Protein AF-0000000084434479 (afdb_homodimer)

Sequence (850 aa):
MAESISFVKGELVVPTHPIIPYIEGEGIGKEITEVAHRVFDAAVAKEYGATRKISWVEVLAGEKAFEKKGTCLPAETIEAFDKYHIGMKGPLGTPVGEGIRSLNVVLRRELDLFVCQRPVRWFTGVGSPIRHPEWVDMVVFRENTEDIYSGIEWAEGTPEVAKFADFLQKEMGVTMVRFPETSAYGVKPVSVEGSERLVRAAVRYAIDHHLPSVTLVHKGNIMKYTEGGFKKWGYALAEREFPEAVFTMTQYDAIKTKSGKEAAETALREATDSGKVVIKDCICDSFLQNTILRPLDYSVIATTNLNGDYVSDQLAALVGGIGISPGANINYTTGHAIFEATHGTAPDIAGQGKANPSSLILSGAMMFDYMGWSEVSARIVNALEMVFQANMATRDLARQMVGAKSLSTADFGDAIIRKINGEGEMAESISFVKGELVVPTHPIIPYIEGEGIGKEITEVAHRVFDAAVAKEYGATRKISWVEVLAGEKAFEKKGTCLPAETIEAFDKYHIGMKGPLGTPVGEGIRSLNVVLRRELDLFVCQRPVRWFTGVGSPIRHPEWVDMVVFRENTEDIYSGIEWAEGTPEVAKFADFLQKEMGVTMVRFPETSAYGVKPVSVEGSERLVRAAVRYAIDHHLPSVTLVHKGNIMKYTEGGFKKWGYALAEREFPEAVFTMTQYDAIKTKSGKEAAETALREATDSGKVVIKDCICDSFLQNTILRPLDYSVIATTNLNGDYVSDQLAALVGGIGISPGANINYTTGHAIFEATHGTAPDIAGQGKANPSSLILSGAMMFDYMGWSEVSARIVNALEMVFQANMATRDLARQMVGAKSLSTADFGDAIIRKINGEGE

Foldseek 3Di:
DEDAWAADPLAIDADQEYEAEEEQEFFQSVLLVVLLQVLLQLLCCLVPNPRHDYHYDYDAAAPRCCVVPVHRHDPVNLVVLVGRQEYAYEFYDDDPPDDDDDPVLVSCQSVVLQWKKWWFAAQPQFFFPADCRRLATAIETEGRHFFLSVVAKDAFPDPVLVVVLCCCCPVVVDDPPPCSNGDIDTDGDADLVSLLQSLVVLQVVCQVVLHAAEEEEFQCVVVVCHRVVSLVSSQVNCCVPPVPQAAEVVNLVVCCVVPNNVRSVVVSVVCRVVSHYYYYYDYLVVVLVCCRVPVNVHYYYYYYNVSSLVVSQSSQNRNQGQLQMWIKRADSRRSHIYTYRSDHSPNVCGPVQQRRSNRSSLSVLVSCVSNVNNSSSVLLSVLLSVCSVVQEGGPSRNVSGVPHHHGGSNVSSVSSSCVSNVHDD/DEDAWAADPLAIDADQEYEAEEEQEFFQSVLLVVLLQVLLQLLCCLVPNPRHDYHYDYDAAAPRCCVVPVHRHDPVNLVVLVGRQEYAYEFYDDDPPDDDDDPVLVSCQSVVLQWKKWWFAAQPQFFFPADCRRLATAIETEGRHFFLSVVAKDAFPDPVLVVVLCCCCPVVVDDPDPCSNGDIDTDGDADLVSLLQSLVVLQVVCQVVLHAAEEEEFQCVVVVCHRVVSLVSSQVNCCVPPVPQAAEVVNLVVCCVVPNNVRSVVVSVVCRVVSHYYYYYDYLVVVLVCCRVPVNVHYYYYYYNVSSLVNSQSSQNRNQGQLQMWIKRHDSRRSHIYTYRSDHSPNVCGPVQQRRSNRSSLSVLVSCVSNVNNSSSVLLSVLLSVCSVVQEGGPSRNVSGVPHHHDGSNVSSVSSSCVSNVHDD

Secondary structure (DSSP, 8-state):
--B--EEETTEEE--SSBEEEEE--STTHHHHHHHHHHHHHHHHHHHHTTS---EEEE---HHHHHHHHSSSS-HHHHHHHHHHSEEEE------SSSSSPPHHHHHHHHTT--EEEEEEEPPTT---SBS-GGG-EEEEEEE-S-SGGG-EEE-TTSHHHHHHHHIIIIIS-----S-GGGEEEEEEEEEHHHHHHHHHHHHHHHHHTT-SEEEEEE-TTTSTTTHHHHHHHHHHHHHHH-TTTEEEHHHHHHHHHHH-HHHHHHHHHHHHHTTPEEEEEEEHHHHHHHHHH-GGG-SEEEE-HHHHHHHHHHHHHHTT-GGG---EEE-TTT--EEEE-SS---GGGTTTT----HHHHHHHHHHHHHTT-HHHHHHHHHHHHHHHHTTEEEHHHHTTSTTPEEE-HHHHHHHHHHHHTT---/--B--EEETTEEE--SSBEEEEE--STTHHHHHHHHHHHHHHHHHHHHTTS---EEEE---HHHHHHHHSSSS-HHHHHHHHHHSEEEE------SSSSSPPHHHHHHHHTT--EEEEEEEPPTT---SBS-GGG-EEEEEEE-S-SGGG-EEE-TTSHHHHHHHHIIIIIT-----S-GGGEEEEEEEEEHHHHHHHHHHHHHHHHHTT-SEEEEEE-TTTSTTTHHHHHHHHHHHHHHH-TTTEEEHHHHHHHHHHH-HHHHHHHHHHHHHTTPEEEEEEEHHHHHHHHHH-GGG-SEEEE-HHHHHHHHHHHHHHTT-GGG---EEE-TTT--EEEE-SS---GGGTTTT----HHHHHHHHHHHHHTT-HHHHHHHHHHHHHHHHTTEEEHHHHTTSTTPEEE-HHHHHHHHHHHHTT---

InterPro domains:
  IPR004439 Isocitrate dehydrogenase NADP-dependent, dimeric, prokaryotic [PTHR43504] (2-421)
  IPR004439 Isocitrate dehydrogenase NADP-dependent, dimeric, prokaryotic [TIGR00183] (3-420)
  IPR019818 Isocitrate/isopropylmalate dehydrogenase, conserved site [PS00470] (305-324)
  IPR024084 Isopropylmalate dehydrogenase-like domain [PF00180] (20-416)
  IPR024084 Isopropylmalate dehydrogenase-like domain [SM01329] (19-416)

Radius of gyration: 27.56 Å; Cα contacts (8 Å, |Δi|>4): 1995; chains: 2; bounding box: 74×87×73 Å

Nearest PDB structures (foldseek):
  1hqs-assembly1_B  TM=9.922E-01  e=7.259E-63  Bacillus subtilis
  2d4v-assembly1_A  TM=9.752E-01  e=4.628E-63  Acidithiobacillus thiooxidans
  1iso-assembly1_A-2  TM=9.478E-01  e=5.084E-55  Escherichia coli
  1xkd-assembly1_B  TM=9.606E-01  e=3.948E-49  Aeropyrum pernix K1
  3blx-assembly5_I  TM=8.894E-01  e=7.655E-28  Saccharomyces cerevisiae

Organism: Leishmania panamensis (NCBI:txid5679)

Solvent-accessible surface area (backbone atoms only — not comparable to full-atom values): 41161 Å² total; per-residue (Å²): 122,75,33,62,31,44,63,54,98,86,36,79,46,66,52,54,25,27,34,32,41,28,30,50,43,34,51,35,12,53,62,31,45,54,38,31,49,53,40,49,52,49,31,38,35,68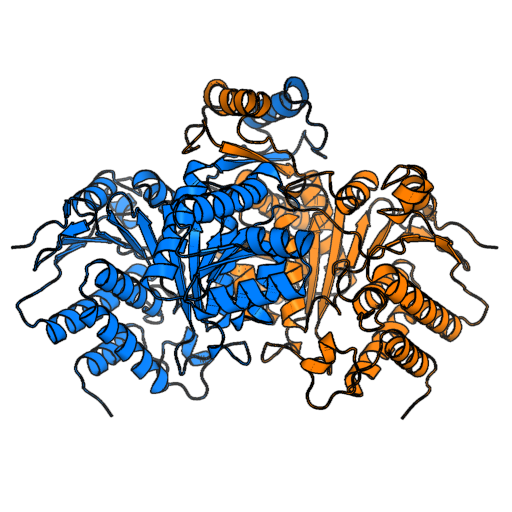,74,43,44,86,71,34,49,81,35,79,38,83,39,52,43,44,69,67,15,27,76,74,72,74,34,44,65,44,68,66,36,57,50,46,47,63,62,22,26,39,32,37,34,36,16,65,73,64,55,62,47,46,83,69,78,44,62,69,58,49,53,27,51,76,64,47,19,39,31,33,42,34,54,35,55,44,52,63,58,56,25,49,47,32,74,61,29,80,47,37,52,35,36,35,34,16,30,49,55,43,28,55,61,61,44,49,61,33,42,51,89,39,71,67,29,51,54,50,49,47,44,38,38,74,72,66,64,52,75,71,65,84,50,69,87,43,26,7,39,31,40,24,41,36,27,52,66,64,35,34,58,41,39,50,52,46,50,50,48,27,61,76,66,72,39,64,30,38,34,38,40,26,52,14,59,54,31,31,40,31,35,17,35,42,50,52,44,31,54,52,42,47,53,70,76,32,59,89,50,43,44,43,50,66,56,35,50,52,37,24,75,74,64,30,62,67,51,19,51,49,50,52,50,51,36,49,74,70,67,24,26,34,38,44,70,40,47,42,40,57,43,54,19,36,54,63,74,47,28,73,82,48,38,31,35,33,30,48,29,58,59,27,52,37,50,52,35,32,52,19,28,42,34,48,27,48,51,67,20,29,23,32,30,31,15,83,85,68,58,32,31,40,23,22,33,66,47,71,22,58,65,91,48,39,87,66,45,50,52,64,38,46,7,42,38,47,8,47,27,50,47,29,40,74,65,67,40,45,70,39,19,50,45,50,55,52,16,47,38,50,38,22,59,68,37,39,34,28,48,82,49,18,76,55,23,92,88,35,44,65,32,40,32,65,54,44,36,49,51,29,40,32,40,55,72,68,49,79,134,121,74,34,62,31,44,63,56,99,85,35,78,46,67,51,56,24,27,36,32,42,28,31,48,42,34,52,35,11,54,63,32,44,55,38,31,50,52,40,50,51,48,33,38,37,67,76,44,45,85,70,34,47,80,38,78,39,82,41,52,44,44,69,66,15,28,75,74,69,74,34,44,65,44,67,65,35,57,49,46,47,64,60,22,25,40,31,37,33,36,16,65,74,63,55,63,48,46,82,70,79,44,61,68,57,50,54,26,51,76,64,47,19,39,30,34,41,34,55,37,56,43,52,64,59,55,24,47,46,33,72,61,29,80,47,37,51,36,37,35,33,15,31,49,54,46,28,54,61,60,44,49,60,33,43,52,90,40,72,66,30,53,54,50,49,46,44,38,39,74,73,67,64,53,78,74,66,85,51,68,89,44,25,6,40,33,39,25,42,36,29,53,65,66,36,36,57,43,39,51,51,48,52,51,48,27,62,75,66,72,41,66,29,38,34,37,40,27,52,15,58,53,31,30,40,30,36,16,36,42,48,53,43,32,53,52,42,47,53,70,76,33,60,88,50,43,43,42,50,67,56,34,50,53,35,24,75,74,63,30,62,68,51,18,52,50,51,52,50,51,37,50,72,71,66,23,28,35,38,44,68,40,49,41,39,57,43,55,18,36,54,63,73,46,29,72,80,48,37,31,36,32,30,47,26,58,59,29,52,36,49,52,37,31,52,18,28,42,32,47,26,47,51,66,20,28,24,32,30,31,16,84,84,68,57,32,31,40,21,21,33,65,47,72,20,56,65,90,48,38,87,67,44,50,54,64,37,45,6,41,38,47,7,47,26,51,47,30,41,74,66,66,40,45,70,40,18,50,43,49,55,52,16,47,37,50,37,24,59,66,38,38,33,28,48,83,50,18,76,55,22,91,87,35,43,66,30,40,32,65,54,45,36,49,52,30,41,32,41,54,72,69,50,82,134

pLDDT: mean 95.84, std 5.58, range [48.59, 98.94]

Structure (mmCIF, N/CA/C/O backbone):
data_AF-0000000084434479-model_v1
#
loop_
_entity.id
_entity.type
_entity.pdbx_description
1 polymer 'Isocitrate dehydrogenase'
#
loop_
_atom_site.group_PDB
_atom_site.id
_atom_site.type_symbol
_atom_site.label_atom_id
_atom_site.label_alt_id
_atom_site.label_comp_id
_atom_site.label_asym_id
_atom_site.label_entity_id
_atom_site.label_seq_id
_atom_site.pdbx_PDB_ins_code
_atom_site.Cartn_x
_atom_site.Cartn_y
_atom_site.Cartn_z
_atom_site.occupancy
_atom_site.B_iso_or_equiv
_atom_site.auth_seq_id
_atom_site.auth_comp_id
_atom_site.auth_asym_id
_atom_site.auth_atom_id
_atom_site.pdbx_PDB_model_num
ATOM 1 N N . MET A 1 1 ? -9.109 42.312 19.453 1 84.25 1 MET A N 1
ATOM 2 C CA . MET A 1 1 ? -9.828 42.094 18.188 1 84.25 1 MET A CA 1
ATOM 3 C C . MET A 1 1 ? -9.203 40.969 17.375 1 84.25 1 MET A C 1
ATOM 5 O O . MET A 1 1 ? -7.988 40.75 17.422 1 84.25 1 MET A O 1
ATOM 9 N N . ALA A 1 2 ? -10.062 40.188 16.766 1 88.81 2 ALA A N 1
ATOM 10 C CA . ALA A 1 2 ? -9.562 39.094 15.922 1 88.81 2 ALA A CA 1
ATOM 11 C C . ALA A 1 2 ? -8.672 39.625 14.805 1 88.81 2 ALA A C 1
ATOM 13 O O . ALA A 1 2 ? -8.961 40.688 14.227 1 88.81 2 ALA A O 1
ATOM 14 N N . GLU A 1 3 ? -7.547 38.969 14.617 1 92.19 3 GLU A N 1
ATOM 15 C CA . GLU A 1 3 ? -6.555 39.375 13.633 1 92.19 3 GLU A CA 1
ATOM 16 C C . GLU A 1 3 ? -6.086 38.219 12.773 1 92.19 3 GLU A C 1
ATOM 18 O O . GLU A 1 3 ? -6.129 37.062 13.211 1 92.19 3 GLU A O 1
ATOM 23 N N . SER A 1 4 ? -5.645 38.562 11.594 1 95.12 4 SER A N 1
ATOM 24 C CA . SER A 1 4 ? -5.145 37.562 10.672 1 95.12 4 SER A CA 1
ATOM 25 C C . SER A 1 4 ? -3.73 37.125 11.047 1 95.12 4 SER A C 1
ATOM 27 O O . SER A 1 4 ? -2.949 37.906 11.57 1 95.12 4 SER A O 1
ATOM 29 N N . ILE A 1 5 ? -3.469 35.844 10.828 1 96 5 ILE A N 1
ATOM 30 C CA . ILE A 1 5 ? -2.1 35.375 10.906 1 96 5 ILE A CA 1
ATOM 31 C C . ILE A 1 5 ? -1.305 35.844 9.695 1 96 5 ILE A C 1
ATOM 33 O O . ILE A 1 5 ? -1.835 35.906 8.578 1 96 5 ILE A O 1
ATOM 37 N N . SER A 1 6 ? -0.059 36.188 9.914 1 95.06 6 SER A N 1
ATOM 38 C CA . SER A 1 6 ? 0.789 36.625 8.805 1 95.06 6 SER A CA 1
ATOM 39 C C . SER A 1 6 ? 2.07 35.781 8.742 1 95.06 6 SER A C 1
ATOM 41 O O . SER A 1 6 ? 2.387 35.062 9.688 1 95.06 6 SER A O 1
ATOM 43 N N . PHE A 1 7 ? 2.605 35.75 7.629 1 94.31 7 PHE A N 1
ATOM 44 C CA . PHE A 1 7 ? 3.871 35.062 7.387 1 94.31 7 PHE A CA 1
ATOM 45 C C . PHE A 1 7 ? 4.945 36.031 6.949 1 94.31 7 PHE A C 1
ATOM 47 O O . PHE A 1 7 ? 4.898 36.562 5.832 1 94.31 7 PHE A O 1
ATOM 54 N N . VAL A 1 8 ? 5.922 36.312 7.848 1 91.44 8 VAL A N 1
ATOM 55 C CA . VAL A 1 8 ? 6.938 37.344 7.629 1 91.44 8 VAL A CA 1
ATOM 56 C C . VAL A 1 8 ? 8.328 36.75 7.77 1 91.44 8 VAL A C 1
ATOM 58 O O . VAL A 1 8 ? 8.648 36.125 8.797 1 91.44 8 VAL A O 1
ATOM 61 N N . LYS A 1 9 ? 9.273 37 6.914 1 88.75 9 LYS A N 1
ATOM 62 C CA . LYS A 1 9 ? 10.664 36.562 6.91 1 88.75 9 LYS A CA 1
ATOM 63 C C . LYS A 1 9 ? 10.766 35.062 7.238 1 88.75 9 LYS A C 1
ATOM 65 O O . LYS A 1 9 ? 11.547 34.688 8.109 1 88.75 9 LYS A O 1
ATOM 70 N N . GLY A 1 10 ? 9.734 34.281 6.703 1 87.62 10 GLY A N 1
ATOM 71 C CA . GLY A 1 10 ? 9.828 32.812 6.801 1 87.62 10 GLY A CA 1
ATOM 72 C C . GLY A 1 10 ? 9.25 32.281 8.086 1 87.62 10 GLY A C 1
ATOM 73 O O . GLY A 1 10 ? 9.438 31.094 8.406 1 87.62 10 GLY A O 1
ATOM 74 N N . GLU A 1 11 ? 8.594 33.156 8.75 1 92.75 11 GLU A N 1
ATOM 75 C CA . GLU A 1 11 ? 8.023 32.719 10.023 1 92.75 11 GLU A CA 1
ATOM 76 C C . GLU A 1 11 ? 6.582 33.188 10.172 1 92.75 11 GLU A C 1
ATOM 78 O O . GLU A 1 11 ? 6.219 34.25 9.688 1 92.75 11 GLU A O 1
ATOM 83 N N . LEU A 1 12 ? 5.84 32.375 10.914 1 95.56 12 LEU A N 1
ATOM 84 C CA . LEU A 1 12 ? 4.457 32.75 11.211 1 95.56 12 LEU A CA 1
ATOM 85 C C . LEU A 1 12 ? 4.391 33.75 12.352 1 95.56 12 LEU A C 1
ATOM 87 O O . LEU A 1 12 ? 5.125 33.656 13.336 1 95.56 12 LEU A O 1
ATOM 91 N N . VAL A 1 13 ? 3.635 34.781 12.141 1 97 13 VAL A N 1
ATOM 92 C CA . VAL A 1 13 ? 3.287 35.719 13.195 1 97 13 VAL A CA 1
ATOM 93 C C . VAL A 1 13 ? 1.828 35.531 13.609 1 97 13 VAL A C 1
ATOM 95 O O . VAL A 1 13 ? 0.914 35.938 12.891 1 97 13 VAL A O 1
ATOM 98 N N . VAL A 1 14 ? 1.672 34.969 14.781 1 97.38 14 VAL A N 1
ATOM 99 C CA . VAL A 1 14 ? 0.342 34.594 15.25 1 97.38 14 VAL A CA 1
ATOM 100 C C . VAL A 1 14 ? -0.127 35.594 16.312 1 97.38 14 VAL A C 1
ATOM 102 O O . VAL A 1 14 ? 0.499 35.719 17.375 1 97.38 14 VAL A O 1
ATOM 105 N N . PRO A 1 15 ? -1.185 36.25 16.078 1 97.38 15 PRO A N 1
ATOM 106 C CA . PRO A 1 15 ? -1.702 37.188 17.094 1 97.38 15 PRO A CA 1
ATOM 107 C C . PRO A 1 15 ? -2.348 36.469 18.266 1 97.38 15 PRO A C 1
ATOM 109 O O . PRO A 1 15 ? -2.475 35.25 18.266 1 97.38 15 PRO A O 1
ATOM 112 N N . THR A 1 16 ? -2.705 37.219 19.266 1 96.69 16 THR A N 1
ATOM 113 C CA . THR A 1 16 ? -3.297 36.656 20.469 1 96.69 16 THR A CA 1
ATOM 114 C C . THR A 1 16 ? -4.703 36.156 20.188 1 96.69 16 THR A C 1
ATOM 116 O O . THR A 1 16 ? -5.184 35.25 20.875 1 96.69 16 THR A O 1
ATOM 119 N N . HIS A 1 17 ? -5.336 36.688 19.203 1 97.56 17 HIS A N 1
ATOM 120 C CA . HIS A 1 17 ? -6.672 36.281 18.797 1 97.56 17 HIS A CA 1
ATOM 121 C C . HIS A 1 17 ? -6.73 36 17.297 1 97.56 17 HIS A C 1
ATOM 123 O O . HIS A 1 17 ? -7.445 36.688 16.562 1 97.56 17 HIS A O 1
ATOM 129 N N . PRO A 1 18 ? -6.109 34.906 16.875 1 98.25 18 PRO A N 1
ATOM 130 C CA . PRO A 1 18 ? -6.055 34.625 15.43 1 98.25 18 PRO A CA 1
ATOM 131 C C . PRO A 1 18 ? -7.406 34.188 14.859 1 98.25 18 PRO A C 1
ATOM 133 O O . PRO A 1 18 ? -8.18 33.531 15.539 1 98.25 18 PRO A O 1
ATOM 136 N N . ILE A 1 19 ? -7.668 34.594 13.625 1 98.44 19 ILE A N 1
ATOM 137 C CA . ILE A 1 19 ? -8.812 34.125 12.844 1 98.44 19 ILE A CA 1
ATOM 138 C C . ILE A 1 19 ? -8.445 32.812 12.156 1 98.44 19 ILE A C 1
ATOM 140 O O . ILE A 1 19 ? -7.469 32.75 11.406 1 98.44 19 ILE A O 1
ATOM 144 N N . ILE A 1 20 ? -9.188 31.812 12.398 1 98.62 20 ILE A N 1
ATOM 145 C CA . ILE A 1 20 ? -8.945 30.5 11.797 1 98.62 20 ILE A CA 1
ATOM 146 C C . ILE A 1 20 ? -10.164 30.078 10.984 1 98.62 20 ILE A C 1
ATOM 148 O O . ILE A 1 20 ? -11.18 29.656 11.547 1 98.62 20 ILE A O 1
ATOM 152 N N . PRO A 1 21 ? -10.07 30.141 9.664 1 98.62 21 PRO A N 1
ATOM 153 C CA . PRO A 1 21 ? -11.156 29.578 8.852 1 98.62 21 PRO A CA 1
ATOM 154 C C . PRO A 1 21 ? -11.266 28.062 8.984 1 98.62 21 PRO A C 1
ATOM 156 O O . PRO A 1 21 ? -10.266 27.375 9.195 1 98.62 21 PRO A O 1
ATOM 159 N N . TYR A 1 22 ? -12.469 27.547 8.906 1 98.44 22 TYR A N 1
ATOM 160 C CA . TYR A 1 22 ? -12.656 26.109 8.953 1 98.44 22 TYR A CA 1
ATOM 161 C C . TYR A 1 22 ? -13.797 25.688 8.039 1 98.44 22 TYR A C 1
ATOM 163 O O . TYR A 1 22 ? -14.742 26.453 7.805 1 98.44 22 TYR A O 1
ATOM 171 N N . ILE A 1 23 ? -13.641 24.516 7.469 1 97.88 23 ILE A N 1
ATOM 172 C CA . ILE A 1 23 ? -14.711 23.797 6.77 1 97.88 23 ILE A CA 1
ATOM 173 C C . ILE A 1 23 ? -15.305 22.734 7.688 1 97.88 23 ILE A C 1
ATOM 175 O O . ILE A 1 23 ? -14.586 21.859 8.164 1 97.88 23 ILE A O 1
ATOM 179 N N . GLU A 1 24 ? -16.531 22.844 7.875 1 97 24 GLU A N 1
ATOM 180 C CA . GLU A 1 24 ? -17.219 21.938 8.781 1 97 24 GLU A CA 1
ATOM 181 C C . GLU A 1 24 ? -17.109 20.484 8.289 1 97 24 GLU A C 1
ATOM 183 O O . GLU A 1 24 ? -16.922 19.562 9.094 1 97 24 GLU A O 1
ATOM 188 N N . GLY A 1 25 ? -17.141 20.312 6.957 1 95.31 25 GLY A N 1
ATOM 189 C CA . GLY A 1 25 ? -17.109 19 6.355 1 95.31 25 GLY A CA 1
ATOM 190 C C . GLY A 1 25 ? -18.484 18.406 6.102 1 95.31 25 GLY A C 1
ATOM 191 O O . GLY A 1 25 ? -19.5 19.062 6.348 1 95.31 25 GLY A O 1
ATOM 192 N N . GLU A 1 26 ? -18.516 17.25 5.598 1 95.44 26 GLU A N 1
ATOM 193 C CA . GLU A 1 26 ? -19.734 16.516 5.25 1 95.44 26 GLU A CA 1
ATOM 194 C C . GLU A 1 26 ? -19.922 15.297 6.148 1 95.44 26 GLU A C 1
ATOM 196 O O . GLU A 1 26 ? -19 14.883 6.844 1 95.44 26 GLU A O 1
ATOM 201 N N . GLY A 1 27 ? -21.156 14.758 6.156 1 95.44 27 GLY A N 1
ATOM 202 C CA . GLY A 1 27 ? -21.406 13.594 6.984 1 95.44 27 GLY A CA 1
ATOM 203 C C . GLY A 1 27 ? -21.203 13.852 8.469 1 95.44 27 GLY A C 1
ATOM 204 O O . GLY A 1 27 ? -21.828 14.742 9.039 1 95.44 27 GLY A O 1
ATOM 205 N N . ILE A 1 28 ? -20.203 13.148 9.008 1 96.5 28 ILE A N 1
ATOM 206 C CA . ILE A 1 28 ? -19.953 13.266 10.438 1 96.5 28 ILE A CA 1
ATOM 207 C C . ILE A 1 28 ? -19.203 14.57 10.727 1 96.5 28 ILE A C 1
ATOM 209 O O . ILE A 1 28 ? -18.938 14.898 11.883 1 96.5 28 ILE A O 1
ATOM 213 N N . GLY A 1 29 ? -18.859 15.32 9.688 1 96.75 29 GLY A N 1
ATOM 214 C CA . GLY A 1 29 ? -18.078 16.531 9.836 1 96.75 29 GLY A CA 1
ATOM 215 C C . GLY A 1 29 ? -18.672 17.5 10.844 1 96.75 29 GLY A C 1
ATOM 216 O O . GLY A 1 29 ? -17.938 18.078 11.664 1 96.75 29 GLY A O 1
ATOM 217 N N . LYS A 1 30 ? -19.953 17.688 10.797 1 95.75 30 LYS A N 1
ATOM 218 C CA . LYS A 1 30 ? -20.641 18.641 11.672 1 95.75 30 LYS A CA 1
ATOM 219 C C . LYS A 1 30 ? -20.422 18.281 13.141 1 95.75 30 LYS A C 1
ATOM 221 O O . LYS A 1 30 ? -19.984 19.125 13.93 1 95.75 30 LYS A O 1
ATOM 226 N N . GLU A 1 31 ? -20.625 17.078 13.5 1 97.06 31 GLU A N 1
ATOM 227 C CA . GLU A 1 31 ? -20.578 16.703 14.906 1 97.06 31 GLU A CA 1
ATOM 228 C C . GLU A 1 31 ? -19.141 16.688 15.414 1 97.06 31 GLU A C 1
ATOM 230 O O . GLU A 1 31 ? -18.859 17.109 16.547 1 97.06 31 GLU A O 1
ATOM 235 N N . ILE A 1 32 ? -18.203 16.25 14.586 1 97.75 32 ILE A N 1
ATOM 236 C CA . ILE A 1 32 ? -16.844 16.125 15.102 1 97.75 32 ILE A CA 1
ATOM 237 C C . ILE A 1 32 ? -16.188 17.5 15.164 1 97.75 32 ILE A C 1
ATOM 239 O O . ILE A 1 32 ? -15.359 17.766 16.031 1 97.75 32 ILE A O 1
ATOM 243 N N . THR A 1 33 ? -16.547 18.391 14.25 1 98.25 33 THR A N 1
ATOM 244 C CA . THR A 1 33 ? -16.016 19.75 14.281 1 98.25 33 THR A CA 1
ATOM 245 C C . THR A 1 33 ? -16.5 20.5 15.516 1 98.25 33 THR A C 1
ATOM 247 O O . THR A 1 33 ? -15.719 21.219 16.156 1 98.25 33 THR A O 1
ATOM 250 N N . GLU A 1 34 ? -17.766 20.359 15.805 1 97.94 34 GLU A N 1
ATOM 251 C CA . GLU A 1 34 ? -18.312 20.984 17 1 97.94 34 GLU A CA 1
ATOM 252 C C . GLU A 1 34 ? -17.562 20.531 18.25 1 97.94 34 GLU A C 1
ATOM 254 O O . GLU A 1 34 ? -17.141 21.359 19.062 1 97.94 34 GLU A O 1
ATOM 259 N N . VAL A 1 35 ? -17.406 19.25 18.375 1 98.44 35 VAL A N 1
ATOM 260 C CA . VAL A 1 35 ? -16.719 18.688 19.531 1 98.44 35 VAL A CA 1
ATOM 261 C C . VAL A 1 35 ? -15.266 19.156 19.562 1 98.44 35 VAL A C 1
ATOM 263 O O . VAL A 1 35 ? -14.75 19.516 20.625 1 98.44 35 VAL A O 1
ATOM 266 N N . ALA A 1 36 ? -14.617 19.156 18.438 1 98.69 36 ALA A N 1
ATOM 267 C CA . ALA A 1 36 ? -13.219 19.562 18.359 1 98.69 36 ALA A CA 1
ATOM 268 C C . ALA A 1 36 ? -13.047 21.016 18.812 1 98.69 36 ALA A C 1
ATOM 270 O O . ALA A 1 36 ? -12.133 21.328 19.578 1 98.69 36 ALA A O 1
ATOM 271 N N . HIS A 1 37 ? -13.953 21.906 18.375 1 98.56 37 HIS A N 1
ATOM 272 C CA . HIS A 1 37 ? -13.883 23.312 18.766 1 98.56 37 HIS A CA 1
ATOM 273 C C . HIS A 1 37 ? -14 23.484 20.266 1 98.56 37 HIS A C 1
ATOM 275 O O . HIS A 1 37 ? -13.273 24.266 20.875 1 98.56 37 HIS A O 1
ATOM 281 N N . ARG A 1 38 ? -14.914 22.703 20.828 1 98.69 38 ARG A N 1
ATOM 282 C CA . ARG A 1 38 ? -15.078 22.781 22.281 1 98.69 38 ARG A CA 1
ATOM 283 C C . ARG A 1 38 ? -13.805 22.359 23 1 98.69 38 ARG A C 1
ATOM 285 O O . ARG A 1 38 ? -13.406 22.984 23.984 1 98.69 38 ARG A O 1
ATOM 292 N N . VAL A 1 39 ? -13.203 21.297 22.516 1 98.81 39 VAL A N 1
ATOM 293 C CA . VAL A 1 39 ? -11.969 20.797 23.094 1 98.81 39 VAL A CA 1
ATOM 294 C C . VAL A 1 39 ? -10.859 21.828 22.953 1 98.81 39 VAL A C 1
ATOM 296 O O . VAL A 1 39 ? -10.125 22.109 23.906 1 98.81 39 VAL A O 1
ATOM 299 N N . PHE A 1 40 ? -10.742 22.469 21.75 1 98.81 40 PHE A N 1
ATOM 300 C CA . PHE A 1 40 ? -9.711 23.469 21.484 1 98.81 40 PHE A CA 1
ATOM 301 C C . PHE A 1 40 ? -9.891 24.672 22.391 1 98.81 40 PHE A C 1
ATOM 303 O O . PHE A 1 40 ? -8.922 25.141 23 1 98.81 40 PHE A O 1
ATOM 310 N N . ASP A 1 41 ? -11.117 25.125 22.453 1 98.5 41 ASP A N 1
ATOM 311 C CA . ASP A 1 41 ? -11.406 26.328 23.25 1 98.5 41 ASP A CA 1
ATOM 312 C C . ASP A 1 41 ? -11.125 26.078 24.734 1 98.5 41 ASP A C 1
ATOM 314 O O . ASP A 1 41 ? -10.594 26.938 25.422 1 98.5 41 ASP A O 1
ATOM 318 N N . ALA A 1 42 ? -11.469 24.891 25.172 1 98.5 42 ALA A N 1
ATOM 319 C CA . ALA A 1 42 ? -11.195 24.531 26.562 1 98.5 42 ALA A CA 1
ATOM 320 C C . ALA A 1 42 ? -9.695 24.516 26.844 1 98.5 42 ALA A C 1
ATOM 322 O O . ALA A 1 42 ? -9.242 25.016 27.875 1 98.5 42 ALA A O 1
ATOM 323 N N . ALA A 1 43 ? -8.922 23.922 25.969 1 98.75 43 ALA A N 1
ATOM 324 C CA . ALA A 1 43 ? -7.477 23.828 26.141 1 98.75 43 ALA A CA 1
ATOM 325 C C . ALA A 1 43 ? -6.82 25.203 26.125 1 98.75 43 ALA A C 1
ATOM 327 O O . ALA A 1 43 ? -5.926 25.484 26.922 1 98.75 43 ALA A O 1
ATOM 328 N N . VAL A 1 44 ? -7.25 26.078 25.172 1 98.62 44 VAL A N 1
ATOM 329 C CA . VAL A 1 44 ? -6.715 27.438 25.062 1 98.62 44 VAL A CA 1
ATOM 330 C C . VAL A 1 44 ? -7.031 28.219 26.328 1 98.62 44 VAL A C 1
ATOM 332 O O . VAL A 1 44 ? -6.16 28.906 26.875 1 98.62 44 VAL A O 1
ATOM 335 N N . ALA A 1 45 ? -8.281 28.094 26.766 1 98.25 45 ALA A N 1
ATOM 336 C CA . ALA A 1 45 ? -8.695 28.797 27.984 1 98.25 45 ALA A CA 1
ATOM 337 C C . ALA A 1 45 ? -7.898 28.312 29.188 1 98.25 45 ALA A C 1
ATOM 339 O O . ALA A 1 45 ? -7.535 29.125 30.062 1 98.25 45 ALA A O 1
ATOM 340 N N . LYS A 1 46 ? -7.676 27.062 29.219 1 98 46 LYS A N 1
ATOM 341 C CA . LYS A 1 46 ? -6.945 26.5 30.344 1 98 46 LYS A CA 1
ATOM 342 C C . LYS A 1 46 ? -5.508 27 30.375 1 98 46 LYS A C 1
ATOM 344 O O . LYS A 1 46 ? -4.98 27.312 31.453 1 98 46 LYS A O 1
ATOM 349 N N . GLU A 1 47 ? -4.832 27.094 29.281 1 97.88 47 GLU A N 1
ATOM 350 C CA . GLU A 1 47 ? -3.42 27.453 29.203 1 97.88 47 GLU A CA 1
ATOM 351 C C . GLU A 1 47 ? -3.229 28.953 29.297 1 97.88 47 GLU A C 1
ATOM 353 O O . GLU A 1 47 ? -2.256 29.438 29.891 1 97.88 47 GLU A O 1
ATOM 358 N N . TYR A 1 48 ? -4.238 29.734 28.688 1 97.38 48 TYR A N 1
ATOM 359 C CA . TYR A 1 48 ? -3.939 31.141 28.5 1 97.38 48 TYR A CA 1
ATOM 360 C C . TYR A 1 48 ? -4.988 32.031 29.188 1 97.38 48 TYR A C 1
ATOM 362 O O . TYR A 1 48 ? -4.859 33.25 29.203 1 97.38 48 TYR A O 1
ATOM 370 N N . GLY A 1 49 ? -5.961 31.406 29.734 1 95.88 49 GLY A N 1
ATOM 371 C CA . GLY A 1 49 ? -7.047 32.219 30.281 1 95.88 49 GLY A CA 1
ATOM 372 C C . GLY A 1 49 ? -7.762 33.031 29.234 1 95.88 49 GLY A C 1
ATOM 373 O O . GLY A 1 49 ? -8.188 32.531 28.203 1 95.88 49 GLY A O 1
ATOM 374 N N . ALA A 1 50 ? -7.797 34.344 29.531 1 94.12 50 ALA A N 1
ATOM 375 C CA . ALA A 1 50 ? -8.484 35.25 28.609 1 94.12 50 ALA A CA 1
ATOM 376 C C . ALA A 1 50 ? -7.484 35.969 27.703 1 94.12 50 ALA A C 1
ATOM 378 O O . ALA A 1 50 ? -7.879 36.719 26.812 1 94.12 50 ALA A O 1
ATOM 379 N N . THR A 1 51 ? -6.242 35.688 27.828 1 96.5 51 THR A N 1
ATOM 380 C CA . THR A 1 51 ? -5.203 36.406 27.109 1 96.5 51 THR A CA 1
ATOM 381 C C . THR A 1 51 ? -5.152 36 25.641 1 96.5 51 THR A C 1
ATOM 383 O O . THR A 1 51 ? -4.758 36.781 24.781 1 96.5 51 THR A O 1
ATOM 386 N N . ARG A 1 52 ? -5.508 34.688 25.375 1 97.06 52 ARG A N 1
ATOM 387 C CA . ARG A 1 52 ? -5.547 34.219 24 1 97.06 52 ARG A CA 1
ATOM 388 C C . ARG A 1 52 ? -6.863 33.5 23.703 1 97.06 52 ARG A C 1
ATOM 390 O O . ARG A 1 52 ? -7.453 32.875 24.594 1 97.06 52 ARG A O 1
ATOM 397 N N . LYS A 1 53 ? -7.254 33.656 22.484 1 97.25 53 LYS A N 1
ATOM 398 C CA . LYS A 1 53 ? -8.492 33.031 22.031 1 97.25 53 LYS A CA 1
ATOM 399 C C . LYS A 1 53 ? -8.492 32.812 20.516 1 97.25 53 LYS A C 1
ATOM 401 O O . LYS A 1 53 ? -7.918 33.625 19.781 1 97.25 53 LYS A O 1
ATOM 406 N N . ILE A 1 54 ? -9.148 31.75 20.094 1 98 54 ILE A N 1
ATOM 407 C CA . ILE A 1 54 ? -9.281 31.516 18.672 1 98 54 ILE A CA 1
ATOM 408 C C . ILE A 1 54 ? -10.586 32.125 18.156 1 98 54 ILE A C 1
ATOM 410 O O . ILE A 1 54 ? -11.633 32 18.797 1 98 54 ILE A O 1
ATOM 414 N N . SER A 1 55 ? -10.508 32.812 17.062 1 98.19 55 SER A N 1
ATOM 415 C CA . SER A 1 55 ? -11.695 33.25 16.344 1 98.19 55 SER A CA 1
ATOM 416 C C . SER A 1 55 ? -11.977 32.375 15.133 1 98.19 55 SER A C 1
ATOM 418 O O . SER A 1 55 ? -11.367 32.562 14.078 1 98.19 55 SER A O 1
ATOM 420 N N . TRP A 1 56 ? -12.992 31.531 15.258 1 98.12 56 TRP A N 1
ATOM 421 C CA . TRP A 1 56 ? -13.336 30.594 14.195 1 98.12 56 TRP A CA 1
ATOM 422 C C . TRP A 1 56 ? -14.219 31.25 13.148 1 98.12 56 TRP A C 1
ATOM 424 O O . TRP A 1 56 ? -15.188 31.938 13.484 1 98.12 56 TRP A O 1
ATOM 434 N N . VAL A 1 57 ? -13.891 31.047 11.875 1 98 57 VAL A N 1
ATOM 435 C CA . VAL A 1 57 ? -14.711 31.547 10.773 1 98 57 VAL A CA 1
ATOM 436 C C . VAL A 1 57 ? -15.055 30.406 9.828 1 98 57 VAL A C 1
ATOM 438 O O . VAL A 1 57 ? -14.156 29.828 9.211 1 98 57 VAL A O 1
ATOM 441 N N . GLU A 1 58 ? -16.297 30.109 9.703 1 98 58 GLU A N 1
ATOM 442 C CA . GLU A 1 58 ? -16.688 29.047 8.789 1 98 58 GLU A CA 1
ATOM 443 C C . GLU A 1 58 ? -16.578 29.484 7.336 1 98 58 GLU A C 1
ATOM 445 O O . GLU A 1 58 ? -17 30.578 6.977 1 98 58 GLU A O 1
ATOM 450 N N . VAL A 1 59 ? -15.961 28.719 6.551 1 97.81 59 VAL A N 1
ATOM 451 C CA . VAL A 1 59 ? -15.961 28.859 5.098 1 97.81 59 VAL A CA 1
ATOM 452 C C . VAL A 1 59 ? -16.594 27.641 4.453 1 97.81 59 VAL A C 1
ATOM 454 O O . VAL A 1 59 ? -16.5 26.531 4.98 1 97.81 59 VAL A O 1
ATOM 457 N N . LEU A 1 60 ? -17.25 27.844 3.311 1 96.38 60 LEU A N 1
ATOM 458 C CA . LEU A 1 60 ? -18.141 26.828 2.762 1 96.38 60 LEU A CA 1
ATOM 459 C C . LEU A 1 60 ? -17.406 25.969 1.733 1 96.38 60 LEU A C 1
ATOM 461 O O . LEU A 1 60 ? -16.594 26.484 0.963 1 96.38 60 LEU A O 1
ATOM 465 N N . ALA A 1 61 ? -17.672 24.734 1.777 1 95.81 61 ALA A N 1
ATOM 466 C CA . ALA A 1 61 ? -17.25 23.766 0.772 1 95.81 61 ALA A CA 1
ATOM 467 C C . ALA A 1 61 ? -18.156 22.547 0.763 1 95.81 61 ALA A C 1
ATOM 469 O O . ALA A 1 61 ? -18.906 22.312 1.721 1 95.81 61 ALA A O 1
ATOM 470 N N . GLY A 1 62 ? -18.125 21.812 -0.314 1 93.19 62 GLY A N 1
ATOM 471 C CA . GLY A 1 62 ? -18.906 20.594 -0.414 1 93.19 62 GLY A CA 1
ATOM 472 C C . GLY A 1 62 ? -20.391 20.844 -0.632 1 93.19 62 GLY A C 1
ATOM 473 O O . GLY A 1 62 ? -20.766 21.781 -1.34 1 93.19 62 GLY A O 1
ATOM 474 N N . GLU A 1 63 ? -21.188 19.984 -0.072 1 91.44 63 GLU A N 1
ATOM 475 C CA . GLU A 1 63 ? -22.625 20.031 -0.27 1 91.44 63 GLU A CA 1
ATOM 476 C C . GLU A 1 63 ? -23.234 21.312 0.287 1 91.44 63 GLU A C 1
ATOM 478 O O . GLU A 1 63 ? -24.094 21.922 -0.34 1 91.44 63 GLU A O 1
ATOM 483 N N . LYS A 1 64 ? -22.734 21.703 1.437 1 93 64 LYS A N 1
ATOM 484 C CA . LYS A 1 64 ? -23.203 22.922 2.07 1 93 64 LYS A CA 1
ATOM 485 C C . LYS A 1 64 ? -22.953 24.141 1.173 1 93 64 LYS A C 1
ATOM 487 O O . LYS A 1 64 ? -23.828 25.016 1.047 1 93 64 LYS A O 1
ATOM 492 N N . ALA A 1 65 ? -21.797 24.234 0.591 1 94.94 65 ALA A N 1
ATOM 493 C CA . ALA A 1 65 ? -21.469 25.328 -0.333 1 94.94 65 ALA A CA 1
ATOM 494 C C . ALA A 1 65 ? -22.344 25.266 -1.579 1 94.94 65 ALA A C 1
ATOM 496 O O . ALA A 1 65 ? -22.828 26.312 -2.047 1 94.94 65 ALA A O 1
ATOM 497 N N . PHE A 1 66 ? -22.516 24.094 -2.084 1 93.62 66 PHE A N 1
ATOM 498 C CA . PHE A 1 66 ? -23.344 23.938 -3.283 1 93.62 66 PHE A CA 1
ATOM 499 C C . PHE A 1 66 ? -24.766 24.438 -3.033 1 93.62 66 PHE A C 1
ATOM 501 O O . PHE A 1 66 ? -25.344 25.125 -3.875 1 93.62 66 PHE A O 1
ATOM 508 N N . GLU A 1 67 ? -25.328 24.031 -1.98 1 94.88 67 GLU A N 1
ATOM 509 C CA . GLU A 1 67 ? -26.703 24.422 -1.629 1 94.88 67 GLU A CA 1
ATOM 510 C C . GLU A 1 67 ? -26.828 25.938 -1.497 1 94.88 67 GLU A C 1
ATOM 512 O O . GLU A 1 67 ? -27.828 26.516 -1.917 1 94.88 67 GLU A O 1
ATOM 517 N N . LYS A 1 68 ? -25.828 26.531 -0.946 1 96.12 68 LYS A N 1
ATOM 518 C CA . LYS A 1 68 ? -25.922 27.953 -0.601 1 96.12 68 LYS A CA 1
ATOM 519 C C . LYS A 1 68 ? -25.422 28.828 -1.744 1 96.12 68 LYS A C 1
ATOM 521 O O . LYS A 1 68 ? -25.891 29.953 -1.932 1 96.12 68 LYS A O 1
ATOM 526 N N . LYS A 1 69 ? -24.406 28.344 -2.5 1 95.81 69 LYS A N 1
ATOM 527 C CA . LYS A 1 69 ? -23.703 29.234 -3.428 1 95.81 69 LYS A CA 1
ATOM 528 C C . LYS A 1 69 ? -23.719 28.672 -4.844 1 95.81 69 LYS A C 1
ATOM 530 O O . LYS A 1 69 ? -23.266 29.328 -5.785 1 95.81 69 LYS A O 1
ATOM 535 N N . GLY A 1 70 ? -24.172 27.438 -5.07 1 93 70 GLY A N 1
ATOM 536 C CA . GLY A 1 70 ? -24.25 26.828 -6.391 1 93 70 GLY A CA 1
ATOM 537 C C . GLY A 1 70 ? -22.938 26.219 -6.844 1 93 70 GLY A C 1
ATOM 538 O O . GLY A 1 70 ? -22.812 25.766 -7.984 1 93 70 GLY A O 1
ATOM 539 N N . THR A 1 71 ? -21.938 26.297 -5.953 1 93.62 71 THR A N 1
ATOM 540 C CA . THR A 1 71 ? -20.656 25.641 -6.223 1 93.62 71 THR A CA 1
ATOM 541 C C . THR A 1 71 ? -20.141 24.953 -4.973 1 93.62 71 THR A C 1
ATOM 543 O O . THR A 1 71 ? -20.359 25.422 -3.854 1 93.62 71 THR A O 1
ATOM 546 N N . CYS A 1 72 ? -19.438 23.828 -5.199 1 92.81 72 CYS A N 1
ATOM 547 C CA . CYS A 1 72 ? -18.953 23.047 -4.078 1 92.81 72 CYS A CA 1
ATOM 548 C C . CYS A 1 72 ? -17.719 23.688 -3.438 1 92.81 72 CYS A C 1
ATOM 550 O O . CYS A 1 72 ? -17.359 23.359 -2.307 1 92.81 72 CYS A O 1
ATOM 552 N N . LEU A 1 73 ? -17.078 24.625 -4.152 1 94.38 73 LEU A N 1
ATOM 553 C CA . LEU A 1 73 ? -15.906 25.312 -3.627 1 94.38 73 LEU A CA 1
ATOM 554 C C . LEU A 1 73 ? -15.883 26.766 -4.082 1 94.38 73 LEU A C 1
ATOM 556 O O . LEU A 1 73 ? -15.172 27.109 -5.031 1 94.38 73 LEU A O 1
ATOM 560 N N . PRO A 1 74 ? -16.594 27.594 -3.373 1 95.38 74 PRO A N 1
ATOM 561 C CA . PRO A 1 74 ? -16.594 29.016 -3.717 1 95.38 74 PRO A CA 1
ATOM 562 C C . PRO A 1 74 ? -15.211 29.641 -3.678 1 95.38 74 PRO A C 1
ATOM 564 O O . PRO A 1 74 ? -14.391 29.297 -2.822 1 95.38 74 PRO A O 1
ATOM 567 N N . ALA A 1 75 ? -14.961 30.594 -4.531 1 95.19 75 ALA A N 1
ATOM 568 C CA . ALA A 1 75 ? -13.688 31.297 -4.582 1 95.19 75 ALA A CA 1
ATOM 569 C C . ALA A 1 75 ? -13.359 31.938 -3.232 1 95.19 75 ALA A C 1
ATOM 571 O O . ALA A 1 75 ? -12.188 32 -2.844 1 95.19 75 ALA A O 1
ATOM 572 N N . GLU A 1 76 ? -14.383 32.375 -2.582 1 96.38 76 GLU A N 1
ATOM 573 C CA . GLU A 1 76 ? -14.195 33.031 -1.299 1 96.38 76 GLU A CA 1
ATOM 574 C C . GLU A 1 76 ? -13.57 32.094 -0.273 1 96.38 76 GLU A C 1
ATOM 576 O O . GLU A 1 76 ? -12.898 32.562 0.658 1 96.38 76 GLU A O 1
ATOM 581 N N . THR A 1 77 ? -13.859 30.797 -0.426 1 96.94 77 THR A N 1
ATOM 582 C CA . THR A 1 77 ? -13.258 29.828 0.479 1 96.94 77 THR A CA 1
ATOM 583 C C . THR A 1 77 ? -11.742 29.797 0.302 1 96.94 77 THR A C 1
ATOM 585 O O . THR A 1 77 ? -10.992 29.859 1.281 1 96.94 77 THR A O 1
ATOM 588 N N . ILE A 1 78 ? -11.281 29.734 -0.926 1 95.88 78 ILE A N 1
ATOM 589 C CA . ILE A 1 78 ? -9.852 29.734 -1.22 1 95.88 78 ILE A CA 1
ATOM 590 C C . ILE A 1 78 ? -9.227 31.047 -0.76 1 95.88 78 ILE A C 1
ATOM 592 O O . ILE A 1 78 ? -8.141 31.062 -0.178 1 95.88 78 ILE A O 1
ATOM 596 N N . GLU A 1 79 ? -9.922 32.125 -0.995 1 96.94 79 GLU A N 1
ATOM 597 C CA . GLU A 1 79 ? -9.445 33.438 -0.592 1 96.94 79 GLU A CA 1
ATOM 598 C C . GLU A 1 79 ? -9.289 33.531 0.923 1 96.94 79 GLU A C 1
ATOM 600 O O . GLU A 1 79 ? -8.352 34.156 1.421 1 96.94 79 GLU A O 1
ATOM 605 N N . ALA A 1 80 ? -10.219 32.938 1.583 1 97.56 80 ALA A N 1
ATOM 606 C CA . ALA A 1 80 ? -10.156 32.969 3.043 1 97.56 80 ALA A CA 1
ATOM 607 C C . ALA A 1 80 ? -8.93 32.219 3.553 1 97.56 80 ALA A C 1
ATOM 609 O O . ALA A 1 80 ? -8.211 32.719 4.422 1 97.56 80 ALA A O 1
ATOM 610 N N . PHE A 1 81 ? -8.711 31.047 3.018 1 97.06 81 PHE A N 1
ATOM 611 C CA . PHE A 1 81 ? -7.547 30.266 3.441 1 97.06 81 PHE A CA 1
ATOM 612 C C . PHE A 1 81 ? -6.254 30.984 3.07 1 97.06 81 PHE A C 1
ATOM 614 O O . PHE A 1 81 ? -5.258 30.891 3.795 1 97.06 81 PHE A O 1
ATOM 621 N N . ASP A 1 82 ? -6.273 31.625 1.938 1 96.12 82 ASP A N 1
ATOM 622 C CA . ASP A 1 82 ? -5.098 32.406 1.528 1 96.12 82 ASP A CA 1
ATOM 623 C C . ASP A 1 82 ? -4.848 33.562 2.471 1 96.12 82 ASP A C 1
ATOM 625 O O . ASP A 1 82 ? -3.713 33.812 2.885 1 96.12 82 ASP A O 1
ATOM 629 N N . LYS A 1 83 ? -5.902 34.281 2.828 1 96.12 83 LYS A N 1
ATOM 630 C CA . LYS A 1 83 ? -5.828 35.5 3.648 1 96.12 83 LYS A CA 1
ATOM 631 C C . LYS A 1 83 ? -5.41 35.156 5.078 1 96.12 83 LYS A C 1
ATOM 633 O O . LYS A 1 83 ? -4.578 35.844 5.664 1 96.12 83 LYS A O 1
ATOM 638 N N . TYR A 1 84 ? -5.918 34.094 5.602 1 97.12 84 TYR A N 1
ATOM 639 C CA . TYR A 1 84 ? -5.75 33.844 7.027 1 97.12 84 TYR A CA 1
ATOM 640 C C . TYR A 1 84 ? -4.648 32.812 7.277 1 97.12 84 TYR A C 1
ATOM 642 O O . TYR A 1 84 ? -4.285 32.531 8.422 1 97.12 84 TYR A O 1
ATOM 650 N N . HIS A 1 85 ? -4.066 32.094 6.289 1 96.31 85 HIS A N 1
ATOM 651 C CA . HIS A 1 85 ? -2.867 31.281 6.242 1 96.31 85 HIS A CA 1
ATOM 652 C C . HIS A 1 85 ? -3.129 29.891 6.84 1 96.31 85 HIS A C 1
ATOM 654 O O . HIS A 1 85 ? -2.73 28.875 6.266 1 96.31 85 HIS A O 1
ATOM 660 N N . ILE A 1 86 ? -3.799 29.891 8.031 1 98.06 86 ILE A N 1
ATOM 661 C CA . ILE A 1 86 ? -3.955 28.625 8.75 1 98.06 86 ILE A CA 1
ATOM 662 C C . ILE A 1 86 ? -5.438 28.297 8.898 1 98.06 86 ILE A C 1
ATOM 664 O O . ILE A 1 86 ? -6.234 29.156 9.281 1 98.06 86 ILE A O 1
ATOM 668 N N . GLY A 1 87 ? -5.801 27.078 8.562 1 98.19 87 GLY A N 1
ATOM 669 C CA . GLY A 1 87 ? -7.195 26.688 8.688 1 98.19 87 GLY A CA 1
ATOM 670 C C . GLY A 1 87 ? -7.371 25.219 9.047 1 98.19 87 GLY A C 1
ATOM 671 O O . GLY A 1 87 ? -6.391 24.5 9.227 1 98.19 87 GLY A O 1
ATOM 672 N N . MET A 1 88 ? -8.617 24.828 9.242 1 98.25 88 MET A N 1
ATOM 673 C CA . MET A 1 88 ? -9 23.438 9.547 1 98.25 88 MET A CA 1
ATOM 674 C C . MET A 1 88 ? -10.086 22.953 8.594 1 98.25 88 MET A C 1
ATOM 676 O O . MET A 1 88 ? -10.844 23.766 8.055 1 98.25 88 MET A O 1
ATOM 680 N N . LYS A 1 89 ? -10.062 21.656 8.414 1 97 89 LYS A N 1
ATOM 681 C CA . LYS A 1 89 ? -11.062 21.125 7.492 1 97 89 LYS A CA 1
ATOM 682 C C . LYS A 1 89 ? -11.586 19.781 7.973 1 97 89 LYS A C 1
ATOM 684 O O . LYS A 1 89 ? -10.797 18.859 8.258 1 97 89 LYS A O 1
ATOM 689 N N . GLY A 1 90 ? -12.969 19.672 8.117 1 96.31 90 GLY A N 1
ATOM 690 C CA . GLY A 1 90 ? -13.602 18.359 8.273 1 96.31 90 GLY A CA 1
ATOM 691 C C . GLY A 1 90 ? -13.609 17.547 6.996 1 96.31 90 GLY A C 1
ATOM 692 O O . GLY A 1 90 ? -13.133 18 5.961 1 96.31 90 GLY A O 1
ATOM 693 N N . PRO A 1 91 ? -14.102 16.359 7.074 1 95.19 91 PRO A N 1
ATOM 694 C CA . PRO A 1 91 ? -14.039 15.461 5.914 1 95.19 91 PRO A CA 1
ATOM 695 C C . PRO A 1 91 ? -14.93 15.922 4.766 1 95.19 91 PRO A C 1
ATOM 697 O O . PRO A 1 91 ? -16.047 16.391 4.996 1 95.19 91 PRO A O 1
ATOM 700 N N . LEU A 1 92 ? -14.43 15.875 3.613 1 91.88 92 LEU A N 1
ATOM 701 C CA . LEU A 1 92 ? -15.18 16.109 2.385 1 91.88 92 LEU A CA 1
ATOM 702 C C . LEU A 1 92 ? -15.203 14.852 1.517 1 91.88 92 LEU A C 1
ATOM 704 O O . LEU A 1 92 ? -14.188 14.164 1.383 1 91.88 92 LEU A O 1
ATOM 708 N N . GLY A 1 93 ? -16.312 14.453 0.981 1 81.88 93 GLY A N 1
ATOM 709 C CA . GLY A 1 93 ? -16.453 13.25 0.178 1 81.88 93 GLY A CA 1
ATOM 710 C C . GLY A 1 93 ? -15.898 13.391 -1.226 1 81.88 93 GLY A C 1
ATOM 711 O O . GLY A 1 93 ? -15.711 14.516 -1.711 1 81.88 93 GLY A O 1
ATOM 712 N N . THR A 1 94 ? -15.516 12.297 -1.828 1 74.5 94 THR A N 1
ATOM 713 C CA . THR A 1 94 ? -15.102 12.234 -3.223 1 74.5 94 THR A CA 1
ATOM 714 C C . THR A 1 94 ? -15.812 11.094 -3.949 1 74.5 94 THR A C 1
ATOM 716 O O . THR A 1 94 ? -15.734 9.938 -3.531 1 74.5 94 THR A O 1
ATOM 719 N N . PRO A 1 95 ? -16.547 11.422 -5.02 1 72.5 95 PRO A N 1
ATOM 720 C CA . PRO A 1 95 ? -17.203 10.344 -5.75 1 72.5 95 PRO A CA 1
ATOM 721 C C . PRO A 1 95 ? -16.219 9.438 -6.48 1 72.5 95 PRO A C 1
ATOM 723 O O . PRO A 1 95 ? -15.156 9.891 -6.91 1 72.5 95 PRO A O 1
ATOM 726 N N . VAL A 1 96 ? -16.594 8.203 -6.66 1 71 96 VAL A N 1
ATOM 727 C CA . VAL A 1 96 ? -15.75 7.227 -7.336 1 71 96 VAL A CA 1
ATOM 728 C C . VAL A 1 96 ? -16.109 7.16 -8.82 1 71 96 VAL A C 1
ATOM 730 O O . VAL A 1 96 ? -17.297 7.066 -9.172 1 71 96 VAL A O 1
ATOM 733 N N . GLY A 1 97 ? -15.156 7.113 -9.648 1 64.44 97 GLY A N 1
ATOM 734 C CA . GLY A 1 97 ? -15.266 6.781 -11.062 1 64.44 97 GLY A CA 1
ATOM 735 C C . GLY A 1 97 ? -15.992 7.848 -11.867 1 64.44 97 GLY A C 1
ATOM 736 O O . GLY A 1 97 ? -16.109 7.742 -13.086 1 64.44 97 GLY A O 1
ATOM 737 N N . GLU A 1 98 ? -16.672 8.688 -11.219 1 64.69 98 GLU A N 1
ATOM 738 C CA . GLU A 1 98 ? -17.406 9.695 -11.961 1 64.69 98 GLU A CA 1
ATOM 739 C C . GLU A 1 98 ? -17.328 11.055 -11.273 1 64.69 98 GLU A C 1
ATOM 741 O O . GLU A 1 98 ? -16.922 11.148 -10.117 1 64.69 98 GLU A O 1
ATOM 746 N N . GLY A 1 99 ? -17.5 11.945 -12.078 1 63.34 99 GLY A N 1
ATOM 747 C CA . GLY A 1 99 ? -17.812 13.234 -11.484 1 63.34 99 GLY A CA 1
ATOM 748 C C . GLY A 1 99 ? -16.609 14.164 -11.414 1 63.34 99 GLY A C 1
ATOM 749 O O . GLY A 1 99 ? -15.68 14.055 -12.227 1 63.34 99 GLY A O 1
ATOM 750 N N . ILE A 1 100 ? -16.703 15.109 -10.555 1 66.12 100 ILE A N 1
ATOM 751 C CA . ILE A 1 100 ? -15.805 16.25 -10.406 1 66.12 100 ILE A CA 1
ATOM 752 C C . ILE A 1 100 ? -14.57 15.844 -9.602 1 66.12 100 ILE A C 1
ATOM 754 O O . ILE A 1 100 ? -14.625 14.898 -8.805 1 66.12 100 ILE A O 1
ATOM 758 N N . ARG A 1 101 ? -13.578 16.594 -9.953 1 75.5 101 ARG A N 1
ATOM 759 C CA . ARG A 1 101 ? -12.312 16.438 -9.242 1 75.5 101 ARG A CA 1
ATOM 760 C C . ARG A 1 101 ? -12.5 16.656 -7.742 1 75.5 101 ARG A C 1
ATOM 762 O O . ARG A 1 101 ? -13.281 17.5 -7.324 1 75.5 101 ARG A O 1
ATOM 769 N N . SER A 1 102 ? -11.781 15.914 -7.004 1 84.5 102 SER A N 1
ATOM 770 C CA . SER A 1 102 ? -11.805 15.984 -5.547 1 84.5 102 SER A CA 1
ATOM 771 C C . SER A 1 102 ? -11.562 17.406 -5.062 1 84.5 102 SER A C 1
ATOM 773 O O . SER A 1 102 ? -10.609 18.062 -5.488 1 84.5 102 SER A O 1
ATOM 775 N N . LEU A 1 103 ? -12.453 17.891 -4.176 1 87.62 103 LEU A N 1
ATOM 776 C CA . LEU A 1 103 ? -12.305 19.203 -3.584 1 87.62 103 LEU A CA 1
ATOM 777 C C . LEU A 1 103 ? -11.016 19.297 -2.781 1 87.62 103 LEU A C 1
ATOM 779 O O . LEU A 1 103 ? -10.375 20.359 -2.756 1 87.62 103 LEU A O 1
ATOM 783 N N . ASN A 1 104 ? -10.664 18.141 -2.133 1 90.06 104 ASN A N 1
ATOM 784 C CA . ASN A 1 104 ? -9.414 18.078 -1.382 1 90.06 104 ASN A CA 1
ATOM 785 C C . ASN A 1 104 ? -8.211 18.359 -2.279 1 90.06 104 ASN A C 1
ATOM 787 O O . ASN A 1 104 ? -7.316 19.125 -1.909 1 90.06 104 ASN A O 1
ATOM 791 N N . VAL A 1 105 ? -8.266 17.781 -3.438 1 89.12 105 VAL A N 1
ATOM 792 C CA . VAL A 1 105 ? -7.16 17.922 -4.379 1 89.12 105 VAL A CA 1
ATOM 793 C C . VAL A 1 105 ? -7.07 19.375 -4.859 1 89.12 105 VAL A C 1
ATOM 795 O O . VAL A 1 105 ? -5.977 19.922 -4.973 1 89.12 105 VAL A O 1
ATOM 798 N N . VAL A 1 106 ? -8.219 20.031 -5.078 1 88.88 106 VAL A N 1
ATOM 799 C CA . VAL A 1 106 ? -8.258 21.391 -5.582 1 88.88 106 VAL A CA 1
ATOM 800 C C . VAL A 1 106 ? -7.691 22.359 -4.531 1 88.88 106 VAL A C 1
ATOM 802 O O . VAL A 1 106 ? -6.891 23.234 -4.848 1 88.88 106 VAL A O 1
ATOM 805 N N . LEU A 1 107 ? -8.062 22.156 -3.307 1 92.5 107 LEU A N 1
ATOM 806 C CA . LEU A 1 107 ? -7.574 23 -2.223 1 92.5 107 LEU A CA 1
ATOM 807 C C . LEU A 1 107 ? -6.059 22.891 -2.082 1 92.5 107 LEU A C 1
ATOM 809 O O . LEU A 1 107 ? -5.363 23.891 -1.941 1 92.5 107 LEU A O 1
ATOM 813 N N . ARG A 1 108 ? -5.57 21.688 -2.1 1 94.31 108 ARG A N 1
ATOM 814 C CA . ARG A 1 108 ? -4.145 21.422 -1.954 1 94.31 108 ARG A CA 1
ATOM 815 C C . ARG A 1 108 ? -3.355 22.031 -3.109 1 94.31 108 ARG A C 1
ATOM 817 O O . ARG A 1 108 ? -2.27 22.578 -2.906 1 94.31 108 ARG A O 1
ATOM 824 N N . ARG A 1 109 ? -3.896 21.953 -4.273 1 92.31 109 ARG A N 1
ATOM 825 C CA . ARG A 1 109 ? -3.225 22.469 -5.457 1 92.31 109 ARG A CA 1
ATOM 826 C C . ARG A 1 109 ? -3.24 24 -5.469 1 92.31 109 ARG A C 1
ATOM 828 O O . ARG A 1 109 ? -2.217 24.625 -5.727 1 92.31 109 ARG A O 1
ATOM 835 N N . GLU A 1 110 ? -4.402 24.578 -5.199 1 92.94 110 GLU A N 1
ATOM 836 C CA . GLU A 1 110 ? -4.559 26.031 -5.281 1 92.94 110 GLU A CA 1
ATOM 837 C C . GLU A 1 110 ? -3.709 26.734 -4.227 1 92.94 110 GLU A C 1
ATOM 839 O O . GLU A 1 110 ? -3.166 27.812 -4.48 1 92.94 110 GLU A O 1
ATOM 844 N N . LEU A 1 111 ? -3.58 26.125 -3.098 1 95.81 111 LEU A N 1
ATOM 845 C CA . LEU A 1 111 ? -2.803 26.734 -2.021 1 95.81 111 LEU A CA 1
ATOM 846 C C . LEU A 1 111 ? -1.387 26.172 -1.992 1 95.81 111 LEU A C 1
ATOM 848 O O . LEU A 1 111 ? -0.582 26.547 -1.137 1 95.81 111 LEU A O 1
ATOM 852 N N . ASP A 1 112 ? -1.093 25.25 -2.877 1 97.12 112 ASP A N 1
ATOM 853 C CA . ASP A 1 112 ? 0.197 24.578 -3.02 1 97.12 112 ASP A CA 1
ATOM 854 C C . ASP A 1 112 ? 0.654 23.969 -1.69 1 97.12 112 ASP A C 1
ATOM 856 O O . ASP A 1 112 ? 1.771 24.234 -1.238 1 97.12 112 ASP A O 1
ATOM 860 N N . LEU A 1 113 ? -0.292 23.344 -1.091 1 98.38 113 LEU A N 1
ATOM 861 C CA . LEU A 1 113 ? 0.021 22.625 0.137 1 98.38 113 LEU A CA 1
ATOM 862 C C . LEU A 1 113 ? 0.764 21.328 -0.169 1 98.38 113 LEU A C 1
ATOM 864 O O . LEU A 1 113 ? 0.209 20.234 -0.015 1 98.38 113 LEU A O 1
ATOM 868 N N . PHE A 1 114 ? 2.084 21.391 -0.442 1 98.5 114 PHE A N 1
ATOM 869 C CA . PHE A 1 114 ? 2.83 20.328 -1.118 1 98.5 114 PHE A CA 1
ATOM 870 C C . PHE A 1 114 ? 3.219 19.234 -0.138 1 98.5 114 PHE A C 1
ATOM 872 O O . PHE A 1 114 ? 3.619 18.141 -0.55 1 98.5 114 PHE A O 1
ATOM 879 N N . VAL A 1 115 ? 3.021 19.484 1.174 1 98.75 115 VAL A N 1
ATOM 880 C CA . VAL A 1 115 ? 3.332 18.469 2.174 1 98.75 115 VAL A CA 1
ATOM 881 C C . VAL A 1 115 ? 2.045 18 2.85 1 98.75 115 VAL A C 1
ATOM 883 O O . VAL A 1 115 ? 1.288 18.812 3.389 1 98.75 115 VAL A O 1
ATOM 886 N N . CYS A 1 116 ? 1.749 16.797 2.76 1 98.56 116 CYS A N 1
ATOM 887 C CA . CYS A 1 116 ? 0.802 16.172 3.676 1 98.56 116 CYS A CA 1
ATOM 888 C C . CYS A 1 116 ? 1.53 15.453 4.809 1 98.56 116 CYS A C 1
ATOM 890 O O . CYS A 1 116 ? 2.17 14.422 4.59 1 98.56 116 CYS A O 1
ATOM 892 N N . GLN A 1 117 ? 1.507 16.031 5.949 1 98.69 117 GLN A N 1
ATOM 893 C CA . GLN A 1 117 ? 2.193 15.484 7.117 1 98.69 117 GLN A CA 1
ATOM 894 C C . GLN A 1 117 ? 1.256 14.617 7.949 1 98.69 117 GLN A C 1
ATOM 896 O O . GLN A 1 117 ? 0.188 15.07 8.367 1 98.69 117 GLN A O 1
ATOM 901 N N . ARG A 1 118 ? 1.646 13.352 8.141 1 98.31 118 ARG A N 1
ATOM 902 C CA . ARG A 1 118 ? 0.837 12.398 8.898 1 98.31 118 ARG A CA 1
ATOM 903 C C . ARG A 1 118 ? 1.667 11.711 9.977 1 98.31 118 ARG A C 1
ATOM 905 O O . ARG A 1 118 ? 2.273 10.664 9.727 1 98.31 118 ARG A O 1
ATOM 912 N N . PRO A 1 119 ? 1.658 12.273 11.188 1 98 119 PRO A N 1
ATOM 913 C CA . PRO A 1 119 ? 2.262 11.523 12.297 1 98 119 PRO A CA 1
ATOM 914 C C . PRO A 1 119 ? 1.415 10.328 12.727 1 98 119 PRO A C 1
ATOM 916 O O . PRO A 1 119 ? 0.191 10.445 12.836 1 98 119 PRO A O 1
ATOM 919 N N . VAL A 1 120 ? 2.031 9.195 12.891 1 97.75 120 VAL A N 1
ATOM 920 C CA . VAL A 1 120 ? 1.333 7.984 13.312 1 97.75 120 VAL A CA 1
ATOM 921 C C . VAL A 1 120 ? 2.051 7.359 14.508 1 97.75 120 VAL A C 1
ATOM 923 O O . VAL A 1 120 ? 3.234 7.023 14.422 1 97.75 120 VAL A O 1
ATOM 926 N N . ARG A 1 121 ? 1.363 7.234 15.523 1 97.12 121 ARG A N 1
ATOM 927 C CA . ARG A 1 121 ? 1.863 6.535 16.703 1 97.12 121 ARG A CA 1
ATOM 928 C C . ARG A 1 121 ? 0.721 5.91 17.5 1 97.12 121 ARG A C 1
ATOM 930 O O . ARG A 1 121 ? -0.433 6.324 17.375 1 97.12 121 ARG A O 1
ATOM 937 N N . TRP A 1 122 ? 1.068 4.934 18.297 1 96.94 122 TRP A N 1
ATOM 938 C CA . TRP A 1 122 ? 0.091 4.273 19.156 1 96.94 122 TRP A CA 1
ATOM 939 C C . TRP A 1 122 ? -0.145 5.078 20.438 1 96.94 122 TRP A C 1
ATOM 941 O O . TRP A 1 122 ? 0.802 5.59 21.031 1 96.94 122 TRP A O 1
ATOM 951 N N . PHE A 1 123 ? -1.396 5.309 20.766 1 96.69 123 PHE A N 1
ATOM 952 C CA . PHE A 1 123 ? -1.754 5.863 22.078 1 96.69 123 PHE A CA 1
ATOM 953 C C . PHE A 1 123 ? -1.99 4.75 23.094 1 96.69 123 PHE A C 1
ATOM 955 O O . PHE A 1 123 ? -2.76 3.822 22.828 1 96.69 123 PHE A O 1
ATOM 962 N N . THR A 1 124 ? -1.366 4.91 24.188 1 94.94 124 THR A N 1
ATOM 963 C CA . THR A 1 124 ? -1.485 3.881 25.219 1 94.94 124 THR A CA 1
ATOM 964 C C . THR A 1 124 ? -2.949 3.646 25.578 1 94.94 124 THR A C 1
ATOM 966 O O . THR A 1 124 ? -3.691 4.598 25.844 1 94.94 124 THR A O 1
ATOM 969 N N . GLY A 1 125 ? -3.338 2.396 25.516 1 93.31 125 GLY A N 1
ATOM 970 C CA . GLY A 1 125 ? -4.703 2.045 25.891 1 93.31 125 GLY A CA 1
ATOM 971 C C . GLY A 1 125 ? -5.578 1.734 24.688 1 93.31 125 GLY A C 1
ATOM 972 O O . GLY A 1 125 ? -6.625 1.097 24.828 1 93.31 125 GLY A O 1
ATOM 973 N N . VAL A 1 126 ? -5.203 2.209 23.562 1 95.62 126 VAL A N 1
ATOM 974 C CA . VAL A 1 126 ? -5.992 1.959 22.359 1 95.62 126 VAL A CA 1
ATOM 975 C C . VAL A 1 126 ? -5.734 0.539 21.859 1 95.62 126 VAL A C 1
ATOM 977 O O . VAL A 1 126 ? -4.602 0.053 21.906 1 95.62 126 VAL A O 1
ATOM 980 N N . GLY A 1 127 ? -6.809 -0.139 21.5 1 94.44 127 GLY A N 1
ATOM 981 C CA . GLY A 1 127 ? -6.66 -1.462 20.906 1 94.44 127 GLY A CA 1
ATOM 982 C C . GLY A 1 127 ? -5.969 -1.441 19.562 1 94.44 127 GLY A C 1
ATOM 983 O O . GLY A 1 127 ? -6.086 -0.472 18.812 1 94.44 127 GLY A O 1
ATOM 984 N N . SER A 1 128 ? -5.176 -2.514 19.266 1 94.62 128 SER A N 1
ATOM 985 C CA . SER A 1 128 ? -4.457 -2.637 18 1 94.62 128 SER A CA 1
ATOM 986 C C . SER A 1 128 ? -4.453 -4.078 17.5 1 94.62 128 SER A C 1
ATOM 988 O O . SER A 1 128 ? -4.48 -5.016 18.297 1 94.62 128 SER A O 1
ATOM 990 N N . PRO A 1 129 ? -4.434 -4.219 16.141 1 94.25 129 PRO A N 1
ATOM 991 C CA . PRO A 1 129 ? -4.402 -5.57 15.594 1 94.25 129 PRO A CA 1
ATOM 992 C C . PRO A 1 129 ? -3.02 -6.215 15.672 1 94.25 129 PRO A C 1
ATOM 994 O O . PRO A 1 129 ? -2.883 -7.422 15.469 1 94.25 129 PRO A O 1
ATOM 997 N N . ILE A 1 130 ? -1.995 -5.453 15.891 1 95.25 130 ILE A N 1
ATOM 998 C CA . ILE A 1 130 ? -0.656 -6.031 15.898 1 95.25 130 ILE A CA 1
ATOM 999 C C . ILE A 1 130 ? -0.18 -6.223 17.344 1 95.25 130 ILE A C 1
ATOM 1001 O O . ILE A 1 130 ? -0.72 -5.613 18.266 1 95.25 130 ILE A O 1
ATOM 1005 N N . ARG A 1 131 ? 0.834 -7.016 17.531 1 94.44 131 ARG A N 1
ATOM 1006 C CA . ARG A 1 131 ? 1.307 -7.438 18.844 1 94.44 131 ARG A CA 1
ATOM 1007 C C . ARG A 1 131 ? 2.021 -6.297 19.562 1 94.44 131 ARG A C 1
ATOM 1009 O O . ARG A 1 131 ? 1.914 -6.156 20.781 1 94.44 131 ARG A O 1
ATOM 1016 N N . HIS A 1 132 ? 2.791 -5.48 18.766 1 95.69 132 HIS A N 1
ATOM 1017 C CA . HIS A 1 132 ? 3.6 -4.422 19.359 1 95.69 132 HIS A CA 1
ATOM 1018 C C . HIS A 1 132 ? 3.324 -3.08 18.703 1 95.69 132 HIS A C 1
ATOM 1020 O O . HIS A 1 132 ? 4.211 -2.5 18.062 1 95.69 132 HIS A O 1
ATOM 1026 N N . PRO A 1 133 ? 2.131 -2.551 18.938 1 96.69 133 PRO A N 1
ATOM 1027 C CA . PRO A 1 133 ? 1.806 -1.269 18.312 1 96.69 133 PRO A CA 1
ATOM 1028 C C . PRO A 1 133 ? 2.682 -0.124 18.812 1 96.69 133 PRO A C 1
ATOM 1030 O O . PRO A 1 133 ? 2.834 0.891 18.141 1 96.69 133 PRO A O 1
ATOM 1033 N N . GLU A 1 134 ? 3.309 -0.262 20.016 1 97.06 134 GLU A N 1
ATOM 1034 C CA . GLU A 1 134 ? 4.16 0.768 20.609 1 97.06 134 GLU A CA 1
ATOM 1035 C C . GLU A 1 134 ? 5.43 0.973 19.781 1 97.06 134 GLU A C 1
ATOM 1037 O O . GLU A 1 134 ? 6.129 1.973 19.953 1 97.06 134 GLU A O 1
ATOM 1042 N N . TRP A 1 135 ? 5.719 -0.017 18.891 1 97.75 135 TRP A N 1
ATOM 1043 C CA . TRP A 1 135 ? 6.91 0.103 18.047 1 97.75 135 TRP A CA 1
ATOM 1044 C C . TRP A 1 135 ? 6.645 1.003 16.844 1 97.75 135 TRP A C 1
ATOM 1046 O O . TRP A 1 135 ? 7.582 1.438 16.172 1 97.75 135 TRP A O 1
ATOM 1056 N N . VAL A 1 136 ? 5.395 1.319 16.625 1 97.88 136 VAL A N 1
ATOM 1057 C CA . VAL A 1 136 ? 5.027 2.135 15.469 1 97.88 136 VAL A CA 1
ATOM 1058 C C . VAL A 1 136 ? 5.023 3.611 15.859 1 97.88 136 VAL A C 1
ATOM 1060 O O . VAL A 1 136 ? 4.148 4.062 16.594 1 97.88 136 VAL A O 1
ATOM 1063 N N . ASP A 1 137 ? 5.988 4.34 15.469 1 97.94 137 ASP A N 1
ATOM 1064 C CA . ASP A 1 137 ? 6.133 5.777 15.68 1 97.94 137 ASP A CA 1
ATOM 1065 C C . ASP A 1 137 ? 6.836 6.434 14.5 1 97.94 137 ASP A C 1
ATOM 1067 O O . ASP A 1 137 ? 8.07 6.48 14.445 1 97.94 137 ASP A O 1
ATOM 1071 N N . MET A 1 138 ? 6.02 6.926 13.523 1 98.62 138 MET A N 1
ATOM 1072 C CA . MET A 1 138 ? 6.547 7.473 12.273 1 98.62 138 MET A CA 1
ATOM 1073 C C . MET A 1 138 ? 5.82 8.758 11.891 1 98.62 138 MET A C 1
ATOM 1075 O O . MET A 1 138 ? 4.672 8.969 12.289 1 98.62 138 MET A O 1
ATOM 1079 N N . VAL A 1 139 ? 6.453 9.609 11.203 1 98.75 139 VAL A N 1
ATOM 1080 C CA . VAL A 1 139 ? 5.844 10.789 10.602 1 98.75 139 VAL A CA 1
ATOM 1081 C C . VAL A 1 139 ? 5.992 10.727 9.086 1 98.75 139 VAL A C 1
ATOM 1083 O O . VAL A 1 139 ? 7.109 10.719 8.562 1 98.75 139 VAL A O 1
ATOM 1086 N N . VAL A 1 140 ? 4.914 10.711 8.391 1 98.81 140 VAL A N 1
ATOM 1087 C CA . VAL A 1 140 ? 4.926 10.594 6.934 1 98.81 140 VAL A CA 1
ATOM 1088 C C . VAL A 1 140 ? 4.848 11.977 6.297 1 98.81 140 VAL A C 1
ATOM 1090 O O . VAL A 1 140 ? 3.969 12.773 6.641 1 98.81 140 VAL A O 1
ATOM 1093 N N . PHE A 1 141 ? 5.805 12.273 5.48 1 98.94 141 PHE A N 1
ATOM 1094 C CA . PHE A 1 141 ? 5.758 13.406 4.559 1 98.94 141 PHE A CA 1
ATOM 1095 C C . PHE A 1 141 ? 5.371 12.945 3.16 1 98.94 141 PHE A C 1
ATOM 1097 O O . PHE A 1 141 ? 6.215 12.461 2.404 1 98.94 141 PHE A O 1
ATOM 1104 N N . ARG A 1 142 ? 4.152 13.125 2.834 1 98.69 142 ARG A N 1
ATOM 1105 C CA . ARG A 1 142 ? 3.572 12.758 1.548 1 98.69 142 ARG A CA 1
ATOM 1106 C C . ARG A 1 142 ? 3.549 13.945 0.595 1 98.69 142 ARG A C 1
ATOM 1108 O O . ARG A 1 142 ? 3.037 15.016 0.938 1 98.69 142 ARG A O 1
ATOM 1115 N N . GLU A 1 143 ? 4.18 13.711 -0.611 1 98.62 143 GLU A N 1
ATOM 1116 C CA . GLU A 1 143 ? 4.035 14.719 -1.659 1 98.62 143 GLU A CA 1
ATOM 1117 C C . GLU A 1 143 ? 2.576 14.891 -2.07 1 98.62 143 GLU A C 1
ATOM 1119 O O . GLU A 1 143 ? 1.851 13.906 -2.217 1 98.62 143 GLU A O 1
ATOM 1124 N N . ASN A 1 144 ? 2.152 16.062 -2.301 1 97.12 144 ASN A N 1
ATOM 1125 C CA . ASN A 1 144 ? 0.709 16.281 -2.246 1 97.12 144 ASN A CA 1
ATOM 1126 C C . ASN A 1 144 ? 0.19 16.938 -3.518 1 97.12 144 ASN A C 1
ATOM 1128 O O . ASN A 1 144 ? -0.993 17.281 -3.611 1 97.12 144 ASN A O 1
ATOM 1132 N N . THR A 1 145 ? 1.076 17.156 -4.543 1 96.56 145 THR A N 1
ATOM 1133 C CA . THR A 1 145 ? 0.619 18.016 -5.633 1 96.56 145 THR A CA 1
ATOM 1134 C C . THR A 1 145 ? 0.908 17.359 -6.984 1 96.56 145 THR A C 1
ATOM 1136 O O . THR A 1 145 ? 0.424 17.828 -8.016 1 96.56 145 THR A O 1
ATOM 1139 N N . GLU A 1 146 ? 1.704 16.328 -7.023 1 97.38 146 GLU A N 1
ATOM 1140 C CA . GLU A 1 146 ? 2.1 15.695 -8.273 1 97.38 146 GLU A CA 1
ATOM 1141 C C . GLU A 1 146 ? 1.746 14.211 -8.281 1 97.38 146 GLU A C 1
ATOM 1143 O O . GLU A 1 146 ? 0.729 13.805 -7.711 1 97.38 146 GLU A O 1
ATOM 1148 N N . ASP A 1 147 ? 2.451 13.445 -9.078 1 97.88 147 ASP A N 1
ATOM 1149 C CA . ASP A 1 147 ? 2.283 12 -9.156 1 97.88 147 ASP A CA 1
ATOM 1150 C C . ASP A 1 147 ? 1.006 11.633 -9.914 1 97.88 147 ASP A C 1
ATOM 1152 O O . ASP A 1 147 ? 0.337 12.508 -10.469 1 97.88 147 ASP A O 1
ATOM 1156 N N . ILE A 1 148 ? 0.709 10.414 -10.039 1 97.25 148 ILE A N 1
ATOM 1157 C CA . ILE A 1 148 ? -0.468 9.914 -10.742 1 97.25 148 ILE A CA 1
ATOM 1158 C C . ILE A 1 148 ? -1.733 10.406 -10.039 1 97.25 148 ILE A C 1
ATOM 1160 O O . ILE A 1 148 ? -2.818 10.391 -10.633 1 97.25 148 ILE A O 1
ATOM 1164 N N . TYR A 1 149 ? -1.58 10.938 -8.891 1 92.81 149 TYR A N 1
ATOM 1165 C CA . TYR A 1 149 ? -2.668 11.477 -8.078 1 92.81 149 TYR A CA 1
ATOM 1166 C C . TYR A 1 149 ? -3.191 12.781 -8.672 1 92.81 149 TYR A C 1
ATOM 1168 O O . TYR A 1 149 ? -4.273 13.25 -8.305 1 92.81 149 TYR A O 1
ATOM 1176 N N . SER A 1 150 ? -2.443 13.383 -9.625 1 92.25 150 SER A N 1
ATOM 1177 C CA . SER A 1 150 ? -2.844 14.625 -10.289 1 92.25 150 SER A CA 1
ATOM 1178 C C . SER A 1 150 ? -4.078 14.406 -11.156 1 92.25 150 SER A C 1
ATOM 1180 O O . SER A 1 150 ? -4.742 15.367 -11.547 1 92.25 150 SER A O 1
ATOM 1182 N N . GLY A 1 151 ? -4.32 13.141 -11.547 1 91.5 151 GLY A N 1
ATOM 1183 C CA . GLY A 1 151 ? -5.551 12.805 -12.25 1 91.5 151 GLY A CA 1
ATOM 1184 C C . GLY A 1 151 ? -5.52 13.18 -13.719 1 91.5 151 GLY A C 1
ATOM 1185 O O . GLY A 1 151 ? -6.566 13.375 -14.336 1 91.5 151 GLY A O 1
ATOM 1186 N N . ILE A 1 152 ? -4.348 13.352 -14.289 1 96.31 152 ILE A N 1
ATOM 1187 C CA . ILE A 1 152 ? -4.223 13.562 -15.727 1 96.31 152 ILE A CA 1
ATOM 1188 C C . ILE A 1 152 ? -4.484 12.258 -16.469 1 96.31 152 ILE A C 1
ATOM 1190 O O . ILE A 1 152 ? -3.609 11.391 -16.547 1 96.31 152 ILE A O 1
ATOM 1194 N N . GLU A 1 153 ? -5.68 12.148 -17.031 1 97.31 153 GLU A N 1
ATOM 1195 C CA . GLU A 1 153 ? -6.035 10.875 -17.656 1 97.31 153 GLU A CA 1
ATOM 1196 C C . GLU A 1 153 ? -7.109 11.07 -18.719 1 97.31 153 GLU A C 1
ATOM 1198 O O . GLU A 1 153 ? -7.781 12.102 -18.766 1 97.31 153 GLU A O 1
ATOM 1203 N N . TRP A 1 154 ? -7.281 10.18 -19.578 1 98.06 154 TRP A N 1
ATOM 1204 C CA . TRP A 1 154 ? -8.273 10.18 -20.656 1 98.06 154 TRP A CA 1
ATOM 1205 C C . TRP A 1 154 ? -9.016 8.844 -20.703 1 98.06 154 TRP A C 1
ATOM 1207 O O . TRP A 1 154 ? -8.398 7.781 -20.594 1 98.06 154 TRP A O 1
ATOM 1217 N N . ALA A 1 155 ? -10.281 8.906 -20.844 1 97.62 155 ALA A N 1
ATOM 1218 C CA . ALA A 1 155 ? -11.164 7.746 -20.797 1 97.62 155 ALA A CA 1
ATOM 1219 C C . ALA A 1 155 ? -11.078 6.941 -22.094 1 97.62 155 ALA A C 1
ATOM 1221 O O . ALA A 1 155 ? -10.961 7.512 -23.188 1 97.62 155 ALA A O 1
ATOM 1222 N N . GLU A 1 156 ? -11.164 5.656 -21.922 1 97.56 156 GLU A N 1
ATOM 1223 C CA . GLU A 1 156 ? -11.242 4.77 -23.078 1 97.56 156 GLU A CA 1
ATOM 1224 C C . GLU A 1 156 ? -12.406 5.156 -23.984 1 97.56 156 GLU A C 1
ATOM 1226 O O . GLU A 1 156 ? -13.492 5.5 -23.516 1 97.56 156 GLU A O 1
ATOM 1231 N N . GLY A 1 157 ? -12.203 5.098 -25.312 1 96.88 157 GLY A N 1
ATOM 1232 C CA . GLY A 1 157 ? -13.273 5.285 -26.297 1 96.88 157 GLY A CA 1
ATOM 1233 C C . GLY A 1 157 ? -13.469 6.734 -26.688 1 96.88 157 GLY A C 1
ATOM 1234 O O . GLY A 1 157 ? -14.328 7.047 -27.516 1 96.88 157 GLY A O 1
ATOM 1235 N N . THR A 1 158 ? -12.711 7.711 -26.188 1 97.5 158 THR A N 1
ATOM 1236 C CA . THR A 1 158 ? -12.852 9.125 -26.516 1 97.5 158 THR A CA 1
ATOM 1237 C C . THR A 1 158 ? -11.852 9.531 -27.609 1 97.5 158 THR A C 1
ATOM 1239 O O . THR A 1 158 ? -10.852 8.844 -27.812 1 97.5 158 THR A O 1
ATOM 1242 N N . PRO A 1 159 ? -12.109 10.602 -28.281 1 97.62 159 PRO A N 1
ATOM 1243 C CA . PRO A 1 159 ? -11.133 11.094 -29.25 1 97.62 159 PRO A CA 1
ATOM 1244 C C . PRO A 1 159 ? -9.805 11.492 -28.625 1 97.62 159 PRO A C 1
ATOM 1246 O O . PRO A 1 159 ? -8.75 11.344 -29.234 1 97.62 159 PRO A O 1
ATOM 1249 N N . GLU A 1 160 ? -9.883 11.977 -27.422 1 97.81 160 GLU A N 1
ATOM 1250 C CA . GLU A 1 160 ? -8.672 12.414 -26.734 1 97.81 160 GLU A CA 1
ATOM 1251 C C . GLU A 1 160 ? -7.73 11.242 -26.469 1 97.81 160 GLU A C 1
ATOM 1253 O O . GLU A 1 160 ? -6.516 11.359 -26.656 1 97.81 160 GLU A O 1
ATOM 1258 N N . VAL A 1 161 ? -8.281 10.109 -26.078 1 98.06 161 VAL A N 1
ATOM 1259 C CA . VAL A 1 161 ? -7.445 8.945 -25.797 1 98.06 161 VAL A CA 1
ATOM 1260 C C . VAL A 1 161 ? -6.82 8.43 -27.094 1 98.06 161 VAL A C 1
ATOM 1262 O O . VAL A 1 161 ? -5.715 7.883 -27.078 1 98.06 161 VAL A O 1
ATOM 1265 N N . ALA A 1 162 ? -7.594 8.43 -28.125 1 97.88 162 ALA A N 1
ATOM 1266 C CA . ALA A 1 162 ? -7.074 7.996 -29.422 1 97.88 162 ALA A CA 1
ATOM 1267 C C . ALA A 1 162 ? -5.895 8.859 -29.859 1 97.88 162 ALA A C 1
ATOM 1269 O O . ALA A 1 162 ? -4.895 8.352 -30.359 1 97.88 162 ALA A O 1
ATOM 1270 N N . LYS A 1 163 ? -6.062 10.227 -29.719 1 98.06 163 LYS A N 1
ATOM 1271 C CA . LYS A 1 163 ? -4.988 11.164 -30.047 1 98.06 163 LYS A CA 1
ATOM 1272 C C . LYS A 1 163 ? -3.742 10.883 -29.203 1 98.06 163 LYS A C 1
ATOM 1274 O O . LYS A 1 163 ? -2.623 10.891 -29.719 1 98.06 163 LYS A O 1
ATOM 1279 N N . PHE A 1 164 ? -3.969 10.648 -27.969 1 98.5 164 PHE A N 1
ATOM 1280 C CA . PHE A 1 164 ? -2.871 10.367 -27.062 1 98.5 164 PHE A CA 1
ATOM 1281 C C . PHE A 1 164 ? -2.164 9.07 -27.438 1 98.5 164 PHE A C 1
ATOM 1283 O O . PHE A 1 164 ? -0.933 9.023 -27.484 1 98.5 164 PHE A O 1
ATOM 1290 N N . ALA A 1 165 ? -2.938 8.008 -27.656 1 98.12 165 ALA A N 1
ATOM 1291 C CA . ALA A 1 165 ? -2.387 6.707 -28.031 1 98.12 165 ALA A CA 1
ATOM 1292 C C . ALA A 1 165 ? -1.587 6.812 -29.328 1 98.12 165 ALA A C 1
ATOM 1294 O O . ALA A 1 165 ? -0.527 6.195 -29.453 1 98.12 165 ALA A O 1
ATOM 1295 N N . ASP A 1 166 ? -2.088 7.539 -30.266 1 97.94 166 ASP A N 1
ATOM 1296 C CA . ASP A 1 166 ? -1.403 7.746 -31.547 1 97.94 166 ASP A CA 1
ATOM 1297 C C . ASP A 1 166 ? -0.055 8.43 -31.344 1 97.94 166 ASP A C 1
ATOM 1299 O O . ASP A 1 166 ? 0.941 8.055 -31.953 1 97.94 166 ASP A O 1
ATOM 1303 N N . PHE A 1 167 ? -0.089 9.445 -30.547 1 98.5 167 PHE A N 1
ATOM 1304 C CA . PHE A 1 167 ? 1.145 10.156 -30.234 1 98.5 167 PHE A CA 1
ATOM 1305 C C . PHE A 1 167 ? 2.17 9.219 -29.609 1 98.5 167 PHE A C 1
ATOM 1307 O O . PHE A 1 167 ? 3.342 9.227 -30 1 98.5 167 PHE A O 1
ATOM 1314 N N . LEU A 1 168 ? 1.739 8.367 -28.625 1 98.12 168 LEU A N 1
ATOM 1315 C CA . LEU A 1 168 ? 2.633 7.422 -27.953 1 98.12 168 LEU A CA 1
ATOM 1316 C C . LEU A 1 168 ? 3.264 6.469 -28.953 1 98.12 168 LEU A C 1
ATOM 1318 O O . LEU A 1 168 ? 4.473 6.223 -28.906 1 98.12 168 LEU A O 1
ATOM 1322 N N . GLN A 1 169 ? 2.465 5.98 -29.781 1 97.38 169 GLN A N 1
ATOM 1323 C CA . GLN A 1 169 ? 2.912 4.957 -30.719 1 97.38 169 GLN A CA 1
ATOM 1324 C C . GLN A 1 169 ? 3.732 5.57 -31.859 1 97.38 169 GLN A C 1
ATOM 1326 O O . GLN A 1 169 ? 4.859 5.145 -32.125 1 97.38 169 GLN A O 1
ATOM 1331 N N . LYS A 1 170 ? 3.248 6.578 -32.469 1 97.5 170 LYS A N 1
ATOM 1332 C CA . LYS A 1 170 ? 3.811 7.078 -33.719 1 97.5 170 LYS A CA 1
ATOM 1333 C C . LYS A 1 170 ? 4.945 8.062 -33.469 1 97.5 170 LYS A C 1
ATOM 1335 O O . LYS A 1 170 ? 5.922 8.109 -34.219 1 97.5 170 LYS A O 1
ATOM 1340 N N . GLU A 1 171 ? 4.75 8.867 -32.469 1 97.75 171 GLU A N 1
ATOM 1341 C CA . GLU A 1 171 ? 5.715 9.938 -32.25 1 97.75 171 GLU A CA 1
ATOM 1342 C C . GLU A 1 171 ? 6.73 9.57 -31.172 1 97.75 171 GLU A C 1
ATOM 1344 O O . GLU A 1 171 ? 7.902 9.93 -31.266 1 97.75 171 GLU A O 1
ATOM 1349 N N . MET A 1 172 ? 6.301 8.836 -30.188 1 98.06 172 MET A N 1
ATOM 1350 C CA . MET A 1 172 ? 7.211 8.531 -29.094 1 98.06 172 MET A CA 1
ATOM 1351 C C . MET A 1 172 ? 7.789 7.125 -29.234 1 98.06 172 MET A C 1
ATOM 1353 O O . MET A 1 172 ? 8.695 6.742 -28.5 1 98.06 172 MET A O 1
ATOM 1357 N N . GLY A 1 173 ? 7.234 6.301 -30.125 1 97.06 173 GLY A N 1
ATOM 1358 C CA . GLY A 1 173 ? 7.762 4.977 -30.438 1 97.06 173 GLY A CA 1
ATOM 1359 C C . GLY A 1 173 ? 7.422 3.945 -29.375 1 97.06 173 GLY A C 1
ATOM 1360 O O . GLY A 1 173 ? 8.148 2.965 -29.203 1 97.06 173 GLY A O 1
ATOM 1361 N N . VAL A 1 174 ? 6.355 4.156 -28.609 1 96.56 174 VAL A N 1
ATOM 1362 C CA . VAL A 1 174 ? 5.969 3.242 -27.531 1 96.56 174 VAL A CA 1
ATOM 1363 C C . VAL A 1 174 ? 5.293 2.006 -28.125 1 96.56 174 VAL A C 1
ATOM 1365 O O . VAL A 1 174 ? 4.328 2.121 -28.891 1 96.56 174 VAL A O 1
ATOM 1368 N N . THR A 1 175 ? 5.805 0.85 -27.766 1 92.19 175 THR A N 1
ATOM 1369 C CA . THR A 1 175 ? 5.254 -0.401 -28.281 1 92.19 175 THR A CA 1
ATOM 1370 C C . THR A 1 175 ? 4.812 -1.306 -27.125 1 92.19 175 THR A C 1
ATOM 1372 O O . THR A 1 175 ? 4.32 -2.412 -27.359 1 92.19 175 THR A O 1
ATOM 1375 N N . MET A 1 176 ? 4.859 -0.849 -25.938 1 90.88 176 MET A N 1
ATOM 1376 C CA . MET A 1 176 ? 4.703 -1.702 -24.75 1 90.88 176 MET A CA 1
ATOM 1377 C C . MET A 1 176 ? 3.242 -1.776 -24.328 1 90.88 176 MET A C 1
ATOM 1379 O O . MET A 1 176 ? 2.877 -2.609 -23.5 1 90.88 176 MET A O 1
ATOM 1383 N N . VAL A 1 177 ? 2.395 -0.894 -24.875 1 95.94 177 VAL A N 1
ATOM 1384 C CA . VAL A 1 177 ? 0.986 -0.939 -24.5 1 95.94 177 VAL A CA 1
ATOM 1385 C C . VAL A 1 177 ? 0.335 -2.191 -25.078 1 95.94 177 VAL A C 1
ATOM 1387 O O . VAL A 1 177 ? 0.272 -2.354 -26.297 1 95.94 177 VAL A O 1
ATOM 1390 N N . ARG A 1 178 ? -0.168 -3.068 -24.312 1 94.81 178 ARG A N 1
ATOM 1391 C CA . ARG A 1 178 ? -0.648 -4.383 -24.719 1 94.81 178 ARG A CA 1
ATOM 1392 C C . ARG A 1 178 ? -1.919 -4.262 -25.562 1 94.81 178 ARG A C 1
ATOM 1394 O O . ARG A 1 178 ? -2.066 -4.945 -26.578 1 94.81 178 ARG A O 1
ATOM 1401 N N . PHE A 1 179 ? -2.889 -3.395 -25.109 1 97.31 179 PHE A N 1
ATOM 1402 C CA . PHE A 1 179 ? -4.168 -3.203 -25.781 1 97.31 179 PHE A CA 1
ATOM 1403 C C . PHE A 1 179 ? -4.422 -1.724 -26.047 1 97.31 179 PHE A C 1
ATOM 1405 O O . PHE A 1 179 ? -5.352 -1.139 -25.484 1 97.31 179 PHE A O 1
ATOM 1412 N N . PRO A 1 180 ? -3.734 -1.146 -26.938 1 96.25 180 PRO A N 1
ATOM 1413 C CA . PRO A 1 180 ? -3.805 0.303 -27.141 1 96.25 180 PRO A CA 1
ATOM 1414 C C . PRO A 1 180 ? -5.195 0.776 -27.547 1 96.25 180 PRO A C 1
ATOM 1416 O O . PRO A 1 180 ? -5.617 1.873 -27.172 1 96.25 180 PRO A O 1
ATOM 1419 N N . GLU A 1 181 ? -5.984 -0.092 -28.219 1 95.94 181 GLU A N 1
ATOM 1420 C CA . GLU A 1 181 ? -7.254 0.342 -28.797 1 95.94 181 GLU A CA 1
ATOM 1421 C C . GLU A 1 181 ? -8.344 0.404 -27.734 1 95.94 181 GLU A C 1
ATOM 1423 O O . GLU A 1 181 ? -9.375 1.06 -27.922 1 95.94 181 GLU A O 1
ATOM 1428 N N . THR A 1 182 ? -8.102 -0.233 -26.609 1 98 182 THR A N 1
ATOM 1429 C CA . THR A 1 182 ? -9.141 -0.286 -25.594 1 98 182 THR A CA 1
ATOM 1430 C C . THR A 1 182 ? -8.602 0.192 -24.25 1 98 182 THR A C 1
ATOM 1432 O O . THR A 1 182 ? -9.094 -0.222 -23.203 1 98 182 THR A O 1
ATOM 1435 N N . SER A 1 183 ? -7.574 0.986 -24.297 1 98.5 183 SER A N 1
ATOM 1436 C CA . SER A 1 183 ? -6.953 1.433 -23.062 1 98.5 183 SER A CA 1
ATOM 1437 C C . SER A 1 183 ? -7.402 2.844 -22.688 1 98.5 183 SER A C 1
ATOM 1439 O O . SER A 1 183 ? -7.59 3.689 -23.562 1 98.5 183 SER A O 1
ATOM 1441 N N . ALA A 1 184 ? -7.707 3.068 -21.391 1 98.69 184 ALA A N 1
ATOM 1442 C CA . ALA A 1 184 ? -7.578 4.395 -20.797 1 98.69 184 ALA A CA 1
ATOM 1443 C C . ALA A 1 184 ? -6.133 4.68 -20.406 1 98.69 184 ALA A C 1
ATOM 1445 O O . ALA A 1 184 ? -5.34 3.754 -20.203 1 98.69 184 ALA A O 1
ATOM 1446 N N . TYR A 1 185 ? -5.754 5.914 -20.375 1 98.75 185 TYR A N 1
ATOM 1447 C CA . TYR A 1 185 ? -4.379 6.281 -20.062 1 98.75 185 TYR A CA 1
ATOM 1448 C C . TYR A 1 185 ? -4.328 7.328 -18.969 1 98.75 185 TYR A C 1
ATOM 1450 O O . TYR A 1 185 ? -5.164 8.234 -18.922 1 98.75 185 TYR A O 1
ATOM 1458 N N . GLY A 1 186 ? -3.447 7.191 -18.016 1 98.19 186 GLY A N 1
ATOM 1459 C CA . GLY A 1 186 ? -3.078 8.203 -17.031 1 98.19 186 GLY A CA 1
ATOM 1460 C C . GLY A 1 186 ? -1.622 8.617 -17.125 1 98.19 186 GLY A C 1
ATOM 1461 O O . GLY A 1 186 ? -0.792 7.879 -17.656 1 98.19 186 GLY A O 1
ATOM 1462 N N . VAL A 1 187 ? -1.285 9.836 -16.703 1 98.62 187 VAL A N 1
ATOM 1463 C CA . VAL A 1 187 ? 0.076 10.359 -16.75 1 98.62 187 VAL A CA 1
ATOM 1464 C C . VAL A 1 187 ? 0.562 10.68 -15.344 1 98.62 187 VAL A C 1
ATOM 1466 O O . VAL A 1 187 ? -0.179 11.258 -14.547 1 98.62 187 VAL A O 1
ATOM 1469 N N . LYS A 1 188 ? 1.726 10.266 -15.047 1 98.5 188 LYS A N 1
ATOM 1470 C CA . LYS A 1 188 ? 2.375 10.492 -13.758 1 98.5 188 LYS A CA 1
ATOM 1471 C C . LYS A 1 188 ? 3.555 11.445 -13.898 1 98.5 188 LYS A C 1
ATOM 1473 O O . LYS A 1 188 ? 4.637 11.047 -14.336 1 98.5 188 LYS A O 1
ATOM 1478 N N . PRO A 1 189 ? 3.414 12.695 -13.539 1 98.75 189 PRO A N 1
ATOM 1479 C CA . PRO A 1 189 ? 4.574 13.578 -13.422 1 98.75 189 PRO A CA 1
ATOM 1480 C C . PRO A 1 189 ? 5.238 13.508 -12.047 1 98.75 189 PRO A C 1
ATOM 1482 O O . PRO 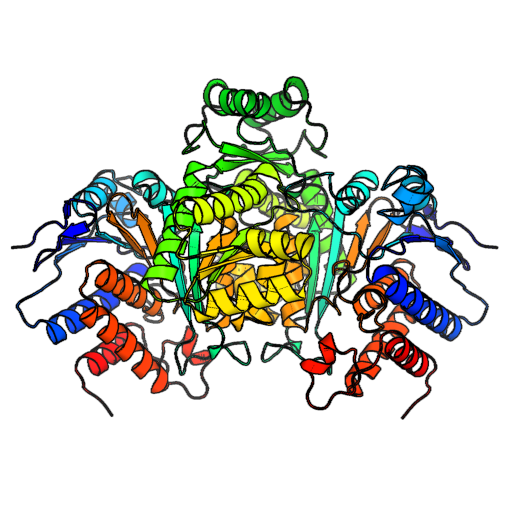A 1 189 ? 4.547 13.43 -11.031 1 98.75 189 PRO A O 1
ATOM 1485 N N . VAL A 1 190 ? 6.531 13.414 -11.984 1 98.81 190 VAL A N 1
ATOM 1486 C CA . VAL A 1 190 ? 7.352 13.609 -10.797 1 98.81 190 VAL A CA 1
ATOM 1487 C C . VAL A 1 190 ? 8.5 14.57 -11.109 1 98.81 190 VAL A C 1
ATOM 1489 O O . VAL A 1 190 ? 9.297 14.32 -12.016 1 98.81 190 VAL A O 1
ATOM 1492 N N . SER A 1 191 ? 8.578 15.656 -10.398 1 98.81 191 SER A N 1
ATOM 1493 C CA . SER A 1 191 ? 9.531 16.703 -10.773 1 98.81 191 SER A CA 1
ATOM 1494 C C . SER A 1 191 ? 10.664 16.781 -9.758 1 98.81 191 SER A C 1
ATOM 1496 O O . SER A 1 191 ? 10.523 16.344 -8.617 1 98.81 191 SER A O 1
ATOM 1498 N N . VAL A 1 192 ? 11.758 17.312 -10.242 1 98.75 192 VAL A N 1
ATOM 1499 C CA . VAL A 1 192 ? 12.891 17.625 -9.375 1 98.75 192 VAL A CA 1
ATOM 1500 C C . VAL A 1 192 ? 12.461 18.609 -8.289 1 98.75 192 VAL A C 1
ATOM 1502 O O . VAL A 1 192 ? 12.695 18.375 -7.102 1 98.75 192 VAL A O 1
ATOM 1505 N N . GLU A 1 193 ? 11.766 19.688 -8.625 1 98.38 193 GLU A N 1
ATOM 1506 C CA . GLU A 1 193 ? 11.359 20.734 -7.699 1 98.38 193 GLU A CA 1
ATOM 1507 C C . GLU A 1 193 ? 10.406 20.188 -6.641 1 98.38 193 GLU A C 1
ATOM 1509 O O . GLU A 1 193 ? 10.57 20.453 -5.449 1 98.38 193 GLU A O 1
ATOM 1514 N N . GLY A 1 194 ? 9.391 19.469 -7.121 1 98.31 194 GLY A N 1
ATOM 1515 C CA . GLY A 1 194 ? 8.438 18.891 -6.191 1 98.31 194 GLY A CA 1
ATOM 1516 C C . GLY A 1 194 ? 9.062 17.906 -5.223 1 98.31 194 GLY A C 1
ATOM 1517 O O . GLY A 1 194 ? 8.734 17.906 -4.035 1 98.31 194 GLY A O 1
ATOM 1518 N N . SER A 1 195 ? 10.008 17.094 -5.703 1 98.88 195 SER A N 1
ATOM 1519 C CA . SER A 1 195 ? 10.68 16.109 -4.871 1 98.88 195 SER A CA 1
ATOM 1520 C C . SER A 1 195 ? 11.594 16.781 -3.85 1 98.88 195 SER A C 1
ATOM 1522 O O . SER A 1 195 ? 11.57 16.422 -2.668 1 98.88 195 SER A O 1
ATOM 1524 N N . GLU A 1 196 ? 12.336 17.734 -4.32 1 98.81 196 GLU A N 1
ATOM 1525 C CA . GLU A 1 196 ? 13.336 18.359 -3.455 1 98.81 196 GLU A CA 1
ATOM 1526 C C . GLU A 1 196 ? 12.672 19.156 -2.332 1 98.81 196 GLU A C 1
ATOM 1528 O O . GLU A 1 196 ? 13.141 19.125 -1.19 1 98.81 196 GLU A O 1
ATOM 1533 N N . ARG A 1 197 ? 11.602 19.922 -2.633 1 98.69 197 ARG A N 1
ATOM 1534 C CA . ARG A 1 197 ? 10.969 20.703 -1.586 1 98.69 197 ARG A CA 1
ATOM 1535 C C . ARG A 1 197 ? 10.336 19.812 -0.526 1 98.69 197 ARG A C 1
ATOM 1537 O O . ARG A 1 197 ? 10.352 20.141 0.662 1 98.69 197 ARG A O 1
ATOM 1544 N N . LEU A 1 198 ? 9.82 18.625 -0.931 1 98.88 198 LEU A N 1
ATOM 1545 C CA . LEU A 1 198 ? 9.273 17.688 0.039 1 98.88 198 LEU A CA 1
ATOM 1546 C C . LEU A 1 198 ? 10.375 17.125 0.927 1 98.88 198 LEU A C 1
ATOM 1548 O O . LEU A 1 198 ? 10.234 17.094 2.152 1 98.88 198 LEU A O 1
ATOM 1552 N N . VAL A 1 199 ? 11.438 16.625 0.288 1 98.94 199 VAL A N 1
ATOM 1553 C CA . VAL A 1 199 ? 12.516 15.992 1.03 1 98.94 199 VAL A CA 1
ATOM 1554 C C . VAL A 1 199 ? 13.18 17.016 1.955 1 98.94 199 VAL A C 1
ATOM 1556 O O . VAL A 1 199 ? 13.555 16.688 3.084 1 98.94 199 VAL A O 1
ATOM 1559 N N . ARG A 1 200 ? 13.32 18.297 1.485 1 98.81 200 ARG A N 1
ATOM 1560 C CA . ARG A 1 200 ? 13.844 19.359 2.332 1 98.81 200 ARG A CA 1
ATOM 1561 C C . ARG A 1 200 ? 13.023 19.484 3.613 1 98.81 200 ARG A C 1
ATOM 1563 O O . ARG A 1 200 ? 13.586 19.578 4.707 1 98.81 200 ARG A O 1
ATOM 1570 N N . ALA A 1 201 ? 11.703 19.484 3.443 1 98.81 201 ALA A N 1
ATOM 1571 C CA . ALA A 1 201 ? 10.82 19.609 4.594 1 98.81 201 ALA A CA 1
ATOM 1572 C C . ALA A 1 201 ? 10.984 18.438 5.555 1 98.81 201 ALA A C 1
ATOM 1574 O O . ALA A 1 201 ? 11.023 18.625 6.773 1 98.81 201 ALA A O 1
ATOM 1575 N N . ALA A 1 202 ? 11.086 17.234 5.039 1 98.94 202 ALA A N 1
ATOM 1576 C CA . ALA A 1 202 ? 11.211 16.031 5.855 1 98.94 202 ALA A CA 1
ATOM 1577 C C . ALA A 1 202 ? 12.531 16.016 6.617 1 98.94 202 ALA A C 1
ATOM 1579 O O . ALA A 1 202 ? 12.57 15.703 7.809 1 98.94 202 ALA A O 1
ATOM 1580 N N . VAL A 1 203 ? 13.594 16.359 5.922 1 98.94 203 VAL A N 1
ATOM 1581 C CA . VAL A 1 203 ? 14.922 16.344 6.535 1 98.94 203 VAL A CA 1
ATOM 1582 C C . VAL A 1 203 ? 14.992 17.422 7.617 1 98.94 203 VAL A C 1
ATOM 1584 O O . VAL A 1 203 ? 15.492 17.172 8.719 1 98.94 203 VAL A O 1
ATOM 1587 N N . ARG A 1 204 ? 14.5 18.625 7.305 1 98.5 204 ARG A N 1
ATOM 1588 C CA . ARG A 1 204 ? 14.477 19.703 8.297 1 98.5 204 ARG A CA 1
ATOM 1589 C C . ARG A 1 204 ? 13.703 19.281 9.539 1 98.5 204 ARG A C 1
ATOM 1591 O O . ARG A 1 204 ? 14.141 19.531 10.664 1 98.5 204 ARG A O 1
ATOM 1598 N N . TYR A 1 205 ? 12.602 18.625 9.32 1 98.44 205 TYR A N 1
ATOM 1599 C CA . TYR A 1 205 ? 11.797 18.156 10.438 1 98.44 205 TYR A CA 1
ATOM 1600 C C . TYR A 1 205 ? 12.594 17.188 11.305 1 98.44 205 TYR A C 1
ATOM 1602 O O . TYR A 1 205 ? 12.57 17.266 12.531 1 98.44 205 TYR A O 1
ATOM 1610 N N . ALA A 1 206 ? 13.211 16.234 10.68 1 98.88 206 ALA A N 1
ATOM 1611 C CA . ALA A 1 206 ? 14 15.234 11.406 1 98.88 206 ALA A CA 1
ATOM 1612 C C . ALA A 1 206 ? 15.102 15.898 12.227 1 98.88 206 ALA A C 1
ATOM 1614 O O . ALA A 1 206 ? 15.336 15.523 13.383 1 98.88 206 ALA A O 1
ATOM 1615 N N . ILE A 1 207 ? 15.766 16.875 11.617 1 98.5 207 ILE A N 1
ATOM 1616 C CA . ILE A 1 207 ? 16.844 17.594 12.297 1 98.5 207 ILE A CA 1
ATOM 1617 C C . ILE A 1 207 ? 16.266 18.359 13.492 1 98.5 207 ILE A C 1
ATOM 1619 O O . ILE A 1 207 ? 16.766 18.234 14.609 1 98.5 207 ILE A O 1
ATOM 1623 N N . ASP A 1 208 ? 15.203 19.094 13.258 1 97.06 208 ASP A N 1
ATOM 1624 C CA . ASP A 1 208 ? 14.625 19.953 14.281 1 97.06 208 ASP A CA 1
ATOM 1625 C C . ASP A 1 208 ? 14.094 19.156 15.461 1 97.06 208 ASP A C 1
ATOM 1627 O O . ASP A 1 208 ? 14.102 19.625 16.594 1 97.06 208 ASP A O 1
ATOM 1631 N N . HIS A 1 209 ? 13.664 17.984 15.211 1 97.25 209 HIS A N 1
ATOM 1632 C CA . HIS A 1 209 ? 13.055 17.172 16.266 1 97.25 209 HIS A CA 1
ATOM 1633 C C . HIS A 1 209 ? 14.008 16.078 16.734 1 97.25 209 HIS A C 1
ATOM 1635 O O . HIS A 1 209 ? 13.609 15.203 17.5 1 97.25 209 HIS A O 1
ATOM 1641 N N . HIS A 1 210 ? 15.195 16.062 16.312 1 97.62 210 HIS A N 1
ATOM 1642 C CA . HIS A 1 210 ? 16.25 15.133 16.719 1 97.62 210 HIS A CA 1
ATOM 1643 C C . HIS A 1 210 ? 15.836 13.688 16.469 1 97.62 210 HIS A C 1
ATOM 1645 O O . HIS A 1 210 ? 15.977 12.836 17.344 1 97.62 210 HIS A O 1
ATOM 1651 N N . LEU A 1 211 ? 15.297 13.438 15.281 1 98.38 211 LEU A N 1
ATOM 1652 C CA . LEU A 1 211 ? 14.898 12.094 14.891 1 98.38 211 LEU A CA 1
ATOM 1653 C C . LEU A 1 211 ? 16 11.406 14.102 1 98.38 211 LEU A C 1
ATOM 1655 O O . LEU A 1 211 ? 16.797 12.062 13.422 1 98.38 211 LEU A O 1
ATOM 1659 N N . PRO A 1 212 ? 16.031 10.102 14.102 1 98.38 212 PRO A N 1
ATOM 1660 C CA . PRO A 1 212 ? 17.234 9.375 13.711 1 98.38 212 PRO A CA 1
ATOM 1661 C C . PRO A 1 212 ? 17.375 9.219 12.203 1 98.38 212 PRO A C 1
ATOM 1663 O O . PRO A 1 212 ? 18.469 9.031 11.688 1 98.38 212 PRO A O 1
ATOM 1666 N N . SER A 1 213 ? 16.219 9.25 11.445 1 98.88 213 SER A N 1
ATOM 1667 C CA . SER A 1 213 ? 16.375 8.891 10.039 1 98.88 213 SER A CA 1
ATOM 1668 C C . SER A 1 213 ? 15.211 9.43 9.203 1 98.88 213 SER A C 1
ATOM 1670 O O . SER A 1 213 ? 14.141 9.719 9.734 1 98.88 213 SER A O 1
ATOM 1672 N N . VAL A 1 214 ? 15.461 9.664 7.922 1 98.94 214 VAL A N 1
ATOM 1673 C CA . VAL A 1 214 ? 14.477 9.883 6.867 1 98.94 214 VAL A CA 1
ATOM 1674 C C . VAL A 1 214 ? 14.578 8.773 5.824 1 98.94 214 VAL A C 1
ATOM 1676 O O . VAL A 1 214 ? 15.664 8.508 5.297 1 98.94 214 VAL A O 1
ATOM 1679 N N . THR A 1 215 ? 13.555 8.109 5.59 1 98.94 215 THR A N 1
ATOM 1680 C CA . THR A 1 215 ? 13.508 7.074 4.566 1 98.94 215 THR A CA 1
ATOM 1681 C C . THR A 1 215 ? 12.773 7.57 3.324 1 98.94 215 THR A C 1
ATOM 1683 O O . THR A 1 215 ? 11.594 7.922 3.395 1 98.94 215 THR A O 1
ATOM 1686 N N . LEU A 1 216 ? 13.469 7.625 2.178 1 98.94 216 LEU A N 1
ATOM 1687 C CA . LEU A 1 216 ? 12.852 7.891 0.883 1 98.94 216 LEU A CA 1
ATOM 1688 C C . LEU A 1 216 ? 12.172 6.641 0.34 1 98.94 216 LEU A C 1
ATOM 1690 O O . LEU A 1 216 ? 12.836 5.699 -0.089 1 98.94 216 LEU A O 1
ATOM 1694 N N . VAL A 1 217 ? 10.883 6.621 0.336 1 98.88 217 VAL A N 1
ATOM 1695 C CA . VAL A 1 217 ? 10.125 5.457 -0.103 1 98.88 217 VAL A CA 1
ATOM 1696 C C . VAL A 1 217 ? 9.664 5.652 -1.547 1 98.88 217 VAL A C 1
ATOM 1698 O O . VAL A 1 217 ? 9.086 6.688 -1.886 1 98.88 217 VAL A O 1
ATOM 1701 N N . HIS A 1 218 ? 9.922 4.664 -2.387 1 98.62 218 HIS A N 1
ATOM 1702 C CA . HIS A 1 218 ? 9.703 4.793 -3.824 1 98.62 218 HIS A CA 1
ATOM 1703 C C . HIS A 1 218 ? 9.547 3.424 -4.48 1 98.62 218 HIS A C 1
ATOM 1705 O O . HIS A 1 218 ? 9.812 2.396 -3.855 1 98.62 218 HIS A O 1
ATOM 1711 N N . LYS A 1 219 ? 9.039 3.422 -5.637 1 97.62 219 LYS A N 1
ATOM 1712 C CA . LYS A 1 219 ? 9.055 2.227 -6.477 1 97.62 219 LYS A CA 1
ATOM 1713 C C . LYS A 1 219 ? 9.945 2.422 -7.699 1 97.62 219 LYS A C 1
ATOM 1715 O O . LYS A 1 219 ? 9.508 2.223 -8.836 1 97.62 219 LYS A O 1
ATOM 1720 N N . GLY A 1 220 ? 11.219 2.748 -7.48 1 96.56 220 GLY A N 1
ATOM 1721 C CA . GLY A 1 220 ? 12.141 3.16 -8.531 1 96.56 220 GLY A CA 1
ATOM 1722 C C . GLY A 1 220 ? 12.758 1.991 -9.273 1 96.56 220 GLY A C 1
ATOM 1723 O O . GLY A 1 220 ? 13.383 2.176 -10.32 1 96.56 220 GLY A O 1
ATOM 1724 N N . ASN A 1 221 ? 12.57 0.734 -8.797 1 92.5 221 ASN A N 1
ATOM 1725 C CA . ASN A 1 221 ? 13.062 -0.419 -9.547 1 92.5 221 ASN A CA 1
ATOM 1726 C C . ASN A 1 221 ? 12.195 -0.705 -10.766 1 92.5 221 ASN A C 1
ATOM 1728 O O . ASN A 1 221 ? 12.648 -1.35 -11.719 1 92.5 221 ASN A O 1
ATOM 1732 N N . ILE A 1 222 ? 10.938 -0.205 -10.734 1 93.5 222 ILE A N 1
ATOM 1733 C CA . ILE A 1 222 ? 10.039 -0.37 -11.867 1 93.5 222 ILE A CA 1
ATOM 1734 C C . ILE A 1 222 ? 9.898 0.953 -12.617 1 93.5 222 ILE A C 1
ATOM 1736 O O . ILE A 1 222 ? 10.062 1.002 -13.844 1 93.5 222 ILE A O 1
ATOM 1740 N N . MET A 1 223 ? 9.586 2.016 -11.844 1 96.38 223 MET A N 1
ATOM 1741 C CA . MET A 1 223 ? 9.508 3.359 -12.414 1 96.38 223 MET A CA 1
ATOM 1742 C C . MET A 1 223 ? 10.812 4.113 -12.211 1 96.38 223 MET A C 1
ATOM 1744 O O . MET A 1 223 ? 10.953 4.895 -11.266 1 96.38 223 MET A O 1
ATOM 1748 N N . LYS A 1 224 ? 11.68 3.996 -13.07 1 96.12 224 LYS A N 1
ATOM 1749 C CA . LYS A 1 224 ? 13.086 4.359 -12.914 1 96.12 224 LYS A CA 1
ATOM 1750 C C . LYS A 1 224 ? 13.273 5.871 -12.969 1 96.12 224 LYS A C 1
ATOM 1752 O O . LYS A 1 224 ? 14.117 6.426 -12.266 1 96.12 224 LYS A O 1
ATOM 1757 N N . TYR A 1 225 ? 12.484 6.523 -13.812 1 97.31 225 TYR A N 1
ATOM 1758 C CA . TYR A 1 225 ? 12.766 7.93 -14.078 1 97.31 225 TYR A CA 1
ATOM 1759 C C . TYR A 1 225 ? 11.859 8.836 -13.25 1 97.31 225 TYR A C 1
ATOM 1761 O O . TYR A 1 225 ? 12.219 9.977 -12.945 1 97.31 225 TYR A O 1
ATOM 1769 N N . THR A 1 226 ? 10.672 8.312 -12.844 1 98.19 226 THR A N 1
ATOM 1770 C CA . THR A 1 226 ? 9.797 9.109 -11.984 1 98.19 226 THR A CA 1
ATOM 1771 C C . THR A 1 226 ? 10.117 8.867 -10.516 1 98.19 226 THR A C 1
ATOM 1773 O O . THR A 1 226 ? 10.836 9.648 -9.891 1 98.19 226 THR A O 1
ATOM 1776 N N . GLU A 1 227 ? 9.836 7.645 -10.055 1 98.31 227 GLU A N 1
ATOM 1777 C CA . GLU A 1 227 ? 10.07 7.367 -8.641 1 98.31 227 GLU A CA 1
ATOM 1778 C C . GLU A 1 227 ? 11.555 7.129 -8.359 1 98.31 227 GLU A C 1
ATOM 1780 O O . GLU A 1 227 ? 12.055 7.469 -7.289 1 98.31 227 GLU A O 1
ATOM 1785 N N . GLY A 1 228 ? 12.219 6.477 -9.367 1 97.75 228 GLY A N 1
ATOM 1786 C CA . GLY A 1 228 ? 13.664 6.445 -9.234 1 97.75 228 GLY A CA 1
ATOM 1787 C C . GLY A 1 228 ? 14.289 7.828 -9.18 1 97.75 228 GLY A C 1
ATOM 1788 O O . GLY A 1 228 ? 15.281 8.031 -8.484 1 97.75 228 GLY A O 1
ATOM 1789 N N . GLY A 1 229 ? 13.758 8.742 -9.992 1 98.25 229 GLY A N 1
ATOM 1790 C CA . GLY A 1 229 ? 14.172 10.133 -9.898 1 98.25 229 GLY A CA 1
ATOM 1791 C C . GLY A 1 229 ? 13.945 10.734 -8.523 1 98.25 229 GLY A C 1
ATOM 1792 O O . GLY A 1 229 ? 14.828 11.391 -7.973 1 98.25 229 GLY A O 1
ATOM 1793 N N . PHE A 1 230 ? 12.797 10.492 -7.926 1 98.81 230 PHE A N 1
ATOM 1794 C CA . PHE A 1 230 ? 12.469 10.977 -6.59 1 98.81 230 PHE A CA 1
ATOM 1795 C C . PHE A 1 230 ? 13.547 10.578 -5.586 1 98.81 230 PHE A C 1
ATOM 1797 O O . PHE A 1 230 ? 14.016 11.406 -4.809 1 98.81 230 PHE A O 1
ATOM 1804 N N . LYS A 1 231 ? 13.906 9.289 -5.621 1 98.62 231 LYS A N 1
ATOM 1805 C CA . LYS A 1 231 ? 14.969 8.781 -4.758 1 98.62 231 LYS A CA 1
ATOM 1806 C C . LYS A 1 231 ? 16.281 9.523 -5.008 1 98.62 231 LYS A C 1
ATOM 1808 O O . LYS A 1 231 ? 16.906 10.023 -4.07 1 98.62 231 LYS A O 1
ATOM 1813 N N . LYS A 1 232 ? 16.672 9.609 -6.273 1 98.12 232 LYS A N 1
ATOM 1814 C CA . LYS A 1 232 ? 17.953 10.195 -6.656 1 98.12 232 LYS A CA 1
ATOM 1815 C C . LYS A 1 232 ? 18.016 11.672 -6.262 1 98.12 232 LYS A C 1
ATOM 1817 O O . LYS A 1 232 ? 19 12.117 -5.672 1 98.12 232 LYS A O 1
ATOM 1822 N N . TRP A 1 233 ? 16.969 12.414 -6.582 1 98.81 233 TRP A N 1
ATOM 1823 C CA . TRP A 1 233 ? 16.922 13.844 -6.293 1 98.81 233 TRP A CA 1
ATOM 1824 C C . TRP A 1 233 ? 16.859 14.094 -4.793 1 98.81 233 TRP A C 1
ATOM 1826 O O . TRP A 1 233 ? 17.391 15.086 -4.297 1 98.81 233 TRP A O 1
ATOM 1836 N N . GLY A 1 234 ? 16.188 13.203 -4.035 1 98.88 234 GLY A N 1
ATOM 1837 C CA . GLY A 1 234 ? 16.125 13.32 -2.588 1 98.88 234 GLY A CA 1
ATOM 1838 C C . GLY A 1 234 ? 17.484 13.164 -1.927 1 98.88 234 GLY A C 1
ATOM 1839 O O . GLY A 1 234 ? 17.859 13.969 -1.062 1 98.88 234 GLY A O 1
ATOM 1840 N N . TYR A 1 235 ? 18.25 12.125 -2.35 1 98.81 235 TYR A N 1
ATOM 1841 C CA . TYR A 1 235 ? 19.594 11.93 -1.829 1 98.81 235 TYR A CA 1
ATOM 1842 C C . TYR A 1 235 ? 20.484 13.133 -2.143 1 98.81 235 TYR A C 1
ATOM 1844 O O . TYR A 1 235 ? 21.203 13.617 -1.275 1 98.81 235 TYR A O 1
ATOM 1852 N N . ALA A 1 236 ? 20.391 13.555 -3.436 1 98.69 236 ALA A N 1
ATOM 1853 C CA . ALA A 1 236 ? 21.219 14.672 -3.871 1 98.69 236 ALA A CA 1
ATOM 1854 C C . ALA A 1 236 ? 20.922 15.93 -3.061 1 98.69 236 ALA A C 1
ATOM 1856 O O . ALA A 1 236 ? 21.844 16.656 -2.666 1 98.69 236 ALA A O 1
ATOM 1857 N N . LEU A 1 237 ? 19.688 16.203 -2.826 1 98.81 237 LEU A N 1
ATOM 1858 C CA . LEU A 1 237 ? 19.266 17.375 -2.047 1 98.81 237 LEU A CA 1
ATOM 1859 C C . LEU A 1 237 ? 19.812 17.297 -0.625 1 98.81 237 LEU A C 1
ATOM 1861 O O . LEU A 1 237 ? 20.344 18.281 -0.103 1 98.81 237 LEU A O 1
ATOM 1865 N N . ALA A 1 238 ? 19.625 16.125 0.033 1 98.81 238 ALA A N 1
ATOM 1866 C CA . ALA A 1 238 ? 20.047 15.953 1.418 1 98.81 238 ALA A CA 1
ATOM 1867 C C . ALA A 1 238 ? 21.547 16.219 1.563 1 98.81 238 ALA A C 1
ATOM 1869 O O . ALA A 1 238 ? 21.984 16.891 2.508 1 98.81 238 ALA A O 1
ATOM 1870 N N . GLU A 1 239 ? 22.312 15.766 0.626 1 98.62 239 GLU A N 1
ATOM 1871 C CA . GLU A 1 239 ? 23.766 15.938 0.666 1 98.62 239 GLU A CA 1
ATOM 1872 C C . GLU A 1 239 ? 24.156 17.375 0.365 1 98.62 239 GLU A C 1
ATOM 1874 O O . GLU A 1 239 ? 25.109 17.906 0.955 1 98.62 239 GLU A O 1
ATOM 1879 N N . ARG A 1 240 ? 23.453 17.969 -0.556 1 98.69 240 ARG A N 1
ATOM 1880 C CA . ARG A 1 240 ? 23.766 19.312 -1.003 1 98.69 240 ARG A CA 1
ATOM 1881 C C . ARG A 1 240 ? 23.391 20.344 0.054 1 98.69 240 ARG A C 1
ATOM 1883 O O . ARG A 1 240 ? 24.156 21.281 0.312 1 98.69 240 ARG A O 1
ATOM 1890 N N . GLU A 1 241 ? 22.25 20.188 0.667 1 98.69 241 GLU A N 1
ATOM 1891 C CA . GLU A 1 241 ? 21.719 21.25 1.499 1 98.69 241 GLU A CA 1
ATOM 1892 C C . GLU A 1 241 ? 21.984 20.984 2.979 1 98.69 241 GLU A C 1
ATOM 1894 O O . GLU A 1 241 ? 21.953 21.922 3.793 1 98.69 241 GLU A O 1
ATOM 1899 N N . PHE A 1 242 ? 22.281 19.719 3.365 1 98.69 242 PHE A N 1
ATOM 1900 C CA . PHE A 1 242 ? 22.469 19.406 4.773 1 98.69 242 PHE A CA 1
ATOM 1901 C C . PHE A 1 242 ? 23.719 18.562 4.977 1 98.69 242 PHE A C 1
ATOM 1903 O O . PHE A 1 242 ? 23.688 17.562 5.688 1 98.69 242 PHE A O 1
ATOM 1910 N N . PRO A 1 243 ? 24.859 18.906 4.449 1 97.81 243 PRO A N 1
ATOM 1911 C CA . PRO A 1 243 ? 26.047 18.047 4.477 1 97.81 243 PRO A CA 1
ATOM 1912 C C . PRO A 1 243 ? 26.531 17.766 5.895 1 97.81 243 PRO A C 1
ATOM 1914 O O . PRO A 1 243 ? 27.078 16.688 6.156 1 97.81 243 PRO A O 1
ATOM 1917 N N . GLU A 1 244 ? 26.312 18.641 6.867 1 97.81 244 GLU A N 1
ATOM 1918 C CA . GLU A 1 244 ? 26.828 18.484 8.219 1 97.81 244 GLU A CA 1
ATOM 1919 C C . GLU A 1 244 ? 25.812 17.781 9.117 1 97.81 244 GLU A C 1
ATOM 1921 O O . GLU A 1 244 ? 26.172 17.297 10.203 1 97.81 244 GLU A O 1
ATOM 1926 N N . ALA A 1 245 ? 24.609 17.703 8.602 1 98.62 245 ALA A N 1
ATOM 1927 C CA . ALA A 1 245 ? 23.547 17.25 9.492 1 98.62 245 ALA A CA 1
ATOM 1928 C C . ALA A 1 245 ? 23.062 15.859 9.094 1 98.62 245 ALA A C 1
ATOM 1930 O O . ALA A 1 245 ? 22.312 15.227 9.836 1 98.62 245 ALA A O 1
ATOM 1931 N N . VAL A 1 246 ? 23.578 15.352 7.918 1 98.69 246 VAL A N 1
ATOM 1932 C CA . VAL A 1 246 ? 23.031 14.07 7.469 1 98.69 246 VAL A CA 1
ATOM 1933 C C . VAL A 1 246 ? 24.172 13.125 7.098 1 98.69 246 VAL A C 1
ATOM 1935 O O . VAL A 1 246 ? 25.312 13.555 6.898 1 98.69 246 VAL A O 1
ATOM 1938 N N . PHE A 1 247 ? 23.906 11.836 7.156 1 98.81 247 PHE A N 1
ATOM 1939 C CA . PHE A 1 247 ? 24.672 10.742 6.566 1 98.81 247 PHE A CA 1
ATOM 1940 C C . PHE A 1 247 ? 23.797 9.898 5.652 1 98.81 247 PHE A C 1
ATOM 1942 O O . PHE A 1 247 ? 22.766 9.359 6.086 1 98.81 247 PHE A O 1
ATOM 1949 N N . THR A 1 248 ? 24.156 9.844 4.371 1 98.75 248 THR A N 1
ATOM 1950 C CA . THR A 1 248 ? 23.281 9.188 3.41 1 98.75 248 THR A CA 1
ATOM 1951 C C . THR A 1 248 ? 23.766 7.766 3.131 1 98.75 248 THR A C 1
ATOM 1953 O O . THR A 1 248 ? 24.969 7.484 3.209 1 98.75 248 THR A O 1
ATOM 1956 N N . MET A 1 249 ? 22.891 6.902 2.764 1 98.19 249 MET A N 1
ATOM 1957 C CA . MET A 1 249 ? 23.266 5.539 2.41 1 98.19 249 MET A CA 1
ATOM 1958 C C . MET A 1 249 ? 24.047 5.512 1.102 1 98.19 249 MET A C 1
ATOM 1960 O O . MET A 1 249 ? 24.75 4.543 0.815 1 98.19 249 MET A O 1
ATOM 1964 N N . THR A 1 250 ? 23.922 6.566 0.312 1 97.19 250 THR A N 1
ATOM 1965 C CA . THR A 1 250 ? 24.828 6.703 -0.829 1 97.19 250 THR A CA 1
ATOM 1966 C C . THR A 1 250 ? 26.281 6.82 -0.365 1 97.19 250 THR A C 1
ATOM 1968 O O . THR A 1 250 ? 27.172 6.242 -0.975 1 97.19 250 THR A O 1
ATOM 1971 N N . GLN A 1 251 ? 26.453 7.621 0.668 1 97.81 251 GLN A N 1
ATOM 1972 C CA . GLN A 1 251 ? 27.781 7.738 1.267 1 97.81 251 GLN A CA 1
ATOM 1973 C C . GLN A 1 251 ? 28.25 6.406 1.856 1 97.81 251 GLN A C 1
ATOM 1975 O O . GLN A 1 251 ? 29.406 6.016 1.697 1 97.81 251 GLN A O 1
ATOM 1980 N N . TYR A 1 252 ? 27.344 5.75 2.553 1 98.12 252 TYR A N 1
ATOM 1981 C CA . TYR A 1 252 ? 27.625 4.422 3.082 1 98.12 252 TYR A CA 1
ATOM 1982 C C . TYR A 1 252 ? 28.141 3.494 1.984 1 98.12 252 TYR A C 1
ATOM 1984 O O . TYR A 1 252 ? 29.156 2.826 2.15 1 98.12 252 TYR A O 1
ATOM 1992 N N . ASP A 1 253 ? 27.438 3.469 0.913 1 96.38 253 ASP A N 1
ATOM 1993 C CA . ASP A 1 253 ? 27.766 2.572 -0.192 1 96.38 253 ASP A CA 1
ATOM 1994 C C . ASP A 1 253 ? 29.109 2.936 -0.807 1 96.38 253 ASP A C 1
ATOM 1996 O O . ASP A 1 253 ? 29.875 2.053 -1.213 1 96.38 253 ASP A O 1
ATOM 2000 N N . ALA A 1 254 ? 29.328 4.191 -0.926 1 97 254 ALA A N 1
ATOM 2001 C CA . ALA A 1 254 ? 30.625 4.641 -1.454 1 97 254 ALA A CA 1
ATOM 2002 C C . ALA A 1 254 ? 31.766 4.18 -0.561 1 97 254 ALA A C 1
ATOM 2004 O O . ALA A 1 254 ? 32.812 3.73 -1.054 1 97 254 ALA A O 1
ATOM 2005 N N . ILE A 1 255 ? 31.609 4.312 0.738 1 97.94 255 ILE A N 1
ATOM 2006 C CA . ILE A 1 255 ? 32.625 3.898 1.695 1 97.94 255 ILE A CA 1
ATOM 2007 C C . ILE A 1 255 ? 32.812 2.381 1.651 1 97.94 255 ILE A C 1
ATOM 2009 O O . ILE A 1 255 ? 33.906 1.868 1.691 1 97.94 255 ILE A O 1
ATOM 2013 N N . LYS A 1 256 ? 31.672 1.684 1.605 1 96.12 256 LYS A N 1
ATOM 2014 C CA . LYS A 1 256 ? 31.703 0.226 1.535 1 96.12 256 LYS A CA 1
ATOM 2015 C C . LYS A 1 256 ? 32.5 -0.251 0.33 1 96.12 256 LYS A C 1
ATOM 2017 O O . LYS A 1 256 ? 33.281 -1.191 0.437 1 96.12 256 LYS A O 1
ATOM 2022 N N . THR A 1 257 ? 32.312 0.348 -0.888 1 96 257 THR A N 1
ATOM 2023 C CA . THR A 1 257 ? 32.969 -0.007 -2.127 1 96 257 THR A CA 1
ATOM 2024 C C . THR A 1 257 ? 34.469 0.289 -2.023 1 96 257 THR A C 1
ATOM 2026 O O . THR A 1 257 ? 35.312 -0.508 -2.469 1 96 257 THR A O 1
ATOM 2029 N N . LYS A 1 258 ? 34.875 1.346 -1.377 1 96.62 258 LYS A N 1
ATOM 2030 C CA . LYS A 1 258 ? 36.25 1.811 -1.322 1 96.62 258 LYS A CA 1
ATOM 2031 C C . LYS A 1 258 ? 37 1.115 -0.202 1 96.62 258 LYS A C 1
ATOM 2033 O O . LYS A 1 258 ? 38.188 0.776 -0.366 1 96.62 258 LYS A O 1
ATOM 2038 N N . SER A 1 259 ? 36.281 1.018 0.942 1 97.31 259 SER A N 1
ATOM 2039 C CA . SER A 1 259 ? 37.031 0.639 2.135 1 97.31 259 SER A CA 1
ATOM 2040 C C . SER A 1 259 ? 36.406 -0.591 2.803 1 97.31 259 SER A C 1
ATOM 2042 O O . SER A 1 259 ? 36.875 -1.008 3.873 1 97.31 259 SER A O 1
ATOM 2044 N N . GLY A 1 260 ? 35.375 -1.126 2.287 1 95.62 260 GLY A N 1
ATOM 2045 C CA . GLY A 1 260 ? 34.781 -2.357 2.793 1 95.62 260 GLY A CA 1
ATOM 2046 C C . GLY A 1 260 ? 33.594 -2.125 3.691 1 95.62 260 GLY A C 1
ATOM 2047 O O . GLY A 1 260 ? 33.344 -1 4.133 1 95.62 260 GLY A O 1
ATOM 2048 N N . LYS A 1 261 ? 32.906 -3.195 3.967 1 94.69 261 LYS A N 1
ATOM 2049 C CA . LYS A 1 261 ? 31.656 -3.156 4.734 1 94.69 261 LYS A CA 1
ATOM 2050 C C . LYS A 1 261 ? 31.906 -2.666 6.16 1 94.69 261 LYS A C 1
ATOM 2052 O O . LYS A 1 261 ? 31.125 -1.889 6.699 1 94.69 261 LYS A O 1
ATOM 2057 N N . GLU A 1 262 ? 32.938 -3.086 6.742 1 96.69 262 GLU A N 1
ATOM 2058 C CA . GLU A 1 262 ? 33.25 -2.715 8.125 1 96.69 262 GLU A CA 1
ATOM 2059 C C . GLU A 1 262 ? 33.469 -1.211 8.25 1 96.69 262 GLU A C 1
ATOM 2061 O O . GLU A 1 262 ? 33 -0.595 9.219 1 96.69 262 GLU A O 1
ATOM 2066 N N . ALA A 1 263 ? 34.156 -0.672 7.332 1 97.81 263 ALA A N 1
ATOM 2067 C CA . ALA A 1 263 ? 34.375 0.77 7.332 1 97.81 263 ALA A CA 1
ATOM 2068 C C . ALA A 1 263 ? 33.062 1.535 7.188 1 97.81 263 ALA A C 1
ATOM 2070 O O . ALA A 1 263 ? 32.875 2.574 7.824 1 97.81 263 ALA A O 1
ATOM 2071 N N . ALA A 1 264 ? 32.25 1.082 6.293 1 98 264 ALA A N 1
ATOM 2072 C CA . ALA A 1 264 ? 30.953 1.713 6.07 1 98 264 ALA A CA 1
ATOM 2073 C C . ALA A 1 264 ? 30.078 1.653 7.324 1 98 264 ALA A C 1
ATOM 2075 O O . ALA A 1 264 ? 29.438 2.639 7.691 1 98 264 ALA A O 1
ATOM 2076 N N . GLU A 1 265 ? 30.125 0.534 7.98 1 97.69 265 GLU A N 1
ATOM 2077 C CA . GLU A 1 265 ? 29.375 0.361 9.211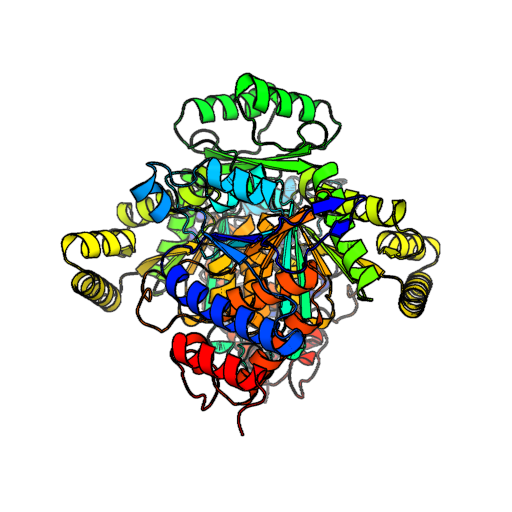 1 97.69 265 GLU A CA 1
ATOM 2078 C C . GLU A 1 265 ? 29.891 1.283 10.312 1 97.69 265 GLU A C 1
ATOM 2080 O O . GLU A 1 265 ? 29.109 1.829 11.094 1 97.69 265 GLU A O 1
ATOM 2085 N N . THR A 1 266 ? 31.172 1.406 10.398 1 98.06 266 THR A N 1
ATOM 2086 C CA . THR A 1 266 ? 31.766 2.307 11.375 1 98.06 266 THR A CA 1
ATOM 2087 C C . THR A 1 266 ? 31.359 3.75 11.109 1 98.06 266 THR A C 1
ATOM 2089 O O . THR A 1 266 ? 31 4.48 12.031 1 98.06 266 THR A O 1
ATOM 2092 N N . ALA A 1 267 ? 31.375 4.098 9.859 1 98.25 267 ALA A N 1
ATOM 2093 C CA . ALA A 1 267 ? 30.984 5.457 9.492 1 98.25 267 ALA A CA 1
ATOM 2094 C C . ALA A 1 267 ? 29.531 5.723 9.859 1 98.25 267 ALA A C 1
ATOM 2096 O O . ALA A 1 267 ? 29.188 6.812 10.328 1 98.25 267 ALA A O 1
ATOM 2097 N N . LEU A 1 268 ? 28.703 4.809 9.562 1 98.38 268 LEU A N 1
ATOM 2098 C CA . LEU A 1 268 ? 27.281 4.93 9.914 1 98.38 268 LEU A CA 1
ATOM 2099 C C . LEU A 1 268 ? 27.109 5.082 11.414 1 98.38 268 LEU A C 1
ATOM 2101 O O . LEU A 1 268 ? 26.328 5.922 11.875 1 98.38 268 LEU A O 1
ATOM 2105 N N . ARG A 1 269 ? 27.828 4.316 12.234 1 97.25 269 ARG A N 1
ATOM 2106 C CA . ARG A 1 269 ? 27.75 4.371 13.695 1 97.25 269 ARG A CA 1
ATOM 2107 C C . ARG A 1 269 ? 28.219 5.727 14.211 1 97.25 269 ARG A C 1
ATOM 2109 O O . ARG A 1 269 ? 27.594 6.305 15.102 1 97.25 269 ARG A O 1
ATOM 2116 N N . GLU A 1 270 ? 29.234 6.141 13.633 1 97.75 270 GLU A N 1
ATOM 2117 C CA . GLU A 1 270 ? 29.766 7.438 14.047 1 97.75 270 GLU A CA 1
ATOM 2118 C C . GLU A 1 270 ? 28.797 8.562 13.719 1 97.75 270 GLU A C 1
ATOM 2120 O O . GLU A 1 270 ? 28.625 9.484 14.516 1 97.75 270 GLU A O 1
ATOM 2125 N N . ALA A 1 271 ? 28.234 8.461 12.555 1 97.62 271 ALA A N 1
ATOM 2126 C CA . ALA A 1 271 ? 27.25 9.469 12.148 1 97.62 271 ALA A CA 1
ATOM 2127 C C . ALA A 1 271 ? 26.047 9.477 13.078 1 97.62 271 ALA A C 1
ATOM 2129 O O . ALA A 1 271 ? 25.594 10.539 13.508 1 97.62 271 ALA A O 1
ATOM 2130 N N . THR A 1 272 ? 25.594 8.352 13.422 1 96.94 272 THR A N 1
ATOM 2131 C CA . THR A 1 272 ? 24.453 8.203 14.305 1 96.94 272 THR A CA 1
ATOM 2132 C C . THR A 1 272 ? 24.781 8.719 15.703 1 96.94 272 THR A C 1
ATOM 2134 O O . THR A 1 272 ? 23.969 9.43 16.312 1 96.94 272 THR A O 1
ATOM 2137 N N . ASP A 1 273 ? 25.938 8.406 16.156 1 97.12 273 ASP A N 1
ATOM 2138 C CA . ASP A 1 273 ? 26.375 8.812 17.484 1 97.12 273 ASP A CA 1
ATOM 2139 C C . ASP A 1 273 ? 26.547 10.328 17.578 1 97.12 273 ASP A C 1
ATOM 2141 O O . ASP A 1 273 ? 26.375 10.922 18.641 1 97.12 273 ASP A O 1
ATOM 2145 N N . SER A 1 274 ? 26.891 10.836 16.516 1 97.31 274 SER A N 1
ATOM 2146 C CA . SER A 1 274 ? 27.109 12.281 16.484 1 97.31 274 SER A CA 1
ATOM 2147 C C . SER A 1 274 ? 25.812 13.047 16.297 1 97.31 274 SER A C 1
ATOM 2149 O O . SER A 1 274 ? 25.812 14.281 16.25 1 97.31 274 SER A O 1
ATOM 2151 N N . GLY A 1 275 ? 24.766 12.375 16.031 1 97.06 275 GLY A N 1
ATOM 2152 C CA . GLY A 1 275 ? 23.453 13.016 15.969 1 97.06 275 GLY A CA 1
ATOM 2153 C C . GLY A 1 275 ? 23.016 13.344 14.555 1 97.06 275 GLY A C 1
ATOM 2154 O O . GLY A 1 275 ? 22.031 14.047 14.352 1 97.06 275 GLY A O 1
ATOM 2155 N N . LYS A 1 276 ? 23.703 12.773 13.531 1 98.5 276 LYS A N 1
ATOM 2156 C CA . LYS A 1 276 ? 23.297 13 12.148 1 98.5 276 LYS A CA 1
ATOM 2157 C C . LYS A 1 276 ? 22.047 12.203 11.805 1 98.5 276 LYS A C 1
ATOM 2159 O O . LYS A 1 276 ? 21.844 11.094 12.305 1 98.5 276 LYS A O 1
ATOM 2164 N N . VAL A 1 277 ? 21.25 12.844 11 1 98.88 277 VAL A N 1
ATOM 2165 C CA . VAL A 1 277 ? 20.094 12.141 10.477 1 98.88 277 VAL A CA 1
ATOM 2166 C C . VAL A 1 277 ? 20.516 11.195 9.352 1 98.88 277 VAL A C 1
ATOM 2168 O O . VAL A 1 277 ? 21.188 11.617 8.398 1 98.88 277 VAL A O 1
ATOM 2171 N N . VAL A 1 278 ? 20.219 9.922 9.445 1 98.88 278 VAL A N 1
ATOM 2172 C CA . VAL A 1 278 ? 20.547 8.961 8.398 1 98.88 278 VAL A CA 1
ATOM 2173 C C . VAL A 1 278 ? 19.5 9.023 7.297 1 98.88 278 VAL A C 1
ATOM 2175 O O . VAL A 1 278 ? 18.297 8.859 7.559 1 98.88 278 VAL A O 1
ATOM 2178 N N . ILE A 1 279 ? 19.938 9.312 6.047 1 98.94 279 ILE A N 1
ATOM 2179 C CA . ILE A 1 279 ? 19.047 9.297 4.883 1 98.94 279 ILE A CA 1
ATOM 2180 C C . ILE A 1 279 ? 19.156 7.945 4.176 1 98.94 279 ILE A C 1
ATOM 2182 O O . ILE A 1 279 ? 20.234 7.551 3.73 1 98.94 279 ILE A O 1
ATOM 2186 N N . LYS A 1 280 ? 18.141 7.238 4.105 1 98.69 280 LYS A N 1
ATOM 2187 C CA . LYS A 1 280 ? 18.094 5.934 3.453 1 98.69 280 LYS A CA 1
ATOM 2188 C C . LYS A 1 280 ? 16.891 5.816 2.531 1 98.69 280 LYS A C 1
ATOM 2190 O O . LYS A 1 280 ? 16.156 6.789 2.324 1 98.69 280 LYS A O 1
ATOM 2195 N N . ASP A 1 281 ? 16.734 4.746 1.809 1 98.56 281 ASP A N 1
ATOM 2196 C CA . ASP A 1 281 ? 15.594 4.539 0.925 1 98.56 281 ASP A CA 1
ATOM 2197 C C . ASP A 1 281 ? 15.047 3.119 1.057 1 98.56 281 ASP A C 1
ATOM 2199 O O . ASP A 1 281 ? 15.688 2.254 1.649 1 98.56 281 ASP A O 1
ATOM 2203 N N . CYS A 1 282 ? 13.859 2.963 0.593 1 98.19 282 CYS A N 1
ATOM 2204 C CA . CYS A 1 282 ? 13.172 1.676 0.626 1 98.19 282 CYS A CA 1
ATOM 2205 C C . CYS A 1 282 ? 12.156 1.574 -0.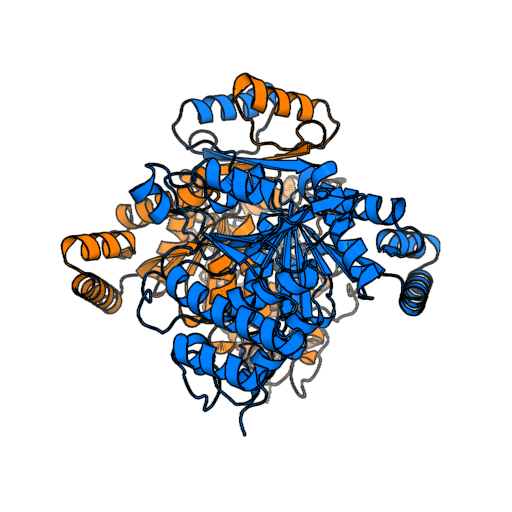501 1 98.19 282 CYS A C 1
ATOM 2207 O O . CYS A 1 282 ? 11.406 2.518 -0.752 1 98.19 282 CYS A O 1
ATOM 2209 N N . ILE A 1 283 ? 12.156 0.46 -1.238 1 96.38 283 ILE A N 1
ATOM 2210 C CA . ILE A 1 283 ? 11.117 0.237 -2.234 1 96.38 283 ILE A CA 1
ATOM 2211 C C . ILE A 1 283 ? 9.758 0.093 -1.544 1 96.38 283 ILE A C 1
ATOM 2213 O O . ILE A 1 283 ? 9.656 -0.535 -0.487 1 96.38 283 ILE A O 1
ATOM 2217 N N . CYS A 1 284 ? 8.758 0.603 -2.162 1 98.06 284 CYS A N 1
ATOM 2218 C CA . CYS A 1 284 ? 7.484 0.822 -1.488 1 98.06 284 CYS A CA 1
ATOM 2219 C C . CYS A 1 284 ? 6.855 -0.501 -1.065 1 98.06 284 CYS A C 1
ATOM 2221 O O . CYS A 1 284 ? 6.305 -0.61 0.033 1 98.06 284 CYS A O 1
ATOM 2223 N N . ASP A 1 285 ? 6.875 -1.556 -1.964 1 96.31 285 ASP A N 1
ATOM 2224 C CA . ASP A 1 285 ? 6.32 -2.852 -1.582 1 96.31 285 ASP A CA 1
ATOM 2225 C C . ASP A 1 285 ? 7.035 -3.414 -0.355 1 96.31 285 ASP A C 1
ATOM 2227 O O . ASP A 1 285 ? 6.391 -3.924 0.563 1 96.31 285 ASP A O 1
ATOM 2231 N N . SER A 1 286 ? 8.352 -3.289 -0.336 1 95.25 286 SER A N 1
ATOM 2232 C CA . SER A 1 286 ? 9.133 -3.721 0.816 1 95.25 286 SER A CA 1
ATOM 2233 C C . SER A 1 286 ? 8.82 -2.881 2.049 1 95.25 286 SER A C 1
ATOM 2235 O O . SER A 1 286 ? 8.82 -3.389 3.172 1 95.25 286 SER A O 1
ATOM 2237 N N . PHE A 1 287 ? 8.633 -1.607 1.835 1 98.19 287 PHE A N 1
ATOM 2238 C CA . PHE A 1 287 ? 8.289 -0.728 2.947 1 98.19 287 PHE A CA 1
ATOM 2239 C C . PHE A 1 287 ? 6.973 -1.149 3.586 1 98.19 287 PHE A C 1
ATOM 2241 O O . PHE A 1 287 ? 6.859 -1.198 4.812 1 98.19 287 PHE A O 1
ATOM 2248 N N . LEU A 1 288 ? 5.945 -1.434 2.783 1 97.94 288 LEU A N 1
ATOM 2249 C CA . LEU A 1 288 ? 4.645 -1.869 3.275 1 97.94 288 LEU A CA 1
ATOM 2250 C C . LEU A 1 288 ? 4.766 -3.174 4.055 1 97.94 288 LEU A C 1
ATOM 2252 O O . LEU A 1 288 ? 4.059 -3.383 5.043 1 97.94 288 LEU A O 1
ATOM 2256 N N . GLN A 1 289 ? 5.656 -4.012 3.658 1 95.88 289 GLN A N 1
ATOM 2257 C CA . GLN A 1 289 ? 5.949 -5.254 4.367 1 95.88 289 GLN A CA 1
ATOM 2258 C C . GLN A 1 289 ? 6.699 -4.977 5.668 1 95.88 289 GLN A C 1
ATOM 2260 O O . GLN A 1 289 ? 6.293 -5.438 6.738 1 95.88 289 GLN A O 1
ATOM 2265 N N . ASN A 1 290 ? 7.738 -4.145 5.594 1 96.06 290 ASN A N 1
ATOM 2266 C CA . ASN A 1 290 ? 8.695 -3.971 6.684 1 96.06 290 ASN A CA 1
ATOM 2267 C C . ASN A 1 290 ? 8.086 -3.168 7.836 1 96.06 290 ASN A C 1
ATOM 2269 O O . ASN A 1 290 ? 8.453 -3.367 8.992 1 96.06 290 ASN A O 1
ATOM 2273 N N . THR A 1 291 ? 7.191 -2.289 7.535 1 96.94 291 THR A N 1
ATOM 2274 C CA . THR A 1 291 ? 6.586 -1.512 8.609 1 96.94 291 THR A CA 1
ATOM 2275 C C . THR A 1 291 ? 5.719 -2.4 9.5 1 96.94 291 THR A C 1
ATOM 2277 O O . THR A 1 291 ? 5.422 -2.043 10.641 1 96.94 291 THR A O 1
ATOM 2280 N N . ILE A 1 292 ? 5.285 -3.557 8.977 1 96.44 292 ILE A N 1
ATOM 2281 C CA . ILE A 1 292 ? 4.527 -4.523 9.758 1 96.44 292 ILE A CA 1
ATOM 2282 C C . ILE A 1 292 ? 5.488 -5.41 10.555 1 96.44 292 ILE A C 1
ATOM 2284 O O . ILE A 1 292 ? 5.27 -5.672 11.734 1 96.44 292 ILE A O 1
ATOM 2288 N N . LEU A 1 293 ? 6.617 -5.785 9.961 1 94 293 LEU A N 1
ATOM 2289 C CA . LEU A 1 293 ? 7.523 -6.777 10.531 1 94 293 LEU A CA 1
ATOM 2290 C C . LEU A 1 293 ? 8.562 -6.117 11.43 1 94 293 LEU A C 1
ATOM 2292 O O . LEU A 1 293 ? 8.984 -6.691 12.43 1 94 293 LEU A O 1
ATOM 2296 N N . ARG A 1 294 ? 9.039 -4.891 11.031 1 94.12 294 ARG A N 1
ATOM 2297 C CA . ARG A 1 294 ? 10.117 -4.203 11.742 1 94.12 294 ARG A CA 1
ATOM 2298 C C . ARG A 1 294 ? 9.883 -2.695 11.758 1 94.12 294 ARG A C 1
ATOM 2300 O O . ARG A 1 294 ? 10.742 -1.927 11.312 1 94.12 294 ARG A O 1
ATOM 2307 N N . PRO A 1 295 ? 8.828 -2.262 12.414 1 96.94 295 PRO A N 1
ATOM 2308 C CA . PRO A 1 295 ? 8.469 -0.843 12.398 1 96.94 295 PRO A CA 1
ATOM 2309 C C . PRO A 1 295 ? 9.516 0.043 13.062 1 96.94 295 PRO A C 1
ATOM 2311 O O . PRO A 1 295 ? 9.594 1.239 12.773 1 96.94 295 PRO A O 1
ATOM 2314 N N . LEU A 1 296 ? 10.461 -0.486 13.891 1 97.69 296 LEU A N 1
ATOM 2315 C CA . LEU A 1 296 ? 11.445 0.293 14.633 1 97.69 296 LEU A CA 1
ATOM 2316 C C . LEU A 1 296 ? 12.508 0.852 13.695 1 97.69 296 LEU A C 1
ATOM 2318 O O . LEU A 1 296 ? 13.25 1.766 14.062 1 97.69 296 LEU A O 1
ATOM 2322 N N . ASP A 1 297 ? 12.531 0.283 12.477 1 97.38 297 ASP A N 1
ATOM 2323 C CA . ASP A 1 297 ? 13.562 0.68 11.516 1 97.38 297 ASP A CA 1
ATOM 2324 C C . ASP A 1 297 ? 13.242 2.039 10.898 1 97.38 297 ASP A C 1
ATOM 2326 O O . ASP A 1 297 ? 14.078 2.623 10.203 1 97.38 297 ASP A O 1
ATOM 2330 N N . TYR A 1 298 ? 12.062 2.611 11.227 1 98.62 298 TYR A N 1
ATOM 2331 C CA . TYR A 1 298 ? 11.609 3.779 10.484 1 98.62 298 TYR A CA 1
ATOM 2332 C C . TYR A 1 298 ? 11.211 4.906 11.422 1 98.62 298 TYR A C 1
ATOM 2334 O O . TYR A 1 298 ? 10.695 4.66 12.516 1 98.62 298 TYR A O 1
ATOM 2342 N N . SER A 1 299 ? 11.453 6.117 10.984 1 98.69 299 SER A N 1
ATOM 2343 C CA . SER A 1 299 ? 11.148 7.309 11.766 1 98.69 299 SER A CA 1
ATOM 2344 C C . SER A 1 299 ? 10.406 8.344 10.93 1 98.69 299 SER A C 1
ATOM 2346 O O . SER A 1 299 ? 9.18 8.375 10.906 1 98.69 299 SER A O 1
ATOM 2348 N N . VAL A 1 300 ? 11.109 9.094 10.07 1 98.94 300 VAL A N 1
ATOM 2349 C CA . VAL A 1 300 ? 10.477 10.023 9.133 1 98.94 300 VAL A CA 1
ATOM 2350 C C . VAL A 1 300 ? 10.453 9.406 7.734 1 98.94 300 VAL A C 1
ATOM 2352 O O . VAL A 1 300 ? 11.438 8.82 7.289 1 98.94 300 VAL A O 1
ATOM 2355 N N . ILE A 1 301 ? 9.312 9.492 7.105 1 98.94 301 ILE A N 1
ATOM 2356 C CA . ILE A 1 301 ? 9.133 8.93 5.77 1 98.94 301 ILE A CA 1
ATOM 2357 C C . ILE A 1 301 ? 8.867 10.062 4.773 1 98.94 301 ILE A C 1
ATOM 2359 O O . ILE A 1 301 ? 8.047 10.938 5.027 1 98.94 301 ILE A O 1
ATOM 2363 N N . ALA A 1 302 ? 9.555 10.117 3.691 1 98.94 302 ALA A N 1
ATOM 2364 C CA . ALA A 1 302 ? 9.25 10.984 2.557 1 98.94 302 ALA A CA 1
ATOM 2365 C C . ALA A 1 302 ? 8.898 10.172 1.316 1 98.94 302 ALA A C 1
ATOM 2367 O O . ALA A 1 302 ? 9.648 9.258 0.937 1 98.94 302 ALA A O 1
ATOM 2368 N N . THR A 1 303 ? 7.801 10.43 0.733 1 98.94 303 THR A N 1
ATOM 2369 C CA . THR A 1 303 ? 7.379 9.602 -0.387 1 98.94 303 THR A CA 1
ATOM 2370 C C . THR A 1 303 ? 6.434 10.367 -1.307 1 98.94 303 THR A C 1
ATOM 2372 O O . THR A 1 303 ? 6.039 11.492 -1 1 98.94 303 THR A O 1
ATOM 2375 N N . THR A 1 304 ? 6.121 9.82 -2.473 1 98.88 304 THR A N 1
ATOM 2376 C CA . THR A 1 304 ? 5.27 10.43 -3.486 1 98.88 304 THR A CA 1
ATOM 2377 C C . THR A 1 304 ? 3.803 10.367 -3.072 1 98.88 304 THR A C 1
ATOM 2379 O O . THR A 1 304 ? 3.465 9.742 -2.064 1 98.88 304 THR A O 1
ATOM 2382 N N . ASN A 1 305 ? 2.932 10.984 -3.781 1 98.38 305 ASN A N 1
ATOM 2383 C CA . ASN A 1 305 ? 1.542 11.227 -3.412 1 98.38 305 ASN A CA 1
ATOM 2384 C C . ASN A 1 305 ? 0.77 9.922 -3.234 1 98.38 305 ASN A C 1
ATOM 2386 O O . ASN A 1 305 ? 0.24 9.656 -2.154 1 98.38 305 ASN A O 1
ATOM 2390 N N . LEU A 1 306 ? 0.763 9.094 -4.234 1 98.44 306 LEU A N 1
ATOM 2391 C CA . LEU A 1 306 ? -0.001 7.855 -4.156 1 98.44 306 LEU A CA 1
ATOM 2392 C C . LEU A 1 306 ? 0.552 6.949 -3.061 1 98.44 306 LEU A C 1
ATOM 2394 O O . LEU A 1 306 ? -0.208 6.406 -2.256 1 98.44 306 LEU A O 1
ATOM 2398 N N . ASN A 1 307 ? 1.899 6.777 -3.066 1 98.75 307 ASN A N 1
ATOM 2399 C CA . ASN A 1 307 ? 2.521 5.953 -2.035 1 98.75 307 ASN A CA 1
ATOM 2400 C C . ASN A 1 307 ? 2.178 6.453 -0.635 1 98.75 307 ASN A C 1
ATOM 2402 O O . ASN A 1 307 ? 1.896 5.656 0.261 1 98.75 307 ASN A O 1
ATOM 2406 N N . GLY A 1 308 ? 2.23 7.77 -0.495 1 98.56 308 GLY A N 1
ATOM 2407 C CA . GLY A 1 308 ? 1.942 8.352 0.807 1 98.56 308 GLY A CA 1
ATOM 2408 C C . GLY A 1 308 ? 0.524 8.086 1.277 1 98.56 308 GLY A C 1
ATOM 2409 O O . GLY A 1 308 ? 0.287 7.895 2.473 1 98.56 308 GLY A O 1
ATOM 2410 N N . ASP A 1 309 ? -0.411 8.125 0.346 1 96.88 309 ASP A N 1
ATOM 2411 C CA . ASP A 1 309 ? -1.8 7.797 0.652 1 96.88 309 ASP A CA 1
ATOM 2412 C C . ASP A 1 309 ? -1.921 6.367 1.182 1 96.88 309 ASP A C 1
ATOM 2414 O O . ASP A 1 309 ? -2.561 6.133 2.209 1 96.88 309 ASP A O 1
ATOM 2418 N N . TYR A 1 310 ? -1.269 5.438 0.514 1 98.19 310 TYR A N 1
ATOM 2419 C CA . TYR A 1 310 ? -1.317 4.023 0.864 1 98.19 310 TYR A CA 1
ATOM 2420 C C . TYR A 1 310 ? -0.608 3.764 2.188 1 98.19 310 TYR A C 1
ATOM 2422 O O . TYR A 1 310 ? -1.159 3.109 3.076 1 98.19 310 TYR A O 1
ATOM 2430 N N . VAL A 1 311 ? 0.575 4.375 2.355 1 98 311 VAL A N 1
ATOM 2431 C CA . VAL A 1 311 ? 1.437 4.129 3.508 1 98 311 VAL A CA 1
ATOM 2432 C C . VAL A 1 311 ? 0.787 4.695 4.77 1 98 311 VAL A C 1
ATOM 2434 O O . VAL A 1 311 ? 0.772 4.039 5.812 1 98 311 VAL A O 1
ATOM 2437 N N . SER A 1 312 ? 0.271 5.867 4.656 1 97.44 312 SER A N 1
ATOM 2438 C CA . SER A 1 312 ? -0.292 6.512 5.836 1 97.44 312 SER A CA 1
ATOM 2439 C C . SER A 1 312 ? -1.517 5.762 6.348 1 97.44 312 SER A C 1
ATOM 2441 O O . SER A 1 312 ? -1.699 5.609 7.559 1 97.44 312 SER A O 1
ATOM 2443 N N . ASP A 1 313 ? -2.357 5.246 5.477 1 96.5 313 ASP A N 1
ATOM 2444 C CA . ASP A 1 313 ? -3.543 4.504 5.895 1 96.5 313 ASP A CA 1
ATOM 2445 C C . ASP A 1 313 ? -3.162 3.158 6.508 1 96.5 313 ASP A C 1
ATOM 2447 O O . ASP A 1 313 ? -3.781 2.717 7.477 1 96.5 313 ASP A O 1
ATOM 2451 N N . GLN A 1 314 ? -2.203 2.492 5.906 1 97.75 314 GLN A N 1
ATOM 2452 C CA . GLN A 1 314 ? -1.721 1.256 6.508 1 97.75 314 GLN A CA 1
ATOM 2453 C C . GLN A 1 314 ? -1.185 1.504 7.918 1 97.75 314 GLN A C 1
ATOM 2455 O O . GLN A 1 314 ? -1.52 0.773 8.852 1 97.75 314 GLN A O 1
ATOM 2460 N N . LEU A 1 315 ? -0.296 2.512 8.055 1 97.94 315 LEU A N 1
ATOM 2461 C CA . LEU A 1 315 ? 0.312 2.795 9.352 1 97.94 315 LEU A CA 1
ATOM 2462 C C . LEU A 1 315 ? -0.754 3.109 10.391 1 97.94 315 LEU A C 1
ATOM 2464 O O . LEU A 1 315 ? -0.653 2.67 11.539 1 97.94 315 LEU A O 1
ATOM 2468 N N . ALA A 1 316 ? -1.759 3.846 9.969 1 96.69 316 ALA A N 1
ATOM 2469 C CA . ALA A 1 316 ? -2.854 4.176 10.875 1 96.69 316 ALA A CA 1
ATOM 2470 C C . ALA A 1 316 ? -3.555 2.912 11.375 1 96.69 316 ALA A C 1
ATOM 2472 O O . ALA A 1 316 ? -3.928 2.82 12.547 1 96.69 316 ALA A O 1
ATOM 2473 N N . ALA A 1 317 ? -3.744 1.951 10.516 1 96.19 317 ALA A N 1
ATOM 2474 C CA . ALA A 1 317 ? -4.398 0.697 10.875 1 96.19 317 ALA A CA 1
ATOM 2475 C C . ALA A 1 317 ? -3.578 -0.071 11.914 1 96.19 317 ALA A C 1
ATOM 2477 O O . ALA A 1 317 ? -4.137 -0.737 12.789 1 96.19 317 ALA A O 1
ATOM 2478 N N . LEU A 1 318 ? -2.266 0.014 11.836 1 97.38 318 LEU A N 1
ATOM 2479 C CA . LEU A 1 318 ? -1.378 -0.727 12.727 1 97.38 318 LEU A CA 1
ATOM 2480 C C . LEU A 1 318 ? -1.526 -0.246 14.164 1 97.38 318 LEU A C 1
ATOM 2482 O O . LEU A 1 318 ? -1.314 -1.016 15.102 1 97.38 318 LEU A O 1
ATOM 2486 N N . VAL A 1 319 ? -1.942 1.027 14.32 1 96.12 319 VAL A N 1
ATOM 2487 C CA . VAL A 1 319 ? -1.951 1.573 15.68 1 96.12 319 VAL A CA 1
ATOM 2488 C C . VAL A 1 319 ? -3.387 1.671 16.188 1 96.12 319 VAL A C 1
ATOM 2490 O O . VAL A 1 319 ? -3.637 2.229 17.25 1 96.12 319 VAL A O 1
ATOM 2493 N N . GLY A 1 320 ? -4.348 1.23 15.438 1 90.75 320 GLY A N 1
ATOM 2494 C CA . GLY A 1 320 ? -5.703 1.181 15.961 1 90.75 320 GLY A CA 1
ATOM 2495 C C . GLY A 1 320 ? -6.738 1.729 15 1 90.75 320 GLY A C 1
ATOM 2496 O O . GLY A 1 320 ? -7.941 1.545 15.203 1 90.75 320 GLY A O 1
ATOM 2497 N N . GLY A 1 321 ? -6.254 2.496 14.016 1 87.12 321 GLY A N 1
ATOM 2498 C CA . GLY A 1 321 ? -7.168 2.957 12.984 1 87.12 321 GLY A CA 1
ATOM 2499 C C . GLY A 1 321 ? -6.957 4.41 12.602 1 87.12 321 GLY A C 1
ATOM 2500 O O . GLY A 1 321 ? -6.289 5.156 13.328 1 87.12 321 GLY A O 1
ATOM 2501 N N . ILE A 1 322 ? -7.66 4.777 11.539 1 82.25 322 ILE A N 1
ATOM 2502 C CA . ILE A 1 322 ? -7.484 6.109 10.969 1 82.25 322 ILE A CA 1
ATOM 2503 C C . ILE A 1 322 ? -8.195 7.141 11.844 1 82.25 322 ILE A C 1
ATOM 2505 O O . ILE A 1 322 ? -7.922 8.336 11.75 1 82.25 322 ILE A O 1
ATOM 2509 N N . GLY A 1 323 ? -8.969 6.699 12.734 1 88 323 GLY A N 1
ATOM 2510 C CA . GLY A 1 323 ? -9.703 7.594 13.609 1 88 323 GLY A CA 1
ATOM 2511 C C . GLY A 1 323 ? -8.82 8.32 14.602 1 88 323 GLY A C 1
ATOM 2512 O O . GLY A 1 323 ? -9.211 9.352 15.156 1 88 323 GLY A O 1
ATOM 2513 N N . ILE A 1 324 ? -7.633 7.84 14.797 1 91.88 324 ILE A N 1
ATOM 2514 C CA . ILE A 1 324 ? -6.773 8.469 15.797 1 91.88 324 ILE A CA 1
ATOM 2515 C C . ILE A 1 324 ? -5.508 8.992 15.125 1 91.88 324 ILE A C 1
ATOM 2517 O O . ILE A 1 324 ? -4.48 9.18 15.781 1 91.88 324 ILE A O 1
ATOM 2521 N N . SER A 1 325 ? -5.523 9.094 13.891 1 94.5 325 SER A N 1
ATOM 2522 C CA . SER A 1 325 ? -4.379 9.609 13.148 1 94.5 325 SER A CA 1
ATOM 2523 C C . SER A 1 325 ? -4.66 11.008 12.617 1 94.5 325 SER A C 1
ATOM 2525 O O . SER A 1 325 ? -5.641 11.227 11.898 1 94.5 325 SER A O 1
ATOM 2527 N N . PRO A 1 326 ? -3.816 11.938 12.922 1 97.25 326 PRO A N 1
ATOM 2528 C CA . PRO A 1 326 ? -4.016 13.312 12.453 1 97.25 326 PRO A CA 1
ATOM 2529 C C . PRO A 1 326 ? -3.426 13.555 11.07 1 97.25 326 PRO A C 1
ATOM 2531 O O . PRO A 1 326 ? -2.762 12.68 10.508 1 97.25 326 PRO A O 1
ATOM 2534 N N . GLY A 1 327 ? -3.705 14.719 10.492 1 97.5 327 GLY A N 1
ATOM 2535 C CA . GLY A 1 327 ? -3.145 15.125 9.211 1 97.5 327 GLY A CA 1
ATOM 2536 C C . GLY A 1 327 ? -3.039 16.641 9.055 1 97.5 327 GLY A C 1
ATOM 2537 O O . GLY A 1 327 ? -3.783 17.375 9.695 1 97.5 327 GLY A O 1
ATOM 2538 N N . ALA A 1 328 ? -2.105 17.078 8.305 1 98.5 328 ALA A N 1
ATOM 2539 C CA . ALA A 1 328 ? -1.887 18.469 7.965 1 98.5 328 ALA A CA 1
ATOM 2540 C C . ALA A 1 328 ? -1.391 18.625 6.531 1 98.5 328 ALA A C 1
ATOM 2542 O O . ALA A 1 328 ? -0.57 17.828 6.066 1 98.5 328 ALA A O 1
ATOM 2543 N N . ASN A 1 329 ? -1.938 19.484 5.84 1 98.56 329 ASN A N 1
ATOM 2544 C CA . ASN A 1 329 ? -1.433 19.922 4.543 1 98.56 329 ASN A CA 1
ATOM 2545 C C . ASN A 1 329 ? -0.736 21.281 4.645 1 98.56 329 ASN A C 1
ATOM 2547 O O . ASN A 1 329 ? -1.352 22.266 5.039 1 98.56 329 ASN A O 1
ATOM 2551 N N . ILE A 1 330 ? 0.536 21.328 4.254 1 98.62 330 ILE A N 1
ATOM 2552 C CA . ILE A 1 330 ? 1.334 22.5 4.629 1 98.62 330 ILE A CA 1
ATOM 2553 C C . ILE A 1 330 ? 2.17 22.953 3.438 1 98.62 330 ILE A C 1
ATOM 2555 O O . ILE A 1 330 ? 2.684 22.125 2.676 1 98.62 330 ILE A O 1
ATOM 2559 N N . ASN A 1 331 ? 2.264 24.188 3.186 1 98.19 331 ASN A N 1
ATOM 2560 C CA . ASN A 1 331 ? 3.303 24.844 2.4 1 98.19 331 ASN A CA 1
ATOM 2561 C C . ASN A 1 331 ? 4.289 25.594 3.291 1 98.19 331 ASN A C 1
ATOM 2563 O O . ASN A 1 331 ? 4.039 26.75 3.672 1 98.19 331 ASN A O 1
ATOM 2567 N N . TYR A 1 332 ? 5.414 25.016 3.527 1 96.31 332 TYR A N 1
ATOM 2568 C CA . TYR A 1 332 ? 6.391 25.562 4.457 1 96.31 332 TYR A CA 1
ATOM 2569 C C . TYR A 1 332 ? 7.023 26.828 3.891 1 96.31 332 TYR A C 1
ATOM 2571 O O . TYR A 1 332 ? 7.656 27.594 4.621 1 96.31 332 TYR A O 1
ATOM 2579 N N . THR A 1 333 ? 6.879 27.016 2.604 1 95.56 333 THR A N 1
ATOM 2580 C CA . THR A 1 333 ? 7.469 28.172 1.955 1 95.56 333 THR A CA 1
ATOM 2581 C C . THR A 1 333 ? 6.605 29.422 2.176 1 95.56 333 THR A C 1
ATOM 2583 O O . THR A 1 333 ? 7.121 30.531 2.309 1 95.56 333 THR A O 1
ATOM 2586 N N . THR A 1 334 ? 5.289 29.25 2.254 1 96.25 334 THR A N 1
ATOM 2587 C CA . THR A 1 334 ? 4.395 30.406 2.348 1 96.25 334 THR A CA 1
ATOM 2588 C C . THR A 1 334 ? 3.721 30.453 3.715 1 96.25 334 THR A C 1
ATOM 2590 O O . THR A 1 334 ? 3.072 31.453 4.059 1 96.25 334 THR A O 1
ATOM 2593 N N . GLY A 1 335 ? 3.857 29.391 4.445 1 96.69 335 GLY A N 1
ATOM 2594 C CA . GLY A 1 335 ? 3.285 29.344 5.781 1 96.69 335 GLY A CA 1
ATOM 2595 C C . GLY A 1 335 ? 1.849 28.859 5.801 1 96.69 335 GLY A C 1
ATOM 2596 O O . GLY A 1 335 ? 1.289 28.594 6.867 1 96.69 335 GLY A O 1
ATOM 2597 N N . HIS A 1 336 ? 1.236 28.625 4.605 1 98.06 336 HIS A N 1
ATOM 2598 C CA . HIS A 1 336 ? -0.146 28.172 4.539 1 98.06 336 HIS A CA 1
ATOM 2599 C C . HIS A 1 336 ? -0.271 26.734 5.035 1 98.06 336 HIS A C 1
ATOM 2601 O O . HIS A 1 336 ? 0.607 25.906 4.781 1 98.06 336 HIS A O 1
ATOM 2607 N N . ALA A 1 337 ? -1.301 26.484 5.781 1 98.56 337 ALA A N 1
ATOM 2608 C CA . ALA A 1 337 ? -1.532 25.125 6.266 1 98.56 337 ALA A CA 1
ATOM 2609 C C . ALA A 1 337 ? -3.018 24.875 6.523 1 98.56 337 ALA A C 1
ATOM 2611 O O . ALA A 1 337 ? -3.725 25.766 7.008 1 98.56 337 ALA A O 1
ATOM 2612 N N . ILE A 1 338 ? -3.477 23.734 6.152 1 98.56 338 ILE A N 1
ATOM 2613 C CA . ILE A 1 338 ? -4.816 23.266 6.492 1 98.56 338 ILE A CA 1
ATOM 2614 C C . ILE A 1 338 ? -4.723 21.938 7.25 1 98.56 338 ILE A C 1
ATOM 2616 O O . ILE A 1 338 ? -4.18 20.953 6.738 1 98.56 338 ILE A O 1
ATOM 2620 N N . PHE A 1 339 ? -5.168 21.938 8.438 1 98.62 339 PHE A N 1
ATOM 2621 C CA . PHE A 1 339 ? -5.203 20.75 9.289 1 98.62 339 PHE A CA 1
ATOM 2622 C C . PHE A 1 339 ? -6.531 20.016 9.133 1 98.62 339 PHE A C 1
ATOM 2624 O O . PHE A 1 339 ? -7.594 20.641 9.141 1 98.62 339 PHE A O 1
ATOM 2631 N N . GLU A 1 340 ? -6.449 18.703 8.938 1 96.62 340 GLU A N 1
ATOM 2632 C CA . GLU A 1 340 ? -7.68 18.016 8.531 1 96.62 340 GLU A CA 1
ATOM 2633 C C . GLU A 1 340 ? -7.742 16.609 9.094 1 96.62 340 GLU A C 1
ATOM 2635 O O . GLU A 1 340 ? -6.711 15.945 9.25 1 96.62 340 GLU A O 1
ATOM 2640 N N . ALA A 1 341 ? -8.984 16.172 9.32 1 92.94 341 ALA A N 1
ATOM 2641 C CA . ALA A 1 341 ? -9.211 14.766 9.633 1 92.94 341 ALA A CA 1
ATOM 2642 C C . ALA A 1 341 ? -8.805 13.867 8.469 1 92.94 341 ALA A C 1
ATOM 2644 O O . ALA A 1 341 ? -9.016 14.219 7.305 1 92.94 341 ALA A O 1
ATOM 2645 N N . THR A 1 342 ? -8.305 12.688 8.758 1 89 342 THR A N 1
ATOM 2646 C CA . THR A 1 342 ? -7.77 11.805 7.723 1 89 342 THR A CA 1
ATOM 2647 C C . THR A 1 342 ? -8.852 10.852 7.219 1 89 342 THR A C 1
ATOM 2649 O O . THR A 1 342 ? -8.711 10.266 6.141 1 89 342 THR A O 1
ATOM 2652 N N . HIS A 1 343 ? -9.898 10.672 7.996 1 88.06 343 HIS A N 1
ATOM 2653 C CA . HIS A 1 343 ? -10.953 9.734 7.609 1 88.06 343 HIS A CA 1
ATOM 2654 C C . HIS A 1 343 ? -12 10.414 6.73 1 88.06 343 HIS A C 1
ATOM 2656 O O . HIS A 1 343 ? -11.977 11.633 6.559 1 88.06 343 HIS A O 1
ATOM 2662 N N . GLY A 1 344 ? -12.93 9.602 6.254 1 87.69 344 GLY A N 1
ATOM 2663 C CA . GLY A 1 344 ? -13.961 10.094 5.348 1 87.69 344 GLY A CA 1
ATOM 2664 C C . GLY A 1 344 ? -15.188 10.617 6.07 1 87.69 344 GLY A C 1
ATOM 2665 O O . GLY A 1 344 ? -15.133 10.914 7.266 1 87.69 344 GLY A O 1
ATOM 2666 N N . THR A 1 345 ? -16.25 10.789 5.281 1 91.44 345 THR A N 1
ATOM 2667 C CA . THR A 1 345 ? -17.438 11.492 5.758 1 91.44 345 THR A CA 1
ATOM 2668 C C . THR A 1 345 ? -18.344 10.547 6.547 1 91.44 345 THR A C 1
ATOM 2670 O O . THR A 1 345 ? -19.25 10.992 7.238 1 91.44 345 THR A O 1
ATOM 2673 N N . ALA A 1 346 ? -18.172 9.25 6.379 1 89.44 346 ALA A N 1
ATOM 2674 C CA . ALA A 1 346 ? -18.938 8.227 7.086 1 89.44 346 ALA A CA 1
ATOM 2675 C C . ALA A 1 346 ? -20.422 8.594 7.133 1 89.44 346 ALA A C 1
ATOM 2677 O O . ALA A 1 346 ? -21 8.688 8.211 1 89.44 346 ALA A O 1
ATOM 2678 N N . PRO A 1 347 ? -21.078 8.672 6.004 1 89.12 347 PRO A N 1
ATOM 2679 C CA . PRO A 1 347 ? -22.469 9.133 5.961 1 89.12 347 PRO A CA 1
ATOM 2680 C C . PRO A 1 347 ? -23.422 8.211 6.73 1 89.12 347 PRO A C 1
ATOM 2682 O O . PRO A 1 347 ? -24.438 8.664 7.254 1 89.12 347 PRO A O 1
ATOM 2685 N N . ASP A 1 348 ? -23.078 7.012 6.953 1 87 348 ASP A N 1
ATOM 2686 C CA . ASP A 1 348 ? -23.953 6.004 7.562 1 87 348 ASP A CA 1
ATOM 2687 C C . ASP A 1 348 ? -24.125 6.262 9.055 1 87 348 ASP A C 1
ATOM 2689 O O . ASP A 1 348 ? -25.094 5.789 9.664 1 87 348 ASP A O 1
ATOM 2693 N N . ILE A 1 349 ? -23.188 7 9.633 1 93.25 349 ILE A N 1
ATOM 2694 C CA . ILE A 1 349 ? -23.312 7.215 11.07 1 93.25 349 ILE A CA 1
ATOM 2695 C C . ILE A 1 349 ? -23.438 8.711 11.359 1 93.25 349 ILE A C 1
ATOM 2697 O O . ILE A 1 349 ? -23.359 9.133 12.516 1 93.25 349 ILE A O 1
ATOM 2701 N N . ALA A 1 350 ? -23.688 9.516 10.328 1 94.56 350 ALA A N 1
ATOM 2702 C CA . ALA A 1 350 ? -23.828 10.961 10.484 1 94.56 350 ALA A CA 1
ATOM 2703 C C . ALA A 1 350 ? -24.984 11.297 11.414 1 94.56 350 ALA A C 1
ATOM 2705 O O . ALA A 1 350 ? -26.094 10.781 11.242 1 94.56 350 ALA A O 1
ATOM 2706 N N . GLY A 1 351 ? -24.719 12.078 12.406 1 95 351 GLY A N 1
ATOM 2707 C CA . GLY A 1 351 ? -25.766 12.594 13.281 1 95 351 GLY A CA 1
ATOM 2708 C C . GLY A 1 351 ? -26.172 11.602 14.352 1 95 351 GLY A C 1
ATOM 2709 O O . GLY A 1 351 ? -27.094 11.875 15.141 1 95 351 GLY A O 1
ATOM 2710 N N . GLN A 1 352 ? -25.469 10.492 14.461 1 96.75 352 GLN A N 1
ATOM 2711 C CA . GLN A 1 352 ? -25.891 9.438 15.375 1 96.75 352 GLN A CA 1
ATOM 2712 C C . GLN A 1 352 ? -25.125 9.516 16.688 1 96.75 352 GLN A C 1
ATOM 2714 O O . GLN A 1 352 ? -25.406 8.766 17.625 1 96.75 352 GLN A O 1
ATOM 2719 N N . GLY A 1 353 ? -24.188 10.383 16.719 1 96.75 353 GLY A N 1
ATOM 2720 C CA . GLY A 1 353 ? -23.422 10.523 17.938 1 96.75 353 GLY A CA 1
ATOM 2721 C C . GLY A 1 353 ? -22.438 9.391 18.156 1 96.75 353 GLY A C 1
ATOM 2722 O O . GLY A 1 353 ? -22.078 9.078 19.297 1 96.75 353 GLY A O 1
ATOM 2723 N N . LYS A 1 354 ? -22.047 8.789 17.094 1 96.31 354 LYS A N 1
ATOM 2724 C CA . LYS A 1 354 ? -21.156 7.633 17.172 1 96.31 354 LYS A CA 1
ATOM 2725 C C . LYS A 1 354 ? -19.766 7.969 16.641 1 96.31 354 LYS A C 1
ATOM 2727 O O . LYS A 1 354 ? -18.828 7.203 16.844 1 96.31 354 LYS A O 1
ATOM 2732 N N . ALA A 1 355 ? -19.594 9.117 16.031 1 96.31 355 ALA A N 1
ATOM 2733 C CA . ALA A 1 355 ? -18.375 9.469 15.305 1 96.31 355 ALA A CA 1
ATOM 2734 C C . ALA A 1 355 ? -17.219 9.742 16.266 1 96.31 355 ALA A C 1
ATOM 2736 O O . ALA A 1 355 ? -17.406 10.352 17.312 1 96.31 355 ALA A O 1
ATOM 2737 N N . ASN A 1 356 ? -16.062 9.25 15.922 1 96.62 356 ASN A N 1
ATOM 2738 C CA . ASN A 1 356 ? -14.82 9.516 16.656 1 96.62 356 ASN A CA 1
ATOM 2739 C C . ASN A 1 356 ? -14.172 10.82 16.219 1 96.62 356 ASN A C 1
ATOM 2741 O O . ASN A 1 356 ? -13.688 10.93 15.086 1 96.62 356 ASN A O 1
ATOM 2745 N N . PRO A 1 357 ? -14.102 11.797 17.094 1 97.88 357 PRO A N 1
ATOM 2746 C CA . PRO A 1 357 ? -13.562 13.094 16.688 1 97.88 357 PRO A CA 1
ATOM 2747 C C . PRO A 1 357 ? -12.047 13.188 16.844 1 97.88 357 PRO A C 1
ATOM 2749 O O . PRO A 1 357 ? -11.461 14.242 16.594 1 97.88 357 PRO A O 1
ATOM 2752 N N . SER A 1 358 ? -11.352 12.125 17.188 1 98 358 SER A N 1
ATOM 2753 C CA . SER A 1 358 ? -9.953 12.164 17.625 1 98 358 SER A CA 1
ATOM 2754 C C . SER A 1 358 ? -9.039 12.625 16.484 1 98 358 SER A C 1
ATOM 2756 O O . SER A 1 358 ? -8.086 13.375 16.719 1 98 358 SER A O 1
ATOM 2758 N N . SER A 1 359 ? -9.281 12.148 15.305 1 97.56 359 SER A N 1
ATOM 2759 C CA . SER A 1 359 ? -8.43 12.539 14.18 1 97.56 359 SER A CA 1
ATOM 2760 C C . SER A 1 359 ? -8.43 14.055 14 1 97.56 359 SER A C 1
ATOM 2762 O O . SER A 1 359 ? -7.367 14.664 13.828 1 97.56 359 SER A O 1
ATOM 2764 N N . LEU A 1 360 ? -9.602 14.68 14.047 1 98.31 360 LEU A N 1
ATOM 2765 C CA . LEU A 1 360 ? -9.695 16.125 13.898 1 98.31 360 LEU A CA 1
ATOM 2766 C C . LEU A 1 360 ? -9.086 16.844 15.102 1 98.31 360 LEU A C 1
ATOM 2768 O O . LEU A 1 360 ? -8.406 17.859 14.945 1 98.31 360 LEU A O 1
ATOM 2772 N N . ILE A 1 361 ? -9.32 16.344 16.297 1 98.75 361 ILE A N 1
ATOM 2773 C CA . ILE A 1 361 ? -8.789 16.938 17.516 1 98.75 361 ILE A CA 1
ATOM 2774 C C . ILE A 1 361 ? -7.266 16.922 17.469 1 98.75 361 ILE A C 1
ATOM 2776 O O . ILE A 1 361 ? -6.617 17.922 17.75 1 98.75 361 ILE A O 1
ATOM 2780 N N . LEU A 1 362 ? -6.738 15.766 17.094 1 98.62 362 LEU A N 1
ATOM 2781 C CA . LEU A 1 362 ? -5.289 15.633 17.016 1 98.62 362 LEU A CA 1
ATOM 2782 C C . LEU A 1 362 ? -4.719 16.5 15.898 1 98.62 362 LEU A C 1
ATOM 2784 O O . LEU A 1 362 ? -3.611 17.031 16.016 1 98.62 362 LEU A O 1
ATOM 2788 N N . SER A 1 363 ? -5.445 16.672 14.797 1 98.69 363 SER A N 1
ATOM 2789 C CA . SER A 1 363 ? -5.035 17.609 13.75 1 98.69 363 SER A CA 1
ATOM 2790 C C . SER A 1 363 ? -5 19.047 14.281 1 98.69 363 SER A C 1
ATOM 2792 O O . SER A 1 363 ? -4.133 19.828 13.898 1 98.69 363 SER A O 1
ATOM 2794 N N . GLY A 1 364 ? -5.961 19.344 15.109 1 98.75 364 GLY A N 1
ATOM 2795 C CA . GLY A 1 364 ? -5.926 20.641 15.766 1 98.75 364 GLY A CA 1
ATOM 2796 C C . GLY A 1 364 ? -4.727 20.812 16.688 1 98.75 364 GLY A C 1
ATOM 2797 O O . GLY A 1 364 ? -4.156 21.906 16.766 1 98.75 364 GLY A O 1
ATOM 2798 N N . ALA A 1 365 ? -4.363 19.75 17.375 1 98.69 365 ALA A N 1
ATOM 2799 C CA . ALA A 1 365 ? -3.141 19.812 18.172 1 98.69 365 ALA A CA 1
ATOM 2800 C C . ALA A 1 365 ? -1.935 20.141 17.312 1 98.69 365 ALA A C 1
ATOM 2802 O O . ALA A 1 365 ? -1.085 20.953 17.703 1 98.69 365 ALA A O 1
ATOM 2803 N N . MET A 1 366 ? -1.882 19.562 16.109 1 98.62 366 MET A N 1
ATOM 2804 C CA . MET A 1 366 ? -0.829 19.906 15.148 1 98.62 366 MET A CA 1
ATOM 2805 C C . MET A 1 366 ? -0.886 21.375 14.781 1 98.62 366 MET A C 1
ATOM 2807 O O . MET A 1 366 ? 0.152 22.031 14.641 1 98.62 366 MET A O 1
ATOM 2811 N N . MET A 1 367 ? -2.107 21.859 14.586 1 98.75 367 MET A N 1
ATOM 2812 C CA . MET A 1 367 ? -2.301 23.266 14.25 1 98.75 367 MET A CA 1
ATOM 2813 C C . MET A 1 367 ? -1.717 24.172 15.328 1 98.75 367 MET A C 1
ATOM 2815 O O . MET A 1 367 ? -0.988 25.125 15.023 1 98.75 367 MET A O 1
ATOM 2819 N N . PHE A 1 368 ? -2.014 23.875 16.594 1 98.69 368 PHE A N 1
ATOM 2820 C CA . PHE A 1 368 ? -1.521 24.688 17.703 1 98.69 368 PHE A CA 1
ATOM 2821 C C . PHE A 1 368 ? -0.001 24.625 17.781 1 98.69 368 PHE A C 1
ATOM 2823 O O . PHE A 1 368 ? 0.65 25.641 18.078 1 98.69 368 PHE A O 1
ATOM 2830 N N . ASP A 1 369 ? 0.53 23.469 17.562 1 98.06 369 ASP A N 1
ATOM 2831 C CA . ASP A 1 369 ? 1.985 23.359 17.531 1 98.06 369 ASP A CA 1
ATOM 2832 C C . ASP A 1 369 ? 2.578 24.219 16.422 1 98.06 369 ASP A C 1
ATOM 2834 O O . ASP A 1 369 ? 3.586 24.891 16.609 1 98.06 369 ASP A O 1
ATOM 2838 N N . TYR A 1 370 ? 1.938 24.156 15.25 1 97.88 370 TYR A N 1
ATOM 2839 C CA . TYR A 1 370 ? 2.393 24.922 14.094 1 97.88 370 TYR A CA 1
ATOM 2840 C C . TYR A 1 370 ? 2.342 26.422 14.375 1 97.88 370 TYR A C 1
ATOM 2842 O O . TYR A 1 370 ? 3.211 27.172 13.922 1 97.88 370 TYR A O 1
ATOM 2850 N N . MET A 1 371 ? 1.397 26.844 15.172 1 97.69 371 MET A N 1
ATOM 2851 C CA . MET A 1 371 ? 1.188 28.25 15.516 1 97.69 371 MET A CA 1
ATOM 2852 C C . MET A 1 371 ? 2.111 28.672 16.641 1 97.69 371 MET A C 1
ATOM 2854 O O . MET A 1 371 ? 2.148 29.859 17.016 1 97.69 371 MET A O 1
ATOM 2858 N N . GLY A 1 372 ? 2.816 27.75 17.266 1 96.94 372 GLY A N 1
ATOM 2859 C CA . GLY A 1 372 ? 3.701 28.062 18.375 1 96.94 372 GLY A CA 1
ATOM 2860 C C . GLY A 1 372 ? 3.014 27.969 19.719 1 96.94 372 GLY A C 1
ATOM 2861 O O . GLY A 1 372 ? 3.566 28.406 20.734 1 96.94 372 GLY A O 1
ATOM 2862 N N . TRP A 1 373 ? 1.8 27.547 19.734 1 98.12 373 TRP A N 1
ATOM 2863 C CA . TRP A 1 373 ? 1.075 27.312 20.984 1 98.12 373 TRP A CA 1
ATOM 2864 C C . TRP A 1 373 ? 1.214 25.859 21.438 1 98.12 373 TRP A C 1
ATOM 2866 O O . TRP A 1 373 ? 0.215 25.188 21.688 1 98.12 373 TRP A O 1
ATOM 2876 N N . SER A 1 374 ? 2.438 25.406 21.656 1 98.06 374 SER A N 1
ATOM 2877 C CA . SER A 1 374 ? 2.768 24 21.875 1 98.06 374 SER A CA 1
ATOM 2878 C C . SER A 1 374 ? 2.225 23.5 23.219 1 98.06 374 SER A C 1
ATOM 2880 O O . SER A 1 374 ? 1.94 22.312 23.375 1 98.06 374 SER A O 1
ATOM 2882 N N . GLU A 1 375 ? 2.082 24.406 24.172 1 98.25 375 GLU A N 1
ATOM 2883 C CA . GLU A 1 375 ? 1.502 24.016 25.453 1 98.25 375 GLU A CA 1
ATOM 2884 C C . GLU A 1 375 ? 0.056 23.562 25.281 1 98.25 375 GLU A C 1
ATOM 2886 O O . GLU A 1 375 ? -0.392 22.641 25.969 1 98.25 375 GLU A O 1
ATOM 2891 N N . VAL A 1 376 ? -0.68 24.234 24.375 1 98.69 376 VAL A N 1
ATOM 2892 C CA . VAL A 1 376 ? -2.059 23.859 24.094 1 98.69 376 VAL A CA 1
ATOM 2893 C C . VAL A 1 376 ? -2.092 22.5 23.422 1 98.69 376 VAL A C 1
ATOM 2895 O O . VAL A 1 376 ? -2.887 21.625 23.797 1 98.69 376 VAL A O 1
ATOM 2898 N N . SER A 1 377 ? -1.207 22.312 22.453 1 98.69 377 SER A N 1
ATOM 2899 C CA . SER A 1 377 ? -1.081 21.031 21.766 1 98.69 377 SER A CA 1
ATOM 2900 C C . SER A 1 377 ? -0.819 19.891 22.75 1 98.69 377 SER A C 1
ATOM 2902 O O . SER A 1 377 ? -1.512 18.875 22.734 1 98.69 377 SER A O 1
ATOM 2904 N N . ALA A 1 378 ? 0.13 20.094 23.625 1 98.44 378 ALA A N 1
ATOM 2905 C CA . ALA A 1 378 ? 0.514 19.078 24.594 1 98.44 378 ALA A CA 1
ATOM 2906 C C . ALA A 1 378 ? -0.65 18.75 25.531 1 98.44 378 ALA A C 1
ATOM 2908 O O . ALA A 1 378 ? -0.858 17.578 25.875 1 98.44 378 ALA A O 1
ATOM 2909 N N . ARG A 1 379 ? -1.363 19.75 25.938 1 98.44 379 ARG A N 1
ATOM 2910 C CA . ARG A 1 379 ? -2.492 19.547 26.828 1 98.44 379 ARG A CA 1
ATOM 2911 C C . ARG A 1 379 ? -3.574 18.703 26.172 1 98.44 379 ARG A C 1
ATOM 2913 O O . ARG A 1 379 ? -4.137 17.797 26.797 1 98.44 379 ARG A O 1
ATOM 2920 N N . ILE A 1 380 ? -3.859 18.953 24.953 1 98.69 380 ILE A N 1
ATOM 2921 C CA . ILE A 1 380 ? -4.879 18.219 24.203 1 98.69 380 ILE A CA 1
ATOM 2922 C C . ILE A 1 380 ? -4.457 16.766 24.062 1 98.69 380 ILE A C 1
ATOM 2924 O O . ILE A 1 380 ? -5.238 15.852 24.344 1 98.69 380 ILE A O 1
ATOM 2928 N N . VAL A 1 381 ? -3.223 16.531 23.609 1 98.31 381 VAL A N 1
ATOM 2929 C CA . VAL A 1 381 ? -2.709 15.18 23.344 1 98.31 381 VAL A CA 1
ATOM 2930 C C . VAL A 1 381 ? -2.689 14.375 24.641 1 98.31 381 VAL A C 1
ATOM 2932 O O . VAL A 1 381 ? -3.117 13.219 24.672 1 98.31 381 VAL A O 1
ATOM 2935 N N . ASN A 1 382 ? -2.217 15 25.688 1 98 382 ASN A N 1
ATOM 2936 C CA . ASN A 1 382 ? -2.164 14.336 26.984 1 98 382 ASN A CA 1
ATOM 2937 C C . ASN A 1 382 ? -3.559 13.977 27.484 1 98 382 ASN A C 1
ATOM 2939 O O . ASN A 1 382 ? -3.768 12.883 28.031 1 98 382 ASN A O 1
ATOM 2943 N N . ALA A 1 383 ? -4.469 14.906 27.344 1 98.44 383 ALA A N 1
ATOM 2944 C CA . ALA A 1 383 ? -5.84 14.664 27.797 1 98.44 383 ALA A CA 1
ATOM 2945 C C . ALA A 1 383 ? -6.465 13.5 27.031 1 98.44 383 ALA A C 1
ATOM 2947 O O . ALA A 1 383 ? -7.137 12.656 27.625 1 98.44 383 ALA A O 1
ATOM 2948 N N . LEU A 1 384 ? -6.273 13.5 25.766 1 98 384 LEU A N 1
ATOM 2949 C CA . LEU A 1 384 ? -6.797 12.414 24.938 1 98 384 LEU A CA 1
ATOM 2950 C C . LEU A 1 384 ? -6.223 11.07 25.375 1 98 384 LEU A C 1
ATOM 2952 O O . LEU A 1 384 ? -6.957 10.086 25.5 1 98 384 LEU A O 1
ATOM 2956 N N . GLU A 1 385 ? -4.938 11.023 25.562 1 96.94 385 GLU A N 1
ATOM 2957 C CA . GLU A 1 385 ? -4.277 9.789 26 1 96.94 385 GLU A CA 1
ATOM 2958 C C . GLU A 1 385 ? -4.809 9.32 27.344 1 96.94 385 GLU A C 1
ATOM 2960 O O . GLU A 1 385 ? -4.969 8.117 27.562 1 96.94 385 GLU A O 1
ATOM 2965 N N . MET A 1 386 ? -5.059 10.258 28.219 1 97.88 386 MET A N 1
ATOM 2966 C CA . MET A 1 386 ? -5.598 9.922 29.531 1 97.88 386 MET A CA 1
ATOM 2967 C C . MET A 1 386 ? -6.984 9.305 29.406 1 97.88 386 MET A C 1
ATOM 2969 O O . MET A 1 386 ? -7.34 8.406 30.172 1 97.88 386 MET A O 1
ATOM 2973 N N . VAL A 1 387 ? -7.754 9.789 28.484 1 97.88 387 VAL A N 1
ATOM 2974 C CA . VAL A 1 387 ? -9.078 9.219 28.266 1 97.88 387 VAL A CA 1
ATOM 2975 C C . VAL A 1 387 ? -8.953 7.777 27.781 1 97.88 387 VAL A C 1
ATOM 2977 O O . VAL A 1 387 ? -9.664 6.895 28.266 1 97.88 387 VAL A O 1
ATOM 2980 N N . PHE A 1 388 ? -8.023 7.488 26.859 1 96.94 388 PHE A N 1
ATOM 2981 C CA . PHE A 1 388 ? -7.789 6.133 26.375 1 96.94 388 PHE A CA 1
ATOM 2982 C C . PHE A 1 388 ? -7.285 5.238 27.5 1 96.94 388 PHE A C 1
ATOM 2984 O O . PHE A 1 388 ? -7.715 4.09 27.625 1 96.94 388 PHE A O 1
ATOM 2991 N N . GLN A 1 389 ? -6.406 5.789 28.328 1 96.25 389 GLN A N 1
ATOM 2992 C CA . GLN A 1 389 ? -5.836 5.023 29.438 1 96.25 389 GLN A CA 1
ATOM 2993 C C . GLN A 1 389 ? -6.902 4.676 30.469 1 96.25 389 GLN A C 1
ATOM 2995 O O . GLN A 1 389 ? -6.793 3.664 31.156 1 96.25 389 GLN A O 1
ATOM 3000 N N . ALA A 1 390 ? -7.887 5.5 30.531 1 96.88 390 ALA A N 1
ATOM 3001 C CA . ALA A 1 390 ? -9.008 5.246 31.438 1 96.88 390 ALA A CA 1
ATOM 3002 C C . ALA A 1 390 ? -10 4.266 30.828 1 96.88 390 ALA A C 1
ATOM 3004 O O . ALA A 1 390 ? -11.094 4.062 31.359 1 96.88 390 ALA A O 1
ATOM 3005 N N . ASN A 1 391 ? -9.695 3.715 29.734 1 97 391 ASN A N 1
ATOM 3006 C CA . ASN A 1 391 ? -10.453 2.682 29.031 1 97 391 ASN A CA 1
ATOM 3007 C C . ASN A 1 391 ? -11.797 3.213 28.531 1 97 391 ASN A C 1
ATOM 3009 O O . ASN A 1 391 ? -12.82 2.545 28.672 1 97 391 ASN A O 1
ATOM 3013 N N . MET A 1 392 ? -11.758 4.426 28.031 1 97.75 392 MET A N 1
ATOM 3014 C CA . MET A 1 392 ? -12.914 5.066 27.422 1 97.75 392 MET A CA 1
ATOM 3015 C C . MET A 1 392 ? -12.617 5.473 25.969 1 97.75 392 MET A C 1
ATOM 3017 O O . MET A 1 392 ? -11.516 5.934 25.672 1 97.75 392 MET A O 1
ATOM 3021 N N . ALA A 1 393 ? -13.516 5.234 25.109 1 97.06 393 ALA A N 1
ATOM 3022 C CA . ALA A 1 393 ? -13.391 5.621 23.703 1 97.06 393 ALA A CA 1
ATOM 3023 C C . ALA A 1 393 ? -14.734 5.574 23 1 97.06 393 ALA A C 1
ATOM 3025 O O . ALA A 1 393 ? -15.742 5.168 23.594 1 97.06 393 ALA A O 1
ATOM 3026 N N . THR A 1 394 ? -14.773 6.113 21.828 1 96.81 394 THR A N 1
ATOM 3027 C CA . THR A 1 394 ? -15.969 5.918 21.016 1 96.81 394 THR A CA 1
ATOM 3028 C C . THR A 1 394 ? -16.094 4.465 20.578 1 96.81 394 THR A C 1
ATOM 3030 O O . THR A 1 394 ? -15.133 3.689 20.703 1 96.81 394 THR A O 1
ATOM 3033 N N . ARG A 1 395 ? -17.188 4.125 20.062 1 93.62 395 ARG A N 1
ATOM 3034 C CA . ARG A 1 395 ? -17.547 2.732 19.797 1 93.62 395 ARG A CA 1
ATOM 3035 C C . ARG A 1 395 ? -16.531 2.08 18.859 1 93.62 395 ARG A C 1
ATOM 3037 O O . ARG A 1 395 ? -16.172 0.914 19.031 1 93.62 395 ARG A O 1
ATOM 3044 N N . ASP A 1 396 ? -16.094 2.773 17.859 1 91.38 396 ASP A N 1
ATOM 3045 C CA . ASP A 1 396 ? -15.203 2.229 16.844 1 91.38 396 ASP A CA 1
ATOM 3046 C C . ASP A 1 396 ? -13.891 1.752 17.469 1 91.38 396 ASP A C 1
ATOM 3048 O O . ASP A 1 396 ? -13.352 0.716 17.078 1 91.38 396 ASP A O 1
ATOM 3052 N N . LEU A 1 397 ? -13.414 2.465 18.438 1 93.75 397 LEU A N 1
ATOM 3053 C CA . LEU A 1 397 ? -12.164 2.104 19.109 1 93.75 397 LEU A CA 1
ATOM 3054 C C . LEU A 1 397 ? -12.43 1.137 20.25 1 93.75 397 LEU A C 1
ATOM 3056 O O . LEU A 1 397 ? -11.664 0.193 20.469 1 93.75 397 LEU A O 1
ATOM 3060 N N . ALA A 1 398 ? -13.516 1.383 20.938 1 94.06 398 ALA A N 1
ATOM 3061 C CA . ALA A 1 398 ? -13.828 0.613 22.141 1 94.06 398 ALA A CA 1
ATOM 3062 C C . ALA A 1 398 ? -13.977 -0.871 21.812 1 94.06 398 ALA A C 1
ATOM 3064 O O . ALA A 1 398 ? -13.633 -1.729 22.625 1 94.06 398 ALA A O 1
ATOM 3065 N N . ARG A 1 399 ? -14.422 -1.146 20.672 1 89.44 399 ARG A N 1
ATOM 3066 C CA . ARG A 1 399 ? -14.664 -2.533 20.297 1 89.44 399 ARG A CA 1
ATOM 3067 C C . ARG A 1 399 ? -13.367 -3.326 20.25 1 89.44 399 ARG A C 1
ATOM 3069 O O . ARG A 1 399 ? -13.383 -4.559 20.328 1 89.44 399 ARG A O 1
ATOM 3076 N N . GLN A 1 400 ? -12.289 -2.658 20.141 1 89.25 400 GLN A N 1
ATOM 3077 C CA . GLN A 1 400 ? -10.992 -3.322 20.094 1 89.25 400 GLN A CA 1
ATOM 3078 C C . GLN A 1 400 ? -10.273 -3.23 21.438 1 89.25 400 GLN A C 1
ATOM 3080 O O . GLN A 1 400 ? -9.117 -3.641 21.547 1 89.25 400 GLN A O 1
ATOM 3085 N N . MET A 1 401 ? -10.961 -2.629 22.391 1 92.56 401 MET A N 1
ATOM 3086 C CA . MET A 1 401 ? -10.391 -2.434 23.734 1 92.56 401 MET A CA 1
ATOM 3087 C C . MET A 1 401 ? -11.109 -3.293 24.766 1 92.56 401 MET A C 1
ATOM 3089 O O . MET A 1 401 ? -12.32 -3.148 24.953 1 92.56 401 MET A O 1
ATOM 3093 N N . VAL A 1 402 ? -10.406 -4.188 25.406 1 90.94 402 VAL A N 1
ATOM 3094 C CA . VAL A 1 402 ? -11 -5.129 26.344 1 90.94 402 VAL A CA 1
ATOM 3095 C C . VAL A 1 402 ? -11.633 -4.363 27.5 1 90.94 402 VAL A C 1
ATOM 3097 O O . VAL A 1 402 ? -10.938 -3.664 28.25 1 90.94 402 VAL A O 1
ATOM 3100 N N . GLY A 1 403 ? -12.945 -4.473 27.625 1 93.69 403 GLY A N 1
ATOM 3101 C CA . GLY A 1 403 ? -13.648 -3.91 28.766 1 93.69 403 GLY A CA 1
ATOM 3102 C C . GLY A 1 403 ? -13.812 -2.404 28.688 1 93.69 403 GLY A C 1
ATOM 3103 O O . GLY A 1 403 ? -14.078 -1.746 29.688 1 93.69 403 GLY A O 1
ATOM 3104 N N . ALA A 1 404 ? -13.758 -1.848 27.562 1 95.62 404 ALA A N 1
ATOM 3105 C CA . ALA A 1 404 ? -13.781 -0.396 27.406 1 95.62 404 ALA A CA 1
ATOM 3106 C C . ALA A 1 404 ? -15.203 0.147 27.547 1 95.62 404 ALA A C 1
ATOM 3108 O O . ALA A 1 404 ? -16.172 -0.538 27.203 1 95.62 404 ALA A O 1
ATOM 3109 N N . LYS A 1 405 ? -15.297 1.34 28.078 1 97.12 405 LYS A N 1
ATOM 3110 C CA . LYS A 1 405 ? -16.547 2.104 28.062 1 97.12 405 LYS A CA 1
ATOM 3111 C C . LYS A 1 405 ? -16.703 2.846 26.734 1 97.12 405 LYS A C 1
ATOM 3113 O O . LYS A 1 405 ? -15.875 3.68 26.375 1 97.12 405 LYS A O 1
ATOM 3118 N N . SER A 1 406 ? -17.781 2.531 26.094 1 97.62 406 SER A N 1
ATOM 3119 C CA . SER A 1 406 ? -18.094 3.205 24.828 1 97.62 406 SER A CA 1
ATOM 3120 C C . SER A 1 406 ? -18.812 4.527 25.078 1 97.62 406 SER A C 1
ATOM 3122 O O . SER A 1 406 ? -19.844 4.562 25.75 1 97.62 406 SER A O 1
ATOM 3124 N N . LEU A 1 407 ? -18.266 5.594 24.531 1 98.06 407 LEU A N 1
ATOM 3125 C CA . LEU A 1 407 ? -18.828 6.926 24.719 1 98.06 407 LEU A CA 1
ATOM 3126 C C . LEU A 1 407 ? -19.422 7.441 23.406 1 98.06 407 LEU A C 1
ATOM 3128 O O . LEU A 1 407 ? -18.969 7.078 22.328 1 98.06 407 LEU A O 1
ATOM 3132 N N . SER A 1 408 ? -20.422 8.242 23.531 1 98.19 408 SER A N 1
ATOM 3133 C CA . SER A 1 408 ? -20.906 8.992 22.375 1 98.19 408 SER A CA 1
ATOM 3134 C C . SER A 1 408 ? -19.875 10.039 21.938 1 98.19 408 SER A C 1
ATOM 3136 O O . SER A 1 408 ? -18.938 10.328 22.656 1 98.19 408 SER A O 1
ATOM 3138 N N . THR A 1 409 ? -20.109 10.594 20.781 1 98.19 409 THR A N 1
ATOM 3139 C CA . THR A 1 409 ? -19.234 11.633 20.266 1 98.19 409 THR A CA 1
ATOM 3140 C C . THR A 1 409 ? -19.141 12.789 21.266 1 98.19 409 THR A C 1
ATOM 3142 O O . THR A 1 409 ? -18.031 13.234 21.609 1 98.19 409 THR A O 1
ATOM 3145 N N . ALA A 1 410 ? -20.25 13.258 21.719 1 98 410 ALA A N 1
ATOM 3146 C CA . ALA A 1 410 ? -20.312 14.398 22.641 1 98 410 ALA A CA 1
ATOM 3147 C C . ALA A 1 410 ? -19.703 14.047 23.984 1 98 410 ALA A C 1
ATOM 3149 O O . ALA A 1 410 ? -18.953 14.844 24.547 1 98 410 ALA A O 1
ATOM 3150 N N . ASP A 1 411 ? -20.016 12.812 24.453 1 98.31 411 ASP A N 1
ATOM 3151 C CA . ASP A 1 411 ? -19.5 12.383 25.75 1 98.31 411 ASP A CA 1
ATOM 3152 C C . ASP A 1 411 ? -17.984 12.219 25.703 1 98.31 411 ASP A C 1
ATOM 3154 O O . ASP A 1 411 ? -17.281 12.469 26.688 1 98.31 411 ASP A O 1
ATOM 3158 N N . PHE A 1 412 ? -17.531 11.75 24.672 1 98.25 412 PHE A N 1
ATOM 3159 C CA . PHE A 1 412 ? -16.094 11.602 24.484 1 98.25 412 PHE A CA 1
ATOM 3160 C C . PHE A 1 412 ? -15.391 12.953 24.547 1 98.25 412 PHE A C 1
ATOM 3162 O O . PHE A 1 412 ? -14.367 13.102 25.203 1 98.25 412 PHE A O 1
ATOM 3169 N N . GLY A 1 413 ? -15.969 13.984 23.859 1 98.5 413 GLY A N 1
ATOM 3170 C CA . GLY A 1 413 ? -15.461 15.344 23.953 1 98.5 413 GLY A CA 1
ATOM 3171 C C . GLY A 1 413 ? -15.445 15.867 25.391 1 98.5 413 GLY A C 1
ATOM 3172 O O . GLY A 1 413 ? -14.469 16.484 25.812 1 98.5 413 GLY A O 1
ATOM 3173 N N . ASP A 1 414 ? -16.531 15.562 26.062 1 98.5 414 ASP A N 1
ATOM 3174 C CA . ASP A 1 414 ? -16.641 15.992 27.453 1 98.5 414 ASP A CA 1
ATOM 3175 C C . ASP A 1 414 ? -15.562 15.344 28.312 1 98.5 414 ASP A C 1
ATOM 3177 O O . ASP A 1 414 ? -15 15.992 29.203 1 98.5 414 ASP A O 1
ATOM 3181 N N . ALA A 1 415 ? -15.352 14.102 28.047 1 98.5 415 ALA A N 1
ATOM 3182 C CA . ALA A 1 415 ? -14.32 13.391 28.797 1 98.5 415 ALA A CA 1
ATOM 3183 C C . ALA A 1 415 ? -12.953 14.023 28.594 1 98.5 415 ALA A C 1
ATOM 3185 O O . ALA A 1 415 ? -12.172 14.164 29.531 1 98.5 415 ALA A O 1
ATOM 3186 N N . ILE A 1 416 ? -12.656 14.383 27.375 1 98.69 416 ILE A N 1
ATOM 3187 C CA . ILE A 1 416 ? -11.383 15.023 27.062 1 98.69 416 ILE A CA 1
ATOM 3188 C C . ILE A 1 416 ? -11.281 16.359 27.781 1 98.69 416 ILE A C 1
ATOM 3190 O O . ILE A 1 416 ? -10.258 16.672 28.391 1 98.69 416 ILE A O 1
ATOM 3194 N N . ILE A 1 417 ? -12.375 17.141 27.75 1 98.75 417 ILE A N 1
ATOM 3195 C CA . ILE A 1 417 ? -12.398 18.469 28.359 1 98.75 417 ILE A CA 1
ATOM 3196 C C . ILE A 1 417 ? -12.219 18.359 29.875 1 98.75 417 ILE A C 1
ATOM 3198 O O . ILE A 1 417 ? -11.531 19.172 30.484 1 98.75 417 ILE A O 1
ATOM 3202 N N . ARG A 1 418 ? -12.812 17.328 30.438 1 98.38 418 ARG A N 1
ATOM 3203 C CA . ARG A 1 418 ? -12.633 17.109 31.875 1 98.38 418 ARG A CA 1
ATOM 3204 C C . ARG A 1 418 ? -11.164 16.875 32.219 1 98.38 418 ARG A C 1
ATOM 3206 O O . ARG A 1 418 ? -10.648 17.406 33.188 1 98.38 418 ARG A O 1
ATOM 3213 N N . LYS A 1 419 ? -10.516 16.047 31.391 1 98.25 419 LYS A N 1
ATOM 3214 C CA . LYS A 1 419 ? -9.094 15.805 31.609 1 98.25 419 LYS A CA 1
ATOM 3215 C C . LYS A 1 419 ? -8.273 17.078 31.406 1 98.25 419 LYS A C 1
ATOM 3217 O O . LYS A 1 419 ? -7.301 17.312 32.125 1 98.25 419 LYS A O 1
ATOM 3222 N N . ILE A 1 420 ? -8.641 17.906 30.406 1 98.44 420 ILE A N 1
ATOM 3223 C CA . ILE A 1 420 ? -7.965 19.172 30.156 1 98.44 420 ILE A CA 1
ATOM 3224 C C . ILE A 1 420 ? -8.039 20.062 31.391 1 98.44 420 ILE A C 1
ATOM 3226 O O . ILE A 1 420 ? -7.047 20.672 31.781 1 98.44 420 ILE A O 1
ATOM 3230 N N . ASN A 1 421 ? -9.164 20.062 32 1 96.94 421 ASN A N 1
ATOM 3231 C CA . ASN A 1 421 ? -9.406 20.922 33.156 1 96.94 421 ASN A CA 1
ATOM 3232 C C . ASN A 1 421 ? -8.859 20.328 34.438 1 96.94 421 ASN A C 1
ATOM 3234 O O . ASN A 1 421 ? -8.906 20.953 35.5 1 96.94 421 ASN A O 1
ATOM 3238 N N . GLY A 1 422 ? -8.367 19.172 34.344 1 92.25 422 GLY A N 1
ATOM 3239 C CA . GLY A 1 422 ? -7.812 18.516 35.5 1 92.25 422 GLY A CA 1
ATOM 3240 C C . GLY A 1 422 ? -8.867 17.906 36.406 1 92.25 422 GLY A C 1
ATOM 3241 O O . GLY A 1 422 ? -8.656 17.75 37.625 1 92.25 422 GLY A O 1
ATOM 3242 N N . GLU A 1 423 ? -10.07 17.719 35.781 1 78.94 423 GLU A N 1
ATOM 3243 C CA . GLU A 1 423 ? -11.195 17.141 36.531 1 78.94 423 GLU A CA 1
ATOM 3244 C C . GLU A 1 423 ? -11.211 15.617 36.375 1 78.94 423 GLU A C 1
ATOM 3246 O O . GLU A 1 423 ? -10.883 15.078 35.344 1 78.94 423 GLU A O 1
ATOM 3251 N N . GLY A 1 424 ? -11.195 14.688 37.5 1 63.53 424 GLY A N 1
ATOM 3252 C CA . GLY A 1 424 ? -11.562 13.297 37.281 1 63.53 424 GLY A CA 1
ATOM 3253 C C . GLY A 1 424 ? -10.609 12.32 37.938 1 63.53 424 GLY A C 1
ATOM 3254 O O . GLY A 1 424 ? -9.469 12.68 38.25 1 63.53 424 GLY A O 1
ATOM 3255 N N . GLU A 1 425 ? -11.148 11.328 38.625 1 48.59 425 GLU A N 1
ATOM 3256 C CA . GLU A 1 425 ? -10.484 10.078 39 1 48.59 425 GLU A CA 1
ATOM 3257 C C . GLU A 1 425 ? -9.945 9.344 37.781 1 48.59 425 GLU A C 1
ATOM 3259 O O . GLU A 1 425 ? -10.523 9.43 36.688 1 48.59 425 GLU A O 1
ATOM 3264 N N . MET B 1 1 ? 9.617 -41.812 -21.625 1 83.94 1 MET B N 1
ATOM 3265 C CA . MET B 1 1 ? 10.438 -40.719 -22.141 1 83.94 1 MET B CA 1
ATOM 3266 C C . MET B 1 1 ? 9.828 -39.375 -21.781 1 83.94 1 MET B C 1
ATOM 3268 O O . MET B 1 1 ? 8.602 -39.25 -21.703 1 83.94 1 MET B O 1
ATOM 3272 N N . ALA B 1 2 ? 10.695 -38.469 -21.422 1 88.69 2 ALA B N 1
ATOM 3273 C CA . ALA B 1 2 ? 10.219 -37.125 -21.109 1 88.69 2 ALA B CA 1
ATOM 3274 C C . ALA B 1 2 ? 9.453 -36.5 -22.281 1 88.69 2 ALA B C 1
ATOM 3276 O O . ALA B 1 2 ? 9.844 -36.688 -23.438 1 88.69 2 ALA B O 1
ATOM 3277 N N . GLU B 1 3 ? 8.32 -35.906 -21.953 1 92 3 GLU B N 1
ATOM 3278 C CA . GLU B 1 3 ? 7.438 -35.344 -22.969 1 92 3 GLU B CA 1
ATOM 3279 C C . GLU B 1 3 ? 6.992 -33.906 -22.578 1 92 3 GLU B C 1
ATOM 3281 O O . GLU B 1 3 ? 6.953 -33.594 -21.391 1 92 3 GLU B O 1
ATOM 3286 N N . SER B 1 4 ? 6.668 -33.156 -23.609 1 95.06 4 SER B N 1
ATOM 3287 C CA . SER B 1 4 ? 6.207 -31.797 -23.391 1 95.06 4 SER B CA 1
ATOM 3288 C C . SER B 1 4 ? 4.75 -31.781 -22.938 1 95.06 4 SER B C 1
ATOM 3290 O O . SER B 1 4 ? 3.961 -32.656 -23.328 1 95.06 4 SER B O 1
ATOM 3292 N N . ILE B 1 5 ? 4.445 -30.844 -22.078 1 96 5 ILE B N 1
ATOM 3293 C CA . ILE B 1 5 ? 3.053 -30.547 -21.75 1 96 5 ILE B CA 1
ATOM 3294 C C . ILE B 1 5 ? 2.389 -29.828 -22.922 1 96 5 ILE B C 1
ATOM 3296 O O . ILE B 1 5 ? 3.012 -29 -23.578 1 96 5 ILE B O 1
ATOM 3300 N N . SER B 1 6 ? 1.153 -30.172 -23.203 1 95.06 6 SER B N 1
ATOM 3301 C CA . SER B 1 6 ? 0.423 -29.5 -24.266 1 95.06 6 SER B CA 1
ATOM 3302 C C . SER B 1 6 ? -0.884 -28.906 -23.75 1 95.06 6 SER B C 1
ATOM 3304 O O . SER B 1 6 ? -1.31 -29.188 -22.641 1 95.06 6 SER B O 1
ATOM 3306 N N . PHE B 1 7 ? -1.331 -27.953 -24.422 1 94.25 7 PHE B N 1
ATOM 3307 C CA . PHE B 1 7 ? -2.598 -27.297 -24.125 1 94.25 7 PHE B CA 1
ATOM 3308 C C . PHE B 1 7 ? -3.588 -27.5 -25.266 1 94.25 7 PHE B C 1
ATOM 3310 O O . PHE B 1 7 ? -3.424 -26.922 -26.344 1 94.25 7 PHE B O 1
ATOM 3317 N N . VAL B 1 8 ? -4.621 -28.328 -25.047 1 91.38 8 VAL B N 1
ATOM 3318 C CA . VAL B 1 8 ? -5.566 -28.734 -26.094 1 91.38 8 VAL B CA 1
ATOM 3319 C C . VAL B 1 8 ? -6.992 -28.422 -25.641 1 91.38 8 VAL B C 1
ATOM 3321 O O . VAL B 1 8 ? -7.422 -28.859 -24.562 1 91.38 8 VAL B O 1
ATOM 3324 N N . LYS B 1 9 ? -7.863 -27.859 -26.438 1 88.88 9 LYS B N 1
ATOM 3325 C CA . LYS B 1 9 ? -9.266 -27.531 -26.203 1 88.88 9 LYS B CA 1
ATOM 3326 C C . LYS B 1 9 ? -9.453 -26.891 -24.828 1 88.88 9 LYS B C 1
ATOM 3328 O O . LYS B 1 9 ? -10.32 -27.297 -24.062 1 88.88 9 LYS B O 1
ATOM 3333 N N . GLY B 1 10 ? -8.398 -26.016 -24.422 1 87.75 10 GLY B N 1
ATOM 3334 C CA . GLY B 1 10 ? -8.562 -25.219 -23.219 1 87.75 10 GLY B CA 1
ATOM 3335 C C . GLY B 1 10 ? -8.117 -25.938 -21.953 1 87.75 10 GLY B C 1
ATOM 3336 O O . GLY B 1 10 ? -8.375 -25.484 -20.844 1 87.75 10 GLY B O 1
ATOM 3337 N N . GLU B 1 11 ? -7.492 -27.031 -22.203 1 92.69 11 GLU B N 1
ATOM 3338 C CA . GLU B 1 11 ? -7.055 -27.812 -21.047 1 92.69 11 GLU B CA 1
ATOM 3339 C C . GLU B 1 11 ? -5.609 -28.281 -21.219 1 92.69 11 GLU B C 1
ATOM 3341 O O . GLU B 1 11 ? -5.164 -28.562 -22.328 1 92.69 11 GLU B O 1
ATOM 3346 N N . LEU B 1 12 ? -4.965 -28.422 -20.062 1 95.56 12 LEU B N 1
ATOM 3347 C CA . LEU B 1 12 ? -3.6 -28.938 -20.062 1 95.56 12 LEU B CA 1
ATOM 3348 C C . LEU B 1 12 ? -3.59 -30.453 -20.188 1 95.56 12 LEU B C 1
ATOM 3350 O O . LEU B 1 12 ? -4.41 -31.141 -19.578 1 95.56 12 LEU B O 1
ATOM 3354 N N . VAL B 1 13 ? -2.777 -30.953 -21.062 1 97 13 VAL B N 1
ATOM 3355 C CA . VAL B 1 13 ? -2.48 -32.375 -21.156 1 97 13 VAL B CA 1
ATOM 3356 C C . VAL B 1 13 ? -1.073 -32.656 -20.625 1 97 13 VAL B C 1
ATOM 3358 O O . VAL B 1 13 ? -0.084 -32.375 -21.297 1 97 13 VAL B O 1
ATOM 3361 N N . VAL B 1 14 ? -1.041 -33.25 -19.484 1 97.38 14 VAL B N 1
ATOM 3362 C CA . VAL B 1 14 ? 0.226 -33.469 -18.781 1 97.38 14 VAL B CA 1
ATOM 3363 C C . VAL B 1 14 ? 0.642 -34.906 -18.891 1 97.38 14 VAL B C 1
ATOM 3365 O O . VAL B 1 14 ? -0.065 -35.812 -18.406 1 97.38 14 VAL B O 1
ATOM 3368 N N . PRO B 1 15 ? 1.737 -35.188 -19.484 1 97.38 15 PRO B N 1
ATOM 3369 C CA . PRO B 1 15 ? 2.203 -36.562 -19.578 1 97.38 15 PRO B CA 1
ATOM 3370 C C . PRO B 1 15 ? 2.713 -37.125 -18.25 1 97.38 15 PRO B C 1
ATOM 3372 O O . PRO B 1 15 ? 2.789 -36.375 -17.266 1 97.38 15 PRO B O 1
ATOM 3375 N N . THR B 1 16 ? 3.025 -38.375 -18.234 1 96.62 16 THR B N 1
ATOM 3376 C CA . THR B 1 16 ? 3.484 -39.031 -17.016 1 96.62 16 THR B CA 1
ATOM 3377 C C . THR B 1 16 ? 4.887 -38.562 -16.641 1 96.62 16 THR B C 1
ATOM 3379 O O . THR B 1 16 ? 5.262 -38.562 -15.461 1 96.62 16 THR B O 1
ATOM 3382 N N . HIS B 1 17 ? 5.629 -38.125 -17.609 1 97.56 17 HIS B N 1
ATOM 3383 C CA . HIS B 1 17 ? 6.973 -37.594 -17.391 1 97.56 17 HIS B CA 1
ATOM 3384 C C . HIS B 1 17 ? 7.152 -36.25 -18.062 1 97.56 17 HIS B C 1
ATOM 3386 O O . HIS B 1 17 ? 7.957 -36.094 -18.984 1 97.56 17 HIS B O 1
ATOM 3392 N N . PRO B 1 18 ? 6.512 -35.219 -17.5 1 98.25 18 PRO B N 1
ATOM 3393 C CA . PRO B 1 18 ? 6.57 -33.875 -18.141 1 98.25 18 PRO B CA 1
ATOM 3394 C C . PRO B 1 18 ? 7.945 -33.25 -18.016 1 98.25 18 PRO B C 1
ATOM 3396 O O . PRO B 1 18 ? 8.625 -33.406 -17 1 98.25 18 PRO B O 1
ATOM 3399 N N . ILE B 1 19 ? 8.336 -32.5 -19.062 1 98.44 19 ILE B N 1
ATOM 3400 C CA . ILE B 1 19 ? 9.516 -31.641 -19.031 1 98.44 19 ILE B CA 1
ATOM 3401 C C . ILE B 1 19 ? 9.164 -30.297 -18.438 1 98.44 19 ILE B C 1
ATOM 3403 O O . ILE B 1 19 ? 8.25 -29.609 -18.922 1 98.44 19 ILE B O 1
ATOM 3407 N N . ILE B 1 20 ? 9.828 -29.906 -17.422 1 98.62 20 ILE B N 1
ATOM 3408 C CA . ILE B 1 20 ? 9.578 -28.625 -16.75 1 98.62 20 ILE B CA 1
ATOM 3409 C C . ILE B 1 20 ? 10.844 -27.781 -16.797 1 98.62 20 ILE B C 1
ATOM 3411 O O . ILE B 1 20 ? 11.789 -28.016 -16.031 1 98.62 20 ILE B O 1
ATOM 3415 N N . PRO B 1 21 ? 10.875 -26.766 -17.641 1 98.62 21 PRO B N 1
ATOM 3416 C CA . PRO B 1 21 ? 12 -25.828 -17.594 1 98.62 21 PRO B CA 1
ATOM 3417 C C . PRO B 1 21 ? 12.039 -25.031 -16.281 1 98.62 21 PRO B C 1
ATOM 3419 O O . PRO B 1 21 ? 10.984 -24.75 -15.703 1 98.62 21 PRO B O 1
ATOM 3422 N N . TYR B 1 22 ? 13.211 -24.719 -15.812 1 98.44 22 TYR B N 1
ATOM 3423 C CA . TYR B 1 22 ? 13.336 -23.891 -14.617 1 98.44 22 TYR B CA 1
ATOM 3424 C C . TYR B 1 22 ? 14.531 -22.953 -14.727 1 98.44 22 TYR B C 1
ATOM 3426 O O . TYR B 1 22 ? 15.523 -23.266 -15.391 1 98.44 22 TYR B O 1
ATOM 3434 N N . ILE B 1 23 ? 14.375 -21.781 -14.148 1 97.88 23 ILE B N 1
ATOM 3435 C CA . ILE B 1 23 ? 15.469 -20.859 -13.906 1 97.88 23 ILE B CA 1
ATOM 3436 C C . ILE B 1 23 ? 15.93 -20.969 -12.461 1 97.88 23 ILE B C 1
ATOM 3438 O O . ILE B 1 23 ? 15.141 -20.781 -11.531 1 97.88 23 ILE B O 1
ATOM 3442 N N . GLU B 1 24 ? 17.141 -21.25 -12.32 1 96.94 24 GLU B N 1
ATOM 3443 C CA . GLU B 1 24 ? 17.703 -21.453 -10.984 1 96.94 24 GLU B CA 1
ATOM 3444 C C . GLU B 1 24 ? 17.578 -20.188 -10.141 1 96.94 24 GLU B C 1
ATOM 3446 O O . GLU B 1 24 ? 17.281 -20.266 -8.945 1 96.94 24 GLU B O 1
ATOM 3451 N N . GLY B 1 25 ? 17.734 -19.031 -10.789 1 95.19 25 GLY B N 1
ATOM 3452 C CA . GLY B 1 25 ? 17.688 -17.75 -10.102 1 95.19 25 GLY B CA 1
ATOM 3453 C C . GLY B 1 25 ? 19.047 -17.25 -9.672 1 95.19 25 GLY B C 1
ATOM 3454 O O . GLY B 1 25 ? 20.062 -17.875 -9.961 1 95.19 25 GLY B O 1
ATOM 3455 N N . GLU B 1 26 ? 19.078 -16.141 -9.039 1 95.38 26 GLU B N 1
ATOM 3456 C CA . GLU B 1 26 ? 20.281 -15.477 -8.562 1 95.38 26 GLU B CA 1
ATOM 3457 C C . GLU B 1 26 ? 20.344 -15.461 -7.035 1 95.38 26 GLU B C 1
ATOM 3459 O O . GLU B 1 26 ? 19.328 -15.719 -6.371 1 95.38 26 GLU B O 1
ATOM 3464 N N . GLY B 1 27 ? 21.531 -15.203 -6.496 1 95.38 27 GLY B N 1
ATOM 3465 C CA . GLY B 1 27 ? 21.672 -15.172 -5.051 1 95.38 27 GLY B CA 1
ATOM 3466 C C . GLY B 1 27 ? 21.344 -16.5 -4.391 1 95.38 27 GLY B C 1
ATOM 3467 O O . GLY B 1 27 ? 21.953 -17.516 -4.711 1 95.38 27 GLY B O 1
ATOM 3468 N N . ILE B 1 28 ? 20.281 -16.469 -3.598 1 96.44 28 ILE B N 1
ATOM 3469 C CA . ILE B 1 28 ? 19.906 -17.656 -2.857 1 96.44 28 ILE B CA 1
ATOM 3470 C C . ILE B 1 28 ? 19.203 -18.641 -3.791 1 96.44 28 ILE B C 1
ATOM 3472 O O . ILE B 1 28 ? 18.859 -19.75 -3.387 1 96.44 28 ILE B O 1
ATOM 3476 N N . GLY B 1 29 ? 18.969 -18.25 -5.039 1 96.69 29 GLY B N 1
ATOM 3477 C CA . GLY B 1 29 ? 18.234 -19.078 -5.984 1 96.69 29 GLY B CA 1
ATOM 3478 C C . GLY B 1 29 ? 18.781 -20.484 -6.105 1 96.69 29 GLY B C 1
ATOM 3479 O O . GLY B 1 29 ? 18.016 -21.453 -6.129 1 96.69 29 GLY B O 1
ATOM 3480 N N . LYS B 1 30 ? 20.062 -20.609 -6.16 1 95.69 30 LYS B N 1
ATOM 3481 C CA . LYS B 1 30 ? 20.719 -21.891 -6.336 1 95.69 30 LYS B CA 1
ATOM 3482 C C . LYS B 1 30 ? 20.359 -22.844 -5.199 1 95.69 30 LYS B C 1
ATOM 3484 O O . LYS B 1 30 ? 19.906 -23.969 -5.441 1 95.69 30 LYS B O 1
ATOM 3489 N N . GLU B 1 31 ? 20.484 -22.422 -4.012 1 97.06 31 GLU B N 1
ATOM 3490 C CA . GLU B 1 31 ? 20.297 -23.312 -2.875 1 97.06 31 GLU B CA 1
ATOM 3491 C C . GLU B 1 31 ? 18.828 -23.656 -2.682 1 97.06 31 GLU B C 1
ATOM 3493 O O . GLU B 1 31 ? 18.469 -24.797 -2.377 1 97.06 31 GLU B O 1
ATOM 3498 N N . ILE B 1 32 ? 17.938 -22.688 -2.906 1 97.75 32 ILE B N 1
ATOM 3499 C CA . ILE B 1 32 ? 16.531 -22.984 -2.621 1 97.75 32 ILE B CA 1
ATOM 3500 C C . ILE B 1 32 ? 15.938 -23.828 -3.742 1 97.75 32 ILE B C 1
ATOM 3502 O O . ILE B 1 32 ? 15.047 -24.656 -3.502 1 97.75 32 ILE B O 1
ATOM 3506 N N . THR B 1 33 ? 16.422 -23.641 -4.969 1 98.19 33 THR B N 1
ATOM 3507 C CA . THR B 1 33 ? 15.938 -24.453 -6.082 1 98.19 33 THR B CA 1
ATOM 3508 C C . THR B 1 33 ? 16.344 -25.922 -5.906 1 98.19 33 THR B C 1
ATOM 3510 O O . THR B 1 33 ? 15.539 -26.828 -6.16 1 98.19 33 THR B O 1
ATOM 3513 N N . GLU B 1 34 ? 17.578 -26.125 -5.504 1 97.94 34 GLU B N 1
ATOM 3514 C CA . GLU B 1 34 ? 18.047 -27.484 -5.25 1 97.94 34 GLU B CA 1
ATOM 3515 C C . GLU B 1 34 ? 17.172 -28.172 -4.207 1 97.94 34 GLU B C 1
ATOM 3517 O O . GLU B 1 34 ? 16.719 -29.297 -4.422 1 97.94 34 GLU B O 1
ATOM 3522 N N . VAL B 1 35 ? 16.938 -27.484 -3.125 1 98.44 35 VAL B N 1
ATOM 3523 C CA . VAL B 1 35 ? 16.141 -28.047 -2.041 1 98.44 35 VAL B CA 1
ATOM 3524 C C . VAL B 1 35 ? 14.711 -28.281 -2.525 1 98.44 35 VAL B C 1
ATOM 3526 O O . VAL B 1 35 ? 14.117 -29.328 -2.236 1 98.44 35 VAL B O 1
ATOM 3529 N N . ALA B 1 36 ? 14.156 -27.359 -3.248 1 98.69 36 ALA B N 1
ATOM 3530 C CA . ALA B 1 36 ? 12.797 -27.484 -3.752 1 98.69 36 ALA B CA 1
ATOM 3531 C C . ALA B 1 36 ? 12.648 -28.703 -4.645 1 98.69 36 ALA B C 1
ATOM 3533 O O . ALA B 1 36 ? 11.68 -29.469 -4.516 1 98.69 36 ALA B O 1
ATOM 3534 N N . HIS B 1 37 ? 13.625 -28.938 -5.547 1 98.56 37 HIS B N 1
ATOM 3535 C CA . HIS B 1 37 ? 13.578 -30.078 -6.445 1 98.56 37 HIS B CA 1
ATOM 3536 C C . HIS B 1 37 ? 13.57 -31.391 -5.664 1 98.56 37 HIS B C 1
ATOM 3538 O O . HIS B 1 37 ? 12.828 -32.312 -5.996 1 98.56 37 HIS B O 1
ATOM 3544 N N . ARG B 1 38 ? 14.406 -31.422 -4.633 1 98.69 38 ARG B N 1
ATOM 3545 C CA . ARG B 1 38 ? 14.445 -32.625 -3.816 1 98.69 38 ARG B CA 1
ATOM 3546 C C . ARG B 1 38 ? 13.094 -32.875 -3.162 1 98.69 38 ARG B C 1
ATOM 3548 O O . ARG B 1 38 ? 12.641 -34.031 -3.105 1 98.69 38 ARG B O 1
ATOM 3555 N N . VAL B 1 39 ? 12.484 -31.844 -2.658 1 98.81 39 VAL B N 1
ATOM 3556 C CA . VAL B 1 39 ? 11.188 -31.953 -2.008 1 98.81 39 VAL B CA 1
ATOM 3557 C C . VAL B 1 39 ? 10.141 -32.406 -3.021 1 98.81 39 VAL B C 1
ATOM 3559 O O . VAL B 1 39 ? 9.336 -33.312 -2.732 1 98.81 39 VAL B O 1
ATOM 3562 N N . PHE B 1 40 ? 10.156 -31.812 -4.258 1 98.81 40 PHE B N 1
ATOM 3563 C CA . PHE B 1 40 ? 9.195 -32.156 -5.301 1 98.81 40 PHE B CA 1
ATOM 3564 C C . PHE B 1 40 ? 9.344 -33.625 -5.703 1 98.81 40 PHE B C 1
ATOM 3566 O O . PHE B 1 40 ? 8.352 -34.344 -5.793 1 98.81 40 PHE B O 1
ATOM 3573 N N . ASP B 1 41 ? 10.586 -34 -5.93 1 98.44 41 ASP B N 1
ATOM 3574 C CA . ASP B 1 41 ? 10.852 -35.375 -6.379 1 98.44 41 ASP B CA 1
ATOM 3575 C C . ASP B 1 41 ? 10.43 -36.375 -5.32 1 98.44 41 ASP B C 1
ATOM 3577 O O . ASP B 1 41 ? 9.883 -37.438 -5.648 1 98.44 41 ASP B O 1
ATOM 3581 N N . ALA B 1 42 ? 10.688 -36.031 -4.086 1 98.5 42 ALA B N 1
ATOM 3582 C CA . ALA B 1 42 ? 10.281 -36.938 -2.998 1 98.5 42 ALA B CA 1
ATOM 3583 C C . ALA B 1 42 ? 8.766 -37.062 -2.949 1 98.5 42 ALA B C 1
ATOM 3585 O O . ALA B 1 42 ? 8.242 -38.156 -2.762 1 98.5 42 ALA B O 1
ATOM 3586 N N . ALA B 1 43 ? 8.039 -36 -3.059 1 98.75 43 ALA B N 1
ATOM 3587 C CA . ALA B 1 43 ? 6.578 -36 -2.996 1 98.75 43 ALA B CA 1
ATOM 3588 C C . ALA B 1 43 ? 5.992 -36.781 -4.168 1 98.75 43 ALA B C 1
ATOM 3590 O O . ALA B 1 43 ? 5.043 -37.562 -3.998 1 98.75 43 ALA B O 1
ATOM 3591 N N . VAL B 1 44 ? 6.535 -36.562 -5.398 1 98.62 44 VAL B N 1
ATOM 3592 C CA . VAL B 1 44 ? 6.074 -37.281 -6.586 1 98.62 44 VAL B CA 1
ATOM 3593 C C . VAL B 1 44 ? 6.312 -38.781 -6.426 1 98.62 44 VAL B C 1
ATOM 3595 O O . VAL B 1 44 ? 5.43 -39.594 -6.719 1 98.62 44 VAL B O 1
ATOM 3598 N N . ALA B 1 45 ? 7.52 -39.094 -5.965 1 98.25 45 ALA B N 1
ATOM 3599 C CA . ALA B 1 45 ? 7.859 -40.5 -5.766 1 98.25 45 ALA B CA 1
ATOM 3600 C C . ALA B 1 45 ? 6.938 -41.156 -4.73 1 98.25 45 ALA B C 1
ATOM 3602 O O . ALA B 1 45 ? 6.539 -42.312 -4.883 1 98.25 45 ALA B O 1
ATOM 3603 N N . LYS B 1 46 ? 6.664 -40.406 -3.727 1 98 46 LYS B N 1
ATOM 3604 C CA . LYS B 1 46 ? 5.809 -40.938 -2.666 1 98 46 LYS B CA 1
ATOM 3605 C C . LYS B 1 46 ? 4.402 -41.219 -3.182 1 98 46 LYS B C 1
ATOM 3607 O O . LYS B 1 46 ? 3.797 -42.219 -2.834 1 98 46 LYS B O 1
ATOM 3612 N N . GLU B 1 47 ? 3.822 -40.344 -3.967 1 97.88 47 GLU B N 1
ATOM 3613 C CA . GLU B 1 47 ? 2.438 -40.469 -4.418 1 97.88 47 GLU B CA 1
ATOM 3614 C C . GLU B 1 47 ? 2.309 -41.438 -5.59 1 97.88 47 GLU B C 1
ATOM 3616 O O . GLU B 1 47 ? 1.312 -42.125 -5.703 1 97.88 47 GLU B O 1
ATOM 3621 N N . TYR B 1 48 ? 3.393 -41.438 -6.484 1 97.38 48 TYR B N 1
ATOM 3622 C CA . TYR B 1 48 ? 3.176 -42.125 -7.754 1 97.38 48 TYR B CA 1
ATOM 3623 C C . TYR B 1 48 ? 4.199 -43.25 -7.957 1 97.38 48 TYR B C 1
ATOM 3625 O O . TYR B 1 48 ? 4.125 -44 -8.938 1 97.38 48 TYR B O 1
ATOM 3633 N N . GLY B 1 49 ? 5.102 -43.344 -7.047 1 95.81 49 GLY B N 1
ATOM 3634 C CA . GLY B 1 49 ? 6.172 -44.312 -7.258 1 95.81 49 GLY B CA 1
ATOM 3635 C C . GLY B 1 49 ? 7.008 -44.031 -8.492 1 95.81 49 GLY B C 1
ATOM 3636 O O . GLY B 1 49 ? 7.496 -42.906 -8.664 1 95.81 49 GLY B O 1
ATOM 3637 N N . ALA B 1 50 ? 7.074 -45.031 -9.344 1 94 50 ALA B N 1
ATOM 3638 C CA . ALA B 1 50 ? 7.875 -44.875 -10.562 1 94 50 ALA B CA 1
ATOM 3639 C C . ALA B 1 50 ? 6.992 -44.531 -11.758 1 94 50 ALA B C 1
ATOM 3641 O O . ALA B 1 50 ? 7.496 -44.281 -12.852 1 94 50 ALA B O 1
ATOM 3642 N N . THR B 1 51 ? 5.734 -44.406 -11.57 1 96.5 51 THR B N 1
ATOM 3643 C CA . THR B 1 51 ? 4.797 -44.25 -12.68 1 96.5 51 THR B CA 1
ATOM 3644 C C . THR B 1 51 ? 4.852 -42.812 -13.227 1 96.5 51 THR B C 1
ATOM 3646 O O . THR B 1 51 ? 4.57 -42.594 -14.406 1 96.5 51 THR B O 1
ATOM 3649 N N . ARG B 1 52 ? 5.164 -41.844 -12.32 1 97.06 52 ARG B N 1
ATOM 3650 C CA . ARG B 1 52 ? 5.301 -40.469 -12.758 1 97.06 52 ARG B CA 1
ATOM 3651 C C .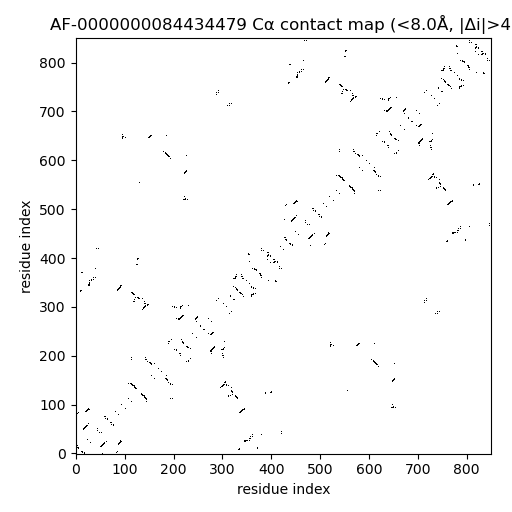 ARG B 1 52 ? 6.602 -39.844 -12.242 1 97.06 52 ARG B C 1
ATOM 3653 O O . ARG B 1 52 ? 7.086 -40.219 -11.172 1 97.06 52 ARG B O 1
ATOM 3660 N N . LYS B 1 53 ? 7.113 -39 -13.055 1 97.25 53 LYS B N 1
ATOM 3661 C CA . LYS B 1 53 ? 8.359 -38.312 -12.711 1 97.25 53 LYS B CA 1
ATOM 3662 C C . LYS B 1 53 ? 8.484 -36.969 -13.461 1 97.25 53 LYS B C 1
ATOM 3664 O O . LYS B 1 53 ? 8.016 -36.844 -14.594 1 97.25 53 LYS B O 1
ATOM 3669 N N . ILE B 1 54 ? 9.117 -36.031 -12.797 1 98 54 ILE B N 1
ATOM 3670 C CA . ILE B 1 54 ? 9.367 -34.75 -13.445 1 98 54 ILE B CA 1
ATOM 3671 C C . ILE B 1 54 ? 10.734 -34.781 -14.125 1 98 54 ILE B C 1
ATOM 3673 O O . ILE B 1 54 ? 11.711 -35.25 -13.547 1 98 54 ILE B O 1
ATOM 3677 N N . SER B 1 55 ? 10.781 -34.281 -15.328 1 98.19 55 SER B N 1
ATOM 3678 C CA . SER B 1 55 ? 12.047 -34.031 -16 1 98.19 55 SER B CA 1
ATOM 3679 C C . SER B 1 55 ? 12.398 -32.562 -16 1 98.19 55 SER B C 1
ATOM 3681 O O . SER B 1 55 ? 11.875 -31.797 -16.812 1 98.19 55 SER B O 1
ATOM 3683 N N . TRP B 1 56 ? 13.359 -32.188 -15.164 1 98.12 56 TRP B N 1
ATOM 3684 C CA . TRP B 1 56 ? 13.75 -30.797 -15.016 1 98.12 56 TRP B CA 1
ATOM 3685 C C . TRP B 1 56 ? 14.75 -30.391 -16.094 1 98.12 56 TRP B C 1
ATOM 3687 O O . TRP B 1 56 ? 15.719 -31.125 -16.359 1 98.12 56 TRP B O 1
ATOM 3697 N N . VAL B 1 57 ? 14.531 -29.25 -16.719 1 98 57 VAL B N 1
ATOM 3698 C CA . VAL B 1 57 ? 15.469 -28.703 -17.703 1 98 57 VAL B CA 1
ATOM 3699 C C . VAL B 1 57 ? 15.836 -27.266 -17.328 1 98 57 VAL B C 1
ATOM 3701 O O . VAL B 1 57 ? 14.977 -26.391 -17.312 1 98 57 VAL B O 1
ATOM 3704 N N . GLU B 1 58 ? 17.062 -27.047 -17.062 1 98 58 GLU B N 1
ATOM 3705 C CA . GLU B 1 58 ? 17.484 -25.703 -16.703 1 98 58 GLU B CA 1
ATOM 3706 C C . GLU B 1 58 ? 17.516 -24.797 -17.938 1 98 58 GLU B C 1
ATOM 3708 O O . GLU B 1 58 ? 18.016 -25.188 -18.984 1 98 58 GLU B O 1
ATOM 3713 N N . VAL B 1 59 ? 16.938 -23.672 -17.844 1 97.81 59 VAL B N 1
ATOM 3714 C CA . VAL B 1 59 ? 17.078 -22.609 -18.828 1 97.81 59 VAL B CA 1
ATOM 3715 C C . VAL B 1 59 ? 17.719 -21.375 -18.172 1 97.81 59 VAL B C 1
ATOM 3717 O O . VAL B 1 59 ? 17.531 -21.141 -16.984 1 97.81 59 VAL B O 1
ATOM 3720 N N . LEU B 1 60 ? 18.453 -20.625 -18.969 1 96.31 60 LEU B N 1
ATOM 3721 C CA . LEU B 1 60 ? 19.344 -19.609 -18.406 1 96.31 60 LEU B CA 1
ATOM 3722 C C . LEU B 1 60 ? 18.672 -18.25 -18.391 1 96.31 60 LEU B C 1
ATOM 3724 O O . LEU B 1 60 ? 17.938 -17.906 -19.328 1 96.31 60 LEU B O 1
ATOM 3728 N N . ALA B 1 61 ? 18.891 -17.547 -17.359 1 95.75 61 ALA B N 1
ATOM 3729 C CA . ALA B 1 61 ? 18.516 -16.141 -17.219 1 95.75 61 ALA B CA 1
ATOM 3730 C C . ALA B 1 61 ? 19.375 -15.445 -16.172 1 95.75 61 ALA B C 1
ATOM 3732 O O . ALA B 1 61 ? 20.016 -16.109 -15.352 1 95.75 61 ALA B O 1
ATOM 3733 N N . GLY B 1 62 ? 19.391 -14.148 -16.234 1 93.12 62 GLY B N 1
ATOM 3734 C CA . GLY B 1 62 ? 20.125 -13.367 -15.25 1 93.12 62 GLY B CA 1
ATOM 3735 C C . GLY B 1 62 ? 21.625 -13.414 -15.461 1 93.12 62 GLY B C 1
ATOM 3736 O O . GLY B 1 62 ? 22.109 -13.422 -16.594 1 93.12 62 GLY B O 1
ATOM 3737 N N . GLU B 1 63 ? 22.344 -13.375 -14.359 1 91.31 63 GLU B N 1
ATOM 3738 C CA . GLU B 1 63 ? 23.797 -13.305 -14.391 1 91.31 63 GLU B CA 1
ATOM 3739 C C . GLU B 1 63 ? 24.406 -14.555 -15.039 1 91.31 63 GLU B C 1
ATOM 3741 O O . GLU B 1 63 ? 25.344 -14.453 -15.82 1 91.31 63 GLU B O 1
ATOM 3746 N N . LYS B 1 64 ? 23.828 -15.672 -14.703 1 92.75 64 LYS B N 1
ATOM 3747 C CA . LYS B 1 64 ? 24.297 -16.938 -15.266 1 92.75 64 LYS B CA 1
ATOM 3748 C C . LYS B 1 64 ? 24.172 -16.938 -16.781 1 92.75 64 LYS B C 1
ATOM 3750 O O . LYS B 1 64 ? 25.078 -17.391 -17.484 1 92.75 64 LYS B O 1
ATOM 3755 N N . ALA B 1 65 ? 23.094 -16.484 -17.312 1 94.81 65 ALA B N 1
ATOM 3756 C CA . ALA B 1 65 ? 22.875 -16.375 -18.766 1 94.81 65 ALA B CA 1
ATOM 3757 C C . ALA B 1 65 ? 23.859 -15.398 -19.391 1 94.81 65 ALA B C 1
ATOM 3759 O O . ALA B 1 65 ? 24.422 -15.664 -20.453 1 94.81 65 ALA B O 1
ATOM 3760 N N . PHE B 1 66 ? 24.031 -14.297 -18.719 1 93.5 66 PHE B N 1
ATOM 3761 C CA . PHE B 1 66 ? 24.938 -13.289 -19.25 1 93.5 66 PHE B CA 1
ATOM 3762 C C . PHE B 1 66 ? 26.344 -13.844 -19.375 1 93.5 66 PHE B C 1
ATOM 3764 O O . PHE B 1 66 ? 27.031 -13.617 -20.375 1 93.5 66 PHE B O 1
ATOM 3771 N N . GLU B 1 67 ? 26.812 -14.461 -18.359 1 94.81 67 GLU B N 1
ATOM 3772 C CA . GLU B 1 67 ? 28.156 -15.031 -18.344 1 94.81 67 GLU B CA 1
ATOM 3773 C C . GLU B 1 67 ? 28.328 -16.047 -19.469 1 94.81 67 GLU B C 1
ATOM 3775 O O . GLU B 1 67 ? 29.391 -16.109 -20.094 1 94.81 67 GLU B O 1
ATOM 3780 N N . LYS B 1 68 ? 27.312 -16.812 -19.719 1 96 68 LYS B N 1
ATOM 3781 C CA . LYS B 1 68 ? 27.438 -17.938 -20.641 1 96 68 LYS B CA 1
ATOM 3782 C C . LYS B 1 68 ? 27.078 -17.531 -22.062 1 96 68 LYS B C 1
ATOM 3784 O O . LYS B 1 68 ? 27.625 -18.078 -23.031 1 96 68 LYS B O 1
ATOM 3789 N N . LYS B 1 69 ? 26.109 -16.609 -22.203 1 95.75 69 LYS B N 1
ATOM 3790 C CA . LYS B 1 69 ? 25.531 -16.359 -23.531 1 95.75 69 LYS B CA 1
ATOM 3791 C C . LYS B 1 69 ? 25.656 -14.891 -23.922 1 95.75 69 LYS B C 1
ATOM 3793 O O . LYS B 1 69 ? 25.312 -14.516 -25.047 1 95.75 69 LYS B O 1
ATOM 3798 N N . GLY B 1 70 ? 26.062 -13.992 -23.031 1 93 70 GLY B N 1
ATOM 3799 C CA . GLY B 1 70 ? 26.234 -12.578 -23.328 1 93 70 GLY B CA 1
ATOM 3800 C C . GLY B 1 70 ? 24.953 -11.789 -23.219 1 93 70 GLY B C 1
ATOM 3801 O O . GLY B 1 70 ? 24.906 -10.602 -23.547 1 93 70 GLY B O 1
ATOM 3802 N N . THR B 1 71 ? 23.875 -12.5 -22.844 1 93.56 71 THR B N 1
ATOM 3803 C CA . THR B 1 71 ? 22.609 -11.836 -22.594 1 93.56 71 THR B CA 1
ATOM 3804 C C . THR B 1 71 ? 21.938 -12.398 -21.344 1 93.56 71 THR B C 1
ATOM 3806 O O . THR B 1 71 ? 22.078 -13.578 -21.031 1 93.56 71 THR B O 1
ATOM 3809 N N . CYS B 1 72 ? 21.219 -11.508 -20.656 1 92.69 72 CYS B N 1
ATOM 3810 C CA . CYS B 1 72 ? 20.594 -11.906 -19.391 1 92.69 72 CYS B CA 1
ATOM 3811 C C . CYS B 1 72 ? 19.359 -12.758 -19.625 1 92.69 72 CYS B C 1
ATOM 3813 O O . CYS B 1 72 ? 18.891 -13.445 -18.719 1 92.69 72 CYS B O 1
ATOM 3815 N N . LEU B 1 73 ? 18.812 -12.719 -20.859 1 94.38 73 LEU B N 1
ATOM 3816 C CA . LEU B 1 73 ? 17.625 -13.5 -21.203 1 94.38 73 LEU B CA 1
ATOM 3817 C C . LEU B 1 73 ? 17.703 -14.008 -22.625 1 94.38 73 LEU B C 1
ATOM 3819 O O . LEU B 1 73 ? 17.109 -13.422 -23.531 1 94.38 73 LEU B O 1
ATOM 3823 N N . PRO B 1 74 ? 18.391 -15.102 -22.812 1 95.38 74 PRO B N 1
ATOM 3824 C CA . PRO B 1 74 ? 18.484 -15.672 -24.156 1 95.38 74 PRO B CA 1
ATOM 3825 C C . PRO B 1 74 ? 17.125 -16.016 -24.75 1 95.38 74 PRO B C 1
ATOM 3827 O O . PRO B 1 74 ? 16.219 -16.453 -24.031 1 95.38 74 PRO B O 1
ATOM 3830 N N . ALA B 1 75 ? 17 -15.906 -26.031 1 95.25 75 ALA B N 1
ATOM 3831 C CA . ALA B 1 75 ? 15.758 -16.234 -26.734 1 95.25 75 ALA B CA 1
ATOM 3832 C C . ALA B 1 75 ? 15.344 -17.672 -26.469 1 95.25 75 ALA B C 1
ATOM 3834 O O . ALA B 1 75 ? 14.148 -17.984 -26.406 1 95.25 75 ALA B O 1
ATOM 3835 N N . GLU B 1 76 ? 16.328 -18.5 -26.344 1 96.38 76 GLU B N 1
ATOM 3836 C CA . GLU B 1 76 ? 16.062 -19.922 -26.141 1 96.38 76 GLU B CA 1
ATOM 3837 C C . GLU B 1 76 ? 15.305 -20.156 -24.828 1 96.38 76 GLU B C 1
ATOM 3839 O O . GLU B 1 76 ? 14.578 -21.141 -24.688 1 96.38 76 GLU B O 1
ATOM 3844 N N . THR B 1 77 ? 15.555 -19.266 -23.859 1 96.94 77 THR B N 1
ATOM 3845 C CA . THR B 1 77 ? 14.828 -19.375 -22.594 1 96.94 77 THR B CA 1
ATOM 3846 C C . THR B 1 77 ? 13.336 -19.156 -22.797 1 96.94 77 THR B C 1
ATOM 3848 O O . THR B 1 77 ? 12.508 -19.938 -22.328 1 96.94 77 THR B O 1
ATOM 3851 N N . ILE B 1 78 ? 12.977 -18.109 -23.531 1 95.94 78 ILE B N 1
ATOM 3852 C CA . ILE B 1 78 ? 11.578 -17.812 -23.828 1 95.94 78 ILE B CA 1
ATOM 3853 C C . ILE B 1 78 ? 10.977 -18.938 -24.656 1 95.94 78 ILE B C 1
ATOM 3855 O O . ILE B 1 78 ? 9.844 -19.359 -24.406 1 95.94 78 ILE B O 1
ATOM 3859 N N . GLU B 1 79 ? 11.734 -19.438 -25.594 1 97 79 GLU B N 1
ATOM 3860 C CA . GLU B 1 79 ? 11.281 -20.531 -26.438 1 97 79 GLU B CA 1
ATOM 3861 C C . GLU B 1 79 ? 11 -21.781 -25.625 1 97 79 GLU B C 1
ATOM 3863 O O . GLU B 1 79 ? 10.047 -22.516 -25.906 1 97 79 GLU B O 1
ATOM 3868 N N . ALA B 1 80 ? 11.852 -22 -24.688 1 97.56 80 ALA B N 1
ATOM 3869 C CA . ALA B 1 80 ? 11.664 -23.172 -23.844 1 97.56 80 ALA B CA 1
ATOM 3870 C C . ALA B 1 80 ? 10.367 -23.078 -23.047 1 97.56 80 ALA B C 1
ATOM 3872 O O . ALA B 1 80 ? 9.594 -24.031 -22.984 1 97.56 80 ALA B O 1
ATOM 3873 N N . PHE B 1 81 ? 10.141 -21.938 -22.453 1 97 81 PHE B N 1
ATOM 3874 C CA . PHE B 1 81 ? 8.914 -21.766 -21.672 1 97 81 PHE B CA 1
ATOM 3875 C C . PHE B 1 81 ? 7.691 -21.828 -22.578 1 97 81 PHE B C 1
ATOM 3877 O O . PHE B 1 81 ? 6.633 -22.312 -22.156 1 97 81 PHE B O 1
ATOM 3884 N N . ASP B 1 82 ? 7.832 -21.312 -23.766 1 96.12 82 ASP B N 1
ATOM 3885 C CA . ASP B 1 82 ? 6.73 -21.391 -24.719 1 96.12 82 ASP B CA 1
ATOM 3886 C C . ASP B 1 82 ? 6.449 -22.844 -25.125 1 96.12 82 ASP B C 1
ATOM 3888 O O . ASP B 1 82 ? 5.293 -23.266 -25.156 1 96.12 82 ASP B O 1
ATOM 3892 N N . LYS B 1 83 ? 7.496 -23.609 -25.375 1 96.06 83 LYS B N 1
ATOM 3893 C CA . LYS B 1 83 ? 7.402 -24.984 -25.859 1 96.06 83 LYS B CA 1
ATOM 3894 C C . LYS B 1 83 ? 6.848 -25.906 -24.781 1 96.06 83 LYS B C 1
ATOM 3896 O O . LYS B 1 83 ? 6.004 -26.75 -25.062 1 96.06 83 LYS B O 1
ATOM 3901 N N . TYR B 1 84 ? 7.258 -25.703 -23.578 1 97.19 84 TYR B N 1
ATOM 3902 C CA . TYR B 1 84 ? 6.961 -26.688 -22.531 1 97.19 84 TYR B CA 1
ATOM 3903 C C . TYR B 1 84 ? 5.801 -26.219 -21.672 1 97.19 84 TYR B C 1
ATOM 3905 O O . TYR B 1 84 ? 5.332 -26.969 -20.797 1 97.19 84 TYR B O 1
ATOM 3913 N N . HIS B 1 85 ? 5.273 -25 -21.75 1 96.31 85 HIS B N 1
ATOM 3914 C CA . HIS B 1 85 ? 4.047 -24.406 -21.219 1 96.31 85 HIS B CA 1
ATOM 3915 C C . HIS B 1 85 ? 4.195 -24.078 -19.734 1 96.31 85 HIS B C 1
ATOM 3917 O O . HIS B 1 85 ? 3.801 -22.984 -19.297 1 96.31 85 HIS B O 1
ATOM 3923 N N . ILE B 1 86 ? 4.758 -25.047 -18.953 1 98.06 86 ILE B N 1
ATOM 3924 C CA . ILE B 1 86 ? 4.797 -24.859 -17.516 1 98.06 86 ILE B CA 1
ATOM 3925 C C . ILE B 1 86 ? 6.246 -24.844 -17.031 1 98.06 86 ILE B C 1
ATOM 3927 O O . ILE B 1 86 ? 7.043 -25.703 -17.422 1 98.06 86 ILE B O 1
ATOM 3931 N N . GLY B 1 87 ? 6.59 -23.859 -16.234 1 98.12 87 GLY B N 1
ATOM 3932 C CA . GLY B 1 87 ? 7.949 -23.797 -15.719 1 98.12 87 GLY B CA 1
ATOM 3933 C C . GLY B 1 87 ? 8.031 -23.203 -14.32 1 98.12 87 GLY B C 1
ATOM 3934 O O . GLY B 1 87 ? 7.004 -22.875 -13.727 1 98.12 87 GLY B O 1
ATOM 3935 N N . MET B 1 88 ? 9.227 -23.172 -13.773 1 98.25 88 MET B N 1
ATOM 3936 C CA . MET B 1 88 ? 9.523 -22.609 -12.461 1 98.25 88 MET B CA 1
ATOM 3937 C C . MET B 1 88 ? 10.672 -21.609 -12.547 1 98.25 88 MET B C 1
ATOM 3939 O O . MET B 1 88 ? 11.5 -21.688 -13.453 1 98.25 88 MET B O 1
ATOM 3943 N N . LYS B 1 89 ? 10.617 -20.688 -11.617 1 96.94 89 LYS B N 1
ATOM 3944 C CA . LYS B 1 89 ? 11.672 -19.672 -11.648 1 96.94 89 LYS B CA 1
ATOM 3945 C C . LYS B 1 89 ? 12.086 -19.266 -10.242 1 96.94 89 LYS B C 1
ATOM 3947 O O . LYS B 1 89 ? 11.242 -18.906 -9.422 1 96.94 89 LYS B O 1
ATOM 3952 N N . GLY B 1 90 ? 13.438 -19.391 -9.938 1 96.25 90 GLY B N 1
ATOM 3953 C CA . GLY B 1 90 ? 14 -18.75 -8.758 1 96.25 90 GLY B CA 1
ATOM 3954 C C . GLY B 1 90 ? 14.078 -17.234 -8.867 1 96.25 90 GLY B C 1
ATOM 3955 O O . GLY B 1 90 ? 13.711 -16.672 -9.891 1 96.25 90 GLY B O 1
ATOM 3956 N N . PRO B 1 91 ? 14.508 -16.609 -7.824 1 95.12 91 PRO B N 1
ATOM 3957 C CA . PRO B 1 91 ? 14.508 -15.141 -7.812 1 95.12 91 PRO B CA 1
ATOM 3958 C C . PRO B 1 91 ? 15.516 -14.539 -8.789 1 95.12 91 PRO B C 1
ATOM 3960 O O . PRO B 1 91 ? 16.625 -15.055 -8.93 1 95.12 91 PRO B O 1
ATOM 3963 N N . LEU B 1 92 ? 15.125 -13.57 -9.477 1 91.81 92 LEU B N 1
ATOM 3964 C CA . LEU B 1 92 ? 15.984 -12.758 -10.328 1 91.81 92 LEU B CA 1
ATOM 3965 C C . LEU B 1 92 ? 16.031 -11.312 -9.844 1 91.81 92 LEU B C 1
ATOM 3967 O O . LEU B 1 92 ? 15.008 -10.75 -9.461 1 91.81 92 LEU B O 1
ATOM 3971 N N . GLY B 1 93 ? 17.156 -10.703 -9.75 1 81.75 93 GLY B N 1
ATOM 3972 C CA . GLY B 1 93 ? 17.328 -9.344 -9.258 1 81.75 93 GLY B CA 1
ATOM 3973 C C . GLY B 1 93 ? 16.891 -8.289 -10.258 1 81.75 93 GLY B C 1
ATOM 3974 O O . GLY B 1 93 ? 16.797 -8.57 -11.461 1 81.75 93 GLY B O 1
ATOM 3975 N N . THR B 1 94 ? 16.516 -7.129 -9.789 1 74 94 THR B N 1
ATOM 3976 C CA . THR B 1 94 ? 16.219 -5.957 -10.602 1 74 94 THR B CA 1
ATOM 3977 C C . THR B 1 94 ? 16.953 -4.727 -10.07 1 74 94 THR B C 1
ATOM 3979 O O . THR B 1 94 ? 16.797 -4.359 -8.906 1 74 94 THR B O 1
ATOM 3982 N N . PRO B 1 95 ? 17.797 -4.105 -10.906 1 71.75 95 PRO B N 1
ATOM 3983 C CA . PRO B 1 95 ? 18.484 -2.904 -10.422 1 71.75 95 PRO B CA 1
ATOM 3984 C C . PRO B 1 95 ? 17.531 -1.726 -10.219 1 71.75 95 PRO B C 1
ATOM 3986 O O . PRO B 1 95 ? 16.516 -1.61 -10.93 1 71.75 95 PRO B O 1
ATOM 3989 N N . VAL B 1 96 ? 17.875 -0.849 -9.312 1 69.94 96 VAL B N 1
ATOM 3990 C CA . VAL B 1 96 ? 17.047 0.321 -9.008 1 69.94 96 VAL B CA 1
ATOM 3991 C C . VAL B 1 96 ? 17.547 1.521 -9.812 1 69.94 96 VAL B C 1
ATOM 3993 O O . VAL B 1 96 ? 18.75 1.798 -9.844 1 69.94 96 VAL B O 1
ATOM 3996 N N . GLY B 1 97 ? 16.656 2.285 -10.352 1 63.47 97 GLY B N 1
ATOM 3997 C CA . GLY B 1 97 ? 16.906 3.604 -10.922 1 63.47 97 GLY B CA 1
ATOM 3998 C C . GLY B 1 97 ? 17.719 3.566 -12.188 1 63.47 97 GLY B C 1
ATOM 3999 O O . GLY B 1 97 ? 17.938 4.598 -12.828 1 63.47 97 GLY B O 1
ATOM 4000 N N . GLU B 1 98 ? 18.375 2.514 -12.414 1 63.62 98 GLU B N 1
ATOM 4001 C CA . GLU B 1 98 ? 19.219 2.459 -13.609 1 63.62 98 GLU B CA 1
ATOM 4002 C C . GLU B 1 98 ? 19.125 1.094 -14.289 1 63.62 98 GLU B C 1
ATOM 4004 O O . GLU B 1 98 ? 18.625 0.135 -13.695 1 63.62 98 GLU B O 1
ATOM 4009 N N . GLY B 1 99 ? 19.359 1.199 -15.477 1 62.34 99 GLY B N 1
ATOM 4010 C CA . GLY B 1 99 ? 19.672 -0.068 -16.125 1 62.34 99 GLY B CA 1
ATOM 4011 C C . GLY B 1 99 ? 18.5 -0.632 -16.922 1 62.34 99 GLY B C 1
ATOM 4012 O O . GLY B 1 99 ? 17.641 0.116 -17.375 1 62.34 99 GLY B O 1
ATOM 4013 N N . ILE B 1 100 ? 18.562 -1.906 -17.156 1 65.62 100 ILE B N 1
ATOM 4014 C CA . ILE B 1 100 ? 17.719 -2.689 -18.047 1 65.62 100 ILE B CA 1
ATOM 4015 C C . ILE B 1 100 ? 16.406 -3.027 -17.344 1 65.62 100 ILE B C 1
ATOM 4017 O O . ILE B 1 100 ? 16.344 -3.088 -16.125 1 65.62 100 ILE B O 1
ATOM 4021 N N . ARG B 1 101 ? 15.477 -3.141 -18.234 1 75.12 101 ARG B N 1
ATOM 4022 C CA . ARG B 1 101 ? 14.141 -3.549 -17.797 1 75.12 101 ARG B CA 1
ATOM 4023 C C . ARG B 1 101 ? 14.203 -4.883 -17.047 1 75.12 101 ARG B C 1
ATOM 4025 O O . ARG B 1 101 ? 14.984 -5.762 -17.406 1 75.12 101 ARG B O 1
ATOM 4032 N N . SER B 1 102 ? 13.398 -4.992 -16.078 1 84.31 102 SER B N 1
ATOM 4033 C CA . SER B 1 102 ? 13.289 -6.199 -15.266 1 84.31 102 SER B CA 1
ATOM 4034 C C . SER B 1 102 ? 13.078 -7.434 -16.125 1 84.31 102 SER B C 1
ATOM 4036 O O . SER B 1 102 ? 12.188 -7.453 -16.984 1 84.31 102 SER B O 1
ATOM 4038 N N . LEU B 1 103 ? 13.922 -8.453 -15.898 1 87.56 103 LEU B N 1
ATOM 4039 C CA . LEU B 1 103 ? 13.781 -9.719 -16.609 1 87.56 103 LEU B CA 1
ATOM 4040 C C . LEU B 1 103 ? 12.422 -10.359 -16.328 1 87.56 103 LEU B C 1
ATOM 4042 O O . LEU B 1 103 ? 11.828 -10.984 -17.203 1 87.56 103 LEU B O 1
ATOM 4046 N N . ASN B 1 104 ? 11.969 -10.164 -15.031 1 90 104 ASN B N 1
ATOM 4047 C CA . ASN B 1 104 ? 10.656 -10.672 -14.648 1 90 104 ASN B CA 1
ATOM 4048 C C . ASN B 1 104 ? 9.555 -10.07 -15.508 1 90 104 ASN B C 1
ATOM 4050 O O . ASN B 1 104 ? 8.664 -10.781 -15.977 1 90 104 ASN B O 1
ATOM 4054 N N . VAL B 1 105 ? 9.68 -8.805 -15.734 1 88.88 105 VAL B N 1
ATOM 4055 C CA . VAL B 1 105 ? 8.672 -8.086 -16.516 1 88.88 105 VAL B CA 1
ATOM 4056 C C . VAL B 1 105 ? 8.688 -8.57 -17.953 1 88.88 105 VAL B C 1
ATOM 4058 O O . VAL B 1 105 ? 7.633 -8.773 -18.562 1 88.88 105 VAL B O 1
ATOM 4061 N N . VAL B 1 106 ? 9.875 -8.844 -18.516 1 88.81 106 VAL B N 1
ATOM 4062 C CA . VAL B 1 106 ? 10.016 -9.266 -19.906 1 88.81 106 VAL B CA 1
ATOM 4063 C C . VAL B 1 106 ? 9.406 -10.648 -20.094 1 88.81 106 VAL B C 1
ATOM 4065 O O . VAL B 1 106 ? 8.672 -10.891 -21.047 1 88.81 106 VAL B O 1
ATOM 4068 N N . LEU B 1 107 ? 9.664 -11.531 -19.172 1 92.5 107 LEU B N 1
ATOM 4069 C CA . LEU B 1 107 ? 9.117 -12.883 -19.25 1 92.5 107 LEU B CA 1
ATOM 4070 C C . LEU B 1 107 ? 7.594 -12.859 -19.203 1 92.5 107 LEU B C 1
ATOM 4072 O O . LEU B 1 107 ? 6.934 -13.547 -19.984 1 92.5 107 LEU B O 1
ATOM 4076 N N . ARG B 1 108 ? 7.043 -12.109 -18.297 1 94.31 108 ARG B N 1
ATOM 4077 C CA . ARG B 1 108 ? 5.598 -12.008 -18.125 1 94.31 108 ARG B CA 1
ATOM 4078 C C . ARG B 1 108 ? 4.941 -11.414 -19.359 1 94.31 108 ARG B C 1
ATOM 4080 O O . ARG B 1 108 ? 3.871 -11.859 -19.781 1 94.31 108 ARG B O 1
ATOM 4087 N N . ARG B 1 109 ? 5.586 -10.445 -19.938 1 92.19 109 ARG B N 1
ATOM 4088 C CA . ARG B 1 109 ? 5.043 -9.789 -21.125 1 92.19 109 ARG B CA 1
ATOM 4089 C C . ARG B 1 109 ? 5.133 -10.695 -22.344 1 92.19 109 ARG B C 1
ATOM 4091 O O . ARG B 1 109 ? 4.164 -10.828 -23.094 1 92.19 109 ARG B O 1
ATOM 4098 N N . GLU B 1 110 ? 6.293 -11.305 -22.547 1 92.88 110 GLU B N 1
ATOM 4099 C CA . GLU B 1 110 ? 6.52 -12.117 -23.734 1 92.88 110 GLU B CA 1
ATOM 4100 C C . GLU B 1 110 ? 5.617 -13.344 -23.75 1 92.88 110 GLU B C 1
ATOM 4102 O O . GLU B 1 110 ? 5.152 -13.766 -24.812 1 92.88 110 GLU B O 1
ATOM 4107 N N . LEU B 1 111 ? 5.363 -13.883 -22.609 1 95.81 111 LEU B N 1
ATOM 4108 C CA . LEU B 1 111 ? 4.523 -15.07 -22.531 1 95.81 111 LEU B CA 1
ATOM 4109 C C . LEU B 1 111 ? 3.086 -14.695 -22.188 1 95.81 111 LEU B C 1
ATOM 4111 O O . LEU B 1 111 ? 2.229 -15.57 -22.047 1 95.81 111 LEU B O 1
ATOM 4115 N N . ASP B 1 112 ? 2.83 -13.422 -22 1 97.12 112 ASP B N 1
ATOM 4116 C CA . ASP B 1 112 ? 1.528 -12.852 -21.672 1 97.12 112 ASP B CA 1
ATOM 4117 C C . ASP B 1 112 ? 0.931 -13.531 -20.438 1 97.12 112 ASP B C 1
ATOM 4119 O O . ASP B 1 112 ? -0.208 -14 -20.469 1 97.12 112 ASP B O 1
ATOM 4123 N N . LEU B 1 113 ? 1.788 -13.672 -19.484 1 98.31 113 LEU B N 1
ATOM 4124 C CA . LEU B 1 113 ? 1.337 -14.211 -18.203 1 98.31 113 LEU B CA 1
ATOM 4125 C C . LEU B 1 113 ? 0.566 -13.156 -17.422 1 98.31 113 LEU B C 1
ATOM 4127 O O . LEU B 1 113 ? 1.059 -12.641 -16.422 1 98.31 113 LEU B O 1
ATOM 4131 N N . PHE B 1 114 ? -0.711 -12.914 -17.75 1 98.5 114 PHE B N 1
ATOM 4132 C CA . PHE B 1 114 ? -1.441 -11.711 -17.375 1 98.5 114 PHE B CA 1
ATOM 4133 C C . PHE B 1 114 ? -1.96 -11.812 -15.945 1 98.5 114 PHE B C 1
ATOM 4135 O O . PHE B 1 114 ? -2.367 -10.812 -15.352 1 98.5 114 PHE B O 1
ATOM 4142 N N . VAL B 1 115 ? -1.877 -13.023 -15.352 1 98.75 115 VAL B N 1
ATOM 4143 C CA . VAL B 1 115 ? -2.316 -13.203 -13.969 1 98.75 115 VAL B CA 1
ATOM 4144 C C . VAL B 1 115 ? -1.115 -13.516 -13.078 1 98.75 115 VAL B C 1
ATOM 4146 O O . VAL B 1 115 ? -0.377 -14.469 -13.336 1 98.75 115 VAL B O 1
ATOM 4149 N N . CYS B 1 116 ? -0.861 -12.727 -12.148 1 98.56 116 CYS B N 1
ATOM 4150 C CA . CYS B 1 116 ? -0.025 -13.117 -11.016 1 98.56 116 CYS B CA 1
ATOM 4151 C C . CYS B 1 116 ? -0.878 -13.562 -9.836 1 98.56 116 CYS B C 1
ATOM 4153 O O . CYS B 1 116 ? -1.541 -12.734 -9.195 1 98.56 116 CYS B O 1
ATOM 4155 N N . GLN B 1 117 ? -0.927 -14.812 -9.609 1 98.69 117 GLN B N 1
ATOM 4156 C CA . GLN B 1 117 ? -1.735 -15.383 -8.539 1 98.69 117 GLN B CA 1
ATOM 4157 C C . GLN B 1 117 ? -0.913 -15.57 -7.266 1 98.69 117 GLN B C 1
ATOM 4159 O O . GLN B 1 117 ? 0.133 -16.219 -7.289 1 98.69 117 GLN B O 1
ATOM 4164 N N . ARG B 1 118 ? -1.369 -14.945 -6.18 1 98.31 118 ARG B N 1
ATOM 4165 C CA . ARG B 1 118 ? -0.668 -15.016 -4.902 1 98.31 118 ARG B CA 1
ATOM 4166 C C . ARG B 1 118 ? -1.616 -15.422 -3.777 1 98.31 118 ARG B C 1
ATOM 4168 O O . ARG B 1 118 ? -2.24 -14.562 -3.146 1 98.31 118 ARG B O 1
ATOM 4175 N N . PRO B 1 119 ? -1.697 -16.719 -3.498 1 98 119 PRO B N 1
ATOM 4176 C CA . PRO B 1 119 ? -2.424 -17.125 -2.291 1 98 119 PRO B CA 1
ATOM 4177 C C . PRO B 1 119 ? -1.668 -16.781 -1.009 1 98 119 PRO B C 1
ATOM 4179 O O . PRO B 1 119 ? -0.453 -16.984 -0.932 1 98 119 PRO B O 1
ATOM 4182 N N . VAL B 1 120 ? -2.346 -16.219 -0.053 1 97.75 120 VAL B N 1
ATOM 4183 C CA . VAL B 1 120 ? -1.741 -15.852 1.224 1 97.75 120 VAL B CA 1
ATOM 4184 C C . VAL B 1 120 ? -2.584 -16.406 2.371 1 97.75 120 VAL B C 1
ATOM 4186 O O . VAL B 1 120 ? -3.771 -16.094 2.484 1 97.75 120 VAL B O 1
ATOM 4189 N N . ARG B 1 121 ? -1.99 -17.172 3.143 1 97.06 121 ARG B N 1
ATOM 4190 C CA . ARG B 1 121 ? -2.621 -17.672 4.359 1 97.06 121 ARG B CA 1
ATOM 4191 C C . ARG B 1 121 ? -1.581 -17.984 5.43 1 97.06 121 ARG B C 1
ATOM 4193 O O . ARG B 1 121 ? -0.402 -18.172 5.121 1 97.06 121 ARG B O 1
ATOM 4200 N N . TRP B 1 122 ? -2.041 -18.016 6.652 1 96.88 122 TRP B N 1
ATOM 4201 C CA . TRP B 1 122 ? -1.172 -18.344 7.777 1 96.88 122 TRP B CA 1
ATOM 4202 C C . TRP B 1 122 ? -1.015 -19.859 7.918 1 96.88 122 TRP B C 1
ATOM 4204 O O . TRP B 1 122 ? -1.989 -20.609 7.793 1 96.88 122 TRP B O 1
ATOM 4214 N N . PHE B 1 123 ? 0.213 -20.312 8.039 1 96.62 123 PHE B N 1
ATOM 4215 C CA . PHE B 1 123 ? 0.479 -21.703 8.406 1 96.62 123 PHE B CA 1
ATOM 4216 C C . PHE B 1 123 ? 0.576 -21.859 9.922 1 96.62 123 PHE B C 1
ATOM 4218 O O . PHE B 1 123 ? 1.322 -21.125 10.57 1 96.62 123 PHE B O 1
ATOM 4225 N N . THR B 1 124 ? -0.133 -22.812 10.398 1 94.88 124 THR B N 1
ATOM 4226 C CA . THR B 1 124 ? -0.155 -23.016 11.844 1 94.88 124 THR B CA 1
ATOM 4227 C C . THR B 1 124 ? 1.258 -23.219 12.383 1 94.88 124 THR B C 1
ATOM 4229 O O . THR B 1 124 ? 2.02 -24.031 11.852 1 94.88 124 THR B O 1
ATOM 4232 N N . GLY B 1 125 ? 1.592 -22.422 13.375 1 93.12 125 GLY B N 1
ATOM 4233 C CA . GLY B 1 125 ? 2.898 -22.562 13.992 1 93.12 125 GLY B CA 1
ATOM 4234 C C . GLY B 1 125 ? 3.863 -21.453 13.609 1 93.12 125 GLY B C 1
ATOM 4235 O O . GLY B 1 125 ? 4.863 -21.234 14.289 1 93.12 125 GLY B O 1
ATOM 4236 N N . VAL B 1 126 ? 3.613 -20.828 12.516 1 95.5 126 VAL B N 1
ATOM 4237 C CA . VAL B 1 126 ? 4.492 -19.75 12.07 1 95.5 126 VAL B CA 1
ATOM 4238 C C . VAL B 1 126 ? 4.219 -18.5 12.883 1 95.5 126 VAL B C 1
ATOM 4240 O O . VAL B 1 126 ? 3.064 -18.188 13.195 1 95.5 126 VAL B O 1
ATOM 4243 N N . GLY B 1 127 ? 5.289 -17.859 13.305 1 94.38 127 GLY B N 1
ATOM 4244 C CA . GLY B 1 127 ? 5.133 -16.578 14 1 94.38 127 GLY B CA 1
ATOM 4245 C C . GLY B 1 127 ? 4.566 -15.492 13.117 1 94.38 127 GLY B C 1
ATOM 4246 O O . GLY B 1 127 ? 4.797 -15.477 11.906 1 94.38 127 GLY B O 1
ATOM 4247 N N . SER B 1 128 ? 3.752 -14.57 13.719 1 94.5 128 SER B N 1
ATOM 4248 C CA . SER B 1 128 ? 3.146 -13.461 12.992 1 94.5 128 SER B CA 1
ATOM 4249 C C . SER B 1 128 ? 3.119 -12.195 13.844 1 94.5 128 SER B C 1
ATOM 4251 O O . SER B 1 128 ? 3.037 -12.273 15.078 1 94.5 128 SER B O 1
ATOM 4253 N N . PRO B 1 129 ? 3.215 -11.031 13.156 1 94.25 129 PRO B N 1
ATOM 4254 C CA . PRO B 1 129 ? 3.174 -9.766 13.898 1 94.25 129 PRO B CA 1
ATOM 4255 C C . PRO B 1 129 ? 1.762 -9.391 14.336 1 94.25 129 PRO B C 1
ATOM 4257 O O . PRO B 1 129 ? 1.59 -8.492 15.172 1 94.25 129 PRO B O 1
ATOM 4260 N N . ILE B 1 130 ? 0.756 -9.984 13.773 1 95.25 130 ILE B N 1
ATOM 4261 C CA . ILE B 1 130 ? -0.604 -9.586 14.117 1 95.25 130 ILE B CA 1
ATOM 4262 C C . ILE B 1 130 ? -1.209 -10.594 15.086 1 95.25 130 ILE B C 1
ATOM 4264 O O . ILE B 1 130 ? -0.725 -11.727 15.195 1 95.25 130 ILE B O 1
ATOM 4268 N N . ARG B 1 131 ? -2.268 -10.227 15.75 1 94.44 131 ARG B N 1
ATOM 4269 C CA . ARG B 1 131 ? -2.869 -11.008 16.828 1 94.44 131 ARG B CA 1
ATOM 4270 C C . ARG B 1 131 ? -3.596 -12.227 16.281 1 94.44 131 ARG B C 1
ATOM 4272 O O . ARG B 1 131 ? -3.59 -13.289 16.906 1 94.44 131 ARG B O 1
ATOM 4279 N N . HIS B 1 132 ? -4.258 -12.055 15.094 1 95.69 132 HIS B N 1
ATOM 4280 C CA . HIS B 1 132 ? -5.066 -13.125 14.523 1 95.69 132 HIS B CA 1
ATOM 4281 C C . HIS B 1 132 ? -4.672 -13.414 13.078 1 95.69 132 HIS B C 1
ATOM 4283 O O . HIS B 1 132 ? -5.473 -13.219 12.164 1 95.69 132 HIS B O 1
ATOM 4289 N N . PRO B 1 133 ? -3.486 -13.984 12.906 1 96.69 133 PRO B N 1
ATOM 4290 C CA . PRO B 1 133 ? -3.051 -14.273 11.539 1 96.69 133 PRO B CA 1
ATOM 4291 C C . PRO B 1 133 ? -3.916 -15.32 10.852 1 96.69 133 PRO B C 1
ATOM 4293 O O . PRO B 1 133 ? -3.961 -15.383 9.625 1 96.69 133 PRO B O 1
ATOM 4296 N N . GLU B 1 134 ? -4.656 -16.172 11.625 1 97 134 GLU B N 1
ATOM 4297 C CA . GLU B 1 134 ? -5.508 -17.219 11.086 1 97 134 GLU B CA 1
ATOM 4298 C C . GLU B 1 134 ? -6.688 -16.641 10.312 1 97 134 GLU B C 1
ATOM 4300 O O . GLU B 1 134 ? -7.355 -17.344 9.555 1 97 134 GLU B O 1
ATOM 4305 N N . TRP B 1 135 ? -6.941 -15.312 10.539 1 97.75 135 TRP B N 1
ATOM 4306 C CA . TRP B 1 135 ? -8.047 -14.672 9.844 1 97.75 135 TRP B CA 1
ATOM 4307 C C . TRP B 1 135 ? -7.637 -14.258 8.43 1 97.75 135 TRP B C 1
ATOM 4309 O O . TRP B 1 135 ? -8.484 -13.938 7.598 1 97.75 135 TRP B O 1
ATOM 4319 N N . VAL B 1 136 ? -6.359 -14.312 8.156 1 97.81 136 VAL B N 1
ATOM 4320 C CA . VAL B 1 136 ? -5.855 -13.906 6.848 1 97.81 136 VAL B CA 1
ATOM 4321 C C . VAL B 1 136 ? -5.824 -15.102 5.902 1 97.81 136 VAL B C 1
ATOM 4323 O O . VAL B 1 136 ? -4.996 -16 6.059 1 97.81 136 VAL B O 1
ATOM 4326 N N . ASP B 1 137 ? -6.723 -15.188 5.012 1 97.94 137 ASP B N 1
ATOM 4327 C CA . ASP B 1 137 ? -6.824 -16.219 3.979 1 97.94 137 ASP B CA 1
ATOM 4328 C C . ASP B 1 137 ? -7.395 -15.633 2.686 1 97.94 137 ASP B C 1
ATOM 4330 O O . ASP B 1 137 ? -8.609 -15.57 2.516 1 97.94 137 ASP B O 1
ATOM 4334 N N . MET B 1 138 ? -6.473 -15.188 1.783 1 98.62 138 MET B N 1
ATOM 4335 C CA . MET B 1 138 ? -6.867 -14.5 0.56 1 98.62 138 MET B CA 1
ATOM 4336 C C . MET B 1 138 ? -6.059 -14.992 -0.632 1 98.62 138 MET B C 1
ATOM 4338 O O . MET B 1 138 ? -4.941 -15.492 -0.466 1 98.62 138 MET B O 1
ATOM 4342 N N . VAL B 1 139 ? -6.59 -14.93 -1.781 1 98.75 139 VAL B N 1
ATOM 4343 C CA . VAL B 1 139 ? -5.875 -15.188 -3.029 1 98.75 139 VAL B CA 1
ATOM 4344 C C . VAL B 1 139 ? -5.895 -13.93 -3.898 1 98.75 139 VAL B C 1
ATOM 4346 O O . VAL B 1 139 ? -6.961 -13.461 -4.301 1 98.75 139 VAL B O 1
ATOM 4349 N N . VAL B 1 140 ? -4.766 -13.414 -4.203 1 98.81 140 VAL B N 1
ATOM 4350 C CA . VAL B 1 140 ? -4.656 -12.18 -4.977 1 98.81 140 VAL B CA 1
ATOM 4351 C C . VAL B 1 140 ? -4.465 -12.516 -6.453 1 98.81 140 VAL B C 1
ATOM 4353 O O . VAL B 1 140 ? -3.588 -13.305 -6.809 1 98.81 140 VAL B O 1
ATOM 4356 N N . PHE B 1 141 ? -5.32 -12 -7.266 1 98.94 141 PHE B N 1
ATOM 4357 C CA . PHE B 1 141 ? -5.145 -11.945 -8.711 1 98.94 141 PHE B CA 1
ATOM 4358 C C . PHE B 1 141 ? -4.66 -10.57 -9.148 1 98.94 141 PHE B C 1
ATOM 4360 O O . PHE B 1 141 ? -5.453 -9.633 -9.281 1 98.94 141 PHE B O 1
ATOM 4367 N N . ARG B 1 142 ? -3.414 -10.469 -9.375 1 98.69 142 ARG B N 1
ATOM 4368 C CA . ARG B 1 142 ? -2.74 -9.242 -9.797 1 98.69 142 ARG B CA 1
ATOM 4369 C C . ARG B 1 142 ? -2.578 -9.203 -11.312 1 98.69 142 ARG B C 1
ATOM 4371 O O . ARG B 1 142 ? -2.047 -10.141 -11.914 1 98.69 142 ARG B O 1
ATOM 4378 N N . GLU B 1 143 ? -3.107 -8.078 -11.906 1 98.62 143 GLU B N 1
ATOM 4379 C CA . GLU B 1 143 ? -2.832 -7.859 -13.32 1 98.62 143 GLU B CA 1
ATOM 4380 C C . GLU B 1 143 ? -1.337 -7.695 -13.578 1 98.62 143 GLU B C 1
ATOM 4382 O O . GLU B 1 143 ? -0.642 -7.016 -12.82 1 98.62 143 GLU B O 1
ATOM 4387 N N . ASN B 1 144 ? -0.843 -8.242 -14.625 1 97.19 144 ASN B N 1
ATOM 4388 C CA . ASN B 1 144 ? 0.598 -8.469 -14.633 1 97.19 144 ASN B CA 1
ATOM 4389 C C . ASN B 1 144 ? 1.254 -7.879 -15.875 1 97.19 144 ASN B C 1
ATOM 4391 O O . ASN B 1 144 ? 2.455 -8.055 -16.094 1 97.19 144 ASN B O 1
ATOM 4395 N N . THR B 1 145 ? 0.474 -7.152 -16.734 1 96.5 145 THR B N 1
ATOM 4396 C CA . THR B 1 145 ? 1.062 -6.816 -18.016 1 96.5 145 THR B CA 1
ATOM 4397 C C . THR B 1 145 ? 0.87 -5.336 -18.344 1 96.5 145 THR B C 1
ATOM 4399 O O . THR B 1 145 ? 1.466 -4.816 -19.281 1 96.5 145 THR B O 1
ATOM 4402 N N . GLU B 1 146 ? 0.033 -4.648 -17.594 1 97.31 146 GLU B N 1
ATOM 4403 C CA . GLU B 1 146 ? -0.273 -3.248 -17.875 1 97.31 146 GLU B CA 1
ATOM 4404 C C . GLU B 1 146 ? 0.016 -2.369 -16.672 1 97.31 146 GLU B C 1
ATOM 4406 O O . GLU B 1 146 ? 0.963 -2.625 -15.914 1 97.31 146 GLU B O 1
ATOM 4411 N N . ASP B 1 147 ? -0.653 -1.255 -16.594 1 97.88 147 ASP B N 1
ATOM 4412 C CA . ASP B 1 147 ? -0.543 -0.325 -15.469 1 97.88 147 ASP B CA 1
ATOM 4413 C C . ASP B 1 147 ? 0.78 0.436 -15.516 1 97.88 147 ASP B C 1
ATOM 4415 O O . ASP B 1 147 ? 1.534 0.322 -16.484 1 97.88 147 ASP B O 1
ATOM 4419 N N . ILE B 1 148 ? 1.036 1.264 -14.602 1 97.19 148 ILE B N 1
ATOM 4420 C CA . ILE B 1 148 ? 2.248 2.072 -14.516 1 97.19 148 ILE B CA 1
ATOM 4421 C C . ILE B 1 148 ? 3.467 1.164 -14.383 1 97.19 148 ILE B C 1
ATOM 4423 O O . ILE B 1 148 ? 4.598 1.592 -14.633 1 97.19 148 ILE B O 1
ATOM 4427 N N . TYR B 1 149 ? 3.234 -0.079 -14.141 1 92.62 149 TYR B N 1
ATOM 4428 C CA . TYR B 1 149 ? 4.273 -1.093 -14 1 92.62 149 TYR B CA 1
ATOM 4429 C C . TYR B 1 149 ? 4.898 -1.424 -15.344 1 92.62 149 TYR B C 1
ATOM 4431 O O . TYR B 1 149 ? 5.969 -2.037 -15.406 1 92.62 149 TYR B O 1
ATOM 4439 N N . SER B 1 150 ? 4.258 -0.995 -16.453 1 92.12 150 SER B N 1
ATOM 4440 C CA . SER B 1 150 ? 4.762 -1.225 -17.797 1 92.12 150 SER B CA 1
ATOM 4441 C C . SER B 1 150 ? 6.062 -0.46 -18.047 1 92.12 150 SER B C 1
ATOM 4443 O O . SER B 1 150 ? 6.797 -0.757 -18.984 1 92.12 150 SER B O 1
ATOM 4445 N N . GLY B 1 151 ? 6.281 0.604 -17.25 1 91.38 151 GLY B N 1
ATOM 4446 C CA . GLY B 1 151 ? 7.555 1.308 -17.297 1 91.38 151 GLY B CA 1
ATOM 4447 C C . GLY B 1 151 ? 7.668 2.26 -18.469 1 91.38 151 GLY B C 1
ATOM 4448 O O . GLY B 1 151 ? 8.773 2.58 -18.906 1 91.38 151 GLY B O 1
ATOM 4449 N N . ILE B 1 152 ? 6.562 2.67 -19.047 1 96.25 152 ILE B N 1
ATOM 4450 C CA . ILE B 1 152 ? 6.57 3.695 -20.094 1 96.25 152 ILE B CA 1
ATOM 4451 C C . ILE B 1 152 ? 6.844 5.062 -19.453 1 96.25 152 ILE B C 1
ATOM 4453 O O . ILE B 1 152 ? 5.941 5.684 -18.906 1 96.25 152 ILE B O 1
ATOM 4457 N N . GLU B 1 153 ? 8.07 5.523 -19.594 1 97.31 153 GLU B N 1
ATOM 4458 C CA . GLU B 1 153 ? 8.422 6.766 -18.922 1 97.31 153 GLU B CA 1
ATOM 4459 C C . GLU B 1 153 ? 9.602 7.457 -19.609 1 97.31 153 GLU B C 1
ATOM 4461 O O . GLU B 1 153 ? 10.312 6.836 -20.391 1 97.31 153 GLU B O 1
ATOM 4466 N N . TRP B 1 154 ? 9.805 8.672 -19.391 1 98.06 154 TRP B N 1
ATOM 4467 C CA . TRP B 1 154 ? 10.883 9.484 -19.938 1 98.06 154 TRP B CA 1
ATOM 4468 C C . TRP B 1 154 ? 11.57 10.297 -18.844 1 98.06 154 TRP B C 1
ATOM 4470 O O . TRP B 1 154 ? 10.898 10.875 -17.984 1 98.06 154 TRP B O 1
ATOM 4480 N N . ALA B 1 155 ? 12.836 10.305 -18.859 1 97.62 155 ALA B N 1
ATOM 4481 C CA . ALA B 1 155 ? 13.664 10.93 -17.844 1 97.62 155 ALA B CA 1
ATOM 4482 C C . ALA B 1 155 ? 13.648 12.453 -17.969 1 97.62 155 ALA B C 1
ATOM 4484 O O . ALA B 1 155 ? 13.656 12.984 -19.078 1 97.62 155 ALA B O 1
ATOM 4485 N N . GLU B 1 156 ? 13.672 13.078 -16.828 1 97.56 156 GLU B N 1
ATOM 4486 C CA . GLU B 1 156 ? 13.812 14.531 -16.797 1 97.56 156 GLU B CA 1
ATOM 4487 C C . GLU B 1 156 ? 15.062 14.977 -17.547 1 97.56 156 GLU B C 1
ATOM 4489 O O . GLU B 1 156 ? 16.109 14.344 -17.453 1 97.56 156 GLU B O 1
ATOM 4494 N N . GLY B 1 157 ? 14.977 16.078 -18.328 1 96.94 157 GLY B N 1
ATOM 4495 C CA . GLY B 1 157 ? 16.125 16.703 -18.953 1 96.94 157 GLY B CA 1
ATOM 4496 C C . GLY B 1 157 ? 16.422 16.141 -20.344 1 96.94 157 GLY B C 1
ATOM 4497 O O . GLY B 1 157 ? 17.359 16.578 -21.016 1 96.94 157 GLY B O 1
ATOM 4498 N N . THR B 1 158 ? 15.656 15.188 -20.891 1 97.5 158 THR B N 1
ATOM 4499 C CA . THR B 1 158 ? 15.891 14.594 -22.203 1 97.5 158 THR B CA 1
ATOM 4500 C C . THR B 1 158 ? 15.008 15.266 -23.25 1 97.5 158 THR B C 1
ATOM 4502 O O . THR B 1 158 ? 14 15.891 -22.922 1 97.5 158 THR B O 1
ATOM 4505 N N . PRO B 1 159 ? 15.375 15.133 -24.5 1 97.62 159 PRO B N 1
ATOM 4506 C CA . PRO B 1 159 ? 14.516 15.672 -25.547 1 97.62 159 PRO B CA 1
ATOM 4507 C C . PRO B 1 159 ? 13.156 14.984 -25.609 1 97.62 159 PRO B C 1
ATOM 4509 O O . PRO B 1 159 ? 12.156 15.617 -25.953 1 97.62 159 PRO B O 1
ATOM 4512 N N . GLU B 1 160 ? 13.141 13.734 -25.281 1 97.88 160 GLU B N 1
ATOM 4513 C CA . GLU B 1 160 ? 11.898 12.977 -25.312 1 97.88 160 GLU B CA 1
ATOM 4514 C C . GLU B 1 160 ? 10.891 13.516 -24.312 1 97.88 160 GLU B C 1
ATOM 4516 O O . GLU B 1 160 ? 9.703 13.648 -24.625 1 97.88 160 GLU B O 1
ATOM 4521 N N . VAL B 1 161 ? 11.352 13.859 -23.125 1 98.06 161 VAL B N 1
ATOM 4522 C CA . VAL B 1 161 ? 10.445 14.367 -22.094 1 98.06 161 VAL B CA 1
ATOM 4523 C C . VAL B 1 161 ? 9.922 15.742 -22.516 1 98.06 161 VAL B C 1
ATOM 4525 O O . VAL B 1 161 ? 8.797 16.109 -22.156 1 98.06 161 VAL B O 1
ATOM 4528 N N . ALA B 1 162 ? 10.781 16.531 -23.062 1 97.88 162 ALA B N 1
ATOM 4529 C CA . ALA B 1 162 ? 10.359 17.844 -23.531 1 97.88 162 ALA B CA 1
ATOM 4530 C C . ALA B 1 162 ? 9.266 17.734 -24.578 1 97.88 162 ALA B C 1
ATOM 4532 O O . ALA B 1 162 ? 8.289 18.484 -24.562 1 97.88 162 ALA B O 1
ATOM 4533 N N . LYS B 1 163 ? 9.469 16.781 -25.562 1 98.06 163 LYS B N 1
ATOM 4534 C CA . LYS B 1 163 ? 8.469 16.531 -26.594 1 98.06 163 LYS B CA 1
ATOM 4535 C C . LYS B 1 163 ? 7.148 16.078 -25.984 1 98.06 163 LYS B C 1
ATOM 4537 O O . LYS B 1 163 ? 6.078 16.547 -26.391 1 98.06 163 LYS B O 1
ATOM 4542 N N . PHE B 1 164 ? 7.246 15.219 -25.047 1 98.5 164 PHE B N 1
ATOM 4543 C CA . PHE B 1 164 ? 6.062 14.703 -24.375 1 98.5 164 PHE B CA 1
ATOM 4544 C C . PHE B 1 164 ? 5.336 15.812 -23.625 1 98.5 164 PHE B C 1
ATOM 4546 O O . PHE B 1 164 ? 4.113 15.945 -23.734 1 98.5 164 PHE B O 1
ATOM 4553 N N . ALA B 1 165 ? 6.09 16.609 -22.844 1 98.19 165 ALA B N 1
ATOM 4554 C CA . ALA B 1 165 ? 5.516 17.719 -22.094 1 98.19 165 ALA B CA 1
ATOM 4555 C C . ALA B 1 165 ? 4.84 18.719 -23.016 1 98.19 165 ALA B C 1
ATOM 4557 O O . ALA B 1 165 ? 3.77 19.25 -22.688 1 98.19 165 ALA B O 1
ATOM 4558 N N . ASP B 1 166 ? 5.449 19.031 -24.109 1 97.94 166 ASP B N 1
ATOM 4559 C CA . ASP B 1 166 ? 4.895 19.953 -25.094 1 97.94 166 ASP B CA 1
ATOM 4560 C C . ASP B 1 166 ? 3.562 19.438 -25.641 1 97.94 166 ASP B C 1
ATOM 4562 O O . ASP B 1 166 ? 2.611 20.203 -25.797 1 97.94 166 ASP B O 1
ATOM 4566 N N . PHE B 1 167 ? 3.568 18.203 -25.953 1 98.5 167 PHE B N 1
ATOM 4567 C CA . PHE B 1 167 ? 2.346 17.594 -26.469 1 98.5 167 PHE B CA 1
ATOM 4568 C C . PHE B 1 167 ? 1.228 17.688 -25.438 1 98.5 167 PHE B C 1
ATOM 4570 O O . PHE B 1 167 ? 0.096 18.047 -25.766 1 98.5 167 PHE B O 1
ATOM 4577 N N . LEU B 1 168 ? 1.53 17.391 -24.109 1 98.19 168 LEU B N 1
ATOM 4578 C CA . LEU B 1 168 ? 0.54 17.453 -23.047 1 98.19 168 LEU B CA 1
ATOM 4579 C C . LEU B 1 168 ? -0.043 18.859 -22.938 1 98.19 168 LEU B C 1
ATOM 4581 O O . LEU B 1 168 ? -1.259 19.031 -22.828 1 98.19 168 LEU B O 1
ATOM 4585 N N . GLN B 1 169 ? 0.808 19.781 -22.984 1 97.38 169 GLN B N 1
ATOM 4586 C CA . GLN B 1 169 ? 0.399 21.156 -22.75 1 97.38 169 GLN B CA 1
ATOM 4587 C C . GLN B 1 169 ? -0.291 21.734 -24 1 97.38 169 GLN B C 1
ATOM 4589 O O . GLN B 1 169 ? -1.411 22.234 -23.906 1 97.38 169 GLN B O 1
ATOM 4594 N N . LYS B 1 170 ? 0.294 21.609 -25.109 1 97.5 170 LYS B N 1
ATOM 4595 C CA . LYS B 1 170 ? -0.135 22.328 -26.312 1 97.5 170 LYS B CA 1
ATOM 4596 C C . LYS B 1 170 ? -1.246 21.578 -27.031 1 97.5 170 LYS B C 1
ATOM 4598 O O . LYS B 1 170 ? -2.152 22.188 -27.609 1 97.5 170 LYS B O 1
ATOM 4603 N N . GLU B 1 171 ? -1.115 20.281 -27.062 1 97.75 171 GLU B N 1
ATOM 4604 C CA . GLU B 1 171 ? -2.049 19.516 -27.875 1 97.75 171 GLU B CA 1
ATOM 4605 C C . GLU B 1 171 ? -3.17 18.922 -27.031 1 97.75 171 GLU B C 1
ATOM 4607 O O . GLU B 1 171 ? -4.312 18.828 -27.484 1 97.75 171 GLU B O 1
ATOM 4612 N N . MET B 1 172 ? -2.859 18.547 -25.828 1 98.06 172 MET B N 1
ATOM 4613 C CA . MET B 1 172 ? -3.869 17.891 -25 1 98.06 172 MET B CA 1
ATOM 4614 C C . MET B 1 172 ? -4.492 18.875 -24.016 1 98.06 172 MET B C 1
ATOM 4616 O O . MET B 1 172 ? -5.473 18.547 -23.344 1 98.06 172 MET B O 1
ATOM 4620 N N . GLY B 1 173 ? -3.904 20.062 -23.844 1 97.12 173 GLY B N 1
ATOM 4621 C CA . GLY B 1 173 ? -4.461 21.125 -23 1 97.12 173 GLY B CA 1
ATOM 4622 C C . GLY B 1 173 ? -4.266 20.875 -21.516 1 97.12 173 GLY B C 1
ATOM 4623 O O . GLY B 1 173 ? -5.047 21.359 -20.703 1 97.12 173 GLY B O 1
ATOM 4624 N N . VAL B 1 174 ? -3.25 20.094 -21.156 1 96.62 174 VAL B N 1
ATOM 4625 C CA . VAL B 1 174 ? -3 19.766 -19.75 1 96.62 174 VAL B CA 1
ATOM 4626 C C . VAL B 1 174 ? -2.344 20.953 -19.047 1 96.62 174 VAL B C 1
ATOM 4628 O O . VAL B 1 174 ? -1.312 21.453 -19.5 1 96.62 174 VAL B O 1
ATOM 4631 N N . THR B 1 175 ? -2.93 21.375 -17.953 1 92.38 175 THR B N 1
ATOM 4632 C CA . THR B 1 175 ? -2.404 22.516 -17.203 1 92.38 175 THR B CA 1
ATOM 4633 C C . THR B 1 175 ? -2.098 22.109 -15.758 1 92.38 175 THR B C 1
ATOM 4635 O O . THR B 1 175 ? -1.634 22.938 -14.969 1 92.38 175 THR B O 1
ATOM 4638 N N . MET B 1 176 ? -2.225 20.875 -15.414 1 91 176 MET B N 1
ATOM 4639 C CA . MET B 1 176 ? -2.205 20.438 -14.023 1 91 176 MET B CA 1
ATOM 4640 C C . MET B 1 176 ? -0.789 20.078 -13.586 1 91 176 MET B C 1
ATOM 4642 O O . MET B 1 176 ? -0.527 19.906 -12.391 1 91 176 MET B O 1
ATOM 4646 N N . VAL B 1 177 ? 0.137 19.953 -14.539 1 96.06 177 VAL B N 1
ATOM 4647 C CA . VAL B 1 177 ? 1.509 19.641 -14.164 1 96.06 177 VAL B CA 1
ATOM 4648 C C . VAL B 1 177 ? 2.148 20.828 -13.461 1 96.06 177 VAL B C 1
ATOM 4650 O O . VAL B 1 177 ? 2.307 21.891 -14.062 1 96.06 177 VAL B O 1
ATOM 4653 N N . ARG B 1 178 ? 2.545 20.719 -12.266 1 94.88 178 ARG B N 1
ATOM 4654 C CA . ARG B 1 178 ? 2.998 21.828 -11.43 1 94.88 178 ARG B CA 1
ATOM 4655 C C . ARG B 1 178 ? 4.34 22.359 -11.914 1 94.88 178 ARG B C 1
ATOM 4657 O O . ARG B 1 178 ? 4.539 23.578 -11.977 1 94.88 178 ARG B O 1
ATOM 4664 N N . PHE B 1 179 ? 5.301 21.438 -12.242 1 97.31 179 PHE B N 1
ATOM 4665 C CA . PHE B 1 179 ? 6.641 21.797 -12.68 1 97.31 179 PHE B CA 1
ATOM 4666 C C . PHE B 1 179 ? 6.988 21.109 -13.992 1 97.31 179 PHE B C 1
ATOM 4668 O O . PHE B 1 179 ? 7.895 20.281 -14.039 1 97.31 179 PHE B O 1
ATOM 4675 N N . PRO B 1 180 ? 6.41 21.5 -15.055 1 96.31 180 PRO B N 1
ATOM 4676 C CA . PRO B 1 180 ? 6.566 20.781 -16.328 1 96.31 180 PRO B CA 1
ATOM 4677 C C . PRO B 1 180 ? 8.008 20.766 -16.812 1 96.31 180 PRO B C 1
ATOM 4679 O O . PRO B 1 180 ? 8.445 19.797 -17.438 1 96.31 180 PRO B O 1
ATOM 4682 N N . GLU B 1 181 ? 8.812 21.797 -16.453 1 95.94 181 GLU B N 1
ATOM 4683 C CA . GLU B 1 181 ? 10.148 21.938 -17.031 1 95.94 181 GLU B CA 1
ATOM 4684 C C . GLU B 1 181 ? 11.148 21 -16.344 1 95.94 181 GLU B C 1
ATOM 4686 O O . GLU B 1 181 ? 12.219 20.719 -16.891 1 95.94 181 GLU B O 1
ATOM 4691 N N . THR B 1 182 ? 10.766 20.516 -15.195 1 98 182 THR B N 1
ATOM 4692 C CA . THR B 1 182 ? 11.711 19.688 -14.453 1 98 182 THR B CA 1
ATOM 4693 C C . THR B 1 182 ? 11.078 18.344 -14.078 1 98 182 THR B C 1
ATOM 4695 O O . THR B 1 182 ? 11.453 17.734 -13.07 1 98 182 THR B O 1
ATOM 4698 N N . SER B 1 183 ? 10.109 17.953 -14.844 1 98.5 183 SER B N 1
ATOM 4699 C CA . SER B 1 183 ? 9.398 16.719 -14.516 1 98.5 183 SER B CA 1
ATOM 4700 C C . SER B 1 183 ? 9.883 15.562 -15.383 1 98.5 183 SER B C 1
ATOM 4702 O O . SER B 1 183 ? 10.18 15.742 -16.562 1 98.5 183 SER B O 1
ATOM 4704 N N . ALA B 1 184 ? 10.078 14.375 -14.75 1 98.69 184 ALA B N 1
ATOM 4705 C CA . ALA B 1 184 ? 9.961 13.102 -15.461 1 98.69 184 ALA B CA 1
ATOM 4706 C C . ALA B 1 184 ? 8.5 12.68 -15.586 1 98.69 184 ALA B C 1
ATOM 4708 O O . ALA B 1 184 ? 7.652 13.117 -14.805 1 98.69 184 ALA B O 1
ATOM 4709 N N . TYR B 1 185 ? 8.18 11.93 -16.594 1 98.75 185 TYR B N 1
ATOM 4710 C CA . TYR B 1 185 ? 6.801 11.523 -16.828 1 98.75 185 TYR B CA 1
ATOM 4711 C C . TYR B 1 185 ? 6.699 10.008 -17 1 98.75 185 TYR B C 1
ATOM 4713 O O . TYR B 1 185 ? 7.57 9.391 -17.625 1 98.75 185 TYR B O 1
ATOM 4721 N N . GLY B 1 186 ? 5.723 9.383 -16.422 1 98.19 186 GLY B N 1
ATOM 4722 C CA . GLY B 1 186 ? 5.312 8.008 -16.672 1 98.19 186 GLY B CA 1
ATOM 4723 C C . GLY B 1 186 ? 3.891 7.898 -17.188 1 98.19 186 GLY B C 1
ATOM 4724 O O . GLY B 1 186 ? 3.08 8.805 -16.984 1 98.19 186 GLY B O 1
ATOM 4725 N N . VAL B 1 187 ? 3.566 6.844 -17.922 1 98.62 187 VAL B N 1
ATOM 4726 C CA . VAL B 1 187 ? 2.238 6.633 -18.484 1 98.62 187 VAL B CA 1
ATOM 4727 C C . VAL B 1 187 ? 1.646 5.332 -17.953 1 98.62 187 VAL B C 1
ATOM 4729 O O . VAL B 1 187 ? 2.34 4.312 -17.875 1 98.62 187 VAL B O 1
ATOM 4732 N N . LYS B 1 188 ? 0.444 5.395 -17.547 1 98.5 188 LYS B N 1
ATOM 4733 C CA . LYS B 1 188 ? -0.301 4.258 -17.016 1 98.5 188 LYS B CA 1
ATOM 4734 C C . LYS B 1 188 ? -1.427 3.846 -17.953 1 98.5 188 LYS B C 1
ATOM 4736 O O . LYS B 1 188 ? -2.484 4.477 -17.984 1 98.5 188 LYS B O 1
ATOM 4741 N N . PRO B 1 189 ? -1.261 2.811 -18.734 1 98.75 189 PRO B N 1
ATOM 4742 C CA . PRO B 1 189 ? -2.391 2.24 -19.469 1 98.75 189 PRO B CA 1
ATOM 4743 C C . PRO B 1 189 ? -3.176 1.219 -18.656 1 98.75 189 PRO B C 1
ATOM 4745 O O . PRO B 1 189 ? -2.582 0.423 -17.922 1 98.75 189 PRO B O 1
ATOM 4748 N N . VAL B 1 190 ? -4.469 1.275 -18.641 1 98.81 190 VAL B N 1
ATOM 4749 C CA . VAL B 1 190 ? -5.383 0.246 -18.172 1 98.81 190 VAL B CA 1
ATOM 4750 C C . VAL B 1 190 ? -6.453 -0.025 -19.219 1 98.81 190 VAL B C 1
ATOM 4752 O O . VAL B 1 190 ? -7.176 0.887 -19.641 1 98.81 190 VAL B O 1
ATOM 4755 N N . SER B 1 191 ? -6.547 -1.232 -19.672 1 98.81 191 SER B N 1
ATOM 4756 C CA . SER B 1 191 ? -7.418 -1.521 -20.812 1 98.81 191 SER B CA 1
ATOM 4757 C C . SER B 1 191 ? -8.633 -2.332 -20.375 1 98.81 191 SER B C 1
ATOM 4759 O O . SER B 1 191 ? -8.617 -2.98 -19.328 1 98.81 191 SER B O 1
ATOM 4761 N N . VAL B 1 192 ? -9.664 -2.219 -21.172 1 98.75 192 VAL B N 1
ATOM 4762 C CA . VAL B 1 192 ? -10.852 -3.045 -21.016 1 98.75 192 VAL B CA 1
ATOM 4763 C C . VAL B 1 192 ? -10.477 -4.523 -21.109 1 98.75 192 VAL B C 1
ATOM 4765 O O . VAL B 1 192 ? -10.82 -5.316 -20.234 1 98.75 192 VAL B O 1
ATOM 4768 N N . GLU B 1 193 ? -9.719 -4.926 -22.109 1 98.38 193 GLU B N 1
ATOM 4769 C CA . GLU B 1 193 ? -9.352 -6.316 -22.359 1 98.38 193 GLU B CA 1
ATOM 4770 C C . GLU B 1 193 ? -8.516 -6.879 -21.219 1 98.38 193 GLU B C 1
ATOM 4772 O O . GLU B 1 193 ? -8.773 -7.984 -20.734 1 98.38 193 GLU B O 1
ATOM 4777 N N . GLY B 1 194 ? -7.488 -6.105 -20.844 1 98.31 194 GLY B N 1
ATOM 4778 C CA . GLY B 1 194 ? -6.641 -6.547 -19.75 1 98.31 194 GLY B CA 1
ATOM 4779 C C . GLY B 1 194 ? -7.387 -6.699 -18.438 1 98.31 194 GLY B C 1
ATOM 4780 O O . GLY B 1 194 ? -7.156 -7.656 -17.703 1 98.31 194 GLY B O 1
ATOM 4781 N N . SER B 1 195 ? -8.312 -5.789 -18.156 1 98.88 195 SER B N 1
ATOM 4782 C CA . SER B 1 195 ? -9.102 -5.828 -16.922 1 98.88 195 SER B CA 1
ATOM 4783 C C . SER B 1 195 ? -10.07 -7.004 -16.938 1 98.88 195 SER B C 1
ATOM 4785 O O . SER B 1 195 ? -10.164 -7.742 -15.945 1 98.88 195 SER B O 1
ATOM 4787 N N . GLU B 1 196 ? -10.734 -7.172 -18.047 1 98.81 196 GLU B N 1
ATOM 4788 C CA . GLU B 1 196 ? -11.773 -8.195 -18.109 1 98.81 196 GLU B CA 1
ATOM 4789 C C . GLU B 1 196 ? -11.18 -9.594 -18.016 1 98.81 196 GLU B C 1
ATOM 4791 O O . GLU B 1 196 ? -11.742 -10.469 -17.359 1 98.81 196 GLU B O 1
ATOM 4796 N N . ARG B 1 197 ? -10.062 -9.859 -18.703 1 98.69 197 ARG B N 1
ATOM 4797 C CA . ARG B 1 197 ? -9.484 -11.203 -18.656 1 98.69 197 ARG B CA 1
ATOM 4798 C C . ARG B 1 197 ? -8.992 -11.539 -17.266 1 98.69 197 ARG B C 1
ATOM 4800 O O . ARG B 1 197 ? -9.102 -12.688 -16.812 1 98.69 197 ARG B O 1
ATOM 4807 N N . LEU B 1 198 ? -8.477 -10.531 -16.516 1 98.88 198 LEU B N 1
ATOM 4808 C CA . LEU B 1 198 ? -8.055 -10.766 -15.141 1 98.88 198 LEU B CA 1
ATOM 4809 C C . LEU B 1 198 ? -9.258 -11.078 -14.25 1 98.88 198 LEU B C 1
ATOM 4811 O O . LEU B 1 198 ? -9.227 -12.047 -13.484 1 98.88 198 LEU B O 1
ATOM 4815 N N . VAL B 1 199 ? -10.281 -10.227 -14.328 1 98.94 199 VAL B N 1
ATOM 4816 C CA . VAL B 1 199 ? -11.445 -10.391 -13.469 1 98.94 199 VAL B CA 1
ATOM 4817 C C . VAL B 1 199 ? -12.148 -11.711 -13.789 1 98.94 199 VAL B C 1
ATOM 4819 O O . VAL B 1 199 ? -12.625 -12.398 -12.891 1 98.94 199 VAL B O 1
ATOM 4822 N N . ARG B 1 200 ? -12.195 -12.094 -15.109 1 98.81 200 ARG B N 1
ATOM 4823 C CA . ARG B 1 200 ? -12.742 -13.391 -15.5 1 98.81 200 ARG B CA 1
ATOM 4824 C C . ARG B 1 200 ? -12.031 -14.523 -14.766 1 98.81 200 ARG B C 1
ATOM 4826 O O . ARG B 1 200 ? -12.688 -15.422 -14.227 1 98.81 200 ARG B O 1
ATOM 4833 N N . ALA B 1 201 ? -10.719 -14.445 -14.75 1 98.81 201 ALA B N 1
ATOM 4834 C CA . ALA B 1 201 ? -9.93 -15.484 -14.094 1 98.81 201 ALA B CA 1
ATOM 4835 C C . ALA B 1 201 ? -10.227 -15.531 -12.602 1 98.81 201 ALA B C 1
ATOM 4837 O O . ALA B 1 201 ? -10.367 -16.609 -12.023 1 98.81 201 ALA B O 1
ATOM 4838 N N . ALA B 1 202 ? -10.328 -14.391 -11.953 1 98.94 202 ALA B N 1
ATOM 4839 C CA . ALA B 1 202 ? -10.57 -14.32 -10.516 1 98.94 202 ALA B CA 1
ATOM 4840 C C . ALA B 1 202 ? -11.953 -14.859 -10.164 1 98.94 202 ALA B C 1
ATOM 4842 O O . ALA B 1 202 ? -12.109 -15.617 -9.203 1 98.94 202 ALA B O 1
ATOM 4843 N N . VAL B 1 203 ? -12.945 -14.461 -10.938 1 98.94 203 VAL B N 1
ATOM 4844 C CA . VAL B 1 203 ? -14.312 -14.891 -10.68 1 98.94 203 VAL B CA 1
ATOM 4845 C C . VAL B 1 203 ? -14.438 -16.391 -10.898 1 98.94 203 VAL B C 1
ATOM 4847 O O . VAL B 1 203 ? -15.039 -17.094 -10.086 1 98.94 203 VAL B O 1
ATOM 4850 N N . ARG B 1 204 ? -13.875 -16.875 -12 1 98.5 204 ARG B N 1
ATOM 4851 C CA . ARG B 1 204 ? -13.891 -18.312 -12.258 1 98.5 204 ARG B CA 1
ATOM 4852 C C . ARG B 1 204 ? -13.242 -19.094 -11.109 1 98.5 204 ARG B C 1
ATOM 4854 O O . ARG B 1 204 ? -13.766 -20.125 -10.688 1 98.5 204 ARG B O 1
ATOM 4861 N N . TYR B 1 205 ? -12.148 -18.578 -10.648 1 98.44 205 TYR B N 1
ATOM 4862 C CA . TYR B 1 205 ? -11.469 -19.219 -9.523 1 98.44 205 TYR B CA 1
ATOM 4863 C C . TYR B 1 205 ? -12.383 -19.281 -8.305 1 98.44 205 TYR B C 1
ATOM 4865 O O . TYR B 1 205 ? -12.461 -20.328 -7.641 1 98.44 205 TYR B O 1
ATOM 4873 N N . ALA B 1 206 ? -12.977 -18.188 -7.965 1 98.88 206 ALA B N 1
ATOM 4874 C CA . ALA B 1 206 ? -13.867 -18.141 -6.805 1 98.88 206 ALA B CA 1
ATOM 4875 C C . ALA B 1 206 ? -15 -19.141 -6.938 1 98.88 206 ALA B C 1
ATOM 4877 O O . ALA B 1 206 ? -15.352 -19.828 -5.969 1 98.88 206 ALA B O 1
ATOM 4878 N N . ILE B 1 207 ? -15.578 -19.219 -8.133 1 98.56 207 ILE B N 1
ATOM 4879 C CA . ILE B 1 207 ? -16.672 -20.141 -8.391 1 98.56 207 ILE B CA 1
ATOM 4880 C C . ILE B 1 207 ? -16.188 -21.578 -8.242 1 98.56 207 ILE B C 1
ATOM 4882 O O . ILE B 1 207 ? -16.781 -22.375 -7.512 1 98.56 207 ILE B O 1
ATOM 4886 N N . ASP B 1 208 ? -15.07 -21.891 -8.875 1 97.06 208 ASP B N 1
ATOM 4887 C CA . ASP B 1 208 ? -14.555 -23.25 -8.914 1 97.06 208 ASP B CA 1
ATOM 4888 C C . ASP B 1 208 ? -14.156 -23.734 -7.516 1 97.06 208 ASP B C 1
ATOM 4890 O O . ASP B 1 208 ? -14.242 -24.922 -7.215 1 97.06 208 ASP B O 1
ATOM 4894 N N . HIS B 1 209 ? -13.758 -22.844 -6.699 1 97.19 209 HIS B N 1
ATOM 4895 C CA . HIS B 1 209 ? -13.273 -23.234 -5.375 1 97.19 209 HIS B CA 1
ATOM 4896 C C . HIS B 1 209 ? -14.305 -22.906 -4.301 1 97.19 209 HIS B C 1
ATOM 4898 O O . HIS B 1 209 ? -14.016 -23.016 -3.105 1 97.19 209 HIS B O 1
ATOM 4904 N N . HIS B 1 210 ? -15.461 -22.5 -4.629 1 97.62 210 HIS B N 1
ATOM 4905 C CA . HIS B 1 210 ? -16.578 -22.219 -3.744 1 97.62 210 HIS B CA 1
ATOM 4906 C C . HIS B 1 210 ? -16.203 -21.172 -2.701 1 97.62 210 HIS B C 1
ATOM 4908 O O . HIS B 1 210 ? -16.453 -21.359 -1.509 1 97.62 210 HIS B O 1
ATOM 4914 N N . LEU B 1 211 ? -15.586 -20.094 -3.17 1 98.38 211 LEU B N 1
ATOM 4915 C CA . LEU B 1 211 ? -15.211 -19 -2.299 1 98.38 211 LEU B CA 1
ATOM 4916 C C . LEU B 1 211 ? -16.266 -17.906 -2.312 1 98.38 211 LEU B C 1
ATOM 4918 O O . LEU B 1 211 ? -16.969 -17.734 -3.311 1 98.38 211 LEU B O 1
ATOM 4922 N N . PRO B 1 212 ? -16.344 -17.109 -1.267 1 98.38 212 PRO B N 1
ATOM 4923 C CA . PRO B 1 212 ? -17.547 -16.312 -1.024 1 98.38 212 PRO B CA 1
ATOM 4924 C C . PRO B 1 212 ? -17.547 -15 -1.812 1 98.38 212 PRO B C 1
ATOM 4926 O O . PRO B 1 212 ? -18.609 -14.438 -2.072 1 98.38 212 PRO B O 1
ATOM 4929 N N . SER B 1 213 ? -16.344 -14.477 -2.197 1 98.88 213 SER B N 1
ATOM 4930 C CA . SER B 1 213 ? -16.375 -13.133 -2.76 1 98.88 213 SER B CA 1
ATOM 4931 C C . SER B 1 213 ? -15.133 -12.844 -3.594 1 98.88 213 SER B C 1
ATOM 4933 O O . SER B 1 213 ? -14.102 -13.484 -3.414 1 98.88 213 SER B O 1
ATOM 4935 N N . VAL B 1 214 ? -15.258 -11.953 -4.57 1 98.94 214 VAL B N 1
ATOM 4936 C CA . VAL B 1 214 ? -14.18 -11.281 -5.289 1 98.94 214 VAL B CA 1
ATOM 4937 C C . VAL B 1 214 ? -14.234 -9.781 -5.031 1 98.94 214 VAL B C 1
ATOM 4939 O O . VAL B 1 214 ? -15.281 -9.148 -5.23 1 98.94 214 VAL B O 1
ATOM 4942 N N . THR B 1 215 ? -13.227 -9.234 -4.547 1 98.94 215 THR B N 1
ATOM 4943 C CA . THR B 1 215 ? -13.141 -7.797 -4.328 1 98.94 215 THR B CA 1
ATOM 4944 C C . THR B 1 215 ? -12.281 -7.137 -5.398 1 98.94 215 THR B C 1
ATOM 4946 O O . THR B 1 215 ? -11.094 -7.461 -5.539 1 98.94 215 THR B O 1
ATOM 4949 N N . LEU B 1 216 ? -12.859 -6.23 -6.188 1 98.94 216 LEU B N 1
ATOM 4950 C CA . LEU B 1 216 ? -12.125 -5.383 -7.121 1 98.94 216 LEU B CA 1
ATOM 4951 C C . LEU B 1 216 ? -11.453 -4.227 -6.387 1 98.94 216 LEU B C 1
ATOM 4953 O O . LEU B 1 216 ? -12.125 -3.295 -5.941 1 98.94 216 LEU B O 1
ATOM 4957 N N . VAL B 1 217 ? -10.172 -4.27 -6.266 1 98.88 217 VAL B N 1
ATOM 4958 C CA . VAL B 1 217 ? -9.43 -3.254 -5.531 1 98.88 217 VAL B CA 1
ATOM 4959 C C . VAL B 1 217 ? -8.836 -2.24 -6.508 1 98.88 217 VAL B C 1
ATOM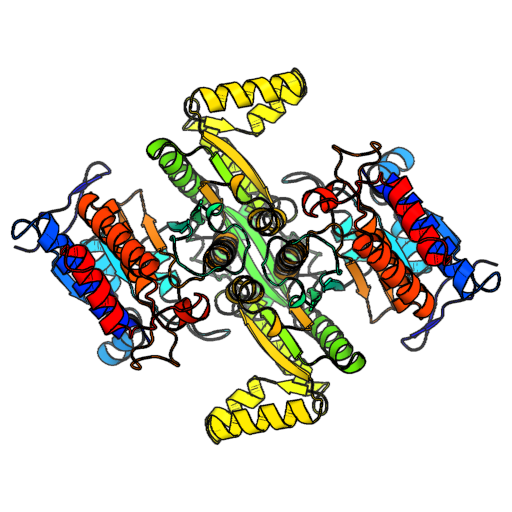 4961 O O . VAL B 1 217 ? -8.188 -2.619 -7.488 1 98.88 217 VAL B O 1
ATOM 4964 N N . HIS B 1 218 ? -9.047 -0.963 -6.242 1 98.62 218 HIS B N 1
ATOM 4965 C CA . HIS B 1 218 ? -8.703 0.096 -7.188 1 98.62 218 HIS B CA 1
ATOM 4966 C C . HIS B 1 218 ? -8.539 1.436 -6.473 1 98.62 218 HIS B C 1
ATOM 4968 O O . HIS B 1 218 ? -8.906 1.568 -5.305 1 98.62 218 HIS B O 1
ATOM 4974 N N . LYS B 1 219 ? -7.945 2.334 -7.117 1 97.62 219 LYS B N 1
ATOM 4975 C CA . LYS B 1 219 ? -7.934 3.723 -6.668 1 97.62 219 LYS B CA 1
ATOM 4976 C C . LYS B 1 219 ? -8.711 4.617 -7.629 1 97.62 219 LYS B C 1
ATOM 4978 O O . LYS B 1 219 ? -8.188 5.621 -8.109 1 97.62 219 LYS B O 1
ATOM 4983 N N . GLY B 1 220 ? -9.984 4.305 -7.867 1 96.69 220 GLY B N 1
ATOM 4984 C CA . GLY B 1 220 ? -10.797 4.93 -8.898 1 96.69 220 GLY B CA 1
ATOM 4985 C C . GLY B 1 220 ? -11.398 6.254 -8.461 1 96.69 220 GLY B C 1
ATOM 4986 O O . GLY B 1 220 ? -11.93 7 -9.289 1 96.69 220 GLY B O 1
ATOM 4987 N N . ASN B 1 221 ? -11.297 6.625 -7.16 1 92.56 221 ASN B N 1
ATOM 4988 C CA . ASN B 1 221 ? -11.773 7.938 -6.73 1 92.56 221 ASN B CA 1
ATOM 4989 C C . ASN B 1 221 ? -10.828 9.047 -7.164 1 92.56 221 ASN B C 1
ATOM 4991 O O . ASN B 1 221 ? -11.227 10.211 -7.258 1 92.56 221 ASN B O 1
ATOM 4995 N N . ILE B 1 222 ? -9.555 8.672 -7.438 1 93.69 222 ILE B N 1
ATOM 4996 C CA . ILE B 1 222 ? -8.57 9.633 -7.906 1 93.69 222 ILE B CA 1
ATOM 4997 C C . ILE B 1 222 ? -8.312 9.43 -9.398 1 93.69 222 ILE B C 1
ATOM 4999 O O . ILE B 1 222 ? -8.367 10.383 -10.18 1 93.69 222 ILE B O 1
ATOM 5003 N N . MET B 1 223 ? -8.016 8.164 -9.758 1 96.44 223 MET B N 1
ATOM 5004 C CA . MET B 1 223 ? -7.828 7.805 -11.164 1 96.44 223 MET B CA 1
ATOM 5005 C C . MET B 1 223 ? -9.117 7.246 -11.758 1 96.44 223 MET B C 1
ATOM 5007 O O . MET B 1 223 ? -9.297 6.027 -11.828 1 96.44 223 MET B O 1
ATOM 5011 N N . LYS B 1 224 ? -9.914 8.039 -12.25 1 96.19 224 LYS B N 1
ATOM 5012 C CA . LYS B 1 224 ? -11.312 7.754 -12.562 1 96.19 224 LYS B CA 1
ATOM 5013 C C . LYS B 1 224 ? -11.43 6.898 -13.82 1 96.19 224 LYS B C 1
ATOM 5015 O O . LYS B 1 224 ? -12.312 6.043 -13.922 1 96.19 224 LYS B O 1
ATOM 5020 N N . TYR B 1 225 ? -10.531 7.141 -14.766 1 97.38 225 TYR B N 1
ATOM 5021 C CA . TYR B 1 225 ? -10.727 6.523 -16.078 1 97.38 225 TYR B CA 1
ATOM 5022 C C . TYR B 1 225 ? -9.859 5.277 -16.219 1 97.38 225 TYR B C 1
ATOM 5024 O O . TYR B 1 225 ? -10.195 4.367 -16.984 1 97.38 225 TYR B O 1
ATOM 5032 N N . THR B 1 226 ? -8.734 5.215 -15.461 1 98.25 226 THR B N 1
ATOM 5033 C CA . THR B 1 226 ? -7.906 4.016 -15.508 1 98.25 226 THR B CA 1
ATOM 5034 C C . THR B 1 226 ? -8.359 3.004 -14.461 1 98.25 226 THR B C 1
ATOM 5036 O O . THR B 1 226 ? -9.102 2.068 -14.773 1 98.25 226 THR B O 1
ATOM 5039 N N . GLU B 1 227 ? -8.172 3.355 -13.188 1 98.31 227 GLU B N 1
ATOM 5040 C CA . GLU B 1 227 ? -8.539 2.406 -12.141 1 98.31 227 GLU B CA 1
ATOM 5041 C C . GLU B 1 227 ? -10.047 2.396 -11.914 1 98.31 227 GLU B C 1
ATOM 5043 O O . GLU B 1 227 ? -10.625 1.355 -11.586 1 98.31 227 GLU B O 1
ATOM 5048 N N . GLY B 1 228 ? -10.648 3.625 -12.055 1 97.81 228 GLY B N 1
ATOM 5049 C CA . GLY B 1 228 ? -12.102 3.605 -12.078 1 97.81 228 GLY B CA 1
ATOM 5050 C C . GLY B 1 228 ? -12.672 2.752 -13.195 1 97.81 228 GLY B C 1
ATOM 5051 O O . GLY B 1 228 ? -13.719 2.117 -13.031 1 97.81 228 GLY B O 1
ATOM 5052 N N . GLY B 1 229 ? -12.039 2.822 -14.359 1 98.31 229 GLY B N 1
ATOM 5053 C CA . GLY B 1 229 ? -12.398 1.928 -15.453 1 98.31 229 GLY B CA 1
ATOM 5054 C C . GLY B 1 229 ? -12.266 0.461 -15.086 1 98.31 229 GLY B C 1
ATOM 5055 O O . GLY B 1 229 ? -13.172 -0.334 -15.352 1 98.31 229 GLY B O 1
ATOM 5056 N N . PHE B 1 230 ? -11.188 0.076 -14.438 1 98.81 230 PHE B N 1
ATOM 5057 C CA . PHE B 1 230 ? -10.961 -1.295 -14 1 98.81 230 PHE B CA 1
ATOM 5058 C C . PHE B 1 230 ? -12.133 -1.803 -13.18 1 98.81 230 PHE B C 1
ATOM 5060 O O . PHE B 1 230 ? -12.641 -2.902 -13.414 1 98.81 230 PHE B O 1
ATOM 5067 N N . LYS B 1 231 ? -12.547 -0.992 -12.203 1 98.62 231 LYS B N 1
ATOM 5068 C CA . LYS B 1 231 ? -13.703 -1.323 -11.375 1 98.62 231 LYS B CA 1
ATOM 5069 C C . LYS B 1 231 ? -14.953 -1.512 -12.227 1 98.62 231 LYS B C 1
ATOM 5071 O O . LYS B 1 231 ? -15.633 -2.537 -12.125 1 98.62 231 LYS B O 1
ATOM 5076 N N . LYS B 1 232 ? -15.227 -0.533 -13.086 1 98.12 232 LYS B N 1
ATOM 5077 C CA . LYS B 1 232 ? -16.438 -0.53 -13.891 1 98.12 232 LYS B CA 1
ATOM 5078 C C . LYS B 1 232 ? -16.484 -1.727 -14.836 1 98.12 232 LYS B C 1
ATOM 5080 O O . LYS B 1 232 ? -17.484 -2.422 -14.93 1 98.12 232 LYS B O 1
ATOM 5085 N N . TRP B 1 233 ? -15.375 -1.961 -15.539 1 98.81 233 TRP B N 1
ATOM 5086 C CA . TRP B 1 233 ? -15.297 -3.051 -16.5 1 98.81 233 TRP B CA 1
ATOM 5087 C C . TRP B 1 233 ? -15.352 -4.406 -15.805 1 98.81 233 TRP B C 1
ATOM 5089 O O . TRP B 1 233 ? -15.891 -5.371 -16.344 1 98.81 233 TRP B O 1
ATOM 5099 N N . GLY B 1 234 ? -14.789 -4.5 -14.586 1 98.88 234 GLY B N 1
ATOM 5100 C CA . GLY B 1 234 ? -14.852 -5.727 -13.812 1 98.88 234 GLY B CA 1
ATOM 5101 C C . GLY B 1 234 ? -16.266 -6.102 -13.414 1 98.88 234 GLY B C 1
ATOM 5102 O O . GLY B 1 234 ? -16.672 -7.258 -13.57 1 98.88 234 GLY B O 1
ATOM 5103 N N . TYR B 1 235 ? -17.031 -5.109 -12.898 1 98.81 235 TYR B N 1
ATOM 5104 C CA . TYR B 1 235 ? -18.422 -5.348 -12.547 1 98.81 235 TYR B CA 1
ATOM 5105 C C . TYR B 1 235 ? -19.234 -5.781 -13.766 1 98.81 235 TYR B C 1
ATOM 5107 O O . TYR B 1 235 ? -20.016 -6.734 -13.703 1 98.81 235 TYR B O 1
ATOM 5115 N N . ALA B 1 236 ? -19.016 -5.008 -14.867 1 98.69 236 ALA B N 1
ATOM 5116 C CA . ALA B 1 236 ? -19.766 -5.293 -16.094 1 98.69 236 ALA B CA 1
ATOM 5117 C C . ALA B 1 236 ? -19.469 -6.711 -16.578 1 98.69 236 ALA B C 1
ATOM 5119 O O . ALA B 1 236 ? -20.391 -7.422 -17.016 1 98.69 236 ALA B O 1
ATOM 5120 N N . LEU B 1 237 ? -18.25 -7.117 -16.562 1 98.81 237 LEU B N 1
ATOM 5121 C CA . LEU B 1 237 ? -17.859 -8.453 -16.984 1 98.81 237 LEU B CA 1
ATOM 5122 C C . LEU B 1 237 ? -18.531 -9.516 -16.125 1 98.81 237 LEU B C 1
ATOM 5124 O O . LEU B 1 237 ? -19.062 -10.5 -16.656 1 98.81 237 LEU B O 1
ATOM 5128 N N . ALA B 1 238 ? -18.438 -9.352 -14.781 1 98.81 238 ALA B N 1
ATOM 5129 C CA . ALA B 1 238 ? -19 -10.336 -13.852 1 98.81 238 ALA B CA 1
ATOM 5130 C C . ALA B 1 238 ? -20.484 -10.547 -14.109 1 98.81 238 ALA B C 1
ATOM 5132 O O . ALA B 1 238 ? -20.969 -11.68 -14.117 1 98.81 238 ALA B O 1
ATOM 5133 N N . GLU B 1 239 ? -21.188 -9.484 -14.375 1 98.62 239 GLU B N 1
ATOM 5134 C CA . GLU B 1 239 ? -22.625 -9.555 -14.617 1 98.62 239 GLU B CA 1
ATOM 5135 C C . GLU B 1 239 ? -22.938 -10.164 -15.984 1 98.62 239 GLU B C 1
ATOM 5137 O O . GLU B 1 239 ? -23.906 -10.914 -16.141 1 98.62 239 GLU B O 1
ATOM 5142 N N . ARG B 1 240 ? -22.125 -9.82 -16.938 1 98.69 240 ARG B N 1
ATOM 5143 C CA . ARG B 1 240 ? -22.344 -10.258 -18.312 1 98.69 240 ARG B CA 1
ATOM 5144 C C . ARG B 1 240 ? -22.016 -11.742 -18.469 1 98.69 240 ARG B C 1
ATOM 5146 O O . ARG B 1 240 ? -22.75 -12.477 -19.125 1 98.69 240 ARG B O 1
ATOM 5153 N N . GLU B 1 241 ? -20.938 -12.172 -17.875 1 98.69 241 GLU B N 1
ATOM 5154 C CA . GLU B 1 241 ? -20.422 -13.508 -18.188 1 98.69 241 GLU B CA 1
ATOM 5155 C C . GLU B 1 241 ? -20.828 -14.516 -17.109 1 98.69 241 GLU B C 1
ATOM 5157 O O . GLU B 1 241 ? -20.828 -15.727 -17.359 1 98.69 241 GLU B O 1
ATOM 5162 N N . PHE B 1 242 ? -21.203 -14.055 -15.898 1 98.69 242 PHE B N 1
ATOM 5163 C CA . PHE B 1 242 ? -21.531 -14.984 -14.82 1 98.69 242 PHE B CA 1
ATOM 5164 C C . PHE B 1 242 ? -22.828 -14.586 -14.133 1 98.69 242 PHE B C 1
ATOM 5166 O O . PHE B 1 242 ? -22.906 -14.539 -12.906 1 98.69 242 PHE B O 1
ATOM 5173 N N . PRO B 1 243 ? -23.906 -14.305 -14.812 1 97.81 243 PRO B N 1
ATOM 5174 C CA . PRO B 1 243 ? -25.125 -13.766 -14.219 1 97.81 243 PRO B CA 1
ATOM 5175 C C . PRO B 1 243 ? -25.75 -14.703 -13.188 1 97.81 243 PRO B C 1
ATOM 5177 O O . PRO B 1 243 ? -26.359 -14.242 -12.219 1 97.81 243 PRO B O 1
ATOM 5180 N N . GLU B 1 244 ? -25.578 -16.016 -13.297 1 97.81 244 GLU B N 1
ATOM 5181 C CA . GLU B 1 244 ? -26.234 -16.969 -12.398 1 97.81 244 GLU B CA 1
ATOM 5182 C C . GLU B 1 244 ? -25.328 -17.312 -11.219 1 97.81 244 GLU B C 1
ATOM 5184 O O . GLU B 1 244 ? -25.797 -17.875 -10.227 1 97.81 244 GLU B O 1
ATOM 5189 N N . ALA B 1 245 ? -24.094 -16.906 -11.367 1 98.62 245 ALA B N 1
ATOM 5190 C CA . ALA B 1 245 ? -23.125 -17.391 -10.375 1 98.62 245 ALA B CA 1
ATOM 5191 C C . ALA B 1 245 ? -22.672 -16.266 -9.461 1 98.62 245 ALA B C 1
ATOM 5193 O O . ALA B 1 245 ? -22 -16.516 -8.453 1 98.62 245 ALA B O 1
ATOM 5194 N N . VAL B 1 246 ? -23.094 -15.008 -9.797 1 98.69 246 VAL B N 1
ATOM 5195 C CA . VAL B 1 246 ? -22.562 -13.906 -9.008 1 98.69 246 VAL B CA 1
ATOM 5196 C C . VAL B 1 246 ? -23.703 -12.984 -8.57 1 98.69 246 VAL B C 1
ATOM 5198 O O . VAL B 1 246 ? -24.797 -13.039 -9.125 1 98.69 246 VAL B O 1
ATOM 5201 N N . PHE B 1 247 ? -23.5 -12.258 -7.477 1 98.81 247 PHE B N 1
ATOM 5202 C CA . PHE B 1 247 ? -24.266 -11.102 -7.023 1 98.81 247 PHE B CA 1
ATOM 5203 C C . PHE B 1 247 ? -23.344 -9.898 -6.82 1 98.81 247 PHE B C 1
ATOM 5205 O O . PHE B 1 247 ? -22.391 -9.969 -6.047 1 98.81 247 PHE B O 1
ATOM 5212 N N . THR B 1 248 ? -23.594 -8.844 -7.578 1 98.75 248 THR B N 1
ATOM 5213 C CA . THR B 1 248 ? -22.672 -7.711 -7.547 1 98.75 248 THR B CA 1
ATOM 5214 C C . THR B 1 248 ? -23.203 -6.617 -6.621 1 98.75 248 THR B C 1
ATOM 5216 O O . THR B 1 248 ? -24.406 -6.461 -6.449 1 98.75 248 THR B O 1
ATOM 5219 N N . MET B 1 249 ? -22.328 -5.848 -6.07 1 98.19 249 MET B N 1
ATOM 5220 C CA . MET B 1 249 ? -22.734 -4.73 -5.223 1 98.19 249 MET B CA 1
ATOM 5221 C C . MET B 1 249 ? -23.391 -3.633 -6.047 1 98.19 249 MET B C 1
ATOM 5223 O O . MET B 1 249 ? -24.109 -2.791 -5.504 1 98.19 249 MET B O 1
ATOM 5227 N N . THR B 1 250 ? -23.156 -3.635 -7.352 1 97.19 250 THR B N 1
ATOM 5228 C CA . THR B 1 250 ? -23.953 -2.766 -8.219 1 97.19 250 THR B CA 1
ATOM 5229 C C . THR B 1 250 ? -25.422 -3.143 -8.156 1 97.19 250 THR B C 1
ATOM 5231 O O . THR B 1 250 ? -26.297 -2.268 -8.133 1 97.19 250 THR B O 1
ATOM 5234 N N . GLN B 1 251 ? -25.672 -4.441 -8.195 1 97.81 251 GLN B N 1
ATOM 5235 C CA . GLN B 1 251 ? -27.031 -4.93 -8.047 1 97.81 251 GLN B CA 1
ATOM 5236 C C . GLN B 1 251 ? -27.594 -4.578 -6.672 1 97.81 251 GLN B C 1
ATOM 5238 O O . GLN B 1 251 ? -28.75 -4.168 -6.551 1 97.81 251 GLN B O 1
ATOM 5243 N N . TYR B 1 252 ? -26.797 -4.781 -5.656 1 98.12 252 TYR B N 1
ATOM 5244 C CA . TYR B 1 252 ? -27.172 -4.395 -4.305 1 98.12 252 TYR B CA 1
ATOM 5245 C C . TYR B 1 252 ? -27.625 -2.938 -4.262 1 98.12 252 TYR B C 1
ATOM 5247 O O . TYR B 1 252 ? -28.688 -2.623 -3.719 1 98.12 252 TYR B O 1
ATOM 5255 N N . ASP B 1 253 ? -26.828 -2.102 -4.812 1 96.31 253 ASP B N 1
ATOM 5256 C CA . ASP B 1 253 ? -27.109 -0.668 -4.785 1 96.31 253 ASP B CA 1
ATOM 5257 C C . ASP B 1 253 ? -28.375 -0.335 -5.559 1 96.31 253 ASP B C 1
ATOM 5259 O O . ASP B 1 253 ? -29.141 0.55 -5.16 1 96.31 253 ASP B O 1
ATOM 5263 N N . ALA B 1 254 ? -28.531 -0.979 -6.656 1 97.06 254 ALA B N 1
ATOM 5264 C CA . ALA B 1 254 ? -29.75 -0.77 -7.438 1 97.06 254 ALA B CA 1
ATOM 5265 C C . ALA B 1 254 ? -31 -1.157 -6.641 1 97.06 254 ALA B C 1
ATOM 5267 O O . ALA B 1 254 ? -32 -0.447 -6.664 1 97.06 254 ALA B O 1
ATOM 5268 N N . ILE B 1 255 ? -30.953 -2.281 -5.961 1 97.94 255 ILE B N 1
ATOM 5269 C CA . ILE B 1 255 ? -32.062 -2.752 -5.148 1 97.94 255 ILE B CA 1
ATOM 5270 C C . ILE B 1 255 ? -32.281 -1.801 -3.975 1 97.94 255 ILE B C 1
ATOM 5272 O O . ILE B 1 255 ? -33.438 -1.477 -3.639 1 97.94 255 ILE B O 1
ATOM 5276 N N . LYS B 1 256 ? -31.188 -1.4 -3.348 1 96.12 256 LYS B N 1
ATOM 5277 C CA . LYS B 1 256 ? -31.281 -0.469 -2.227 1 96.12 256 LYS B CA 1
ATOM 5278 C C . LYS B 1 256 ? -32 0.816 -2.633 1 96.12 256 LYS B C 1
ATOM 5280 O O . LYS B 1 256 ? -32.844 1.327 -1.887 1 96.12 256 LYS B O 1
ATOM 5285 N N . THR B 1 257 ? -31.672 1.419 -3.82 1 96.06 257 THR B N 1
ATOM 5286 C CA . THR B 1 257 ? -32.25 2.652 -4.332 1 96.06 257 THR B CA 1
ATOM 5287 C C . THR B 1 257 ? -33.75 2.457 -4.637 1 96.06 257 THR B C 1
ATOM 5289 O O . THR B 1 257 ? -34.562 3.328 -4.336 1 96.06 257 THR B O 1
ATOM 5292 N N . LYS B 1 258 ? -34.125 1.335 -5.137 1 96.88 258 LYS B N 1
ATOM 5293 C CA . LYS B 1 258 ? -35.469 1.07 -5.598 1 96.88 258 LYS B CA 1
ATOM 5294 C C . LYS B 1 258 ? -36.375 0.624 -4.445 1 96.88 258 LYS B C 1
ATOM 5296 O O . LYS B 1 258 ? -37.531 1.007 -4.375 1 96.88 258 LYS B O 1
ATOM 5301 N N . SER B 1 259 ? -35.75 -0.258 -3.619 1 97.31 259 SER B N 1
ATOM 5302 C CA . SER B 1 259 ? -36.625 -0.953 -2.672 1 97.31 259 SER B CA 1
ATOM 5303 C C . SER B 1 259 ? -36.125 -0.776 -1.239 1 97.31 259 SER B C 1
ATOM 5305 O O . SER B 1 259 ? -36.688 -1.365 -0.31 1 97.31 259 SER B O 1
ATOM 5307 N N . GLY B 1 260 ? -35.062 -0.096 -1.025 1 95.62 260 GLY B N 1
ATOM 5308 C CA . GLY B 1 260 ? -34.594 0.21 0.312 1 95.62 260 GLY B CA 1
ATOM 5309 C C . GLY B 1 260 ? -33.469 -0.7 0.765 1 95.62 260 GLY B C 1
ATOM 5310 O O . GLY B 1 260 ? -33.219 -1.741 0.153 1 95.62 260 GLY B O 1
ATOM 5311 N N . LYS B 1 261 ? -32.844 -0.308 1.843 1 94.69 261 LYS B N 1
ATOM 5312 C CA . LYS B 1 261 ? -31.672 -1 2.375 1 94.69 261 LYS B CA 1
ATOM 5313 C C . LYS B 1 261 ? -32.031 -2.42 2.811 1 94.69 261 LYS B C 1
ATOM 5315 O O . LYS B 1 261 ? -31.25 -3.354 2.578 1 94.69 261 LYS B O 1
ATOM 5320 N N . GLU B 1 262 ? -33.125 -2.588 3.408 1 96.75 262 GLU B N 1
ATOM 5321 C CA . GLU B 1 262 ? -33.531 -3.898 3.906 1 96.75 262 GLU B CA 1
ATOM 5322 C C . GLU B 1 262 ? -33.688 -4.898 2.764 1 96.75 262 GLU B C 1
ATOM 5324 O O . GLU B 1 262 ? -33.281 -6.059 2.889 1 96.75 262 GLU B O 1
ATOM 5329 N N . ALA B 1 263 ? -34.281 -4.449 1.723 1 97.81 263 ALA B N 1
ATOM 5330 C CA . ALA B 1 263 ? -34.438 -5.305 0.552 1 97.81 263 ALA B CA 1
ATOM 5331 C C . ALA B 1 263 ? -33.094 -5.707 -0.029 1 97.81 263 ALA B C 1
ATOM 5333 O O . ALA B 1 263 ? -32.906 -6.848 -0.465 1 97.81 263 ALA B O 1
ATOM 5334 N N . ALA B 1 264 ? -32.188 -4.754 -0.128 1 98 264 ALA B N 1
ATOM 5335 C CA . ALA B 1 264 ? -30.859 -5.008 -0.651 1 98 264 ALA B CA 1
ATOM 5336 C C . ALA B 1 264 ? -30.109 -6.016 0.219 1 98 264 ALA B C 1
ATOM 5338 O O . ALA B 1 264 ? -29.469 -6.926 -0.295 1 98 264 ALA B O 1
ATOM 5339 N N . GLU B 1 265 ? -30.266 -5.863 1.496 1 97.69 265 GLU B N 1
ATOM 5340 C CA . GLU B 1 265 ? -29.625 -6.781 2.434 1 97.69 265 GLU B CA 1
ATOM 5341 C C . GLU B 1 265 ? -30.188 -8.188 2.307 1 97.69 265 GLU B C 1
ATOM 5343 O O . GLU B 1 265 ? -29.453 -9.17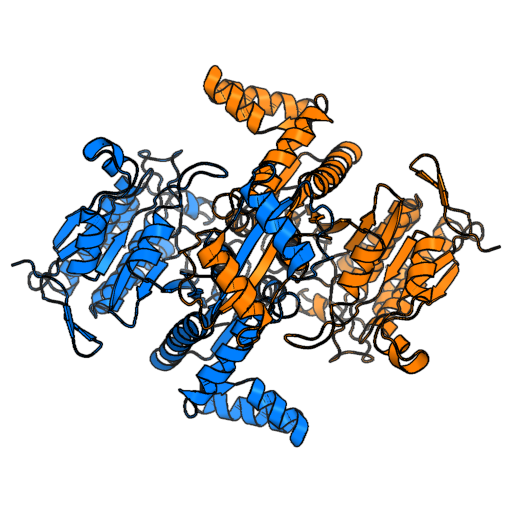2 2.402 1 97.69 265 GLU B O 1
ATOM 5348 N N . THR B 1 266 ? -31.469 -8.266 2.15 1 98.06 266 THR B N 1
ATOM 5349 C CA . THR B 1 266 ? -32.125 -9.555 1.958 1 98.06 266 THR B CA 1
ATOM 5350 C C . THR B 1 266 ? -31.625 -10.227 0.681 1 98.06 266 THR B C 1
ATOM 5352 O O . THR B 1 266 ? -31.312 -11.422 0.679 1 98.06 266 THR B O 1
ATOM 5355 N N . ALA B 1 267 ? -31.516 -9.438 -0.342 1 98.25 267 ALA B N 1
ATOM 5356 C CA . ALA B 1 267 ? -31.031 -9.977 -1.612 1 98.25 267 ALA B CA 1
ATOM 5357 C C . ALA B 1 267 ? -29.594 -10.5 -1.48 1 98.25 267 ALA B C 1
ATOM 5359 O O . ALA B 1 267 ? -29.266 -11.547 -2.037 1 98.25 267 ALA B O 1
ATOM 5360 N N . LEU B 1 268 ? -28.781 -9.758 -0.843 1 98.38 268 LEU B N 1
ATOM 5361 C CA . LEU B 1 268 ? -27.406 -10.172 -0.608 1 98.38 268 LEU B CA 1
ATOM 5362 C C . LEU B 1 268 ? -27.359 -11.477 0.184 1 98.38 268 LEU B C 1
ATOM 5364 O O . LEU B 1 268 ? -26.578 -12.375 -0.147 1 98.38 268 LEU B O 1
ATOM 5368 N N . ARG B 1 269 ? -28.172 -11.633 1.219 1 97.25 269 ARG B N 1
ATOM 5369 C CA . ARG B 1 269 ? -28.234 -12.836 2.049 1 97.25 269 ARG B CA 1
ATOM 5370 C C . ARG B 1 269 ? -28.688 -14.039 1.236 1 97.25 269 ARG B C 1
ATOM 5372 O O . ARG B 1 269 ? -28.109 -15.125 1.361 1 97.25 269 ARG B O 1
ATOM 5379 N N . GLU B 1 270 ? -29.625 -13.773 0.476 1 97.75 270 GLU B N 1
ATOM 5380 C CA . GLU B 1 270 ? -30.141 -14.852 -0.359 1 97.75 270 GLU B CA 1
ATOM 5381 C C . GLU B 1 270 ? -29.094 -15.312 -1.369 1 97.75 270 GLU B C 1
ATOM 5383 O O . GLU B 1 270 ? -28.953 -16.516 -1.615 1 97.75 270 GLU B O 1
ATOM 5388 N N . ALA B 1 271 ? -28.438 -14.352 -1.941 1 97.62 271 ALA B N 1
ATOM 5389 C CA . ALA B 1 271 ? -27.391 -14.68 -2.904 1 97.62 271 ALA B CA 1
ATOM 5390 C C . ALA B 1 271 ? -26.266 -15.484 -2.248 1 97.62 271 ALA B C 1
ATOM 5392 O O . ALA B 1 271 ? -25.797 -16.484 -2.801 1 97.62 271 ALA B O 1
ATOM 5393 N N . THR B 1 272 ? -25.891 -15.102 -1.116 1 96.94 272 THR B N 1
ATOM 5394 C CA . THR B 1 272 ? -24.828 -15.773 -0.374 1 96.94 272 THR B CA 1
ATOM 5395 C C . THR B 1 272 ? -25.25 -17.188 0.022 1 96.94 272 THR B C 1
ATOM 5397 O O . THR B 1 272 ? -24.469 -18.125 -0.111 1 96.94 272 THR B O 1
ATOM 5400 N N . ASP B 1 273 ? -26.469 -17.297 0.445 1 97.12 273 ASP B N 1
ATOM 5401 C CA . ASP B 1 273 ? -27 -18.594 0.879 1 97.12 273 ASP B CA 1
ATOM 5402 C C . ASP B 1 273 ? -27.109 -19.547 -0.296 1 97.12 273 ASP B C 1
ATOM 5404 O O . ASP B 1 273 ? -27 -20.766 -0.119 1 97.12 273 ASP B O 1
ATOM 5408 N N . SER B 1 274 ? -27.328 -19 -1.368 1 97.25 274 SER B N 1
ATOM 5409 C CA . SER B 1 274 ? -27.5 -19.844 -2.551 1 97.25 274 SER B CA 1
ATOM 5410 C C . SER B 1 274 ? -26.156 -20.203 -3.162 1 97.25 274 SER B C 1
ATOM 5412 O O . SER B 1 274 ? -26.094 -20.906 -4.176 1 97.25 274 SER B O 1
ATOM 5414 N N . GLY B 1 275 ? -25.109 -19.641 -2.686 1 97.06 275 GLY B N 1
ATOM 5415 C CA . GLY B 1 275 ? -23.781 -20.031 -3.117 1 97.06 275 GLY B CA 1
ATOM 5416 C C . GLY B 1 275 ? -23.203 -19.125 -4.184 1 97.06 275 GLY B C 1
ATOM 5417 O O . GLY B 1 275 ? -22.172 -19.422 -4.781 1 97.06 275 GLY B O 1
ATOM 5418 N N . LYS B 1 276 ? -23.812 -17.938 -4.41 1 98.5 276 LYS B N 1
ATOM 5419 C CA . LYS B 1 276 ? -23.281 -16.984 -5.379 1 98.5 276 LYS B CA 1
ATOM 5420 C C . LYS B 1 276 ? -22.047 -16.281 -4.84 1 98.5 276 LYS B C 1
ATOM 5422 O O . LYS B 1 276 ? -21.938 -16.016 -3.637 1 98.5 276 LYS B O 1
ATOM 5427 N N . VAL B 1 277 ? -21.156 -16.062 -5.762 1 98.88 277 VAL B N 1
ATOM 5428 C CA . VAL B 1 277 ? -19.984 -15.273 -5.41 1 98.88 277 VAL B CA 1
ATOM 5429 C C . VAL B 1 277 ? -20.359 -13.789 -5.363 1 98.88 277 VAL B C 1
ATOM 5431 O O . VAL B 1 277 ? -20.906 -13.258 -6.324 1 98.88 277 VAL B O 1
ATOM 5434 N N . VAL B 1 278 ? -20.125 -13.109 -4.27 1 98.88 278 VAL B N 1
ATOM 5435 C CA . VAL B 1 278 ? -20.391 -11.68 -4.156 1 98.88 278 VAL B CA 1
ATOM 5436 C C . VAL B 1 278 ? -19.25 -10.883 -4.773 1 98.88 278 VAL B C 1
ATOM 5438 O O . VAL B 1 278 ? -18.094 -11.055 -4.387 1 98.88 278 VAL B O 1
ATOM 5441 N N . ILE B 1 279 ? -19.562 -10.039 -5.793 1 98.94 279 ILE B N 1
ATOM 5442 C CA . ILE B 1 279 ? -18.578 -9.141 -6.398 1 98.94 279 ILE B CA 1
ATOM 5443 C C . ILE B 1 279 ? -18.688 -7.762 -5.75 1 98.94 279 ILE B C 1
ATOM 5445 O O . ILE B 1 279 ? -19.734 -7.121 -5.801 1 98.94 279 ILE B O 1
ATOM 5449 N N . LYS B 1 280 ? -17.688 -7.32 -5.133 1 98.69 280 LYS B N 1
ATOM 5450 C CA . LYS B 1 280 ? -17.656 -6.016 -4.477 1 98.69 280 LYS B CA 1
ATOM 5451 C C . LYS B 1 280 ? -16.375 -5.262 -4.828 1 98.69 280 LYS B C 1
ATOM 5453 O O . LYS B 1 280 ? -15.586 -5.719 -5.664 1 98.69 280 LYS B O 1
ATOM 5458 N N . ASP B 1 281 ? -16.203 -4.062 -4.406 1 98.56 281 ASP B N 1
ATOM 5459 C CA . ASP B 1 281 ? -15 -3.281 -4.668 1 98.56 281 ASP B CA 1
ATOM 5460 C C . ASP B 1 281 ? -14.531 -2.559 -3.408 1 98.56 281 ASP B C 1
ATOM 5462 O O . ASP B 1 281 ? -15.258 -2.488 -2.416 1 98.56 281 ASP B O 1
ATOM 5466 N N . CYS B 1 282 ? -13.312 -2.135 -3.449 1 98.19 282 CYS B N 1
ATOM 5467 C CA . CYS B 1 282 ? -12.688 -1.419 -2.344 1 98.19 282 CYS B CA 1
ATOM 5468 C C . CYS B 1 282 ? -11.578 -0.504 -2.848 1 98.19 282 CYS B C 1
ATOM 5470 O O . CYS B 1 282 ? -10.773 -0.905 -3.688 1 98.19 282 CYS B O 1
ATOM 5472 N N . ILE B 1 283 ? -11.562 0.755 -2.398 1 96.44 283 ILE B N 1
ATOM 5473 C CA . ILE B 1 283 ? -10.445 1.632 -2.727 1 96.44 283 ILE B CA 1
ATOM 5474 C C . ILE B 1 283 ? -9.172 1.104 -2.08 1 96.44 283 ILE B C 1
ATOM 5476 O O . ILE B 1 283 ? -9.188 0.635 -0.938 1 96.44 283 ILE B O 1
ATOM 5480 N N . CYS B 1 284 ? -8.094 1.246 -2.766 1 98.12 284 CYS B N 1
ATOM 5481 C CA . CYS B 1 284 ? -6.875 0.519 -2.426 1 98.12 284 CYS B CA 1
ATOM 5482 C C . CYS B 1 284 ? -6.348 0.95 -1.062 1 98.12 284 CYS B C 1
ATOM 5484 O O . CYS B 1 284 ? -5.902 0.115 -0.272 1 98.12 284 CYS B O 1
ATOM 5486 N N . ASP B 1 285 ? -6.332 2.303 -0.761 1 96.38 285 ASP B N 1
ATOM 5487 C CA . ASP B 1 285 ? -5.871 2.754 0.549 1 96.38 285 ASP B CA 1
ATOM 5488 C C . ASP B 1 285 ? -6.715 2.145 1.667 1 96.38 285 ASP B C 1
ATOM 5490 O O . ASP B 1 285 ? -6.176 1.694 2.682 1 96.38 285 ASP B O 1
ATOM 5494 N N . SER B 1 286 ? -8.031 2.104 1.463 1 95.25 286 SER B N 1
ATOM 5495 C CA . SER B 1 286 ? -8.93 1.477 2.426 1 95.25 286 SER B CA 1
ATOM 5496 C C . SER B 1 286 ? -8.688 -0.026 2.516 1 95.25 286 SER B C 1
ATOM 5498 O O . SER B 1 286 ? -8.805 -0.617 3.592 1 95.25 286 SER B O 1
ATOM 5500 N N . PHE B 1 287 ? -8.422 -0.625 1.391 1 98.19 287 PHE B N 1
ATOM 5501 C CA . PHE B 1 287 ? -8.141 -2.055 1.383 1 98.19 287 PHE B CA 1
ATOM 5502 C C . PHE B 1 287 ? -6.902 -2.367 2.217 1 98.19 287 PHE B C 1
ATOM 5504 O O . PHE B 1 287 ? -6.898 -3.32 2.998 1 98.19 287 PHE B O 1
ATOM 5511 N N . LEU B 1 288 ? -5.82 -1.605 2.053 1 97.94 288 LEU B N 1
ATOM 5512 C CA . LEU B 1 288 ? -4.586 -1.792 2.811 1 97.94 288 LEU B CA 1
ATOM 5513 C C . LEU B 1 288 ? -4.84 -1.627 4.305 1 97.94 288 LEU B C 1
ATOM 5515 O O . LEU B 1 288 ? -4.234 -2.328 5.121 1 97.94 288 LEU B O 1
ATOM 5519 N N . GLN B 1 289 ? -5.719 -0.76 4.656 1 96 289 GLN B N 1
ATOM 5520 C CA . GLN B 1 289 ? -6.125 -0.568 6.047 1 96 289 GLN B CA 1
ATOM 5521 C C . GLN B 1 289 ? -6.977 -1.735 6.535 1 96 289 GLN B C 1
ATOM 5523 O O . GLN B 1 289 ? -6.688 -2.33 7.574 1 96 289 GLN B O 1
ATOM 5528 N N . ASN B 1 290 ? -7.973 -2.127 5.742 1 96.12 290 ASN B N 1
ATOM 5529 C CA . ASN B 1 290 ? -9.008 -3.059 6.172 1 96.12 290 ASN B CA 1
ATOM 5530 C C . ASN B 1 290 ? -8.477 -4.484 6.277 1 96.12 290 ASN B C 1
ATOM 5532 O O . ASN B 1 290 ? -8.953 -5.27 7.098 1 96.12 290 ASN B O 1
ATOM 5536 N N . THR B 1 291 ? -7.523 -4.816 5.48 1 97 291 THR B N 1
ATOM 5537 C CA . THR B 1 291 ? -6.984 -6.172 5.555 1 97 291 THR B CA 1
ATOM 5538 C C . THR B 1 291 ? -6.234 -6.383 6.871 1 97 291 THR B C 1
ATOM 5540 O O . THR B 1 291 ? -6.023 -7.52 7.293 1 97 291 THR B O 1
ATOM 5543 N N . ILE B 1 292 ? -5.797 -5.281 7.508 1 96.5 292 ILE B N 1
ATOM 5544 C CA . ILE B 1 292 ? -5.156 -5.359 8.812 1 96.5 292 ILE B CA 1
ATOM 5545 C C . ILE B 1 292 ? -6.219 -5.418 9.906 1 96.5 292 ILE B C 1
ATOM 5547 O O . ILE B 1 292 ? -6.113 -6.215 10.844 1 96.5 292 ILE B O 1
ATOM 5551 N N . LEU B 1 293 ? -7.309 -4.668 9.766 1 94.06 293 LEU B N 1
ATOM 5552 C CA . LEU B 1 293 ? -8.305 -4.484 10.812 1 94.06 293 LEU B CA 1
ATOM 5553 C C . LEU B 1 293 ? -9.383 -5.559 10.734 1 94.06 293 LEU B C 1
ATOM 5555 O O . LEU B 1 293 ? -9.906 -6 11.758 1 94.06 293 LEU B O 1
ATOM 5559 N N . ARG B 1 294 ? -9.781 -5.965 9.484 1 94.19 294 ARG B N 1
ATOM 5560 C CA . ARG B 1 294 ? -10.875 -6.898 9.266 1 94.19 294 ARG B CA 1
ATOM 5561 C C . ARG B 1 294 ? -10.586 -7.824 8.086 1 94.19 294 ARG B C 1
ATOM 5563 O O . ARG B 1 294 ? -11.367 -7.895 7.137 1 94.19 294 ARG B O 1
ATOM 5570 N N . PRO B 1 295 ? -9.57 -8.656 8.219 1 97 295 PRO B N 1
ATOM 5571 C CA . PRO B 1 295 ? -9.148 -9.5 7.098 1 97 295 PRO B CA 1
ATOM 5572 C C . PRO B 1 295 ? -10.211 -10.523 6.695 1 97 295 PRO B C 1
ATOM 5574 O O . PRO B 1 295 ? -10.211 -11 5.559 1 97 295 PRO B O 1
ATOM 5577 N N . LEU B 1 296 ? -11.242 -10.836 7.535 1 97.62 296 LEU B N 1
ATOM 5578 C CA . LEU B 1 296 ? -12.258 -11.852 7.266 1 97.62 296 LEU B CA 1
ATOM 5579 C C . LEU B 1 296 ? -13.211 -11.391 6.168 1 97.62 296 LEU B C 1
ATOM 5581 O O . LEU B 1 296 ? -13.945 -12.195 5.594 1 97.62 296 LEU B O 1
ATOM 5585 N N . ASP B 1 297 ? -13.148 -10.07 5.898 1 97.38 297 ASP B N 1
ATOM 5586 C CA . ASP B 1 297 ? -14.07 -9.5 4.922 1 97.38 297 ASP B CA 1
ATOM 5587 C C . ASP B 1 297 ? -13.641 -9.836 3.498 1 97.38 297 ASP B C 1
ATOM 5589 O O . ASP B 1 297 ? -14.383 -9.594 2.545 1 97.38 297 ASP B O 1
ATOM 5593 N N . TYR B 1 298 ? -12.469 -10.492 3.33 1 98.62 298 TYR B N 1
ATOM 5594 C CA . TYR B 1 298 ? -11.906 -10.625 1.991 1 98.62 298 TYR B CA 1
ATOM 5595 C C . TYR B 1 298 ? -11.539 -12.07 1.689 1 98.62 298 TYR B C 1
ATOM 5597 O O . TYR B 1 298 ? -11.148 -12.82 2.588 1 98.62 298 TYR B O 1
ATOM 5605 N N . SER B 1 299 ? -11.688 -12.438 0.449 1 98.69 299 SER B N 1
ATOM 5606 C CA . SER B 1 299 ? -11.398 -13.797 -0.01 1 98.69 299 SER B CA 1
ATOM 5607 C C . SER B 1 299 ? -10.547 -13.781 -1.275 1 98.69 299 SER B C 1
ATOM 5609 O O . SER B 1 299 ? -9.312 -13.805 -1.203 1 98.69 299 SER B O 1
ATOM 5611 N N . VAL B 1 300 ? -11.141 -13.516 -2.457 1 98.94 300 VAL B N 1
ATOM 5612 C CA . VAL B 1 300 ? -10.391 -13.352 -3.697 1 98.94 300 VAL B CA 1
ATOM 5613 C C . VAL B 1 300 ? -10.266 -11.867 -4.039 1 98.94 300 VAL B C 1
ATOM 5615 O O . VAL B 1 300 ? -11.234 -11.117 -3.92 1 98.94 300 VAL B O 1
ATOM 5618 N N . ILE B 1 301 ? -9.086 -11.461 -4.383 1 98.94 301 ILE B N 1
ATOM 5619 C CA . ILE B 1 301 ? -8.812 -10.07 -4.719 1 98.94 301 ILE B CA 1
ATOM 5620 C C . ILE B 1 301 ? -8.414 -9.961 -6.188 1 98.94 301 ILE B C 1
ATOM 5622 O O . ILE B 1 301 ? -7.574 -10.727 -6.668 1 98.94 301 ILE B O 1
ATOM 5626 N N . ALA B 1 302 ? -8.992 -9.109 -6.941 1 98.94 302 ALA B N 1
ATOM 5627 C CA . ALA B 1 302 ? -8.555 -8.742 -8.281 1 98.94 302 ALA B CA 1
ATOM 5628 C C . ALA B 1 302 ? -8.133 -7.273 -8.336 1 98.94 302 ALA B C 1
ATOM 5630 O O . ALA B 1 302 ? -8.883 -6.395 -7.906 1 98.94 302 ALA B O 1
ATOM 5631 N N . THR B 1 303 ? -6.977 -7.016 -8.797 1 98.94 303 THR B N 1
ATOM 5632 C CA . THR B 1 303 ? -6.496 -5.637 -8.766 1 98.94 303 THR B CA 1
ATOM 5633 C C . THR B 1 303 ? -5.445 -5.406 -9.844 1 98.94 303 THR B C 1
ATOM 5635 O O . THR B 1 303 ? -5.031 -6.344 -10.531 1 98.94 303 THR B O 1
ATOM 5638 N N . THR B 1 304 ? -5.051 -4.16 -10.078 1 98.88 304 THR B N 1
ATOM 5639 C CA . THR B 1 304 ? -4.086 -3.762 -11.094 1 98.88 304 THR B CA 1
ATOM 5640 C C . THR B 1 304 ? -2.668 -4.117 -10.664 1 98.88 304 THR B C 1
ATOM 5642 O O . THR B 1 304 ? -2.447 -4.566 -9.539 1 98.88 304 THR B O 1
ATOM 5645 N N . ASN B 1 305 ? -1.713 -3.967 -11.508 1 98.38 305 ASN B N 1
ATOM 5646 C CA . ASN B 1 305 ? -0.353 -4.473 -11.367 1 98.38 305 ASN B CA 1
ATOM 5647 C C . ASN B 1 305 ? 0.343 -3.863 -10.148 1 98.38 305 ASN B C 1
ATOM 5649 O O . ASN B 1 305 ? 0.761 -4.586 -9.242 1 98.38 305 ASN B O 1
ATOM 5653 N N . LEU B 1 306 ? 0.406 -2.562 -10.086 1 98.44 306 LEU B N 1
ATOM 5654 C CA . LEU B 1 306 ? 1.104 -1.915 -8.977 1 98.44 306 LEU B CA 1
ATOM 5655 C C . LEU B 1 306 ? 0.415 -2.215 -7.652 1 98.44 306 LEU B C 1
ATOM 5657 O O . LEU B 1 306 ? 1.075 -2.564 -6.672 1 98.44 306 LEU B O 1
ATOM 5661 N N . ASN B 1 307 ? -0.931 -2.047 -7.645 1 98.75 307 ASN B N 1
ATOM 5662 C CA . ASN B 1 307 ? -1.679 -2.344 -6.426 1 98.75 307 ASN B CA 1
ATOM 5663 C C . ASN B 1 307 ? -1.438 -3.775 -5.957 1 98.75 307 ASN B C 1
ATOM 5665 O O . ASN B 1 307 ? -1.272 -4.02 -4.762 1 98.75 307 ASN B O 1
ATOM 5669 N N . GLY B 1 308 ? -1.443 -4.676 -6.926 1 98.56 308 GLY B N 1
ATOM 5670 C CA . GLY B 1 308 ? -1.245 -6.074 -6.586 1 98.56 308 GLY B CA 1
ATOM 5671 C C . GLY B 1 308 ? 0.114 -6.352 -5.969 1 98.56 308 GLY B C 1
ATOM 5672 O O . GLY B 1 308 ? 0.238 -7.199 -5.082 1 98.56 308 GLY B O 1
ATOM 5673 N N . ASP B 1 309 ? 1.131 -5.684 -6.477 1 96.88 309 ASP B N 1
ATOM 5674 C CA . ASP B 1 309 ? 2.473 -5.785 -5.91 1 96.88 309 ASP B CA 1
ATOM 5675 C C . ASP B 1 309 ? 2.484 -5.355 -4.445 1 96.88 309 ASP B C 1
ATOM 5677 O O . ASP B 1 309 ? 3.023 -6.059 -3.592 1 96.88 309 ASP B O 1
ATOM 5681 N N . TYR B 1 310 ? 1.852 -4.23 -4.156 1 98.19 310 TYR B N 1
ATOM 5682 C CA . TYR B 1 310 ? 1.812 -3.658 -2.814 1 98.19 310 TYR B CA 1
ATOM 5683 C C . TYR B 1 310 ? 0.975 -4.52 -1.878 1 98.19 310 TYR B C 1
ATOM 5685 O O . TYR B 1 310 ? 1.414 -4.859 -0.776 1 98.19 310 TYR B O 1
ATOM 5693 N N . VAL B 1 311 ? -0.191 -4.973 -2.369 1 98 311 VAL B N 1
ATOM 5694 C CA . VAL B 1 311 ? -1.16 -5.699 -1.556 1 98 311 VAL B CA 1
ATOM 5695 C C . VAL B 1 311 ? -0.605 -7.078 -1.197 1 98 311 VAL B C 1
ATOM 5697 O O . VAL B 1 311 ? -0.71 -7.516 -0.05 1 98 311 VAL B O 1
ATOM 5700 N N . SER B 1 312 ? -0.034 -7.715 -2.154 1 97.44 312 SER B N 1
ATOM 5701 C CA . SER B 1 312 ? 0.448 -9.07 -1.914 1 97.44 312 SER B CA 1
ATOM 5702 C C . SER B 1 312 ? 1.591 -9.086 -0.906 1 97.44 312 SER B C 1
ATOM 5704 O O . SER B 1 312 ? 1.664 -9.969 -0.051 1 97.44 312 SER B O 1
ATOM 5706 N N . ASP B 1 313 ? 2.484 -8.117 -0.941 1 96.44 313 ASP B N 1
ATOM 5707 C CA . ASP B 1 313 ? 3.598 -8.055 0.002 1 96.44 313 ASP B CA 1
ATOM 5708 C C . ASP B 1 313 ? 3.107 -7.723 1.409 1 96.44 313 ASP B C 1
ATOM 5710 O O . ASP B 1 313 ? 3.617 -8.266 2.393 1 96.44 313 ASP B O 1
ATOM 5714 N N . GLN B 1 314 ? 2.176 -6.797 1.498 1 97.69 314 GLN B N 1
ATOM 5715 C CA . GLN B 1 314 ? 1.59 -6.516 2.805 1 97.69 314 GLN B CA 1
ATOM 5716 C C . GLN B 1 314 ? 0.943 -7.766 3.396 1 97.69 314 GLN B C 1
ATOM 5718 O O . GLN B 1 314 ? 1.163 -8.094 4.566 1 97.69 314 GLN B O 1
ATOM 5723 N N . LEU B 1 315 ? 0.093 -8.438 2.596 1 97.94 315 LEU B N 1
ATOM 5724 C CA . LEU B 1 315 ? -0.613 -9.617 3.086 1 97.94 315 LEU B CA 1
ATOM 5725 C C . LEU B 1 315 ? 0.37 -10.688 3.551 1 97.94 315 LEU B C 1
ATOM 5727 O O . LEU B 1 315 ? 0.15 -11.336 4.574 1 97.94 315 LEU B O 1
ATOM 5731 N N . ALA B 1 316 ? 1.443 -10.828 2.799 1 96.62 316 ALA B N 1
ATOM 5732 C CA . ALA B 1 316 ? 2.467 -11.805 3.174 1 96.62 316 ALA B CA 1
ATOM 5733 C C . ALA B 1 316 ? 3.066 -11.469 4.539 1 96.62 316 ALA B C 1
ATOM 5735 O O . ALA B 1 316 ? 3.33 -12.367 5.344 1 96.62 316 ALA B O 1
ATOM 5736 N N . ALA B 1 317 ? 3.281 -10.219 4.812 1 96.12 317 ALA B N 1
ATOM 5737 C CA . ALA B 1 317 ? 3.848 -9.781 6.086 1 96.12 317 ALA B CA 1
ATOM 5738 C C . ALA B 1 317 ? 2.908 -10.109 7.242 1 96.12 317 ALA B C 1
ATOM 5740 O O . ALA B 1 317 ? 3.359 -10.43 8.344 1 96.12 317 ALA B O 1
ATOM 5741 N N . LEU B 1 318 ? 1.612 -10.039 7.008 1 97.31 318 LEU B N 1
ATOM 5742 C CA . LEU B 1 318 ? 0.619 -10.266 8.055 1 97.31 318 LEU B CA 1
ATOM 5743 C C . LEU B 1 318 ? 0.661 -11.711 8.539 1 97.31 318 LEU B C 1
ATOM 5745 O O . LEU B 1 318 ? 0.327 -11.992 9.695 1 97.31 318 LEU B O 1
ATOM 5749 N N . VAL B 1 319 ? 1.119 -12.625 7.664 1 96.06 319 VAL B N 1
ATOM 5750 C CA . VAL B 1 319 ? 1.034 -14.031 8.039 1 96.06 319 VAL B CA 1
ATOM 5751 C C . VAL B 1 319 ? 2.424 -14.562 8.383 1 96.06 319 VAL B C 1
ATOM 5753 O O . VAL B 1 319 ? 2.604 -15.766 8.594 1 96.06 319 VAL B O 1
ATOM 5756 N N . GLY B 1 320 ? 3.416 -13.742 8.383 1 90.5 320 GLY B N 1
ATOM 5757 C CA . GLY B 1 320 ? 4.719 -14.188 8.852 1 90.5 320 GLY B CA 1
ATOM 5758 C C . GLY B 1 320 ? 5.855 -13.797 7.922 1 90.5 320 GLY B C 1
ATOM 5759 O O . GLY B 1 320 ? 7.027 -13.891 8.297 1 90.5 320 GLY B O 1
ATOM 5760 N N . GLY B 1 321 ? 5.496 -13.453 6.684 1 86.62 321 GLY B N 1
ATOM 5761 C CA . GLY B 1 321 ? 6.52 -12.945 5.781 1 86.62 321 GLY B CA 1
ATOM 5762 C C . GLY B 1 321 ? 6.402 -13.508 4.375 1 86.62 321 GLY B C 1
ATOM 5763 O O . GLY B 1 321 ? 5.707 -14.5 4.148 1 86.62 321 GLY B O 1
ATOM 5764 N N . ILE B 1 322 ? 7.211 -12.914 3.521 1 81.94 322 ILE B N 1
ATOM 5765 C CA . ILE B 1 322 ? 7.148 -13.258 2.104 1 81.94 322 ILE B CA 1
ATOM 5766 C C . ILE B 1 322 ? 7.824 -14.602 1.866 1 81.94 322 ILE B C 1
ATOM 5768 O O . ILE B 1 322 ? 7.609 -15.242 0.831 1 81.94 322 ILE B O 1
ATOM 5772 N N . GLY B 1 323 ? 8.492 -15.07 2.805 1 87.56 323 GLY B N 1
ATOM 5773 C CA . GLY B 1 323 ? 9.188 -16.344 2.674 1 87.56 323 GLY B CA 1
ATOM 5774 C C . GLY B 1 323 ? 8.25 -17.531 2.615 1 87.56 323 GLY B C 1
ATOM 5775 O O . GLY B 1 323 ? 8.641 -18.609 2.16 1 87.56 323 GLY B O 1
ATOM 5776 N N . ILE B 1 324 ? 7.035 -17.344 3 1 91.62 324 ILE B N 1
ATOM 5777 C CA . ILE B 1 324 ? 6.117 -18.484 3.016 1 91.62 324 ILE B CA 1
ATOM 5778 C C . ILE B 1 324 ? 4.941 -18.203 2.08 1 91.62 324 ILE B C 1
ATOM 5780 O O . ILE B 1 324 ? 3.869 -18.797 2.232 1 91.62 324 ILE B O 1
ATOM 5784 N N . SER B 1 325 ? 5.066 -17.281 1.273 1 94.44 325 SER B N 1
ATOM 5785 C CA . SER B 1 325 ? 4.02 -16.953 0.313 1 94.44 325 SER B CA 1
ATOM 5786 C C . SER B 1 325 ? 4.406 -17.375 -1.098 1 94.44 325 SER B C 1
ATOM 5788 O O . SER B 1 325 ? 5.457 -16.984 -1.607 1 94.44 325 SER B O 1
ATOM 5790 N N . PRO B 1 326 ? 3.582 -18.141 -1.729 1 97.25 326 PRO B N 1
ATOM 5791 C CA . PRO B 1 326 ? 3.881 -18.609 -3.082 1 97.25 326 PRO B CA 1
ATOM 5792 C C . PRO B 1 326 ? 3.424 -17.625 -4.16 1 97.25 326 PRO B C 1
ATOM 5794 O O . PRO B 1 326 ? 2.768 -16.625 -3.855 1 97.25 326 PRO B O 1
ATOM 5797 N N . GLY B 1 327 ? 3.799 -17.891 -5.414 1 97.5 327 GLY B N 1
ATOM 5798 C CA . GLY B 1 327 ? 3.373 -17.094 -6.551 1 97.5 327 GLY B CA 1
ATOM 5799 C C . GLY B 1 327 ? 3.344 -17.875 -7.852 1 97.5 327 GLY B C 1
ATOM 5800 O O . GLY B 1 327 ? 4.07 -18.859 -8.008 1 97.5 327 GLY B O 1
ATOM 5801 N N . ALA B 1 328 ? 2.504 -17.484 -8.719 1 98.5 328 ALA B N 1
ATOM 5802 C CA . ALA B 1 328 ? 2.371 -18.047 -10.062 1 98.5 328 ALA B CA 1
ATOM 5803 C C . ALA B 1 328 ? 2.012 -16.969 -11.078 1 98.5 328 ALA B C 1
ATOM 5805 O O . ALA B 1 328 ? 1.208 -16.078 -10.781 1 98.5 328 ALA B O 1
ATOM 5806 N N . ASN B 1 329 ? 2.652 -16.969 -12.133 1 98.56 329 ASN B N 1
ATOM 5807 C CA . ASN B 1 329 ? 2.283 -16.172 -13.305 1 98.56 329 ASN B CA 1
ATOM 5808 C C . ASN B 1 329 ? 1.64 -17.047 -14.391 1 98.56 329 ASN B C 1
ATOM 5810 O O . ASN B 1 329 ? 2.262 -17.984 -14.891 1 98.56 329 ASN B O 1
ATOM 5814 N N . ILE B 1 330 ? 0.409 -16.688 -14.766 1 98.62 330 ILE B N 1
ATOM 5815 C CA . ILE B 1 330 ? -0.369 -17.656 -15.539 1 98.62 330 ILE B CA 1
ATOM 5816 C C . ILE B 1 330 ? -1.076 -16.938 -16.688 1 98.62 330 ILE B C 1
ATOM 5818 O O . ILE B 1 330 ? -1.559 -15.82 -16.531 1 98.62 330 ILE B O 1
ATOM 5822 N N . ASN B 1 331 ? -1.086 -17.484 -17.844 1 98.19 331 ASN B N 1
ATOM 5823 C CA . ASN B 1 331 ? -2.021 -17.203 -18.922 1 98.19 331 ASN B CA 1
ATOM 5824 C C . ASN B 1 331 ? -3.049 -18.328 -19.078 1 98.19 331 ASN B C 1
ATOM 5826 O O . ASN B 1 331 ? -2.785 -19.328 -19.75 1 98.19 331 ASN B O 1
ATOM 5830 N N . TYR B 1 332 ? -4.219 -18.109 -18.562 1 96.31 332 TYR B N 1
ATOM 5831 C CA . TYR B 1 332 ? -5.25 -19.141 -18.531 1 96.31 332 TYR B CA 1
ATOM 5832 C C . TYR B 1 332 ? -5.773 -19.422 -19.938 1 96.31 332 TYR B C 1
ATOM 5834 O O . TYR B 1 332 ? -6.434 -20.438 -20.172 1 96.31 332 TYR B O 1
ATOM 5842 N N . THR B 1 333 ? -5.508 -18.516 -20.844 1 95.56 333 THR B N 1
ATOM 5843 C CA . THR B 1 333 ? -5.988 -18.672 -22.219 1 95.56 333 THR B CA 1
ATOM 5844 C C . THR B 1 333 ? -5.094 -19.625 -23 1 95.56 333 THR B C 1
ATOM 5846 O O . THR B 1 333 ? -5.574 -20.375 -23.844 1 95.56 333 THR B O 1
ATOM 5849 N N . THR B 1 334 ? -3.809 -19.656 -22.703 1 96.19 334 THR B N 1
ATOM 5850 C CA . THR B 1 334 ? -2.877 -20.469 -23.484 1 96.19 334 THR B CA 1
ATOM 5851 C C . THR B 1 334 ? -2.326 -21.625 -22.656 1 96.19 334 THR B C 1
ATOM 5853 O O . THR B 1 334 ? -1.667 -22.516 -23.172 1 96.19 334 THR B O 1
ATOM 5856 N N . GLY B 1 335 ? -2.572 -21.547 -21.359 1 96.62 335 GLY B N 1
ATOM 5857 C CA . GLY B 1 335 ? -2.123 -22.609 -20.484 1 96.62 335 GLY B CA 1
ATOM 5858 C C . GLY B 1 335 ? -0.714 -22.391 -19.953 1 96.62 335 GLY B C 1
ATOM 5859 O O . GLY B 1 335 ? -0.261 -23.125 -19.062 1 96.62 335 GLY B O 1
ATOM 5860 N N . HIS B 1 336 ? -0.009 -21.328 -20.438 1 98.06 336 HIS B N 1
ATOM 5861 C CA . HIS B 1 336 ? 1.353 -21.062 -20 1 98.06 336 HIS B CA 1
ATOM 5862 C C . HIS B 1 336 ? 1.375 -20.594 -18.547 1 98.06 336 HIS B C 1
ATOM 5864 O O . HIS B 1 336 ? 0.488 -19.859 -18.109 1 98.06 336 HIS B O 1
ATOM 5870 N N . ALA B 1 337 ? 2.32 -21.078 -17.812 1 98.56 337 ALA B N 1
ATOM 5871 C CA . ALA B 1 337 ? 2.451 -20.672 -16.422 1 98.56 337 ALA B CA 1
ATOM 5872 C C . ALA B 1 337 ? 3.896 -20.797 -15.938 1 98.56 337 ALA B C 1
ATOM 5874 O O . ALA B 1 337 ? 4.594 -21.734 -16.297 1 98.56 337 ALA B O 1
ATOM 5875 N N . ILE B 1 338 ? 4.344 -19.828 -15.195 1 98.56 338 ILE B N 1
ATOM 5876 C CA . ILE B 1 338 ? 5.625 -19.875 -14.508 1 98.56 338 ILE B CA 1
ATOM 5877 C C . ILE B 1 338 ? 5.41 -19.688 -13.008 1 98.56 338 ILE B C 1
ATOM 5879 O O . ILE B 1 338 ? 4.871 -18.656 -12.578 1 98.56 338 ILE B O 1
ATOM 5883 N N . PHE B 1 339 ? 5.746 -20.641 -12.25 1 98.62 339 PHE B N 1
ATOM 5884 C CA . PHE B 1 339 ? 5.656 -20.609 -10.797 1 98.62 339 PHE B CA 1
ATOM 5885 C C . PHE B 1 339 ? 6.957 -20.109 -10.188 1 98.62 339 PHE B C 1
ATOM 5887 O O . PHE B 1 339 ? 8.039 -20.531 -10.594 1 98.62 339 PHE B O 1
ATOM 5894 N N . GLU B 1 340 ? 6.84 -19.156 -9.266 1 96.62 340 GLU B N 1
ATOM 5895 C CA . GLU B 1 340 ? 8.07 -18.484 -8.859 1 96.62 340 GLU B CA 1
ATOM 5896 C C . GLU B 1 340 ? 8.023 -18.078 -7.391 1 96.62 340 GLU B C 1
ATOM 5898 O O . GLU B 1 340 ? 6.961 -17.766 -6.859 1 96.62 340 GLU B O 1
ATOM 5903 N N . ALA B 1 341 ? 9.227 -18.047 -6.797 1 92.81 341 ALA B N 1
ATOM 5904 C CA . ALA B 1 341 ? 9.359 -17.469 -5.465 1 92.81 341 ALA B CA 1
ATOM 5905 C C . ALA B 1 341 ? 9.016 -15.977 -5.48 1 92.81 341 ALA B C 1
ATOM 5907 O O . ALA B 1 341 ? 9.336 -15.273 -6.434 1 92.81 341 ALA B O 1
ATOM 5908 N N . THR B 1 342 ? 8.438 -15.477 -4.41 1 88.94 342 THR B N 1
ATOM 5909 C CA . THR B 1 342 ? 7.961 -14.102 -4.367 1 88.94 342 THR B CA 1
ATOM 5910 C C . THR B 1 342 ? 9.031 -13.172 -3.805 1 88.94 342 THR B C 1
ATOM 5912 O O . THR B 1 342 ? 8.969 -11.953 -3.992 1 88.94 342 THR B O 1
ATOM 5915 N N . HIS B 1 343 ? 10.008 -13.727 -3.104 1 87.94 343 HIS B N 1
ATOM 5916 C CA . HIS B 1 343 ? 11.039 -12.906 -2.49 1 87.94 343 HIS B CA 1
ATOM 5917 C C . HIS B 1 343 ? 12.188 -12.656 -3.461 1 87.94 343 HIS B C 1
ATOM 5919 O O . HIS B 1 343 ? 12.234 -13.242 -4.543 1 87.94 343 HIS B O 1
ATOM 5925 N N . GLY B 1 344 ? 13.125 -11.828 -3.023 1 87.5 344 GLY B N 1
ATOM 5926 C CA . GLY B 1 344 ? 14.25 -11.445 -3.865 1 87.5 344 GLY B CA 1
ATOM 5927 C C . GLY B 1 344 ? 15.43 -12.383 -3.752 1 87.5 344 GLY B C 1
ATOM 5928 O O . GLY B 1 344 ? 15.281 -13.516 -3.279 1 87.5 344 GLY B O 1
ATOM 5929 N N . THR B 1 345 ? 16.562 -11.906 -4.266 1 91.38 345 THR B N 1
ATOM 5930 C CA . THR B 1 345 ? 17.719 -12.758 -4.438 1 91.38 345 THR B CA 1
ATOM 5931 C C . THR B 1 345 ? 18.516 -12.859 -3.139 1 91.38 345 THR B C 1
ATOM 5933 O O . THR B 1 345 ? 19.391 -13.719 -3.002 1 91.38 345 THR B O 1
ATOM 5936 N N . ALA B 1 346 ? 18.297 -11.938 -2.221 1 89.31 346 ALA B N 1
ATOM 5937 C CA . ALA B 1 346 ? 18.953 -11.922 -0.916 1 89.31 346 ALA B CA 1
ATOM 5938 C C . ALA B 1 346 ? 20.438 -12.234 -1.048 1 89.31 346 ALA B C 1
ATOM 5940 O O . ALA B 1 346 ? 20.938 -13.18 -0.431 1 89.31 346 ALA B O 1
ATOM 5941 N N . PRO B 1 347 ? 21.203 -11.414 -1.734 1 88.94 347 PRO B N 1
ATOM 5942 C CA . PRO B 1 347 ? 22.609 -11.711 -2 1 88.94 347 PRO B CA 1
ATOM 5943 C C . PRO B 1 347 ? 23.438 -11.805 -0.724 1 88.94 347 PRO B C 1
ATOM 5945 O O . PRO B 1 347 ? 24.438 -12.539 -0.684 1 88.94 347 PRO B O 1
ATOM 5948 N N . ASP B 1 348 ? 23.031 -11.242 0.343 1 86.94 348 ASP B N 1
ATOM 5949 C CA . ASP B 1 348 ? 23.797 -11.156 1.584 1 86.94 348 ASP B CA 1
ATOM 5950 C C . ASP B 1 348 ? 23.859 -12.516 2.283 1 86.94 348 ASP B C 1
ATOM 5952 O O . ASP B 1 348 ? 24.734 -12.75 3.105 1 86.94 348 ASP B O 1
ATOM 5956 N N . ILE B 1 349 ? 22.922 -13.383 1.952 1 93.12 349 ILE B N 1
ATOM 5957 C CA . ILE B 1 349 ? 22.922 -14.672 2.645 1 93.12 349 ILE B CA 1
ATOM 5958 C C . ILE B 1 349 ? 23.094 -15.797 1.634 1 93.12 349 ILE B C 1
ATOM 5960 O O . ILE B 1 349 ? 22.938 -16.969 1.975 1 93.12 349 ILE B O 1
ATOM 5964 N N . ALA B 1 350 ? 23.453 -15.469 0.401 1 94.62 350 ALA B N 1
ATOM 5965 C CA . ALA B 1 350 ? 23.641 -16.469 -0.651 1 94.62 350 ALA B CA 1
ATOM 5966 C C . ALA B 1 350 ? 24.734 -17.453 -0.278 1 94.62 350 ALA B C 1
ATOM 5968 O O . ALA B 1 350 ? 25.828 -17.062 0.123 1 94.62 350 ALA B O 1
ATOM 5969 N N . GLY B 1 351 ? 24.422 -18.719 -0.339 1 95 351 GLY B N 1
ATOM 5970 C CA . GLY B 1 351 ? 25.406 -19.766 -0.14 1 95 351 GLY B CA 1
ATOM 5971 C C . GLY B 1 351 ? 25.688 -20.047 1.323 1 95 351 GLY B C 1
ATOM 5972 O O . GLY B 1 351 ? 26.531 -20.875 1.647 1 95 351 GLY B O 1
ATOM 5973 N N . GLN B 1 352 ? 24.922 -19.438 2.215 1 96.75 352 GLN B N 1
ATOM 5974 C CA . GLN B 1 352 ? 25.234 -19.562 3.635 1 96.75 352 GLN B CA 1
ATOM 5975 C C . GLN B 1 352 ? 24.359 -20.625 4.293 1 96.75 352 GLN B C 1
ATOM 5977 O O . GLN B 1 352 ? 24.531 -20.938 5.473 1 96.75 352 GLN B O 1
ATOM 5982 N N . GLY B 1 353 ? 23.453 -21.125 3.523 1 96.75 353 GLY B N 1
ATOM 5983 C CA . GLY B 1 353 ? 22.594 -22.156 4.074 1 96.75 353 GLY B CA 1
ATOM 5984 C C . GLY B 1 353 ? 21.547 -21.594 5.023 1 96.75 353 GLY B C 1
ATOM 5985 O O . GLY B 1 353 ? 21.062 -22.312 5.918 1 96.75 353 GLY B O 1
ATOM 5986 N N . LYS B 1 354 ? 21.219 -20.375 4.852 1 96.19 354 LYS B N 1
ATOM 5987 C CA . LYS B 1 354 ? 20.281 -19.703 5.754 1 96.19 354 LYS B CA 1
ATOM 5988 C C . LYS B 1 354 ? 18.969 -19.422 5.055 1 96.19 354 LYS B C 1
ATOM 5990 O O . LYS B 1 354 ? 17.969 -19.094 5.707 1 96.19 354 LYS B O 1
ATOM 5995 N N . ALA B 1 355 ? 18.875 -19.625 3.76 1 96.19 355 ALA B N 1
ATOM 5996 C CA . ALA B 1 355 ? 17.75 -19.188 2.945 1 96.19 355 ALA B CA 1
ATOM 5997 C C . ALA B 1 355 ? 16.531 -20.078 3.193 1 96.19 355 ALA B C 1
ATOM 5999 O O . ALA B 1 355 ? 16.656 -21.297 3.346 1 96.19 355 ALA B O 1
ATOM 6000 N N . ASN B 1 356 ? 15.375 -19.469 3.285 1 96.5 356 ASN B N 1
ATOM 6001 C CA . ASN B 1 356 ? 14.094 -20.156 3.408 1 96.5 356 ASN B CA 1
ATOM 6002 C C . ASN B 1 356 ? 13.547 -20.562 2.045 1 96.5 356 ASN B C 1
ATOM 6004 O O . ASN B 1 356 ? 13.164 -19.703 1.245 1 96.5 356 ASN B O 1
ATOM 6008 N N . PRO B 1 357 ? 13.438 -21.844 1.779 1 97.81 357 PRO B N 1
ATOM 6009 C CA . PRO B 1 357 ? 13 -22.281 0.449 1 97.81 357 PRO B CA 1
ATOM 6010 C C . PRO B 1 357 ? 11.484 -22.375 0.333 1 97.81 357 PRO B C 1
ATOM 6012 O O . PRO B 1 357 ? 10.969 -22.797 -0.708 1 97.81 357 PRO B O 1
ATOM 6015 N N . SER B 1 358 ? 10.711 -22 1.333 1 97.94 358 SER B N 1
ATOM 6016 C CA . SER B 1 358 ? 9.289 -22.297 1.435 1 97.94 358 SER B CA 1
ATOM 6017 C C . SER B 1 358 ? 8.5 -21.625 0.31 1 97.94 358 SER B C 1
ATOM 6019 O O . SER B 1 358 ? 7.562 -22.219 -0.232 1 97.94 358 SER B O 1
ATOM 6021 N N . SER B 1 359 ? 8.812 -20.422 0.009 1 97.5 359 SER B N 1
ATOM 6022 C CA . SER B 1 359 ? 8.086 -19.719 -1.048 1 97.5 359 SER B CA 1
ATOM 6023 C C . SER B 1 359 ? 8.164 -20.484 -2.367 1 97.5 359 SER B C 1
ATOM 6025 O O . SER B 1 359 ? 7.148 -20.672 -3.043 1 97.5 359 SER B O 1
ATOM 6027 N N . LEU B 1 360 ? 9.359 -20.953 -2.73 1 98.31 360 LEU B N 1
ATOM 6028 C CA . LEU B 1 360 ? 9.531 -21.703 -3.969 1 98.31 360 LEU B CA 1
ATOM 6029 C C . LEU B 1 360 ? 8.852 -23.062 -3.875 1 98.31 360 LEU B C 1
ATOM 6031 O O . LEU B 1 360 ? 8.227 -23.516 -4.84 1 98.31 360 LEU B O 1
ATOM 6035 N N . ILE B 1 361 ? 8.961 -23.719 -2.744 1 98.75 361 ILE B N 1
ATOM 6036 C CA . ILE B 1 361 ? 8.352 -25.031 -2.535 1 98.75 361 ILE B CA 1
ATOM 6037 C C . ILE B 1 361 ? 6.832 -24.922 -2.678 1 98.75 361 ILE B C 1
ATOM 6039 O O . ILE B 1 361 ? 6.207 -25.719 -3.375 1 98.75 361 ILE B O 1
ATOM 6043 N N . LEU B 1 362 ? 6.285 -23.906 -2.029 1 98.62 362 LEU B N 1
ATOM 6044 C CA . LEU B 1 362 ? 4.844 -23.703 -2.098 1 98.62 362 LEU B CA 1
ATOM 6045 C C . LEU B 1 362 ? 4.414 -23.312 -3.508 1 98.62 362 LEU B C 1
ATOM 6047 O O . LEU B 1 362 ? 3.322 -23.672 -3.951 1 98.62 362 LEU B O 1
ATOM 6051 N N . SER B 1 363 ? 5.242 -22.562 -4.242 1 98.69 363 SER B N 1
ATOM 6052 C CA . SER B 1 363 ? 4.965 -22.281 -5.645 1 98.69 363 SER B CA 1
ATOM 6053 C C . SER B 1 363 ? 4.945 -23.562 -6.477 1 98.69 363 SER B C 1
ATOM 6055 O O . SER B 1 363 ? 4.152 -23.688 -7.41 1 98.69 363 SER B O 1
ATOM 6057 N N . GLY B 1 364 ? 5.852 -24.438 -6.141 1 98.75 364 GLY B N 1
ATOM 6058 C CA . GLY B 1 364 ? 5.812 -25.75 -6.785 1 98.75 364 GLY B CA 1
ATOM 6059 C C . GLY B 1 364 ? 4.547 -26.531 -6.48 1 98.75 364 GLY B C 1
ATOM 6060 O O . GLY B 1 364 ? 4.02 -27.219 -7.348 1 98.75 364 GLY B O 1
ATOM 6061 N N . ALA B 1 365 ? 4.078 -26.422 -5.242 1 98.69 365 ALA B N 1
ATOM 6062 C CA . ALA B 1 365 ? 2.793 -27.047 -4.918 1 98.69 365 ALA B CA 1
ATOM 6063 C C . ALA B 1 365 ? 1.685 -26.5 -5.816 1 98.69 365 ALA B C 1
ATOM 6065 O O . ALA B 1 365 ? 0.837 -27.266 -6.293 1 98.69 365 ALA B O 1
ATOM 6066 N N . MET B 1 366 ? 1.707 -25.188 -6.07 1 98.62 366 MET B N 1
ATOM 6067 C CA . MET B 1 366 ? 0.757 -24.594 -7 1 98.62 366 MET B CA 1
ATOM 6068 C C . MET B 1 366 ? 0.91 -25.188 -8.398 1 98.62 366 MET B C 1
ATOM 6070 O O . MET B 1 366 ? -0.083 -25.422 -9.086 1 98.62 366 MET B O 1
ATOM 6074 N N . MET B 1 367 ? 2.172 -25.375 -8.797 1 98.75 367 MET B N 1
ATOM 6075 C CA . MET B 1 367 ? 2.453 -25.953 -10.102 1 98.75 367 MET B CA 1
ATOM 6076 C C . MET B 1 367 ? 1.819 -27.328 -10.234 1 98.75 367 MET B C 1
ATOM 6078 O O . MET B 1 367 ? 1.16 -27.625 -11.234 1 98.75 367 MET B O 1
ATOM 6082 N N . PHE B 1 368 ? 1.995 -28.188 -9.211 1 98.69 368 PHE B N 1
ATOM 6083 C CA . PHE B 1 368 ? 1.446 -29.531 -9.242 1 98.69 368 PHE B CA 1
ATOM 6084 C C . PHE B 1 368 ? -0.077 -29.5 -9.273 1 98.69 368 PHE B C 1
ATOM 6086 O O . PHE B 1 368 ? -0.706 -30.297 -9.961 1 98.69 368 PHE B O 1
ATOM 6093 N N . ASP B 1 369 ? -0.64 -28.609 -8.531 1 98.06 369 ASP B N 1
ATOM 6094 C CA . ASP B 1 369 ? -2.09 -28.453 -8.578 1 98.06 369 ASP B CA 1
ATOM 6095 C C . ASP B 1 369 ? -2.551 -28.047 -9.977 1 98.06 369 ASP B C 1
ATOM 6097 O O . ASP B 1 369 ? -3.539 -28.578 -10.492 1 98.06 369 ASP B O 1
ATOM 6101 N N . TYR B 1 370 ? -1.823 -27.109 -10.586 1 97.88 370 TYR B N 1
ATOM 6102 C CA . TYR B 1 370 ? -2.145 -26.625 -11.922 1 97.88 370 TYR B CA 1
ATOM 6103 C C . TYR B 1 370 ? -2.055 -27.75 -12.945 1 97.88 370 TYR B C 1
ATOM 6105 O O . TYR B 1 370 ? -2.848 -27.812 -13.883 1 97.88 370 TYR B O 1
ATOM 6113 N N . MET B 1 371 ? -1.159 -28.688 -12.719 1 97.69 371 MET B N 1
ATOM 6114 C CA . MET B 1 371 ? -0.919 -29.797 -13.625 1 97.69 371 MET B CA 1
ATOM 6115 C C . MET B 1 371 ? -1.918 -30.922 -13.367 1 97.69 371 MET B C 1
ATOM 6117 O O . MET B 1 371 ? -1.937 -31.922 -14.102 1 97.69 371 MET B O 1
ATOM 6121 N N . GLY B 1 372 ? -2.719 -30.828 -12.32 1 96.94 372 GLY B N 1
ATOM 6122 C CA . GLY B 1 372 ? -3.682 -31.859 -11.984 1 96.94 372 GLY B CA 1
ATOM 6123 C C . GLY B 1 372 ? -3.121 -32.906 -11.047 1 96.94 372 GLY B C 1
ATOM 6124 O O . GLY B 1 372 ? -3.742 -33.969 -10.836 1 96.94 372 GLY B O 1
ATOM 6125 N N . TRP B 1 373 ? -1.925 -32.719 -10.594 1 98.06 373 TRP B N 1
ATOM 6126 C CA . TRP B 1 373 ? -1.323 -33.625 -9.602 1 98.06 373 TRP B CA 1
ATOM 6127 C C . TRP B 1 373 ? -1.565 -33.094 -8.195 1 98.06 373 TRP B C 1
ATOM 6129 O O . TRP B 1 373 ? -0.623 -32.938 -7.41 1 98.06 373 TRP B O 1
ATOM 6139 N N . SER B 1 374 ? -2.816 -32.938 -7.797 1 98.06 374 SER B N 1
ATOM 6140 C CA . SER B 1 374 ? -3.23 -32.281 -6.574 1 98.06 374 SER B CA 1
ATOM 6141 C C . SER B 1 374 ? -2.826 -33.062 -5.336 1 98.06 374 SER B C 1
ATOM 6143 O O . SER B 1 374 ? -2.611 -32.5 -4.266 1 98.06 374 SER B O 1
ATOM 6145 N N . GLU B 1 375 ? -2.723 -34.375 -5.477 1 98.25 375 GLU B N 1
ATOM 6146 C CA . GLU B 1 375 ? -2.275 -35.188 -4.348 1 98.25 375 GLU B CA 1
ATOM 6147 C C . GLU B 1 375 ? -0.84 -34.844 -3.957 1 98.25 375 GLU B C 1
ATOM 6149 O O . GLU B 1 375 ? -0.493 -34.844 -2.775 1 98.25 375 GLU B O 1
ATOM 6154 N N . VAL B 1 376 ? 0 -34.562 -4.977 1 98.62 376 VAL B N 1
ATOM 6155 C CA . VAL B 1 376 ? 1.382 -34.156 -4.734 1 98.62 376 VAL B CA 1
ATOM 6156 C C . VAL B 1 376 ? 1.413 -32.812 -4.035 1 98.62 376 VAL B C 1
ATOM 6158 O O . VAL B 1 376 ? 2.135 -32.625 -3.053 1 98.62 376 VAL B O 1
ATOM 6161 N N . SER B 1 377 ? 0.615 -31.875 -4.551 1 98.69 377 SER B N 1
ATOM 6162 C CA . SER B 1 377 ? 0.492 -30.547 -3.953 1 98.69 377 SER B CA 1
ATOM 6163 C C . SER B 1 377 ? 0.097 -30.641 -2.482 1 98.69 377 SER B C 1
ATOM 6165 O O . SER B 1 377 ? 0.742 -30.047 -1.622 1 98.69 377 SER B O 1
ATOM 6167 N N . ALA B 1 378 ? -0.922 -31.422 -2.197 1 98.38 378 ALA B N 1
ATOM 6168 C CA . ALA B 1 378 ? -1.435 -31.578 -0.838 1 98.38 378 ALA B CA 1
ATOM 6169 C C . ALA B 1 378 ? -0.37 -32.156 0.086 1 98.38 378 ALA B C 1
ATOM 6171 O O . ALA B 1 378 ? -0.244 -31.75 1.24 1 98.38 378 ALA B O 1
ATOM 6172 N N . ARG B 1 379 ? 0.353 -33.125 -0.417 1 98.44 379 ARG B N 1
ATOM 6173 C CA . ARG B 1 379 ? 1.391 -33.75 0.38 1 98.44 379 ARG B CA 1
ATOM 6174 C C . ARG B 1 379 ? 2.486 -32.781 0.758 1 98.44 379 ARG B C 1
ATOM 6176 O O . ARG B 1 379 ? 2.949 -32.75 1.899 1 98.44 379 ARG B O 1
ATOM 6183 N N . ILE B 1 380 ? 2.883 -31.969 -0.142 1 98.69 380 ILE B N 1
ATOM 6184 C CA . ILE B 1 380 ? 3.928 -30.969 0.084 1 98.69 380 ILE B CA 1
ATOM 6185 C C . ILE B 1 380 ? 3.457 -29.953 1.122 1 98.69 380 ILE B C 1
ATOM 6187 O O . ILE B 1 380 ? 4.172 -29.672 2.086 1 98.69 380 ILE B O 1
ATOM 6191 N N . VAL B 1 381 ? 2.262 -29.391 0.931 1 98.31 381 VAL B N 1
ATOM 6192 C CA . VAL B 1 381 ? 1.712 -28.359 1.8 1 98.31 381 VAL B CA 1
ATOM 6193 C C . VAL B 1 381 ? 1.545 -28.906 3.215 1 98.31 381 VAL B C 1
ATOM 6195 O O . VAL B 1 381 ? 1.916 -28.25 4.191 1 98.31 381 VA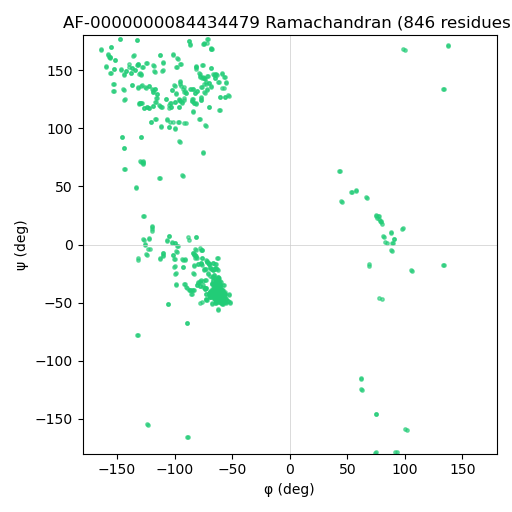L B O 1
ATOM 6198 N N . ASN B 1 382 ? 1.01 -30.094 3.305 1 98 382 ASN B N 1
ATOM 6199 C CA . ASN B 1 382 ? 0.815 -30.734 4.605 1 98 382 ASN B CA 1
ATOM 6200 C C . ASN B 1 382 ? 2.145 -30.969 5.316 1 98 382 ASN B C 1
ATOM 6202 O O . ASN B 1 382 ? 2.258 -30.75 6.523 1 98 382 ASN B O 1
ATOM 6206 N N . ALA B 1 383 ? 3.096 -31.469 4.57 1 98.44 383 ALA B N 1
ATOM 6207 C CA . ALA B 1 383 ? 4.41 -31.734 5.145 1 98.44 383 ALA B CA 1
ATOM 6208 C C . ALA B 1 383 ? 5.051 -30.453 5.672 1 98.44 383 ALA B C 1
ATOM 6210 O O . ALA B 1 383 ? 5.633 -30.438 6.762 1 98.44 383 ALA B O 1
ATOM 6211 N N . LEU B 1 384 ? 4.977 -29.438 4.902 1 98 384 LEU B N 1
ATOM 6212 C CA . LEU B 1 384 ? 5.527 -28.141 5.32 1 98 384 LEU B CA 1
ATOM 6213 C C . LEU B 1 384 ? 4.855 -27.656 6.602 1 98 384 LEU B C 1
ATOM 6215 O O . LEU B 1 384 ? 5.531 -27.203 7.523 1 98 384 LEU B O 1
ATOM 6219 N N . GLU B 1 385 ? 3.559 -27.719 6.641 1 96.88 385 GLU B N 1
ATOM 6220 C CA . GLU B 1 385 ? 2.809 -27.297 7.82 1 96.88 385 GLU B CA 1
ATOM 6221 C C . GLU B 1 385 ? 3.197 -28.109 9.047 1 96.88 385 GLU B C 1
ATOM 6223 O O . GLU B 1 385 ? 3.289 -27.578 10.156 1 96.88 385 GLU B O 1
ATOM 6228 N N . MET B 1 386 ? 3.414 -29.375 8.852 1 97.81 386 MET B N 1
ATOM 6229 C CA . MET B 1 386 ? 3.818 -30.25 9.945 1 97.81 386 MET B CA 1
ATOM 6230 C C . MET B 1 386 ? 5.184 -29.844 10.492 1 97.81 386 MET B C 1
ATOM 6232 O O . MET B 1 386 ? 5.434 -29.938 11.695 1 97.81 386 MET B O 1
ATOM 6236 N N . VAL B 1 387 ? 6.051 -29.438 9.617 1 97.81 387 VAL B N 1
ATOM 6237 C CA . VAL B 1 387 ? 7.363 -28.969 10.055 1 97.81 387 VAL B CA 1
ATOM 6238 C C . VAL B 1 387 ? 7.215 -27.719 10.914 1 97.81 387 VAL B C 1
ATOM 6240 O O . VAL B 1 387 ? 7.848 -27.609 11.969 1 97.81 387 VAL B O 1
ATOM 6243 N N . PHE B 1 388 ? 6.363 -26.766 10.508 1 96.88 388 PHE B N 1
ATOM 6244 C CA . PHE B 1 388 ? 6.109 -25.562 11.281 1 96.88 388 PHE B CA 1
ATOM 6245 C C . PHE B 1 388 ? 5.473 -25.906 12.625 1 96.88 388 PHE B C 1
ATOM 6247 O O . PHE B 1 388 ? 5.836 -25.328 13.656 1 96.88 388 PHE B O 1
ATOM 6254 N N . GLN B 1 389 ? 4.547 -26.844 12.602 1 96.19 389 GLN B N 1
ATOM 6255 C CA . GLN B 1 389 ? 3.852 -27.25 13.828 1 96.19 389 GLN B CA 1
ATOM 6256 C C . GLN B 1 389 ? 4.809 -27.906 14.812 1 96.19 389 GLN B C 1
ATOM 6258 O O . GLN B 1 389 ? 4.598 -27.859 16.031 1 96.19 389 GLN B O 1
ATOM 6263 N N . ALA B 1 390 ? 5.816 -28.5 14.281 1 96.81 390 ALA B N 1
ATOM 6264 C CA . ALA B 1 390 ? 6.84 -29.125 15.117 1 96.81 390 ALA B CA 1
ATOM 6265 C C . ALA B 1 390 ? 7.84 -28.078 15.617 1 96.81 390 ALA B C 1
ATOM 6267 O O . ALA B 1 390 ? 8.875 -28.438 16.188 1 96.81 390 ALA B O 1
ATOM 6268 N N . ASN B 1 391 ? 7.598 -26.875 15.367 1 96.94 391 ASN B N 1
ATOM 6269 C CA . ASN B 1 391 ? 8.375 -25.734 15.844 1 96.94 391 ASN B CA 1
ATOM 6270 C C . ASN B 1 391 ? 9.773 -25.703 15.242 1 96.94 391 ASN B C 1
ATOM 6272 O O . ASN B 1 391 ? 10.758 -25.453 15.945 1 96.94 391 ASN B O 1
ATOM 6276 N N . MET B 1 392 ? 9.836 -26.031 13.961 1 97.69 392 MET B N 1
ATOM 6277 C CA . MET B 1 392 ? 11.078 -25.984 13.188 1 97.69 392 MET B CA 1
ATOM 6278 C C . MET B 1 392 ? 10.922 -25.062 11.977 1 97.69 392 MET B C 1
ATOM 6280 O O . MET B 1 392 ? 9.875 -25.062 11.328 1 97.69 392 MET B O 1
ATOM 6284 N N . ALA B 1 393 ? 11.875 -24.266 11.734 1 97 393 ALA B N 1
ATOM 6285 C CA . ALA B 1 393 ? 11.891 -23.359 10.578 1 97 393 ALA B CA 1
ATOM 6286 C C . ALA B 1 393 ? 13.297 -22.828 10.312 1 97 393 ALA B C 1
ATOM 6288 O O . ALA B 1 393 ? 14.227 -23.109 11.078 1 97 393 ALA B O 1
ATOM 6289 N N . THR B 1 394 ? 13.461 -22.234 9.195 1 96.69 394 THR B N 1
ATOM 6290 C CA . THR B 1 394 ? 14.719 -21.516 8.969 1 96.69 394 THR B CA 1
ATOM 6291 C C . THR B 1 394 ? 14.812 -20.297 9.883 1 96.69 394 THR B C 1
ATOM 6293 O O . THR B 1 394 ? 13.812 -19.891 10.484 1 96.69 394 THR B O 1
ATOM 6296 N N . ARG B 1 395 ? 15.938 -19.719 9.953 1 93.56 395 ARG B N 1
ATOM 6297 C CA . ARG B 1 395 ? 16.25 -18.688 10.938 1 93.56 395 ARG B CA 1
ATOM 6298 C C . ARG B 1 395 ? 15.305 -17.5 10.805 1 93.56 395 ARG B C 1
ATOM 6300 O O . ARG B 1 395 ? 14.883 -16.922 11.812 1 93.56 395 ARG B O 1
ATOM 6307 N N . ASP B 1 396 ? 14.992 -17.109 9.625 1 91.12 396 ASP B N 1
ATOM 6308 C CA . ASP B 1 396 ? 14.164 -15.93 9.375 1 91.12 396 ASP B CA 1
ATOM 6309 C C . ASP B 1 396 ? 12.781 -16.078 10.008 1 91.12 396 ASP B C 1
ATOM 6311 O O . ASP B 1 396 ? 12.234 -15.125 10.555 1 91.12 396 ASP B O 1
ATOM 6315 N N . LEU B 1 397 ? 12.242 -17.266 9.969 1 93.5 397 LEU B N 1
ATOM 6316 C CA . LEU B 1 397 ? 10.93 -17.531 10.547 1 93.5 397 LEU B CA 1
ATOM 6317 C C . LEU B 1 397 ? 11.047 -17.875 12.031 1 93.5 397 LEU B C 1
ATOM 6319 O O . LEU B 1 397 ? 10.227 -17.453 12.844 1 93.5 397 LEU B O 1
ATOM 6323 N N . ALA B 1 398 ? 12.07 -18.625 12.336 1 93.94 398 ALA B N 1
ATOM 6324 C CA . ALA B 1 398 ? 12.242 -19.125 13.688 1 93.94 398 ALA B CA 1
ATOM 6325 C C . ALA B 1 398 ? 12.359 -17.984 14.695 1 93.94 398 ALA B C 1
ATOM 6327 O O . ALA B 1 398 ? 11.906 -18.109 15.836 1 93.94 398 ALA B O 1
ATOM 6328 N N . ARG B 1 399 ? 12.898 -16.938 14.273 1 89.25 399 ARG B N 1
ATOM 6329 C CA . ARG B 1 399 ? 13.117 -15.805 15.172 1 89.25 399 ARG B CA 1
ATOM 6330 C C . ARG B 1 399 ? 11.789 -15.242 15.664 1 89.25 399 ARG B C 1
ATOM 6332 O O . ARG B 1 399 ? 11.742 -14.555 16.688 1 89.25 399 ARG B O 1
ATOM 6339 N N . GLN B 1 400 ? 10.758 -15.516 14.977 1 89.19 400 GLN B N 1
ATOM 6340 C CA . GLN B 1 400 ? 9.438 -15.016 15.359 1 89.19 400 GLN B CA 1
ATOM 6341 C C . GLN B 1 400 ? 8.609 -16.109 16.031 1 89.19 400 GLN B C 1
ATOM 6343 O O . GLN B 1 400 ? 7.426 -15.906 16.328 1 89.19 400 GLN B O 1
ATOM 6348 N N . MET B 1 401 ? 9.234 -17.266 16.172 1 92.44 401 MET B N 1
ATOM 6349 C CA . MET B 1 401 ? 8.555 -18.422 16.766 1 92.44 401 MET B CA 1
ATOM 6350 C C . MET B 1 401 ? 9.141 -18.766 18.125 1 92.44 401 MET B C 1
ATOM 6352 O O . MET B 1 401 ? 10.328 -19.062 18.234 1 92.44 401 MET B O 1
ATOM 6356 N N . VAL B 1 402 ? 8.344 -18.688 19.172 1 90.94 402 VAL B N 1
ATOM 6357 C CA . VAL B 1 402 ? 8.82 -18.906 20.531 1 90.94 402 VAL B CA 1
ATOM 6358 C C . VAL B 1 402 ? 9.375 -20.312 20.672 1 90.94 402 VAL B C 1
ATOM 6360 O O . VAL B 1 402 ? 8.641 -21.297 20.484 1 90.94 402 VAL B O 1
ATOM 6363 N N . GLY B 1 403 ? 10.664 -20.406 20.938 1 93.69 403 GLY B N 1
ATOM 6364 C CA . GLY B 1 403 ? 11.281 -21.688 21.234 1 93.69 403 GLY B CA 1
ATOM 6365 C C . GLY B 1 403 ? 11.523 -22.531 20 1 93.69 403 GLY B C 1
ATOM 6366 O O . GLY B 1 403 ? 11.727 -23.734 20.094 1 93.69 403 GLY B O 1
ATOM 6367 N N . ALA B 1 404 ? 11.586 -21.969 18.875 1 95.62 404 ALA B N 1
ATOM 6368 C CA . ALA B 1 404 ? 11.695 -22.719 17.625 1 95.62 404 ALA B CA 1
ATOM 6369 C C . ALA B 1 404 ? 13.117 -23.219 17.406 1 95.62 404 ALA B C 1
ATOM 6371 O O . ALA B 1 404 ? 14.078 -22.578 17.844 1 95.62 404 ALA B O 1
ATOM 6372 N N . LYS B 1 405 ? 13.219 -24.375 16.781 1 97.12 405 LYS B N 1
ATOM 6373 C CA . LYS B 1 405 ? 14.492 -24.859 16.266 1 97.12 405 LYS B CA 1
ATOM 6374 C C . LYS B 1 405 ? 14.805 -24.266 14.906 1 97.12 405 LYS B C 1
ATOM 6376 O O . LYS B 1 405 ? 14.047 -24.438 13.953 1 97.12 405 LYS B O 1
ATOM 6381 N N . SER B 1 406 ? 15.922 -23.609 14.859 1 97.62 406 SER B N 1
ATOM 6382 C CA . SER B 1 406 ? 16.375 -23.016 13.602 1 97.62 406 SER B CA 1
ATOM 6383 C C . SER B 1 406 ? 17.125 -24.047 12.75 1 97.62 406 SER B C 1
ATOM 6385 O O . SER B 1 406 ? 18.094 -24.641 13.219 1 97.62 406 SER B O 1
ATOM 6387 N N . LEU B 1 407 ? 16.672 -24.219 11.539 1 98 407 LEU B N 1
ATOM 6388 C CA . LEU B 1 407 ? 17.281 -25.188 10.633 1 98 407 LEU B CA 1
ATOM 6389 C C . LEU B 1 407 ? 18.016 -24.484 9.492 1 98 407 LEU B C 1
ATOM 6391 O O . LEU B 1 407 ? 17.641 -23.375 9.102 1 98 407 LEU B O 1
ATOM 6395 N N . SER B 1 408 ? 19.031 -25.109 9 1 98.19 408 SER B N 1
ATOM 6396 C CA . SER B 1 408 ? 19.641 -24.656 7.75 1 98.19 408 SER B CA 1
ATOM 6397 C C . SER B 1 408 ? 18.703 -24.891 6.566 1 98.19 408 SER B C 1
ATOM 6399 O O . SER B 1 408 ? 17.703 -25.594 6.691 1 98.19 408 SER B O 1
ATOM 6401 N N . THR B 1 409 ? 19.047 -24.312 5.453 1 98.19 409 THR B N 1
ATOM 6402 C CA . THR B 1 409 ? 18.266 -24.5 4.242 1 98.19 409 THR B CA 1
ATOM 6403 C C . THR B 1 409 ? 18.125 -25.984 3.908 1 98.19 409 THR B C 1
ATOM 6405 O O . THR B 1 409 ? 17.031 -26.469 3.668 1 98.19 409 THR B O 1
ATOM 6408 N N . ALA B 1 410 ? 19.234 -26.672 3.904 1 98 410 ALA B N 1
ATOM 6409 C CA . ALA B 1 410 ? 19.266 -28.094 3.549 1 98 410 ALA B CA 1
ATOM 6410 C C . ALA B 1 410 ? 18.516 -28.922 4.578 1 98 410 ALA B C 1
ATOM 6412 O O . ALA B 1 410 ? 17.75 -29.828 4.215 1 98 410 ALA B O 1
ATOM 6413 N N . ASP B 1 411 ? 18.75 -28.578 5.871 1 98.31 411 ASP B N 1
ATOM 6414 C CA . ASP B 1 411 ? 18.094 -29.328 6.938 1 98.31 411 ASP B CA 1
ATOM 6415 C C . ASP B 1 411 ? 16.578 -29.125 6.906 1 98.31 411 ASP B C 1
ATOM 6417 O O . ASP B 1 411 ? 15.82 -30.031 7.238 1 98.31 411 ASP B O 1
ATOM 6421 N N . PHE B 1 412 ? 16.203 -28 6.633 1 98.25 412 PHE B N 1
ATOM 6422 C CA . PHE B 1 412 ? 14.781 -27.703 6.516 1 98.25 412 PHE B CA 1
ATOM 6423 C C . PHE B 1 412 ? 14.141 -28.531 5.41 1 98.25 412 PHE B C 1
ATOM 6425 O O . PHE B 1 412 ? 13.062 -29.109 5.605 1 98.25 412 PHE B O 1
ATOM 6432 N N . GLY B 1 413 ? 14.812 -28.625 4.227 1 98.5 413 GLY B N 1
ATOM 6433 C CA . GLY B 1 413 ? 14.359 -29.5 3.158 1 98.5 413 GLY B CA 1
ATOM 6434 C C . GLY B 1 413 ? 14.242 -30.953 3.588 1 98.5 413 GLY B C 1
ATOM 6435 O O . GLY B 1 413 ? 13.258 -31.625 3.273 1 98.5 413 GLY B O 1
ATOM 6436 N N . ASP B 1 414 ? 15.25 -31.359 4.332 1 98.5 414 ASP B N 1
ATOM 6437 C CA . ASP B 1 414 ? 15.258 -32.719 4.82 1 98.5 414 ASP B CA 1
ATOM 6438 C C . ASP B 1 414 ? 14.078 -32.969 5.758 1 98.5 414 ASP B C 1
ATOM 6440 O O . ASP B 1 414 ? 13.469 -34.062 5.727 1 98.5 414 ASP B O 1
ATOM 6444 N N . ALA B 1 415 ? 13.836 -32 6.578 1 98.44 415 ALA B N 1
ATOM 6445 C CA . ALA B 1 415 ? 12.719 -32.156 7.508 1 98.44 415 ALA B CA 1
ATOM 6446 C C . ALA B 1 415 ? 11.398 -32.281 6.754 1 98.44 415 ALA B C 1
ATOM 6448 O O . ALA B 1 415 ? 10.547 -33.094 7.137 1 98.44 415 ALA B O 1
ATOM 6449 N N . ILE B 1 416 ? 11.219 -31.531 5.715 1 98.69 416 ILE B N 1
ATOM 6450 C CA . ILE B 1 416 ? 10.008 -31.609 4.906 1 98.69 416 ILE B CA 1
ATOM 6451 C C . ILE B 1 416 ? 9.906 -33 4.262 1 98.69 416 ILE B C 1
ATOM 6453 O O . ILE B 1 416 ? 8.844 -33.625 4.285 1 98.69 416 ILE B O 1
ATOM 6457 N N . ILE B 1 417 ? 11.031 -33.469 3.709 1 98.69 417 ILE B N 1
ATOM 6458 C CA . ILE B 1 417 ? 11.055 -34.75 3.012 1 98.69 417 ILE B CA 1
ATOM 6459 C C . ILE B 1 417 ? 10.742 -35.875 3.992 1 98.69 417 ILE B C 1
ATOM 6461 O O . ILE B 1 417 ? 10.031 -36.844 3.648 1 98.69 417 ILE B O 1
ATOM 6465 N N . ARG B 1 418 ? 11.25 -35.75 5.211 1 98.38 418 ARG B N 1
ATOM 6466 C CA . ARG B 1 418 ? 10.93 -36.75 6.227 1 98.38 418 ARG B CA 1
ATOM 6467 C C . ARG B 1 418 ? 9.422 -36.812 6.48 1 98.38 418 ARG B C 1
ATOM 6469 O O . ARG B 1 418 ? 8.852 -37.906 6.598 1 98.38 418 ARG B O 1
ATOM 6476 N N . LYS B 1 419 ? 8.805 -35.656 6.594 1 98.19 419 LYS B N 1
ATOM 6477 C CA . LYS B 1 419 ? 7.359 -35.594 6.797 1 98.19 419 LYS B CA 1
ATOM 6478 C C . LYS B 1 419 ? 6.621 -36.188 5.59 1 98.19 419 LYS B C 1
ATOM 6480 O O . LYS B 1 419 ? 5.598 -36.844 5.746 1 98.19 419 LYS B O 1
ATOM 6485 N N . ILE B 1 420 ? 7.117 -35.906 4.359 1 98.44 420 ILE B N 1
ATOM 6486 C CA . ILE B 1 420 ? 6.523 -36.438 3.133 1 98.44 420 ILE B CA 1
ATOM 6487 C C . ILE B 1 420 ? 6.523 -37.969 3.172 1 98.44 420 ILE B C 1
ATOM 6489 O O . ILE B 1 420 ? 5.527 -38.594 2.824 1 98.44 420 ILE B O 1
ATOM 6493 N N . ASN B 1 421 ? 7.594 -38.5 3.641 1 96.94 421 ASN B N 1
ATOM 6494 C CA . ASN B 1 421 ? 7.777 -39.938 3.658 1 96.94 421 ASN B CA 1
ATOM 6495 C C . ASN B 1 421 ? 7.086 -40.594 4.863 1 96.94 421 ASN B C 1
ATOM 6497 O O . ASN B 1 421 ? 7.078 -41.812 5 1 96.94 421 ASN B O 1
ATOM 6501 N N . GLY B 1 422 ? 6.555 -39.781 5.672 1 92.31 422 GLY B N 1
ATOM 6502 C CA . GLY B 1 422 ? 5.867 -40.312 6.844 1 92.31 422 GLY B CA 1
ATOM 6503 C C . GLY B 1 422 ? 6.812 -40.688 7.965 1 92.31 422 GLY B C 1
ATOM 6504 O O . GLY B 1 422 ? 6.488 -41.562 8.781 1 92.31 422 GLY B O 1
ATOM 6505 N N . GLU B 1 423 ? 8.055 -40.125 7.852 1 78.88 423 GLU B N 1
ATOM 6506 C CA . GLU B 1 423 ? 9.078 -40.438 8.852 1 78.88 423 GLU B CA 1
ATOM 6507 C C . GLU B 1 423 ? 9.039 -39.406 9.984 1 78.88 423 GLU B C 1
ATOM 6509 O O . GLU B 1 423 ? 8.766 -38.219 9.758 1 78.88 423 GLU B O 1
ATOM 6514 N N . GLY B 1 424 ? 8.906 -39.719 11.391 1 63.41 424 GLY B N 1
ATOM 6515 C CA . GLY B 1 424 ? 9.242 -38.719 12.398 1 63.41 424 GLY B CA 1
ATOM 6516 C C . GLY B 1 424 ? 8.188 -38.594 13.484 1 63.41 424 GLY B C 1
ATOM 6517 O O . GLY B 1 424 ? 7.035 -39 13.281 1 63.41 424 GLY B O 1
ATOM 6518 N N . GLU B 1 425 ? 8.594 -38.562 14.742 1 48.94 425 GLU B N 1
ATOM 6519 C CA . GLU B 1 425 ? 7.859 -38.094 15.898 1 48.94 425 GLU B CA 1
ATOM 6520 C C . GLU B 1 425 ? 7.445 -36.625 15.703 1 48.94 425 GLU B C 1
ATOM 6522 O O . GLU B 1 425 ? 8.148 -35.844 15.047 1 48.94 425 GLU B O 1
#